Protein AF-A0A971G0L8-F1 (afdb_monomer)

Sequence (788 aa):
MTPSDDDTSTPAWPTPRSRPTPPTPPPASAPAEPPTVAIGPAPPRQVGNPPPGVTPPVTAPPPTAPPPTAWPATSQPGAPGAAPPRKRRRGLIAVALIAVGALAVAGVGLAVFRAVRGDGGGASSPEAAVRQLAEAVEAEDPIALLDVIEPDEAEALGEVYRAAADRSADLDLSPAEDTFGGVDVELTSLRYEVDELGDGAARVSIIGGRGTIGFDPGAFGGLTRDVVERESDGDGPDSIDLDVDDLAATPDDSDDDEIPPFLVAVERDGGWYVSPLHTAAQYAVEVLGLDAPDLPTPEAGVGADSPDDAVRALLTASGTLDADATGDAASGPVGRAVRAYASALEQWVGHGLDEAETDIDRFETDVSERDAGGRRVVVTELEGSVTATETDGDPETYDVRWDGECLDVTGVDDDDAIDDADAEPAFCLTDGWRTLGIEELALVTVEEGDGWRVDPLATLADYATAIAPNVSAEMVLRMIGRPEAAEPAAELSPGEMTSTELNDAGFVVLTFLAEAGERLTIDARLTDDEVDDFLDGYLVDPNGDELSAFSIVDPPASGEYRLVLGTETWRPFDIEVTVSDVTEESISVDETVSGEITAAGQIVEYSIELEGGRPYEIDFSGPAGIDRSVIDPDGDSVALATAEGGAETFTTGDAGRYRVRIADSFAGTTGSFTLTVSEGAVFTLGDGSSAITAGSVDTPGDEPYVDLTVTGGAVVSITATTTDPTFDIVIVIRDPATNDEIRRFDETGPGGAEGARFSPDDTLTWRIGIQGANDTTGPVTVEAFEQP

Solvent-accessible surface area (backbone atoms only — not comparable to full-atom values): 44197 Å² total; per-residue (Å²): 132,88,86,85,85,83,83,90,77,87,82,83,85,83,81,87,81,88,80,84,84,83,84,84,82,81,87,82,79,81,84,82,85,78,85,84,79,88,79,78,87,80,79,86,84,77,88,77,84,85,84,85,89,85,89,80,79,95,69,80,82,74,78,77,73,74,73,80,76,67,70,76,75,74,70,76,74,72,80,78,72,83,68,77,81,77,77,78,74,62,51,72,57,46,56,51,44,50,63,42,40,68,66,70,60,66,41,74,77,98,80,90,79,90,85,78,80,74,98,45,85,39,26,95,37,48,66,50,13,55,48,46,37,51,51,16,56,45,62,60,30,74,65,51,37,43,59,27,29,31,68,69,58,28,52,32,52,49,49,34,47,49,34,47,31,56,37,32,54,77,62,46,50,40,37,77,85,43,38,45,38,33,54,48,46,47,76,45,74,74,36,75,45,78,47,78,61,32,67,57,32,28,39,37,32,46,77,35,38,38,37,36,41,33,58,39,57,86,34,36,11,69,62,47,21,56,59,47,56,64,63,44,73,89,70,57,72,65,51,49,80,42,48,43,82,73,58,39,45,66,47,97,88,44,100,82,58,69,41,63,38,60,44,24,18,36,56,54,89,88,9,16,16,31,30,70,67,53,26,54,53,50,49,52,29,62,68,70,68,46,59,79,55,51,46,53,55,61,80,72,66,84,33,27,96,37,62,69,50,7,51,51,43,29,53,44,18,55,48,32,62,34,36,56,51,30,12,33,19,28,33,70,62,61,12,43,43,38,35,17,34,17,71,29,49,46,52,59,48,56,75,56,34,73,50,41,41,55,47,78,80,42,78,42,70,52,80,42,83,41,96,91,55,52,31,39,36,30,52,45,32,36,32,33,36,36,37,42,21,38,67,98,51,71,76,44,46,31,43,38,38,31,71,46,50,42,34,38,72,44,75,72,83,58,96,76,67,66,81,70,87,75,65,74,59,78,40,62,71,46,71,60,42,41,59,31,53,46,80,67,56,61,44,26,21,36,80,56,93,89,17,18,13,26,26,67,54,57,25,52,27,51,49,37,56,41,28,32,83,48,62,49,68,58,40,49,28,48,74,74,71,41,51,74,73,48,76,60,79,46,77,56,49,78,73,41,80,44,78,50,60,28,38,74,46,8,32,38,26,33,31,36,78,49,52,55,77,46,40,33,34,48,40,73,44,71,72,60,90,89,58,94,70,61,81,46,56,34,27,29,43,73,85,63,53,79,43,73,33,82,42,81,37,63,40,90,55,62,41,55,31,40,39,32,40,30,44,93,53,58,43,59,48,53,31,40,38,32,39,23,63,44,51,74,44,83,53,53,79,69,41,74,46,75,53,68,36,86,47,61,60,35,40,41,33,37,34,33,77,45,65,43,70,37,50,31,28,38,42,44,48,59,58,71,39,44,30,40,35,33,28,42,71,92,68,50,78,76,43,79,49,78,53,69,79,54,73,46,76,45,68,37,70,69,60,42,55,28,33,43,38,42,29,31,61,75,69,58,42,58,43,60,33,36,43,28,42,32,78,38,84,73,41,55,38,97,87,70,48,56,53,71,44,76,50,61,31,88,43,60,72,36,61,49,66,50,57,44,74,52,85,49,76,47,38,37,40,34,41,38,37,43,90,40,64,75,24,18,47,26,46,36,40,32,38,69,89,79,66,45,80,75,45,76,40,75,83,56,50,53,34,28,62,28,66,47,77,50,68,55,70,61,80,48,59,39,44,35,31,42,32,27,47,96,63,22,52,40,54,35,39,41,41,66,45,80,44,134

Secondary structure (DSSP, 8-state):
---------PPPPPPPPPPPPPPPPPPPPPPPPPP----PPPPPPP-PPPPP-------PPPPPPPP---------------PPP----THHHHHHHHHHHHHHS--------SSS--S--SBSSHHHHHHHHHHHHHTT-HHHHHHHB-HHHHHHHHHHHHHHHHHHHHTT-S-SSSTTTTEEEEEEEEEEEEEEEETTEEEEEEEEEEEEEEE-GGGS-HHHHHHHHHH-SS-S-SEEEEEGGGG-B--TT-TT--B--EEEEEEETTEEEE-HHHHHHHHHHHHHTPPPP-SSPPPP-PPBSSHHHHHHHHHHHHHTT-HHHHHHHB-HHHHHHHHHTHHHHHHHHTTTEEEEEEEEEEEEEEEEE-TTSSEEEEEEEEEEEEEEEETTSPEEEEEEEE-SSEEEEEES--TT---GGGPPPSEE--HHHHHTT--S-EEEEEEETTEEEE-HHHHHHHHHHHHGGG--HHHHHHHTT-GGGSPPSEEPPTT-EEEEE--TTSEEEEEEEE-TT--EEEEEEES-TT-----EEEEE-TTS-EEESSSEE--SSSEEEEEEEE-SSSS--EEEEEEEE-EEEE--TT-EEEEEE-STT-EEEEEEEE-TT-EEEEEEE--TTEEEEEE-TTS-EEEEE-S--EEEEEE-SSSEEEEEEEEE-SS---EEEEEEEEE------TTS--SEEEEEE-STT---EEEEE--SSPEEEEEEE-S-TT--EEEEEE-TTT--EEEEE--S-TTPPEEEEE---TT-EEEEEEEEGGG--EEEEEEEEEE-

Mean predicted aligned error: 19.22 Å

Radius of gyration: 39.85 Å; Cα contacts (8 Å, |Δi|>4): 1601; chains: 1; bounding box: 99×131×88 Å

Nearest PDB structures (foldseek):
  2o8o-assembly1_A  TM=7.902E-01  e=5.871E-03  Hathewaya histolytica
  4hpk-assembly1_B  TM=7.236E-01  e=1.900E-03  Hathewaya histolytica
  1pm4-assembly1_C  TM=7.364E-01  e=1.556E-01  Yersinia pseudotuberculosis
  8wqp-assembly1_B  TM=3.513E-01  e=1.119E-02  Thalassiosira pseudonana
  4mgs-assembly1_A  TM=4.897E-01  e=6.640E-01  Bacteroides intestinalis DSM 17393

Structure (mmCIF, N/CA/C/O backbone):
data_AF-A0A971G0L8-F1
#
_entry.id   AF-A0A971G0L8-F1
#
loop_
_atom_site.group_PDB
_atom_site.id
_atom_site.type_symbol
_atom_site.label_atom_id
_atom_site.label_alt_id
_atom_site.label_comp_id
_atom_site.label_asym_id
_atom_site.label_entity_id
_atom_site.label_seq_id
_atom_site.pdbx_PDB_ins_code
_atom_site.Cartn_x
_atom_site.Cartn_y
_atom_site.Cartn_z
_atom_site.occupancy
_atom_site.B_iso_or_equiv
_atom_site.auth_seq_id
_atom_site.auth_comp_id
_atom_site.auth_asym_id
_atom_site.auth_atom_id
_atom_site.pdbx_PDB_model_num
ATOM 1 N N . MET A 1 1 ? 24.504 -57.524 35.514 1.00 36.91 1 MET A N 1
ATOM 2 C CA . MET A 1 1 ? 25.972 -57.680 35.612 1.00 36.91 1 MET A CA 1
ATOM 3 C C . MET A 1 1 ? 26.568 -56.354 35.195 1.00 36.91 1 MET A C 1
ATOM 5 O O . MET A 1 1 ? 26.023 -55.741 34.293 1.00 36.91 1 MET A O 1
ATOM 9 N N . THR A 1 2 ? 27.548 -55.893 35.961 1.00 32.56 2 THR A N 1
ATOM 10 C CA . THR A 1 2 ? 28.142 -54.549 35.975 1.00 32.56 2 THR A CA 1
ATOM 11 C C . THR A 1 2 ? 28.563 -53.983 34.610 1.00 32.56 2 THR A C 1
ATOM 13 O O . THR A 1 2 ? 28.809 -54.767 33.693 1.00 32.56 2 THR A O 1
ATOM 16 N N . PRO A 1 3 ? 28.647 -52.641 34.513 1.00 42.44 3 PRO A N 1
ATOM 17 C CA . PRO A 1 3 ? 28.643 -51.859 33.281 1.00 42.44 3 PRO A CA 1
ATOM 18 C C . PRO A 1 3 ? 30.059 -51.504 32.797 1.00 42.44 3 PRO A C 1
ATOM 20 O O . PRO A 1 3 ? 31.042 -51.688 33.517 1.00 42.44 3 PRO A O 1
ATOM 23 N N . SER A 1 4 ? 30.150 -50.985 31.574 1.00 37.44 4 SER A N 1
ATOM 24 C CA . SER A 1 4 ? 31.294 -50.197 31.114 1.00 37.44 4 SER A CA 1
ATOM 25 C C . SER A 1 4 ? 30.783 -48.799 30.804 1.00 37.44 4 SER A C 1
ATOM 27 O O . SER A 1 4 ? 29.967 -48.626 29.902 1.00 37.44 4 SER A O 1
ATOM 29 N N . ASP A 1 5 ? 31.222 -47.872 31.649 1.00 35.75 5 ASP A N 1
ATOM 30 C CA . ASP A 1 5 ? 31.018 -46.433 31.579 1.00 35.75 5 ASP A CA 1
ATOM 31 C C . ASP A 1 5 ? 31.809 -45.846 30.402 1.00 35.75 5 ASP A C 1
ATOM 33 O O . ASP A 1 5 ? 32.975 -46.200 30.199 1.00 35.75 5 ASP A O 1
ATOM 37 N N . ASP A 1 6 ? 31.162 -44.955 29.654 1.00 37.34 6 ASP A N 1
ATOM 38 C CA . ASP A 1 6 ? 31.795 -44.058 28.689 1.00 37.34 6 ASP A CA 1
ATOM 39 C C . ASP A 1 6 ? 31.901 -42.685 29.369 1.00 37.34 6 ASP A C 1
ATOM 41 O O . ASP A 1 6 ? 30.909 -42.142 29.862 1.00 37.34 6 ASP A O 1
ATOM 45 N N . ASP A 1 7 ? 33.133 -42.203 29.514 1.00 35.81 7 ASP A N 1
ATOM 46 C CA . ASP A 1 7 ? 33.513 -41.124 30.426 1.00 35.81 7 ASP A CA 1
ATOM 47 C C . ASP A 1 7 ? 33.492 -39.767 29.711 1.00 35.81 7 ASP A C 1
ATOM 49 O O . ASP A 1 7 ? 34.319 -39.455 28.849 1.00 35.81 7 ASP A O 1
ATOM 53 N N . THR A 1 8 ? 32.528 -38.946 30.112 1.00 34.81 8 THR A N 1
ATOM 54 C CA . THR A 1 8 ? 32.445 -37.507 29.871 1.00 34.81 8 THR A CA 1
ATOM 55 C C . THR A 1 8 ? 33.677 -36.778 30.406 1.00 34.81 8 THR A C 1
ATOM 57 O O . THR A 1 8 ? 33.893 -36.710 31.614 1.00 34.81 8 THR A O 1
ATOM 60 N N . SER A 1 9 ? 34.432 -36.118 29.529 1.00 34.97 9 SER A N 1
ATOM 61 C CA . SER A 1 9 ? 35.401 -35.099 29.944 1.00 34.97 9 SER A CA 1
ATOM 62 C C . SER A 1 9 ? 35.331 -33.860 29.049 1.00 34.97 9 SER A C 1
ATOM 64 O O . SER A 1 9 ? 35.825 -33.820 27.926 1.00 34.97 9 SER A O 1
ATOM 66 N N . THR A 1 10 ? 34.694 -32.828 29.595 1.00 33.22 10 THR A N 1
ATOM 67 C CA . THR A 1 10 ? 34.738 -31.426 29.172 1.00 33.22 10 THR A CA 1
ATOM 68 C C . THR A 1 10 ? 36.144 -30.843 29.366 1.00 33.22 10 THR A C 1
ATOM 70 O O . THR A 1 10 ? 36.685 -30.922 30.472 1.00 33.22 10 THR A O 1
ATOM 73 N N . PRO A 1 11 ? 36.737 -30.177 28.358 1.00 39.62 11 PRO A N 1
ATOM 74 C CA . PRO A 1 11 ? 37.855 -29.265 28.571 1.00 39.62 11 PRO A CA 1
ATOM 75 C C . PRO A 1 11 ? 37.356 -27.824 28.742 1.00 39.62 11 PRO A C 1
ATOM 77 O O . PRO A 1 11 ? 36.577 -27.311 27.944 1.00 39.62 11 PRO A O 1
ATOM 80 N N . ALA A 1 12 ? 37.839 -27.182 29.802 1.00 33.31 12 ALA A N 1
ATOM 81 C CA . ALA A 1 12 ? 37.562 -25.804 30.179 1.00 33.31 12 ALA A CA 1
ATOM 82 C C . ALA A 1 12 ? 38.037 -24.770 29.138 1.00 33.31 12 ALA A C 1
ATOM 84 O O . ALA A 1 12 ? 39.132 -24.880 28.581 1.00 33.31 12 ALA A O 1
ATOM 85 N N . TRP A 1 13 ? 37.230 -23.724 28.957 1.00 34.81 13 TRP A N 1
ATOM 86 C CA . TRP A 1 13 ? 37.541 -22.531 28.171 1.00 34.81 13 TRP A CA 1
ATOM 87 C C . TRP A 1 13 ? 38.720 -21.732 28.767 1.00 34.81 13 TRP A C 1
ATOM 89 O O . TRP A 1 13 ? 38.789 -21.561 29.989 1.00 34.81 13 TRP A O 1
ATOM 99 N N . PRO A 1 14 ? 39.652 -21.217 27.942 1.00 42.44 14 PRO A N 1
ATOM 100 C CA . PRO A 1 14 ? 40.741 -20.362 28.400 1.00 42.44 14 PRO A CA 1
ATOM 101 C C . PRO A 1 14 ? 40.278 -18.915 28.645 1.00 42.44 14 PRO A C 1
ATOM 103 O O . PRO A 1 14 ? 39.529 -18.335 27.867 1.00 42.44 14 PRO A O 1
ATOM 106 N N . THR A 1 15 ? 40.791 -18.310 29.716 1.00 41.53 15 THR A N 1
ATOM 107 C CA . THR A 1 15 ? 40.621 -16.894 30.065 1.00 41.53 15 THR A CA 1
ATOM 108 C C . THR A 1 15 ? 41.284 -15.953 29.041 1.00 41.53 15 THR A C 1
ATOM 110 O O . THR A 1 15 ? 42.409 -16.221 28.601 1.00 41.53 15 THR A O 1
ATOM 113 N N . PRO A 1 16 ? 40.650 -14.818 28.682 1.00 46.72 16 PRO A N 1
ATOM 114 C CA . PRO A 1 16 ? 41.230 -13.854 27.752 1.00 46.72 16 PRO A CA 1
ATOM 115 C C . PRO A 1 16 ? 42.400 -13.082 28.381 1.00 46.72 16 PRO A C 1
ATOM 117 O O . PRO A 1 16 ? 42.341 -12.595 29.511 1.00 46.72 16 PRO A O 1
ATOM 120 N N . ARG A 1 17 ? 43.493 -12.979 27.616 1.00 39.03 17 ARG A N 1
ATOM 121 C CA . ARG A 1 17 ? 44.684 -12.179 27.927 1.00 39.03 17 ARG A CA 1
ATOM 122 C C . ARG A 1 17 ? 44.436 -10.714 27.565 1.00 39.03 17 ARG A C 1
ATOM 124 O O . ARG A 1 17 ? 44.006 -10.415 26.456 1.00 39.03 17 ARG A O 1
ATOM 131 N N . SER A 1 18 ? 44.789 -9.816 28.474 1.00 39.22 18 SER A N 1
ATOM 132 C CA . SER A 1 18 ? 44.777 -8.361 28.310 1.00 39.22 18 SER A CA 1
ATOM 133 C C . SER A 1 18 ? 45.696 -7.906 27.163 1.00 39.22 18 SER A C 1
ATOM 135 O O . SER A 1 18 ? 46.887 -8.229 27.154 1.00 39.22 18 SER A O 1
ATOM 137 N N . ARG A 1 19 ? 45.154 -7.141 26.202 1.00 44.09 19 ARG A N 1
ATOM 138 C CA . ARG A 1 19 ? 45.930 -6.417 25.176 1.00 44.09 19 ARG A CA 1
ATOM 139 C C . ARG A 1 19 ? 46.346 -5.022 25.687 1.00 44.09 19 ARG A C 1
ATOM 141 O O . ARG A 1 19 ? 45.614 -4.443 26.486 1.00 44.09 19 ARG A O 1
ATOM 148 N N . PRO A 1 20 ? 47.500 -4.478 25.250 1.00 43.41 20 PRO A N 1
ATOM 149 C CA . PRO A 1 20 ? 47.970 -3.148 25.637 1.00 43.41 20 PRO A CA 1
ATOM 150 C C . PRO A 1 20 ? 47.271 -2.027 24.851 1.00 43.41 20 PRO A C 1
ATOM 152 O O . PRO A 1 20 ? 46.976 -2.181 23.669 1.00 43.41 20 PRO A O 1
ATOM 155 N N . THR A 1 21 ? 47.069 -0.890 25.514 1.00 49.78 21 THR A N 1
ATOM 156 C CA . THR A 1 21 ? 46.530 0.373 24.987 1.00 49.78 21 THR A CA 1
ATOM 157 C C . THR A 1 21 ? 47.459 1.012 23.936 1.00 49.78 21 THR A C 1
ATOM 159 O O . THR A 1 21 ? 48.676 1.033 24.153 1.00 49.78 21 THR A O 1
ATOM 162 N N . PRO A 1 22 ? 46.937 1.572 22.826 1.00 55.94 22 PRO A N 1
ATOM 163 C CA . PRO A 1 22 ? 47.727 2.363 21.880 1.00 55.94 22 PRO A CA 1
ATOM 164 C C . PRO A 1 22 ? 48.060 3.773 22.429 1.00 55.94 22 PRO A C 1
ATOM 166 O O . PRO A 1 22 ? 47.324 4.293 23.269 1.00 55.94 22 PRO A O 1
ATOM 169 N N . PRO A 1 23 ? 49.174 4.401 21.995 1.00 53.88 23 PRO A N 1
ATOM 170 C CA . PRO A 1 23 ? 49.591 5.725 22.462 1.00 53.88 23 PRO A CA 1
ATOM 171 C C . PRO A 1 23 ? 48.794 6.877 21.824 1.00 53.88 23 PRO A C 1
ATOM 173 O O . PRO A 1 23 ? 48.478 6.856 20.639 1.00 53.88 23 PRO A O 1
ATOM 176 N N . THR A 1 24 ? 48.540 7.911 22.627 1.00 51.25 24 THR A N 1
ATOM 177 C CA . THR A 1 24 ? 47.872 9.175 22.275 1.00 51.25 24 THR A CA 1
ATOM 178 C C . THR A 1 24 ? 48.677 10.002 21.251 1.00 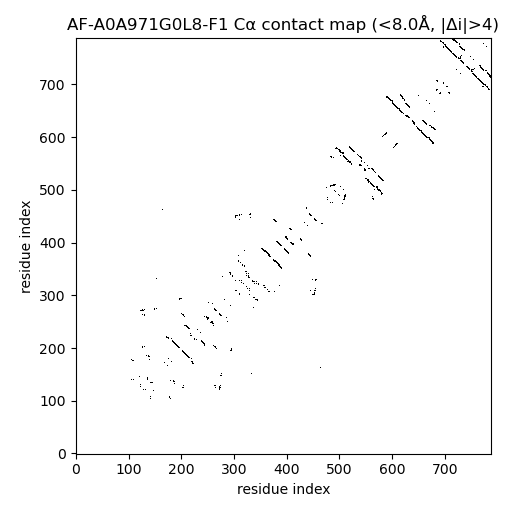51.25 24 THR A C 1
ATOM 180 O O . THR A 1 24 ? 49.887 10.167 21.445 1.00 51.25 24 THR A O 1
ATOM 183 N N . PRO A 1 25 ? 48.054 10.567 20.197 1.00 56.69 25 PRO A N 1
ATOM 184 C CA . PRO A 1 25 ? 48.722 11.494 19.280 1.00 56.69 25 PRO A CA 1
ATOM 185 C C . PRO A 1 25 ? 48.972 12.884 19.919 1.00 56.69 25 PRO A C 1
ATOM 187 O O . PRO A 1 25 ? 48.243 13.287 20.827 1.00 56.69 25 PRO A O 1
ATOM 190 N N . PRO A 1 26 ? 50.013 13.628 19.487 1.00 54.78 26 PRO A N 1
ATOM 191 C CA . PRO A 1 26 ? 50.337 14.963 20.004 1.00 54.78 26 PRO A CA 1
ATOM 192 C C . PRO A 1 26 ? 49.357 16.049 19.505 1.00 54.78 26 PRO A C 1
ATOM 194 O O . PRO A 1 26 ? 48.767 15.885 18.439 1.00 54.78 26 PRO A O 1
ATOM 197 N N . PRO A 1 27 ? 49.207 17.180 20.227 1.00 50.06 27 PRO A N 1
ATO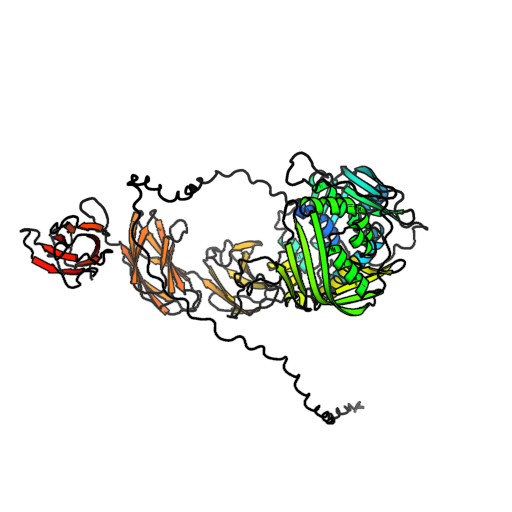M 198 C CA . PRO A 1 27 ? 48.270 18.242 19.857 1.00 50.06 27 PRO A CA 1
ATOM 199 C C . PRO A 1 27 ? 48.704 18.967 18.575 1.00 50.06 27 PRO A C 1
ATOM 201 O O . PRO A 1 27 ? 49.850 19.410 18.461 1.00 50.06 27 PRO A O 1
ATOM 204 N N . ALA A 1 28 ? 47.773 19.105 17.629 1.00 45.41 28 ALA A N 1
ATOM 205 C CA . ALA A 1 28 ? 47.950 19.883 16.408 1.00 45.41 28 ALA A CA 1
ATOM 206 C C . ALA A 1 28 ? 47.884 21.395 16.693 1.00 45.41 28 ALA A C 1
ATOM 208 O O . ALA A 1 28 ? 47.098 21.870 17.513 1.00 45.41 28 ALA A O 1
ATOM 209 N N . SER A 1 29 ? 48.761 22.140 16.023 1.00 41.31 29 SER A N 1
ATOM 210 C CA . SER A 1 29 ? 48.924 23.590 16.111 1.00 41.31 29 SER A CA 1
ATOM 211 C C . SER A 1 29 ? 47.737 24.354 15.510 1.00 41.31 29 SER A C 1
ATOM 213 O O . SER A 1 29 ? 47.239 23.992 14.450 1.00 41.31 29 SER A O 1
ATOM 215 N N . ALA A 1 30 ? 47.345 25.448 16.168 1.00 41.97 30 ALA A N 1
ATOM 216 C CA . ALA A 1 30 ? 46.292 26.367 15.734 1.00 41.97 30 ALA A CA 1
ATOM 217 C C . ALA A 1 30 ? 46.556 26.984 14.338 1.00 41.97 30 ALA A C 1
ATOM 219 O O . ALA A 1 30 ? 47.697 27.382 14.067 1.00 41.97 30 ALA A O 1
ATOM 220 N N . PRO A 1 31 ? 45.528 27.140 13.480 1.00 46.41 31 PRO A N 1
ATOM 221 C CA . PRO A 1 31 ? 45.610 27.970 12.281 1.00 46.41 31 PRO A CA 1
ATOM 222 C C . PRO A 1 31 ? 45.725 29.461 12.635 1.00 46.41 31 PRO A C 1
ATOM 224 O O . PRO A 1 31 ? 45.138 29.938 13.604 1.00 46.41 31 PRO A O 1
ATOM 227 N N . ALA A 1 32 ? 46.508 30.194 11.845 1.00 35.66 32 ALA A N 1
ATOM 228 C CA . ALA A 1 32 ? 46.735 31.629 11.983 1.00 35.66 32 ALA A CA 1
ATOM 229 C C . ALA A 1 32 ? 45.527 32.459 11.500 1.00 35.66 32 ALA A C 1
ATOM 231 O O . ALA A 1 32 ? 44.946 32.159 10.460 1.00 35.66 32 ALA A O 1
ATOM 232 N N . GLU A 1 33 ? 45.202 33.527 12.235 1.00 38.47 33 GLU A N 1
ATOM 233 C CA . GLU A 1 33 ? 44.159 34.511 11.904 1.00 38.47 33 GLU A CA 1
ATOM 234 C C . GLU A 1 33 ? 44.424 35.241 10.566 1.00 38.47 33 GLU A C 1
ATOM 236 O O . GLU A 1 33 ? 45.558 35.672 10.316 1.00 38.47 33 GLU A O 1
ATOM 241 N N . PRO A 1 34 ? 43.394 35.486 9.733 1.00 47.31 34 PRO A N 1
ATOM 242 C CA . PRO A 1 34 ? 43.448 36.504 8.686 1.00 47.31 34 PRO A CA 1
ATOM 243 C C . PRO A 1 34 ? 43.297 37.929 9.273 1.00 47.31 34 PRO A C 1
ATOM 245 O O . PRO A 1 34 ? 42.687 38.116 10.326 1.00 47.31 34 PRO A O 1
ATOM 248 N N . PRO A 1 35 ? 43.858 38.971 8.625 1.00 39.22 35 PRO A N 1
ATOM 249 C CA . PRO A 1 35 ? 43.993 40.300 9.218 1.00 39.22 35 PRO A CA 1
ATOM 250 C C . PRO A 1 35 ? 42.657 41.044 9.357 1.00 39.22 35 PRO A C 1
ATOM 252 O O . PRO A 1 35 ? 41.942 41.270 8.384 1.00 39.22 35 PRO A O 1
ATOM 255 N N . THR A 1 36 ? 42.384 41.531 10.568 1.00 33.81 36 THR A N 1
ATOM 256 C CA . THR A 1 36 ? 41.286 42.452 10.884 1.00 33.81 36 THR A CA 1
ATOM 257 C C . THR A 1 36 ? 41.465 43.794 10.163 1.00 33.81 36 THR A C 1
ATOM 259 O O . THR A 1 36 ? 42.379 44.565 10.468 1.00 33.81 36 THR A O 1
ATOM 262 N N . VAL A 1 37 ? 40.563 44.118 9.234 1.00 35.44 37 VAL A N 1
ATOM 263 C CA . VAL A 1 37 ? 40.400 45.482 8.714 1.00 35.44 37 VAL A CA 1
ATOM 264 C C . VAL A 1 37 ? 39.496 46.255 9.672 1.00 35.44 37 VAL A C 1
ATOM 266 O O . VAL A 1 37 ? 38.319 45.949 9.832 1.00 35.44 37 VAL A O 1
ATOM 269 N N . ALA A 1 38 ? 40.059 47.269 10.327 1.00 33.09 38 ALA A N 1
ATOM 270 C CA . ALA A 1 38 ? 39.325 48.178 11.196 1.00 33.09 38 ALA A CA 1
ATOM 271 C C . ALA A 1 38 ? 38.447 49.134 10.370 1.00 33.09 38 ALA A C 1
ATOM 273 O O . ALA A 1 38 ? 38.965 50.029 9.699 1.00 33.09 38 ALA A O 1
ATOM 274 N N . ILE A 1 39 ? 37.124 48.993 10.470 1.00 35.31 39 ILE A N 1
ATOM 275 C CA . ILE A 1 39 ? 36.166 50.023 10.051 1.00 35.31 39 ILE A CA 1
ATOM 276 C C . ILE A 1 39 ? 35.601 50.665 11.322 1.00 35.31 39 ILE A C 1
ATOM 278 O O . ILE A 1 39 ? 35.003 50.006 12.167 1.00 35.31 39 ILE A O 1
ATOM 282 N N . GLY A 1 40 ? 35.891 51.957 11.490 1.00 32.94 40 GLY A N 1
ATOM 283 C CA . GLY A 1 40 ? 35.470 52.760 12.637 1.00 32.94 40 GLY A CA 1
ATOM 284 C C . GLY A 1 40 ? 33.963 53.062 12.660 1.00 32.94 40 GLY A C 1
ATOM 285 O O . GLY A 1 40 ? 33.262 52.822 11.679 1.00 32.94 40 GLY A O 1
ATOM 286 N N . PRO A 1 41 ? 33.456 53.617 13.775 1.00 35.97 41 PRO A N 1
ATOM 287 C CA . PRO A 1 41 ? 32.025 53.776 14.009 1.00 35.97 41 PRO A CA 1
ATOM 288 C C . PRO A 1 41 ? 31.394 54.812 13.068 1.00 35.97 41 PRO A C 1
ATOM 290 O O . PRO A 1 41 ? 31.863 55.949 12.965 1.00 35.97 41 PRO A O 1
ATOM 293 N N . ALA A 1 42 ? 30.292 54.429 12.419 1.00 34.59 42 ALA A N 1
ATOM 294 C CA . ALA A 1 42 ? 29.426 55.341 11.679 1.00 34.59 42 ALA A CA 1
ATOM 295 C C . ALA A 1 42 ? 28.560 56.190 12.647 1.00 34.59 42 ALA A C 1
ATOM 297 O O . ALA A 1 42 ? 28.192 55.716 13.724 1.00 34.59 42 ALA A O 1
ATOM 298 N N . PRO A 1 43 ? 28.259 57.460 12.310 1.00 38.00 43 PRO A N 1
ATOM 299 C CA . PRO A 1 43 ? 27.694 58.448 13.234 1.00 38.00 43 PRO A CA 1
ATOM 300 C C . PRO A 1 43 ? 26.193 58.244 13.527 1.00 38.00 43 PRO A C 1
ATOM 302 O O . PRO A 1 43 ? 25.475 57.672 12.706 1.00 38.00 43 PRO A O 1
ATOM 305 N N . PRO A 1 44 ? 25.681 58.770 14.661 1.00 37.62 44 PRO A N 1
ATOM 306 C CA . PRO A 1 44 ? 24.277 58.627 15.039 1.00 37.62 44 PRO A CA 1
ATOM 307 C C . PRO A 1 44 ? 23.362 59.381 14.066 1.00 37.62 44 PRO A C 1
ATOM 309 O O . PRO A 1 44 ? 23.554 60.574 13.809 1.00 37.62 44 PRO A O 1
ATOM 312 N N . ARG A 1 45 ? 22.337 58.696 13.544 1.00 35.19 45 ARG A N 1
ATOM 313 C CA . ARG A 1 45 ? 21.279 59.336 12.755 1.00 35.19 45 ARG A CA 1
ATOM 314 C C . ARG A 1 45 ? 20.429 60.218 13.671 1.00 35.19 45 ARG A C 1
ATOM 316 O O . ARG A 1 45 ? 19.876 59.765 14.669 1.00 35.19 45 ARG A O 1
ATOM 323 N N . GLN A 1 46 ? 20.386 61.502 13.327 1.00 37.00 46 GLN A N 1
ATOM 324 C CA . GLN A 1 46 ? 19.617 62.535 14.010 1.00 37.00 46 GLN A CA 1
ATOM 325 C C . GLN A 1 46 ? 18.117 62.339 13.782 1.00 37.00 46 GLN A C 1
ATOM 327 O O . GLN A 1 46 ? 17.664 62.214 12.647 1.00 37.00 46 GLN A O 1
ATOM 332 N N . VAL A 1 47 ? 17.358 62.399 14.874 1.00 41.94 47 VAL A N 1
ATOM 333 C CA . VAL A 1 47 ? 15.906 62.584 14.876 1.00 41.94 47 VAL A CA 1
ATOM 334 C C . VAL A 1 47 ? 15.611 64.005 14.385 1.00 41.94 47 VAL A C 1
ATOM 336 O O . VAL A 1 47 ? 15.987 64.981 15.036 1.00 41.94 47 VAL A O 1
ATOM 339 N N . GLY A 1 48 ? 14.986 64.127 13.214 1.00 32.44 48 GLY A N 1
ATOM 340 C CA . GLY A 1 48 ? 14.552 65.400 12.639 1.00 32.44 48 GLY A CA 1
ATOM 341 C C . GLY A 1 48 ? 13.049 65.613 12.820 1.00 32.44 48 GLY A C 1
ATOM 342 O O . GLY A 1 48 ? 12.252 64.809 12.350 1.00 32.44 48 GLY A O 1
ATOM 343 N N . ASN A 1 49 ? 12.673 66.710 13.483 1.00 34.69 49 ASN A N 1
ATOM 344 C CA . ASN A 1 49 ? 11.292 67.195 13.591 1.00 34.69 49 ASN A CA 1
ATOM 345 C C . ASN A 1 49 ? 10.664 67.518 12.213 1.00 34.69 49 ASN A C 1
ATOM 347 O O . ASN A 1 49 ? 11.381 67.949 11.305 1.00 34.69 49 ASN A O 1
ATOM 351 N N . PRO A 1 50 ? 9.326 67.422 12.073 1.00 37.09 50 PRO A N 1
ATOM 352 C CA . PRO A 1 50 ? 8.621 67.694 10.819 1.00 37.09 50 PRO A CA 1
ATOM 353 C C . PRO A 1 50 ? 8.457 69.205 10.530 1.00 37.09 50 PRO A C 1
ATOM 355 O O . PRO A 1 50 ? 8.273 69.994 11.464 1.00 37.09 50 PRO A O 1
ATOM 358 N N . PRO A 1 51 ? 8.470 69.638 9.251 1.00 38.78 51 PRO A N 1
ATOM 359 C CA . PRO A 1 51 ? 8.060 70.984 8.854 1.00 38.78 51 PRO A CA 1
ATOM 360 C C . PRO A 1 51 ? 6.522 71.124 8.737 1.00 38.78 51 PRO A C 1
ATOM 362 O O . PRO A 1 51 ? 5.834 70.155 8.416 1.00 38.78 51 PRO A O 1
ATOM 365 N N . PRO A 1 52 ? 5.960 72.329 8.971 1.00 34.94 52 PRO A N 1
ATOM 366 C CA . PRO A 1 52 ? 4.517 72.551 9.026 1.00 34.94 52 PRO A CA 1
ATOM 367 C C . PRO A 1 52 ? 3.890 72.902 7.666 1.00 34.94 52 PRO A C 1
ATOM 369 O O . PRO A 1 52 ? 4.400 73.746 6.935 1.00 34.94 52 PRO A O 1
ATOM 372 N N . GLY A 1 53 ? 2.694 72.355 7.431 1.00 33.84 53 GLY A N 1
ATOM 373 C CA . GLY A 1 53 ? 1.588 73.046 6.761 1.00 33.84 53 GLY A CA 1
ATOM 374 C C . GLY A 1 53 ? 1.575 73.074 5.232 1.00 33.84 53 GLY A C 1
ATOM 375 O O . GLY A 1 53 ? 2.039 74.034 4.625 1.00 33.84 53 GLY A O 1
ATOM 376 N N . VAL A 1 54 ? 0.857 72.120 4.633 1.00 33.03 54 VAL A N 1
ATOM 377 C CA . VAL A 1 54 ? 0.097 72.341 3.391 1.00 33.03 54 VAL A CA 1
ATOM 378 C C . VAL A 1 54 ? -1.241 71.608 3.526 1.00 33.03 54 VAL A C 1
ATOM 380 O O . VAL A 1 54 ? -1.263 70.398 3.718 1.00 33.03 54 VAL A O 1
ATOM 383 N N . THR A 1 55 ? -2.354 72.340 3.473 1.00 40.50 55 THR A N 1
ATOM 384 C CA . THR A 1 55 ? -3.722 71.801 3.433 1.00 40.50 55 THR A CA 1
ATOM 385 C C . THR A 1 55 ? -4.183 71.596 1.985 1.00 40.50 55 THR A C 1
ATOM 387 O O . THR A 1 55 ? -4.182 72.556 1.211 1.00 40.50 55 THR A O 1
ATOM 390 N N . PRO A 1 56 ? -4.646 70.388 1.617 1.00 31.92 56 PRO A N 1
ATOM 391 C CA . PRO A 1 56 ? -5.530 70.153 0.477 1.00 31.92 56 PRO A CA 1
ATOM 392 C C . PRO A 1 56 ? -6.945 69.712 0.940 1.00 31.92 56 PRO A C 1
ATOM 394 O O . PRO A 1 56 ? -7.185 69.564 2.138 1.00 31.92 56 PRO A O 1
ATOM 397 N N . PRO A 1 57 ? -7.934 69.654 0.028 1.00 32.22 57 PRO A N 1
ATOM 398 C CA . PRO A 1 57 ? -9.299 70.098 0.295 1.00 32.22 57 PRO A CA 1
ATOM 399 C C . PRO A 1 57 ? -10.198 69.051 0.958 1.00 32.22 57 PRO A C 1
ATOM 401 O O . PRO A 1 57 ? -10.040 67.847 0.776 1.00 32.22 57 PRO A O 1
ATOM 404 N N . VAL A 1 58 ? -11.221 69.567 1.646 1.00 43.19 58 VAL A N 1
ATOM 405 C CA . VAL A 1 58 ? -12.402 68.826 2.103 1.00 43.19 58 VAL A CA 1
ATOM 406 C C . VAL A 1 58 ? -12.973 68.014 0.940 1.00 43.19 58 VAL A C 1
ATOM 408 O O . VAL A 1 58 ? -13.513 68.570 -0.016 1.00 43.19 58 VAL A O 1
ATOM 411 N N . THR A 1 59 ? -12.848 66.698 1.046 1.00 36.53 59 THR A N 1
ATOM 412 C CA . THR A 1 59 ? -13.571 65.708 0.250 1.00 36.53 59 THR A CA 1
ATOM 413 C C . THR A 1 59 ? -14.476 64.933 1.202 1.00 36.53 59 THR A C 1
ATOM 415 O O . THR A 1 59 ? -14.118 64.682 2.351 1.00 36.53 59 THR A O 1
ATOM 418 N N . ALA A 1 60 ? -15.705 64.689 0.751 1.00 37.38 60 ALA A N 1
ATOM 419 C CA . ALA A 1 60 ? -16.765 64.029 1.503 1.00 37.38 60 ALA A CA 1
ATOM 420 C C . ALA A 1 60 ? -16.319 62.649 2.025 1.00 37.38 60 ALA A C 1
ATOM 422 O O . ALA A 1 60 ? -15.466 62.028 1.388 1.00 37.38 60 ALA A O 1
ATOM 423 N N . PRO A 1 61 ? -16.885 62.160 3.148 1.00 34.94 61 PRO A N 1
ATOM 424 C CA . PRO A 1 61 ? -16.570 60.825 3.639 1.00 34.94 61 PRO A CA 1
ATOM 425 C C . PRO A 1 61 ? -16.835 59.789 2.533 1.00 34.94 61 PRO A C 1
ATOM 427 O O . PRO A 1 61 ? -17.880 59.869 1.874 1.00 34.94 61 PRO A O 1
ATOM 430 N N . PRO A 1 62 ? -15.902 58.849 2.296 1.00 35.22 62 PRO A N 1
ATOM 431 C CA . PRO A 1 62 ? -16.167 57.715 1.426 1.00 35.22 62 PRO A CA 1
ATOM 432 C C . PRO A 1 62 ? -17.373 56.936 1.974 1.00 35.22 62 PRO A C 1
ATOM 434 O O . PRO A 1 62 ? -17.585 56.924 3.192 1.00 35.22 62 PRO A O 1
ATOM 437 N N . PRO A 1 63 ? -18.190 56.310 1.107 1.00 33.91 63 PRO A N 1
ATOM 438 C CA . PRO A 1 63 ? -19.210 55.385 1.578 1.00 33.91 63 PRO A CA 1
ATOM 439 C C . PRO A 1 63 ? -18.527 54.337 2.458 1.00 33.91 63 PRO A C 1
ATOM 441 O O . PRO A 1 63 ? -17.485 53.798 2.084 1.00 33.91 63 PRO A O 1
ATOM 444 N N . THR A 1 64 ? -19.091 54.096 3.641 1.00 34.03 64 THR A N 1
ATOM 445 C CA . THR A 1 64 ? -18.723 52.965 4.493 1.00 34.03 64 THR A CA 1
ATOM 446 C C . THR A 1 64 ? -18.654 51.724 3.622 1.00 34.03 64 THR A C 1
ATOM 448 O O . THR A 1 64 ? -19.641 51.385 2.960 1.00 34.03 64 THR A O 1
ATOM 451 N N . ALA A 1 65 ? -17.477 51.098 3.593 1.00 32.16 65 ALA A N 1
ATOM 452 C CA . ALA A 1 65 ? -17.318 49.780 3.014 1.00 32.16 65 ALA A CA 1
ATOM 453 C C . ALA A 1 65 ? -18.422 48.881 3.594 1.00 32.16 65 ALA A C 1
ATOM 455 O O . ALA A 1 65 ? -18.687 48.963 4.801 1.00 32.16 65 ALA A O 1
ATOM 456 N N . PRO A 1 66 ? -19.114 48.081 2.765 1.00 36.25 66 PRO A N 1
ATOM 457 C CA . PRO A 1 66 ? -19.936 47.018 3.311 1.00 36.25 66 PRO A CA 1
ATOM 458 C C . PRO A 1 66 ? -19.056 46.161 4.238 1.00 36.25 66 PRO A C 1
ATOM 460 O O . PRO A 1 66 ? -17.843 46.082 4.006 1.00 36.25 66 PRO A O 1
ATOM 463 N N . PRO A 1 67 ? -19.630 45.555 5.293 1.00 34.25 67 PRO A N 1
ATOM 464 C CA . PRO A 1 67 ? -18.902 44.577 6.097 1.00 34.25 67 PRO A CA 1
ATOM 465 C C . PRO A 1 67 ? -18.204 43.576 5.168 1.00 34.25 67 PRO A C 1
ATOM 467 O O . PRO A 1 67 ? -18.725 43.353 4.063 1.00 34.25 67 PRO A O 1
ATOM 470 N N . PRO A 1 68 ? -17.047 42.999 5.568 1.00 29.91 68 PRO A N 1
ATOM 471 C CA . PRO A 1 68 ? -16.443 41.919 4.801 1.00 29.91 68 PRO A CA 1
ATOM 472 C C . PRO A 1 68 ? -17.574 40.977 4.439 1.00 29.91 68 PRO A C 1
ATOM 474 O O . PRO A 1 68 ? -18.377 40.602 5.298 1.00 29.91 68 PRO A O 1
ATOM 477 N N . THR A 1 69 ? -17.735 40.750 3.139 1.00 29.56 69 THR A N 1
ATOM 478 C CA . THR A 1 69 ? -18.710 39.786 2.671 1.00 29.56 69 THR A CA 1
ATOM 479 C C . THR A 1 69 ? -18.211 38.494 3.277 1.00 29.56 69 THR A C 1
ATOM 481 O O . THR A 1 69 ? -17.206 37.952 2.826 1.00 29.56 69 THR A O 1
ATOM 484 N N . ALA A 1 70 ? -18.839 38.087 4.382 1.00 27.61 70 ALA A N 1
ATOM 485 C CA . ALA A 1 70 ? -18.804 36.717 4.812 1.00 27.61 70 ALA A CA 1
ATOM 486 C C . ALA A 1 70 ? -19.047 35.944 3.527 1.00 27.61 70 ALA A C 1
ATOM 488 O O . ALA A 1 70 ? -20.014 36.231 2.804 1.00 27.61 70 ALA A O 1
ATOM 489 N N . TRP A 1 71 ? -18.109 35.058 3.209 1.00 26.69 71 TRP A N 1
ATOM 490 C CA . TRP A 1 71 ? -18.366 33.954 2.310 1.00 26.69 71 TRP A CA 1
ATOM 491 C C . TRP A 1 71 ? -19.823 33.563 2.518 1.00 26.69 71 TRP A C 1
ATOM 493 O O . TRP A 1 71 ? -20.216 33.429 3.685 1.00 26.69 71 TRP A O 1
ATOM 503 N N . PRO A 1 72 ? -20.664 33.534 1.466 1.00 26.80 72 PRO A N 1
ATOM 504 C CA . PRO A 1 72 ? -22.019 33.061 1.652 1.00 26.80 72 PRO A CA 1
ATOM 505 C C . PRO A 1 72 ? -21.882 31.765 2.429 1.00 26.80 72 PRO A C 1
ATOM 507 O O . PRO A 1 72 ? -21.178 30.866 1.969 1.00 26.80 72 PRO A O 1
ATOM 510 N N . ALA A 1 73 ? -22.454 31.739 3.639 1.00 26.80 73 ALA A N 1
ATOM 511 C CA . ALA A 1 73 ? -22.628 30.511 4.378 1.00 26.80 73 ALA A CA 1
ATOM 512 C C . ALA A 1 73 ? -23.222 29.571 3.345 1.00 26.80 73 ALA A C 1
ATOM 514 O O . ALA A 1 73 ? -24.318 29.831 2.828 1.00 26.80 73 ALA A O 1
ATOM 515 N N . THR A 1 74 ? -22.429 28.587 2.930 1.00 26.47 74 THR A N 1
ATOM 516 C CA . THR A 1 74 ? -22.929 27.503 2.118 1.00 26.47 74 THR A CA 1
ATOM 517 C C . THR A 1 74 ? -24.052 26.955 2.964 1.00 26.47 74 THR A C 1
ATOM 519 O O . THR A 1 74 ? -23.864 26.407 4.045 1.00 26.47 74 THR A O 1
ATOM 522 N N . SER A 1 75 ? -25.266 27.267 2.529 1.00 24.86 75 SER A N 1
ATOM 523 C CA . SER A 1 75 ? -26.457 26.627 3.027 1.00 24.86 75 SER A CA 1
ATOM 524 C C . SER A 1 75 ? -26.143 25.157 2.835 1.00 24.86 75 SER A C 1
ATOM 526 O O . SER A 1 75 ? -25.921 24.762 1.688 1.00 24.86 75 SER A O 1
ATOM 528 N N . GLN A 1 76 ? -26.032 24.388 3.921 1.00 26.69 76 GLN A N 1
ATOM 529 C CA . GLN A 1 76 ? -26.051 22.937 3.818 1.00 26.69 76 GLN A CA 1
ATOM 530 C C . GLN A 1 76 ? -27.212 22.604 2.879 1.00 26.69 76 GLN A C 1
ATOM 532 O O . GLN A 1 76 ? -28.360 22.962 3.178 1.00 26.69 76 GLN A O 1
ATOM 537 N N . PRO A 1 77 ? -26.946 22.012 1.705 1.00 28.89 77 PRO A N 1
ATOM 538 C CA . PRO A 1 77 ? -28.014 21.458 0.911 1.00 28.89 77 PRO A CA 1
ATOM 539 C C . PRO A 1 77 ? -28.681 20.411 1.797 1.00 28.89 77 PRO A C 1
ATOM 541 O O . PRO A 1 77 ? -28.016 19.495 2.282 1.00 28.89 77 PRO A O 1
ATOM 544 N N . GLY A 1 78 ? -29.981 20.578 2.049 1.00 27.53 78 GLY A N 1
ATOM 545 C CA . GLY A 1 78 ? -30.782 19.535 2.673 1.00 27.53 78 GLY A CA 1
ATOM 546 C C . GLY A 1 78 ? -30.525 18.212 1.960 1.00 27.53 78 GLY A C 1
ATOM 547 O O . GLY A 1 78 ? -30.392 18.200 0.732 1.00 27.53 78 GLY A O 1
ATOM 548 N N . ALA A 1 79 ? -30.415 17.149 2.760 1.00 26.27 79 ALA A N 1
ATOM 549 C CA . ALA A 1 79 ? -30.127 15.782 2.353 1.00 26.27 79 ALA A CA 1
ATOM 550 C C . ALA A 1 79 ? -30.581 15.496 0.907 1.00 26.27 79 ALA A C 1
ATOM 552 O O . ALA A 1 79 ? -31.789 15.518 0.627 1.00 26.27 79 ALA A O 1
ATOM 553 N N . PRO A 1 80 ? -29.648 15.242 -0.030 1.00 28.44 80 PRO A N 1
ATOM 554 C CA . PRO A 1 80 ? -30.024 14.697 -1.316 1.00 28.44 80 PRO A CA 1
ATOM 555 C C . PRO A 1 80 ? -30.679 13.344 -1.041 1.00 28.44 80 PRO A C 1
ATOM 557 O O . PRO A 1 80 ? -30.050 12.444 -0.488 1.00 28.44 80 PRO A O 1
ATOM 560 N N . GLY A 1 81 ? -31.960 13.210 -1.392 1.00 27.58 81 GLY A N 1
ATOM 561 C CA . GLY A 1 81 ? -32.628 11.914 -1.381 1.00 27.58 81 GLY A CA 1
ATOM 562 C C . GLY A 1 81 ? -31.761 10.905 -2.127 1.00 27.58 81 GLY A C 1
ATOM 563 O O . GLY A 1 81 ? -31.268 11.231 -3.208 1.00 27.58 81 GLY A O 1
ATOM 564 N N . ALA A 1 82 ? -31.557 9.739 -1.507 1.00 27.81 82 ALA A N 1
ATOM 565 C CA . ALA A 1 82 ? -30.662 8.677 -1.949 1.00 27.81 82 ALA A CA 1
ATOM 566 C C . ALA A 1 82 ? -30.637 8.555 -3.479 1.00 27.81 82 ALA A C 1
ATOM 568 O O . ALA A 1 82 ? -31.553 8.013 -4.106 1.00 27.81 82 ALA A O 1
ATOM 569 N N . ALA A 1 83 ? -29.579 9.101 -4.080 1.00 28.64 83 ALA A N 1
ATOM 570 C CA . ALA A 1 83 ? -29.210 8.737 -5.430 1.00 28.64 83 ALA A CA 1
ATOM 571 C C . ALA A 1 83 ? -28.849 7.243 -5.399 1.00 28.64 83 ALA A C 1
ATOM 573 O O . ALA A 1 83 ? -28.238 6.795 -4.424 1.00 28.64 83 ALA A O 1
ATOM 574 N N . PRO A 1 84 ? -29.230 6.454 -6.419 1.00 30.47 84 PRO A N 1
ATOM 575 C CA . PRO A 1 84 ? -28.802 5.064 -6.490 1.00 30.47 84 PRO A CA 1
ATOM 576 C C . PRO A 1 84 ? -27.271 5.013 -6.389 1.00 30.47 84 PRO A C 1
ATOM 578 O O . PRO A 1 84 ? -26.611 5.893 -6.958 1.00 30.47 84 PRO A O 1
ATOM 581 N N . PRO A 1 85 ? -26.703 4.039 -5.657 1.00 27.59 85 PRO A N 1
ATOM 582 C CA . PRO A 1 85 ? -25.268 3.981 -5.426 1.00 27.59 85 PRO A CA 1
ATOM 583 C C . PRO A 1 85 ? -24.554 3.994 -6.776 1.00 27.59 85 PRO A C 1
ATOM 585 O O . PRO A 1 85 ? -24.765 3.118 -7.620 1.00 27.59 85 PRO A O 1
ATOM 588 N N . ARG A 1 86 ? -23.728 5.020 -7.008 1.00 30.11 86 ARG A N 1
ATOM 589 C CA . ARG A 1 86 ? -22.778 4.993 -8.117 1.00 30.11 86 ARG A CA 1
ATOM 590 C C . ARG A 1 86 ? -21.834 3.837 -7.820 1.00 30.11 86 ARG A C 1
ATOM 592 O O . ARG A 1 86 ? -21.127 3.871 -6.817 1.00 30.11 86 ARG A O 1
ATOM 599 N N . LYS A 1 87 ? -21.891 2.797 -8.654 1.00 29.97 87 LYS A N 1
ATOM 600 C CA . LYS A 1 87 ? -21.001 1.634 -8.602 1.00 29.97 87 LYS A CA 1
ATOM 601 C C . LYS A 1 87 ? -19.570 2.187 -8.654 1.00 29.97 87 LYS A C 1
ATOM 603 O O . LYS A 1 87 ? -19.136 2.605 -9.722 1.00 29.97 87 LYS A O 1
ATOM 608 N N . ARG A 1 88 ? -18.872 2.272 -7.515 1.00 33.22 88 ARG A N 1
ATOM 609 C CA . ARG A 1 88 ? -17.424 2.512 -7.494 1.00 33.22 88 ARG A CA 1
ATOM 610 C C . ARG A 1 88 ? -16.822 1.308 -8.208 1.00 33.22 88 ARG A C 1
ATOM 612 O O . ARG A 1 88 ? -16.831 0.203 -7.668 1.00 33.22 88 ARG A O 1
ATOM 619 N N . ARG A 1 89 ? -16.470 1.477 -9.483 1.00 40.06 89 ARG A N 1
ATOM 620 C CA . ARG A 1 89 ? -15.957 0.390 -10.311 1.00 40.06 89 ARG A CA 1
ATOM 621 C C . ARG A 1 89 ? -14.528 0.135 -9.858 1.00 40.06 89 ARG A C 1
ATOM 623 O O . ARG A 1 89 ? -13.614 0.844 -10.250 1.00 40.06 89 ARG A O 1
ATOM 630 N N . ARG A 1 90 ? -14.372 -0.887 -9.017 1.00 34.03 90 ARG A N 1
ATOM 631 C CA . ARG A 1 90 ? -13.119 -1.477 -8.515 1.00 34.03 90 ARG A CA 1
ATOM 632 C C . ARG A 1 90 ? -12.198 -2.017 -9.641 1.00 34.03 90 ARG A C 1
ATOM 634 O O . ARG A 1 90 ? -11.342 -2.847 -9.376 1.00 34.03 90 ARG A O 1
ATOM 641 N N . GLY A 1 91 ? -12.378 -1.575 -10.890 1.00 31.06 91 GLY A N 1
ATOM 642 C CA . GLY A 1 91 ? -11.736 -2.112 -12.094 1.00 31.06 91 GLY A CA 1
ATOM 643 C C . GLY A 1 91 ? -10.247 -1.788 -12.204 1.00 31.06 91 GLY A C 1
ATOM 644 O O . GLY A 1 91 ? -9.488 -2.620 -12.684 1.00 31.06 91 GLY A O 1
ATOM 645 N N . LEU A 1 92 ? -9.796 -0.648 -11.668 1.00 33.59 92 LEU A N 1
ATOM 646 C CA . LEU A 1 92 ? -8.363 -0.324 -11.635 1.00 33.59 92 LEU A CA 1
ATOM 647 C C . LEU A 1 92 ? -7.599 -1.225 -10.651 1.00 33.59 92 LEU A C 1
ATOM 649 O O . LEU A 1 92 ? -6.479 -1.648 -10.920 1.00 33.59 92 LEU A O 1
ATOM 653 N N . ILE A 1 93 ? -8.260 -1.596 -9.550 1.00 30.61 93 ILE A N 1
ATOM 654 C CA . ILE A 1 93 ? -7.748 -2.580 -8.597 1.00 30.61 93 ILE A CA 1
ATOM 655 C C . ILE A 1 93 ? -7.861 -3.985 -9.199 1.00 30.61 93 ILE A C 1
ATOM 657 O O . ILE A 1 93 ? -6.977 -4.781 -8.970 1.00 30.61 93 ILE A O 1
ATOM 661 N N . ALA A 1 94 ? -8.865 -4.296 -10.027 1.00 28.53 94 ALA A N 1
ATOM 662 C CA . ALA A 1 94 ? -9.000 -5.611 -10.662 1.00 28.53 94 ALA A CA 1
ATOM 663 C C . ALA A 1 94 ? -7.921 -5.897 -11.725 1.00 28.53 94 ALA A C 1
ATOM 665 O O . ALA A 1 94 ? -7.432 -7.015 -11.782 1.00 28.53 94 ALA A O 1
ATOM 666 N N . VAL A 1 95 ? -7.492 -4.915 -12.528 1.00 30.75 95 VAL A N 1
ATOM 667 C CA . VAL A 1 95 ? -6.391 -5.104 -13.499 1.00 30.75 95 VAL A CA 1
ATOM 668 C C . VAL A 1 95 ? -5.040 -5.188 -12.785 1.00 30.75 95 VAL A C 1
ATOM 670 O O . VAL A 1 95 ? -4.233 -6.062 -13.105 1.00 30.75 95 VAL A O 1
ATOM 673 N N . ALA A 1 96 ? -4.838 -4.370 -11.745 1.00 26.80 96 ALA A N 1
ATOM 674 C CA . ALA A 1 96 ? -3.704 -4.520 -10.843 1.00 26.80 96 ALA A CA 1
ATOM 675 C C . ALA A 1 96 ? -3.752 -5.865 -10.101 1.00 26.80 96 ALA A C 1
ATOM 677 O O . ALA A 1 96 ? -2.729 -6.509 -10.020 1.00 26.80 96 ALA A O 1
ATOM 678 N N . LEU A 1 97 ? -4.911 -6.359 -9.656 1.00 27.61 97 LEU A N 1
ATOM 679 C CA . LEU A 1 97 ? -5.100 -7.654 -8.984 1.00 27.61 97 LEU A CA 1
ATOM 680 C C . LEU A 1 97 ? -5.137 -8.849 -9.940 1.00 27.61 97 LEU A C 1
ATOM 682 O O . LEU A 1 97 ? -5.039 -9.967 -9.468 1.00 27.61 97 LEU A O 1
ATOM 686 N N . ILE A 1 98 ? -5.262 -8.679 -11.254 1.00 30.88 98 ILE A N 1
ATOM 687 C CA . ILE A 1 98 ? -5.106 -9.781 -12.219 1.00 30.88 98 ILE A CA 1
ATOM 688 C C . ILE A 1 98 ? -3.637 -9.882 -12.632 1.00 30.88 98 ILE A C 1
ATOM 690 O O . ILE A 1 98 ? -3.099 -10.984 -12.685 1.00 30.88 98 ILE A O 1
ATOM 694 N N . ALA A 1 99 ? -2.952 -8.749 -12.819 1.00 27.41 99 ALA A N 1
ATOM 695 C CA . ALA A 1 99 ? -1.504 -8.722 -13.014 1.00 27.41 99 ALA A CA 1
ATOM 696 C C . ALA A 1 99 ? -0.746 -9.129 -11.734 1.00 27.41 99 ALA A C 1
ATOM 698 O O . ALA A 1 99 ? 0.178 -9.930 -11.801 1.00 27.41 99 ALA A O 1
ATOM 699 N N . VAL A 1 100 ? -1.180 -8.645 -10.565 1.00 27.47 100 VAL A N 1
ATOM 700 C CA . VAL A 1 100 ? -0.634 -8.974 -9.238 1.00 27.47 100 VAL A CA 1
ATOM 701 C C . VAL A 1 100 ? -1.221 -10.268 -8.700 1.00 27.47 100 VAL A C 1
ATOM 703 O O . VAL A 1 100 ? -0.489 -11.007 -8.081 1.00 27.47 100 VAL A O 1
ATOM 706 N N . GLY A 1 101 ? -2.476 -10.631 -8.956 1.00 29.23 101 GLY A N 1
ATOM 707 C CA . GLY A 1 101 ? -3.048 -11.911 -8.500 1.00 29.23 101 GLY A CA 1
ATOM 708 C C . GLY A 1 101 ? -2.481 -13.112 -9.248 1.00 29.23 101 GLY A C 1
ATOM 709 O O . GLY A 1 101 ? -2.239 -14.144 -8.629 1.00 29.23 101 GLY A O 1
ATOM 710 N N . ALA A 1 102 ? -2.134 -12.954 -10.531 1.00 30.52 102 ALA A N 1
ATOM 711 C CA . ALA A 1 102 ? -1.298 -13.926 -11.239 1.00 30.52 102 ALA A CA 1
ATOM 712 C C . ALA A 1 102 ? 0.152 -13.966 -10.704 1.00 30.52 102 ALA A C 1
ATOM 714 O O . ALA A 1 102 ? 0.821 -14.988 -10.845 1.00 30.52 102 ALA A O 1
ATOM 715 N N . LEU A 1 103 ? 0.630 -12.893 -10.056 1.00 33.16 103 LEU A N 1
ATOM 716 C CA . LEU A 1 103 ? 1.945 -12.821 -9.398 1.00 33.16 103 LEU A CA 1
ATOM 717 C C . LEU A 1 103 ? 1.917 -13.177 -7.892 1.00 33.16 103 LEU A C 1
ATOM 719 O O . LEU A 1 103 ? 2.969 -13.478 -7.339 1.00 33.16 103 LEU A O 1
ATOM 723 N N . ALA A 1 104 ? 0.754 -13.173 -7.233 1.00 28.81 104 ALA A N 1
ATOM 724 C CA . ALA A 1 104 ? 0.601 -13.276 -5.776 1.00 28.81 104 ALA A CA 1
ATOM 725 C C . ALA A 1 104 ? -0.037 -14.594 -5.310 1.00 28.81 104 ALA A C 1
ATOM 727 O O . ALA A 1 104 ? 0.035 -14.903 -4.125 1.00 28.81 104 ALA A O 1
ATOM 728 N N . VAL A 1 105 ? -0.627 -15.392 -6.209 1.00 29.58 105 VAL A N 1
ATOM 729 C CA . VAL A 1 105 ? -1.209 -16.707 -5.857 1.00 29.58 105 VAL A CA 1
ATOM 730 C C . VAL A 1 105 ? -0.302 -17.887 -6.231 1.00 29.58 105 VAL A C 1
ATOM 732 O O . VAL A 1 105 ? -0.466 -18.984 -5.708 1.00 29.58 105 VAL A O 1
ATOM 735 N N . ALA A 1 106 ? 0.705 -17.704 -7.081 1.00 27.92 106 ALA A N 1
ATOM 736 C CA . ALA A 1 106 ? 1.505 -18.829 -7.553 1.00 27.92 106 ALA A CA 1
ATOM 737 C C . ALA A 1 106 ? 2.636 -19.182 -6.563 1.00 27.92 106 ALA A C 1
ATOM 739 O O . ALA A 1 106 ? 3.502 -18.361 -6.278 1.00 27.92 106 ALA A O 1
ATOM 740 N N . GLY A 1 107 ? 2.652 -20.417 -6.050 1.00 31.14 107 GLY A N 1
ATOM 741 C CA . GLY A 1 107 ? 3.724 -20.950 -5.206 1.00 31.14 107 GLY A CA 1
ATOM 742 C C . GLY A 1 107 ? 3.993 -22.453 -5.386 1.00 31.14 107 GLY A C 1
ATOM 743 O O . GLY A 1 107 ? 3.178 -23.289 -5.033 1.00 31.14 107 GLY A O 1
ATOM 744 N N . VAL A 1 108 ? 5.216 -22.762 -5.842 1.00 29.52 108 VAL A N 1
ATOM 745 C CA . VAL A 1 108 ? 6.011 -24.017 -5.757 1.00 29.52 108 VAL A CA 1
ATOM 746 C C . VAL A 1 108 ? 5.729 -25.191 -6.718 1.00 29.52 108 VAL A C 1
ATOM 748 O O . VAL A 1 108 ? 4.836 -26.003 -6.508 1.00 29.52 108 VAL A O 1
ATOM 751 N N . GLY A 1 109 ? 6.664 -25.402 -7.663 1.00 25.02 109 GLY A N 1
ATOM 752 C CA . GLY A 1 109 ? 6.775 -26.634 -8.458 1.00 25.02 109 GLY A CA 1
ATOM 753 C C . GLY A 1 109 ? 7.974 -26.713 -9.417 1.00 25.02 109 GLY A C 1
ATOM 754 O O . GLY A 1 109 ? 7.803 -27.103 -10.562 1.00 25.02 109 GLY A O 1
ATOM 755 N N . LEU A 1 110 ? 9.200 -26.350 -9.006 1.00 31.61 110 LEU A N 1
ATOM 756 C CA . LEU A 1 110 ? 10.396 -26.382 -9.871 1.00 31.61 110 LEU A CA 1
ATOM 757 C C . LEU A 1 110 ? 10.804 -27.820 -10.277 1.00 31.61 110 LEU A C 1
ATOM 759 O O . LEU A 1 110 ? 11.607 -28.428 -9.574 1.00 31.61 110 LEU A O 1
ATOM 763 N N . ALA A 1 111 ? 10.330 -28.342 -11.424 1.00 25.86 111 ALA A N 1
ATOM 764 C CA . ALA A 1 111 ? 11.099 -29.225 -12.328 1.00 25.86 111 ALA A CA 1
ATOM 765 C C . ALA A 1 111 ? 10.340 -29.686 -13.605 1.00 25.86 111 ALA A C 1
ATOM 767 O O . ALA A 1 111 ? 9.202 -30.129 -13.558 1.00 25.86 111 ALA A O 1
ATOM 768 N N . VAL A 1 112 ? 11.106 -29.810 -14.705 1.00 28.03 112 VAL A N 1
ATOM 769 C CA . VAL A 1 112 ? 10.899 -30.692 -15.891 1.00 28.03 112 VAL A CA 1
ATOM 770 C C . VAL A 1 112 ? 10.181 -30.141 -17.145 1.00 28.03 112 VAL A C 1
ATOM 772 O O . VAL A 1 112 ? 9.447 -30.889 -17.784 1.00 28.03 112 VAL A O 1
ATOM 775 N N . PHE A 1 113 ? 10.510 -28.943 -17.658 1.00 27.62 113 PHE A N 1
ATOM 776 C CA . PHE A 1 113 ? 10.105 -28.605 -19.047 1.00 27.62 113 PHE A CA 1
ATOM 777 C C . PHE A 1 113 ? 11.168 -28.056 -20.016 1.00 27.62 113 PHE A C 1
ATOM 779 O O . PHE A 1 113 ? 10.847 -27.555 -21.085 1.00 27.62 113 PHE A O 1
ATOM 786 N N . ARG A 1 114 ? 12.467 -28.288 -19.773 1.00 30.75 114 ARG A N 1
ATOM 787 C CA . ARG A 1 114 ? 13.530 -27.906 -20.740 1.00 30.75 114 ARG A CA 1
ATOM 788 C C . ARG A 1 114 ? 13.885 -28.942 -21.823 1.00 30.75 114 ARG A C 1
ATOM 790 O O . ARG A 1 114 ? 14.874 -28.769 -22.525 1.00 30.75 114 ARG A O 1
ATOM 797 N N . ALA A 1 115 ? 13.133 -30.035 -21.985 1.00 26.48 115 ALA A N 1
ATOM 798 C CA . ALA A 1 115 ? 13.577 -31.159 -22.830 1.00 26.48 115 ALA A CA 1
ATOM 799 C C . ALA A 1 115 ? 12.887 -31.316 -24.204 1.00 26.48 115 ALA A C 1
ATOM 801 O O . ALA A 1 115 ? 13.287 -32.212 -24.950 1.00 26.48 115 ALA A O 1
ATOM 802 N N . VAL A 1 116 ? 11.867 -30.516 -24.562 1.00 33.00 116 VAL A N 1
ATOM 803 C CA . VAL A 1 116 ? 11.005 -30.845 -25.729 1.00 33.00 116 VAL A CA 1
ATOM 804 C C . VAL A 1 116 ? 10.897 -29.767 -26.826 1.00 33.00 116 VAL A C 1
ATOM 806 O O . VAL A 1 116 ? 10.484 -30.110 -27.934 1.00 33.00 116 VAL A O 1
ATOM 809 N N . ARG A 1 117 ? 11.339 -28.516 -26.637 1.00 39.81 117 ARG A N 1
ATOM 810 C CA . ARG A 1 117 ? 11.347 -27.514 -27.729 1.00 39.81 117 ARG A CA 1
ATOM 811 C C . ARG A 1 117 ? 12.748 -27.324 -28.312 1.00 39.81 117 ARG A C 1
ATOM 813 O O . ARG A 1 117 ? 13.704 -27.076 -27.591 1.00 39.81 117 ARG A O 1
ATOM 820 N N . GLY A 1 118 ? 12.865 -27.523 -29.625 1.00 35.47 118 GLY A N 1
ATOM 821 C CA . GLY A 1 118 ? 14.115 -27.371 -30.366 1.00 35.47 118 GLY A CA 1
ATOM 822 C C . GLY A 1 118 ? 14.429 -25.907 -30.671 1.00 35.47 118 GLY A C 1
ATOM 823 O O . GLY A 1 118 ? 13.544 -25.199 -31.126 1.00 35.47 118 GLY A O 1
ATOM 824 N N . ASP A 1 119 ? 15.682 -25.516 -30.433 1.00 38.44 119 ASP A N 1
ATOM 825 C CA . ASP A 1 119 ? 16.487 -24.396 -30.964 1.00 38.44 119 ASP A CA 1
ATOM 826 C C . ASP A 1 119 ? 15.854 -23.000 -31.228 1.00 38.44 119 ASP A C 1
ATOM 828 O O . ASP A 1 119 ? 16.511 -22.157 -31.831 1.00 38.44 119 ASP A O 1
ATOM 832 N N . GLY A 1 120 ? 14.647 -22.700 -30.743 1.00 48.31 120 GLY A N 1
ATOM 833 C CA . GLY A 1 120 ? 14.062 -21.353 -30.683 1.00 48.31 120 GLY A CA 1
ATOM 834 C C . GLY A 1 120 ? 12.999 -21.314 -29.586 1.00 48.31 120 GLY A C 1
ATOM 835 O O . GLY A 1 120 ? 11.995 -22.018 -29.686 1.00 48.31 120 GLY A O 1
ATOM 836 N N . GLY A 1 121 ? 13.269 -20.598 -28.492 1.00 68.00 121 GLY A N 1
ATOM 837 C CA . GLY A 1 121 ? 12.531 -20.736 -27.230 1.00 68.00 121 GLY A CA 1
ATOM 838 C C . GLY A 1 121 ? 11.137 -20.099 -27.193 1.00 68.00 121 GLY A C 1
ATOM 839 O O . GLY A 1 121 ? 10.361 -20.458 -26.317 1.00 68.00 121 GLY A O 1
ATOM 840 N N . GLY A 1 122 ? 10.812 -19.193 -28.121 1.00 79.31 122 GLY A N 1
ATOM 841 C CA . GLY A 1 122 ? 9.574 -18.404 -28.091 1.00 79.31 122 GLY A CA 1
ATOM 842 C C . GLY A 1 122 ? 8.472 -18.900 -29.031 1.00 79.31 122 GLY A C 1
ATOM 843 O O . GLY A 1 122 ? 8.629 -19.858 -29.794 1.00 79.31 122 GLY A O 1
ATOM 844 N N . ALA A 1 123 ? 7.326 -18.224 -28.992 1.00 90.94 123 ALA A N 1
ATOM 845 C CA . ALA A 1 123 ? 6.186 -18.505 -29.856 1.00 90.94 123 ALA A CA 1
ATOM 846 C C . ALA A 1 123 ? 6.464 -18.162 -31.329 1.00 90.94 123 ALA A C 1
ATOM 848 O O . ALA A 1 123 ? 7.313 -17.337 -31.656 1.00 90.94 123 ALA A O 1
ATOM 849 N N . SER A 1 124 ? 5.696 -18.755 -32.249 1.00 91.88 124 SER A N 1
ATOM 850 C CA . SER A 1 124 ? 5.856 -18.513 -33.692 1.00 91.88 124 SER A CA 1
ATOM 851 C C . SER A 1 124 ? 5.271 -17.184 -34.191 1.00 91.88 124 SER A C 1
ATOM 853 O O . SER A 1 124 ? 5.460 -16.847 -35.358 1.00 91.88 124 SER A O 1
ATOM 855 N N . SER A 1 125 ? 4.486 -16.488 -33.366 1.00 93.31 125 SER A N 1
ATOM 856 C CA . SER A 1 125 ? 3.851 -15.200 -33.674 1.00 93.31 125 SER A CA 1
ATOM 857 C C . SER A 1 125 ? 3.442 -14.472 -32.379 1.00 93.31 125 SER A C 1
ATOM 859 O O . SER A 1 125 ? 3.285 -15.150 -31.358 1.00 93.31 125 SER A O 1
ATOM 861 N N . PRO A 1 126 ? 3.187 -13.146 -32.415 1.00 94.50 126 PRO A N 1
ATOM 862 C CA . PRO A 1 126 ? 2.709 -12.377 -31.257 1.00 94.50 126 PRO A CA 1
ATOM 863 C C . PRO A 1 126 ? 1.461 -12.984 -30.606 1.00 94.50 126 PRO A C 1
ATOM 865 O O . PRO A 1 126 ? 1.422 -13.263 -29.412 1.00 94.50 126 PRO A O 1
ATOM 868 N N . GLU A 1 127 ? 0.456 -13.292 -31.428 1.00 93.19 127 GLU A N 1
ATOM 869 C CA . GLU A 1 127 ? -0.790 -13.927 -30.990 1.00 93.19 127 GLU A CA 1
ATOM 870 C C . GLU A 1 127 ? -0.547 -15.299 -30.347 1.00 93.19 127 GLU A C 1
ATOM 872 O O . GLU A 1 127 ? -1.220 -15.682 -29.394 1.00 93.19 127 GLU A O 1
ATOM 877 N N . ALA A 1 128 ? 0.415 -16.068 -30.868 1.00 91.94 128 ALA A N 1
ATOM 878 C CA . ALA A 1 128 ? 0.757 -17.364 -30.300 1.00 91.94 128 ALA A CA 1
ATOM 879 C C . ALA A 1 128 ? 1.475 -17.237 -28.948 1.00 91.94 128 ALA A C 1
ATOM 881 O O . ALA A 1 128 ? 1.388 -18.178 -28.163 1.00 91.94 128 ALA A O 1
ATOM 882 N N . ALA A 1 129 ? 2.162 -16.124 -28.669 1.00 91.12 129 ALA A N 1
ATOM 883 C CA . ALA A 1 129 ? 2.737 -15.852 -27.353 1.00 91.12 129 ALA A CA 1
ATOM 884 C C . ALA A 1 129 ? 1.623 -15.588 -26.333 1.00 91.12 129 ALA A C 1
ATOM 886 O O . ALA A 1 129 ? 1.525 -16.299 -25.341 1.00 91.12 129 ALA A O 1
ATOM 887 N N . VAL A 1 130 ? 0.696 -14.674 -26.639 1.00 87.69 130 VAL A N 1
ATOM 888 C CA . VAL A 1 130 ? -0.451 -14.377 -25.758 1.00 87.69 130 VAL A CA 1
ATOM 889 C C . VAL A 1 130 ? -1.354 -15.589 -25.545 1.00 87.69 130 VAL A C 1
ATOM 891 O O . VAL A 1 130 ? -1.815 -15.830 -24.433 1.00 87.69 130 VAL A O 1
ATOM 894 N N . ARG A 1 131 ? -1.575 -16.403 -26.583 1.00 87.00 131 ARG A N 1
ATOM 895 C CA . ARG A 1 131 ? -2.312 -17.661 -26.429 1.00 87.00 131 ARG A CA 1
ATOM 896 C C . ARG A 1 131 ? -1.607 -18.622 -25.474 1.00 87.00 131 ARG A C 1
ATOM 898 O O . ARG A 1 131 ? -2.275 -19.212 -24.641 1.00 87.00 131 ARG A O 1
ATOM 905 N N . GLN A 1 132 ? -0.289 -18.778 -25.586 1.00 87.50 132 GLN A N 1
ATOM 906 C CA . GLN A 1 132 ? 0.461 -19.647 -24.676 1.00 87.50 132 GLN A CA 1
ATOM 907 C C . GLN A 1 132 ? 0.454 -19.118 -23.242 1.00 87.50 132 GLN A C 1
ATOM 909 O O . GLN A 1 132 ? 0.425 -19.923 -22.321 1.00 87.50 132 GLN A O 1
ATOM 914 N N . LEU A 1 133 ? 0.430 -17.796 -23.046 1.00 84.56 133 LEU A N 1
ATOM 915 C CA . LEU A 1 133 ? 0.262 -17.208 -21.719 1.00 84.56 133 LEU A CA 1
ATOM 916 C C . LEU A 1 133 ? -1.110 -17.574 -21.144 1.00 84.56 133 LEU A C 1
ATOM 918 O O . LEU A 1 133 ? -1.190 -18.039 -20.016 1.00 84.56 133 LEU A O 1
ATOM 922 N N . ALA A 1 134 ? -2.178 -17.423 -21.934 1.00 81.31 134 ALA A N 1
ATOM 923 C CA . ALA A 1 134 ? -3.523 -17.820 -21.523 1.00 81.31 134 ALA A CA 1
ATOM 924 C C . ALA A 1 134 ? -3.610 -19.325 -21.210 1.00 81.31 134 ALA A C 1
ATOM 926 O O . ALA A 1 134 ? -4.193 -19.699 -20.201 1.00 81.31 134 ALA A O 1
ATOM 927 N N . GLU A 1 135 ? -2.981 -20.173 -22.030 1.00 83.44 135 GLU A N 1
ATOM 928 C CA . GLU A 1 135 ? -2.881 -21.618 -21.788 1.00 83.44 135 GLU A CA 1
ATOM 929 C C . GLU A 1 135 ? -2.088 -21.933 -20.509 1.00 83.44 135 GLU A C 1
ATOM 931 O O . GLU A 1 135 ? -2.441 -22.872 -19.809 1.00 83.44 135 GLU A O 1
ATOM 936 N N . ALA A 1 136 ? -1.036 -21.173 -20.187 1.00 80.62 136 ALA A N 1
ATOM 937 C CA . ALA A 1 136 ? -0.262 -21.352 -18.958 1.00 80.62 136 ALA A CA 1
ATOM 938 C C . ALA A 1 136 ? -1.041 -20.922 -17.705 1.00 80.62 136 ALA A C 1
ATOM 940 O O . ALA A 1 136 ? -0.928 -21.575 -16.672 1.00 80.62 136 ALA A O 1
ATOM 941 N N . VAL A 1 137 ? -1.845 -19.857 -17.807 1.00 76.31 137 VAL A N 1
ATOM 942 C CA . VAL A 1 137 ? -2.747 -19.405 -16.736 1.00 76.31 137 VAL A CA 1
ATOM 943 C C . VAL A 1 137 ? -3.865 -20.423 -16.502 1.00 76.31 137 VAL A C 1
ATOM 945 O O . VAL A 1 137 ? -4.088 -20.809 -15.365 1.00 76.31 137 VAL A O 1
ATOM 948 N N . GLU A 1 138 ? -4.526 -20.896 -17.564 1.00 75.88 138 GLU A N 1
ATOM 949 C CA . GLU A 1 138 ? -5.573 -21.933 -17.488 1.00 75.88 138 GLU A CA 1
ATOM 950 C C . GLU A 1 138 ? -5.019 -23.281 -17.001 1.00 75.88 138 GLU A C 1
ATOM 952 O O . GLU A 1 138 ? -5.704 -24.041 -16.329 1.00 75.88 138 GLU A O 1
ATOM 957 N N . ALA A 1 139 ? -3.771 -23.601 -17.353 1.00 76.81 139 ALA A N 1
ATOM 958 C CA . ALA A 1 139 ? -3.101 -24.811 -16.890 1.00 76.81 139 ALA A CA 1
ATOM 959 C C . ALA A 1 139 ? -2.477 -24.665 -15.503 1.00 76.81 139 ALA A C 1
ATOM 961 O O . ALA A 1 139 ? -1.894 -25.647 -15.038 1.00 76.81 139 ALA A O 1
ATOM 962 N N . GLU A 1 140 ? -2.563 -23.480 -14.883 1.00 72.25 140 GLU A N 1
ATOM 963 C CA . GLU A 1 140 ? -2.049 -23.269 -13.535 1.00 72.25 140 GLU A CA 1
ATOM 964 C C . GLU A 1 140 ? -0.568 -23.694 -13.442 1.00 72.25 140 GLU A C 1
ATOM 966 O O . GLU A 1 140 ? -0.122 -24.409 -12.543 1.00 72.25 140 GLU A O 1
ATOM 971 N N . ASP A 1 141 ? 0.225 -23.287 -14.440 1.00 71.69 141 ASP A N 1
ATOM 972 C CA . ASP A 1 141 ? 1.627 -23.683 -14.567 1.00 71.69 141 ASP A CA 1
ATOM 973 C C . ASP A 1 141 ? 2.530 -22.442 -14.488 1.00 71.69 141 ASP A C 1
ATOM 975 O O . ASP A 1 141 ? 2.729 -21.735 -15.486 1.00 71.69 141 ASP A O 1
ATOM 979 N N . PRO A 1 142 ? 3.127 -22.163 -13.312 1.00 66.56 142 PRO A N 1
ATOM 980 C CA . PRO A 1 142 ? 3.929 -20.961 -13.122 1.00 66.56 142 PRO A CA 1
ATOM 981 C C . PRO A 1 142 ? 5.252 -21.045 -13.897 1.00 66.56 142 PRO A C 1
ATOM 983 O O . PRO A 1 142 ? 5.856 -20.024 -14.212 1.00 66.56 142 PRO A O 1
ATOM 986 N N . ILE A 1 143 ? 5.715 -22.255 -14.240 1.00 71.31 143 ILE A N 1
ATOM 987 C CA . ILE A 1 143 ? 6.915 -22.445 -15.058 1.00 71.31 143 ILE A CA 1
ATOM 988 C C . ILE A 1 143 ? 6.587 -22.129 -16.510 1.00 71.31 143 ILE A C 1
ATOM 990 O O . ILE A 1 143 ? 7.339 -21.400 -17.154 1.00 71.31 143 ILE A O 1
ATOM 994 N N . ALA A 1 144 ? 5.470 -22.651 -17.019 1.00 74.50 144 ALA A N 1
ATOM 995 C CA . ALA A 1 144 ? 5.024 -22.334 -18.368 1.00 74.50 144 ALA A CA 1
ATOM 996 C C . ALA A 1 144 ? 4.756 -20.831 -18.528 1.00 74.50 144 ALA A C 1
ATOM 998 O O . ALA A 1 144 ? 5.050 -20.279 -19.585 1.00 74.50 144 ALA A O 1
ATOM 999 N N . LEU A 1 145 ? 4.266 -20.159 -17.481 1.00 74.12 145 LEU A N 1
ATOM 1000 C CA . LEU A 1 145 ? 4.081 -18.709 -17.475 1.00 74.12 145 LEU A CA 1
ATOM 1001 C C . LEU A 1 145 ? 5.419 -17.968 -17.641 1.00 74.12 145 LEU A C 1
ATOM 1003 O O . LEU A 1 145 ? 5.533 -17.109 -18.516 1.00 74.12 145 LEU A O 1
ATOM 1007 N N . LEU A 1 146 ? 6.456 -18.355 -16.888 1.00 76.88 146 LEU A N 1
ATOM 1008 C CA . LEU A 1 146 ? 7.805 -17.790 -17.032 1.00 76.88 146 LEU A CA 1
ATOM 1009 C C . LEU A 1 146 ? 8.439 -18.087 -18.403 1.00 76.88 146 LEU A C 1
ATOM 1011 O O . LEU A 1 146 ? 9.191 -17.262 -18.908 1.00 76.88 146 LEU A O 1
ATOM 1015 N N . ASP A 1 147 ? 8.124 -19.224 -19.031 1.00 82.88 147 ASP A N 1
ATOM 1016 C CA . ASP A 1 147 ? 8.634 -19.579 -20.366 1.00 82.88 147 ASP A CA 1
ATOM 1017 C C . ASP A 1 147 ? 8.011 -18.731 -21.503 1.00 82.88 147 ASP A C 1
ATOM 1019 O O . ASP A 1 147 ? 8.558 -18.686 -22.610 1.00 82.88 147 ASP A O 1
ATOM 1023 N N . VAL A 1 148 ? 6.860 -18.088 -21.263 1.00 87.00 148 VAL A N 1
ATOM 1024 C CA . VAL A 1 148 ? 6.156 -17.240 -22.248 1.00 87.00 148 VAL A CA 1
ATOM 1025 C C . VAL A 1 148 ? 6.491 -15.757 -22.082 1.00 87.00 148 VAL A C 1
ATOM 1027 O O . VAL A 1 148 ? 6.374 -14.988 -23.045 1.00 87.00 148 VAL A O 1
ATOM 1030 N N . ILE A 1 149 ? 6.918 -15.358 -20.886 1.00 88.12 149 ILE A N 1
ATOM 1031 C CA . ILE A 1 149 ? 7.407 -14.009 -20.608 1.00 88.12 149 ILE A CA 1
ATOM 1032 C C . ILE A 1 149 ? 8.757 -13.795 -21.302 1.00 88.12 149 ILE A C 1
ATOM 1034 O O . ILE A 1 149 ? 9.515 -14.731 -21.562 1.00 88.12 149 ILE A O 1
ATOM 1038 N N . GLU A 1 150 ? 9.030 -12.544 -21.660 1.00 88.69 150 GLU A N 1
ATOM 1039 C CA . GLU A 1 150 ? 10.316 -12.111 -22.191 1.00 88.69 150 GLU A CA 1
ATOM 1040 C C . GLU A 1 150 ? 11.467 -12.617 -21.297 1.00 88.69 150 GLU A C 1
ATOM 1042 O O . GLU A 1 150 ? 11.384 -12.462 -20.079 1.00 88.69 150 GLU A O 1
ATOM 1047 N N . PRO A 1 151 ? 12.505 -13.276 -21.850 1.00 86.62 151 PRO A N 1
ATOM 1048 C CA . PRO A 1 151 ? 13.459 -14.024 -21.031 1.00 86.62 151 PRO A CA 1
ATOM 1049 C C . PRO A 1 151 ? 14.182 -13.212 -19.950 1.00 86.62 151 PRO A C 1
ATOM 1051 O O . PRO A 1 151 ? 14.396 -13.742 -18.859 1.00 86.62 151 PRO A O 1
ATOM 1054 N N . ASP A 1 152 ? 14.534 -11.954 -20.231 1.00 81.44 152 ASP A N 1
ATOM 1055 C CA . ASP A 1 152 ? 15.254 -11.104 -19.280 1.00 81.44 152 ASP A CA 1
ATOM 1056 C C . ASP A 1 152 ? 14.292 -10.597 -18.184 1.00 81.44 152 ASP A C 1
ATOM 1058 O O . ASP A 1 152 ? 14.670 -10.498 -17.018 1.00 81.44 152 ASP A O 1
ATOM 1062 N N . GLU A 1 153 ? 13.022 -10.329 -18.520 1.00 84.94 153 GLU A N 1
ATOM 1063 C CA . GLU A 1 153 ? 11.970 -10.014 -17.536 1.00 84.94 153 GLU A CA 1
ATOM 1064 C C . GLU A 1 153 ? 11.632 -11.231 -16.653 1.00 84.94 153 GLU A C 1
ATOM 1066 O O . GLU A 1 153 ? 11.457 -11.104 -15.438 1.00 84.94 153 GLU A O 1
ATOM 1071 N N . ALA A 1 154 ? 11.580 -12.428 -17.244 1.00 83.81 154 ALA A N 1
ATOM 1072 C CA . ALA A 1 154 ? 11.265 -13.674 -16.550 1.00 83.81 154 ALA A CA 1
ATOM 1073 C C . ALA A 1 154 ? 12.347 -14.086 -15.537 1.00 83.81 154 ALA A C 1
ATOM 1075 O O . ALA A 1 154 ? 12.027 -14.682 -14.505 1.00 83.81 154 ALA A O 1
ATOM 1076 N N . GLU A 1 155 ? 13.622 -13.790 -15.807 1.00 79.75 155 GLU A N 1
ATOM 1077 C CA . GLU A 1 155 ? 14.728 -14.108 -14.898 1.00 79.75 155 GLU A CA 1
ATOM 1078 C C . GLU A 1 155 ? 14.570 -13.393 -13.550 1.00 79.75 155 GLU A C 1
ATOM 1080 O O . GLU A 1 155 ? 14.571 -14.053 -12.504 1.00 79.75 155 GLU A O 1
ATOM 1085 N N . ALA A 1 156 ? 14.337 -12.080 -13.582 1.00 73.62 156 ALA A N 1
ATOM 1086 C CA . ALA A 1 156 ? 14.171 -11.276 -12.378 1.00 73.62 156 ALA A CA 1
ATOM 1087 C C . ALA A 1 156 ? 12.873 -11.587 -11.625 1.00 73.62 156 ALA A C 1
ATOM 1089 O O . ALA A 1 156 ? 12.892 -11.757 -10.403 1.00 73.62 156 ALA A O 1
ATOM 1090 N N . LEU A 1 157 ? 11.753 -11.746 -12.342 1.00 72.94 157 LEU A N 1
ATOM 1091 C CA . LEU A 1 157 ? 10.495 -12.194 -11.734 1.00 72.94 157 LEU A CA 1
ATOM 1092 C C . LEU A 1 157 ? 10.662 -13.562 -11.065 1.00 72.94 157 LEU A C 1
ATOM 1094 O O . LEU A 1 157 ? 10.134 -13.793 -9.980 1.00 72.94 157 LEU A O 1
ATOM 1098 N N . GLY A 1 158 ? 11.448 -14.454 -11.670 1.00 73.12 158 GLY A N 1
ATOM 1099 C CA . GLY A 1 158 ? 11.760 -15.758 -11.105 1.00 73.12 158 GLY A CA 1
ATOM 1100 C C . GLY A 1 158 ? 12.539 -15.693 -9.787 1.00 73.12 158 GLY A C 1
ATOM 1101 O O . GLY A 1 158 ? 12.352 -16.569 -8.944 1.00 73.12 158 GLY A O 1
ATOM 1102 N N . GLU A 1 159 ? 13.416 -14.706 -9.585 1.00 75.44 159 GLU A N 1
ATOM 1103 C CA . GLU A 1 159 ? 14.129 -14.515 -8.310 1.00 75.44 159 GLU A CA 1
ATOM 1104 C C . GLU A 1 159 ? 13.200 -14.033 -7.200 1.00 75.44 159 GLU A C 1
ATOM 1106 O O . GLU A 1 159 ? 13.145 -14.668 -6.144 1.00 75.44 159 GLU A O 1
ATOM 1111 N N . VAL A 1 160 ? 12.417 -12.987 -7.474 1.00 72.44 160 VAL A N 1
ATOM 1112 C CA . VAL A 1 160 ? 11.402 -12.462 -6.547 1.00 72.44 160 VAL A CA 1
ATOM 1113 C C . VAL A 1 160 ? 10.415 -13.565 -6.162 1.00 72.44 160 VAL A C 1
ATOM 1115 O O . VAL A 1 160 ? 10.154 -13.788 -4.981 1.00 72.44 160 VAL A O 1
ATOM 1118 N N . TYR A 1 161 ? 9.936 -14.317 -7.155 1.00 71.88 161 TYR A N 1
ATOM 1119 C CA . TYR A 1 161 ? 9.038 -15.447 -6.954 1.00 71.88 161 TYR A CA 1
ATOM 1120 C C . TYR A 1 161 ? 9.638 -16.513 -6.039 1.00 71.88 161 TYR A C 1
ATOM 1122 O O . TYR A 1 161 ? 8.962 -16.990 -5.138 1.00 71.88 161 TYR A O 1
ATOM 1130 N N . ARG A 1 162 ? 10.903 -16.909 -6.246 1.00 75.81 162 ARG A N 1
ATOM 1131 C CA . ARG A 1 162 ? 11.548 -17.928 -5.401 1.00 75.81 162 ARG A CA 1
ATOM 1132 C C . ARG A 1 162 ? 11.659 -17.460 -3.954 1.00 75.81 162 ARG A C 1
ATOM 1134 O O . ARG A 1 162 ? 11.323 -18.232 -3.066 1.00 75.81 162 ARG A O 1
ATOM 1141 N N . ALA A 1 163 ? 12.058 -16.208 -3.728 1.00 74.19 163 ALA A N 1
ATOM 1142 C CA . ALA A 1 163 ? 12.133 -15.637 -2.385 1.00 74.19 163 ALA A CA 1
ATOM 1143 C C . ALA A 1 163 ? 10.754 -15.619 -1.696 1.00 74.19 163 ALA A C 1
ATOM 1145 O O . ALA A 1 163 ? 10.626 -16.052 -0.551 1.00 74.19 163 ALA A O 1
ATOM 1146 N N . ALA A 1 164 ? 9.711 -15.188 -2.411 1.00 69.25 164 ALA A N 1
ATOM 1147 C CA . ALA A 1 164 ? 8.340 -15.186 -1.906 1.00 69.25 164 ALA A CA 1
ATOM 1148 C C . ALA A 1 164 ? 7.797 -16.606 -1.659 1.00 69.25 164 ALA A C 1
ATOM 1150 O O . ALA A 1 164 ? 7.167 -16.854 -0.633 1.00 69.25 164 ALA A O 1
ATOM 1151 N N . ALA A 1 165 ? 8.064 -17.550 -2.564 1.00 71.62 165 ALA A N 1
ATOM 1152 C CA . ALA A 1 165 ? 7.611 -18.934 -2.465 1.00 71.62 165 ALA A CA 1
ATOM 1153 C C . ALA A 1 165 ? 8.283 -19.676 -1.302 1.00 71.62 165 ALA A C 1
ATOM 1155 O O . ALA A 1 165 ? 7.596 -20.353 -0.538 1.00 71.62 165 ALA A O 1
ATOM 1156 N N . ASP A 1 166 ? 9.598 -19.510 -1.130 1.00 77.31 166 ASP A N 1
ATOM 1157 C CA . ASP A 1 166 ? 10.330 -20.067 0.009 1.00 77.31 166 ASP A CA 1
ATOM 1158 C C . ASP A 1 166 ? 9.765 -19.508 1.326 1.00 77.31 166 ASP A C 1
ATOM 1160 O O . ASP A 1 166 ? 9.498 -20.267 2.259 1.00 77.31 166 ASP A O 1
ATOM 1164 N N . ARG A 1 167 ? 9.471 -18.198 1.382 1.00 79.94 167 ARG A N 1
ATOM 1165 C CA . ARG A 1 167 ? 8.879 -17.593 2.581 1.00 79.94 167 ARG A CA 1
ATOM 1166 C C . ARG A 1 167 ? 7.447 -18.055 2.849 1.00 79.94 167 ARG A C 1
ATOM 1168 O O . ARG A 1 167 ? 7.106 -18.327 3.996 1.00 79.94 167 ARG A O 1
ATOM 1175 N N . SER A 1 168 ? 6.616 -18.140 1.815 1.00 71.88 168 SER A N 1
ATOM 1176 C CA . SER A 1 168 ? 5.236 -18.629 1.910 1.00 71.88 168 SER A CA 1
ATOM 1177 C C . SER A 1 168 ? 5.191 -20.061 2.447 1.00 71.88 168 SER A C 1
ATOM 1179 O O . SER A 1 168 ? 4.373 -20.369 3.315 1.00 71.88 168 SER A O 1
ATOM 1181 N N . ALA A 1 169 ? 6.113 -20.916 1.994 1.00 75.81 169 ALA A N 1
ATOM 1182 C CA . ALA A 1 169 ? 6.259 -22.273 2.506 1.00 75.81 169 ALA A CA 1
ATOM 1183 C C . ALA A 1 169 ? 6.691 -22.287 3.983 1.00 75.81 169 ALA A C 1
ATOM 1185 O O . ALA A 1 169 ? 6.133 -23.046 4.773 1.00 75.81 169 ALA A O 1
ATOM 1186 N N . ASP A 1 170 ? 7.632 -21.422 4.379 1.00 80.12 170 ASP A N 1
ATOM 1187 C CA . ASP A 1 170 ? 8.055 -21.281 5.780 1.00 80.12 170 ASP A CA 1
ATOM 1188 C C . ASP A 1 170 ? 6.931 -20.774 6.704 1.00 80.12 170 ASP A C 1
ATOM 1190 O O . ASP A 1 170 ? 6.946 -21.061 7.903 1.00 80.12 170 ASP A O 1
ATOM 1194 N N . LEU A 1 171 ? 5.972 -20.017 6.162 1.00 74.88 171 LEU A N 1
ATOM 1195 C CA . LEU A 1 171 ? 4.805 -19.484 6.874 1.00 74.88 171 LEU A CA 1
ATOM 1196 C C . LEU A 1 171 ? 3.563 -20.392 6.814 1.00 74.88 171 LEU A C 1
ATOM 11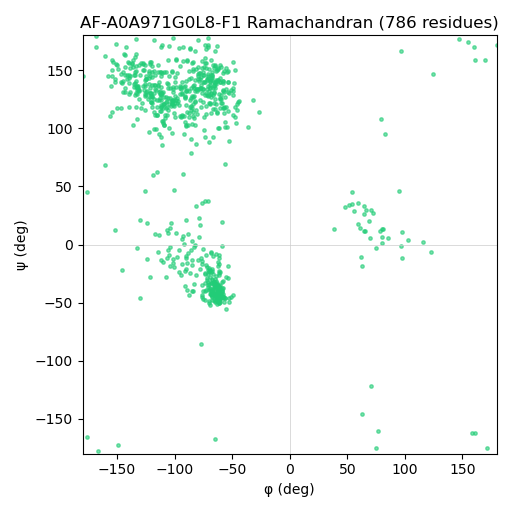98 O O . LEU A 1 171 ? 2.532 -20.019 7.364 1.00 74.88 171 LEU A O 1
ATOM 1202 N N . ASP A 1 172 ? 3.636 -21.557 6.158 1.00 72.25 172 ASP A N 1
ATOM 1203 C CA . ASP A 1 172 ? 2.490 -22.460 5.927 1.00 72.25 172 ASP A CA 1
ATOM 1204 C C . ASP A 1 172 ? 1.300 -21.782 5.203 1.00 72.25 172 ASP A C 1
ATOM 1206 O O . ASP A 1 172 ? 0.134 -22.144 5.372 1.00 72.25 172 ASP A O 1
ATOM 1210 N N . LEU A 1 173 ? 1.601 -20.776 4.373 1.00 64.69 173 LEU A N 1
ATOM 1211 C CA . LEU A 1 173 ? 0.628 -20.064 3.532 1.00 64.69 173 LEU A CA 1
ATOM 1212 C C . LEU A 1 173 ? 0.368 -20.790 2.204 1.00 64.69 173 LEU A C 1
ATOM 1214 O O . LEU A 1 173 ? -0.628 -20.527 1.524 1.00 64.69 173 LEU A O 1
ATOM 1218 N N . SER A 1 174 ? 1.266 -21.699 1.823 1.00 58.84 174 SER A N 1
ATOM 1219 C CA . SER A 1 174 ? 1.193 -22.437 0.564 1.00 58.84 174 SER A CA 1
ATOM 1220 C C . SER A 1 174 ? 0.106 -23.528 0.592 1.00 58.84 174 SER A C 1
ATOM 1222 O O . SER A 1 174 ? -0.113 -24.157 1.631 1.00 58.84 174 SER A O 1
ATOM 1224 N N . PRO A 1 175 ? -0.572 -23.800 -0.539 1.00 51.12 175 PRO A N 1
ATOM 1225 C CA . PRO A 1 175 ? -1.459 -24.955 -0.670 1.00 51.12 175 PRO A CA 1
ATOM 1226 C C . PRO A 1 175 ? -0.719 -26.273 -0.385 1.00 51.12 175 PRO A C 1
ATOM 1228 O O . PRO A 1 175 ? 0.482 -26.405 -0.617 1.00 51.12 175 PRO A O 1
ATOM 1231 N N . ALA A 1 176 ? -1.447 -27.258 0.149 1.00 44.12 176 ALA A N 1
ATOM 1232 C CA . ALA A 1 176 ? -0.848 -28.419 0.812 1.00 44.12 176 ALA A CA 1
ATOM 1233 C C . ALA A 1 176 ? -0.053 -29.354 -0.121 1.00 44.12 176 ALA A C 1
ATOM 1235 O O . ALA A 1 176 ? 0.826 -30.070 0.365 1.00 44.12 176 ALA A O 1
ATOM 1236 N N . GLU A 1 177 ? -0.358 -29.387 -1.428 1.00 44.41 177 GLU A N 1
ATOM 1237 C CA . GLU A 1 177 ? 0.278 -30.327 -2.369 1.00 44.41 177 GLU A CA 1
ATOM 1238 C C . GLU A 1 177 ? 0.506 -29.801 -3.814 1.00 44.41 177 GLU A C 1
ATOM 1240 O O . GLU A 1 177 ? 1.422 -30.317 -4.452 1.00 44.41 177 GLU A O 1
ATOM 1245 N N . ASP A 1 178 ? -0.215 -28.779 -4.318 1.00 47.50 178 ASP A N 1
ATOM 1246 C CA . ASP A 1 178 ? -0.108 -28.261 -5.707 1.00 47.50 178 ASP A CA 1
ATOM 1247 C C . ASP A 1 178 ? -0.176 -26.715 -5.772 1.00 47.50 178 ASP A C 1
ATOM 1249 O O . ASP A 1 178 ? -0.961 -26.116 -5.044 1.00 47.50 178 ASP A O 1
ATOM 1253 N N . THR A 1 179 ? 0.594 -26.077 -6.674 1.00 47.09 179 THR A N 1
ATOM 1254 C CA . THR A 1 179 ? 0.802 -24.606 -6.781 1.00 47.09 179 THR A CA 1
ATOM 1255 C C . THR A 1 179 ? -0.478 -23.768 -6.871 1.00 47.09 179 THR A C 1
ATOM 1257 O O . THR A 1 179 ? -0.493 -22.629 -6.412 1.00 47.09 179 THR A O 1
ATOM 1260 N N . PHE A 1 180 ? -1.545 -24.337 -7.428 1.00 48.66 180 PHE A N 1
ATOM 1261 C CA . PHE A 1 180 ? -2.856 -23.703 -7.588 1.00 48.66 180 PHE A CA 1
ATOM 1262 C C . PHE A 1 180 ? -3.980 -24.520 -6.948 1.00 48.66 180 PHE A C 1
ATOM 1264 O O . PHE A 1 180 ? -5.150 -24.324 -7.257 1.00 48.66 180 PHE A O 1
ATOM 1271 N N . GLY A 1 181 ? -3.647 -25.442 -6.037 1.00 55.97 181 GLY A N 1
ATOM 1272 C CA . GLY A 1 181 ? -4.649 -26.209 -5.310 1.00 55.97 181 GLY A CA 1
ATOM 1273 C C . GLY A 1 181 ? -5.610 -25.265 -4.590 1.00 55.97 181 GLY A C 1
ATOM 1274 O O . GLY A 1 181 ? -5.273 -24.736 -3.534 1.00 55.97 181 GLY A O 1
ATOM 1275 N N . GLY A 1 182 ? -6.796 -25.058 -5.165 1.00 56.72 182 GLY A N 1
ATOM 1276 C CA . GLY A 1 182 ? -7.811 -24.162 -4.619 1.00 56.72 182 GLY A CA 1
ATOM 1277 C C . GLY A 1 182 ? -8.274 -23.040 -5.541 1.00 56.72 182 GLY A C 1
ATOM 1278 O O . GLY A 1 182 ? -9.214 -22.351 -5.161 1.00 56.72 182 GLY A O 1
ATOM 1279 N N . VAL A 1 183 ? -7.673 -22.836 -6.717 1.00 64.50 183 VAL A N 1
ATOM 1280 C CA . VAL A 1 183 ? -8.141 -21.849 -7.704 1.00 64.50 183 VAL A CA 1
ATOM 1281 C C . VAL A 1 183 ? -8.159 -22.492 -9.082 1.00 64.50 183 VAL A C 1
ATOM 1283 O O . VAL A 1 183 ? -7.098 -22.853 -9.562 1.00 64.50 183 VAL A O 1
ATOM 1286 N N . ASP A 1 184 ? -9.332 -22.586 -9.708 1.00 72.19 184 ASP A N 1
ATOM 1287 C CA . ASP A 1 184 ? -9.503 -23.121 -11.064 1.00 72.19 184 ASP A CA 1
ATOM 1288 C C . ASP A 1 184 ? -9.752 -21.976 -12.059 1.00 72.19 184 ASP A C 1
ATOM 1290 O O . ASP A 1 184 ? -10.745 -21.257 -11.925 1.00 72.19 184 ASP A O 1
ATOM 1294 N N . VAL A 1 185 ? -8.917 -21.801 -13.087 1.00 71.38 185 VAL A N 1
ATOM 1295 C CA . VAL A 1 185 ? -9.146 -20.771 -14.126 1.00 71.38 185 VAL A CA 1
ATOM 1296 C C . VAL A 1 185 ? -9.546 -21.408 -15.457 1.00 71.38 185 VAL A C 1
ATOM 1298 O O . VAL A 1 185 ? -8.774 -22.149 -16.047 1.00 71.38 185 VAL A O 1
ATOM 1301 N N . GLU A 1 186 ? -10.721 -21.068 -15.997 1.00 74.81 186 GLU A N 1
ATOM 1302 C CA . GLU A 1 186 ? -11.172 -21.503 -17.329 1.00 74.81 186 GLU A CA 1
ATOM 1303 C C . GLU A 1 186 ? -11.270 -20.308 -18.287 1.00 74.81 186 GLU A C 1
ATOM 1305 O O . GLU A 1 186 ? -12.002 -19.353 -18.030 1.00 74.81 186 GLU A O 1
ATOM 1310 N N . LEU A 1 187 ? -10.581 -20.367 -19.434 1.00 75.88 187 LEU A N 1
ATOM 1311 C CA . LEU A 1 187 ? -10.610 -19.322 -20.464 1.00 75.88 187 LEU A CA 1
ATOM 1312 C C . LEU A 1 187 ? -11.184 -19.869 -21.775 1.00 75.88 187 LEU A C 1
ATOM 1314 O O . LEU A 1 187 ? -10.586 -20.684 -22.469 1.00 75.88 187 LEU A O 1
ATOM 1318 N N . THR A 1 188 ? -12.350 -19.374 -22.187 1.00 77.81 188 THR A N 1
ATOM 1319 C CA . THR A 1 188 ? -13.072 -19.898 -23.351 1.00 77.81 188 THR A CA 1
ATOM 1320 C C . THR A 1 188 ? -13.240 -18.864 -24.462 1.00 77.81 188 THR A C 1
ATOM 1322 O O . THR A 1 188 ? -13.659 -17.728 -24.255 1.00 77.81 188 THR A O 1
ATOM 1325 N N . SER A 1 189 ? -13.035 -19.308 -25.709 1.00 84.25 189 SER A N 1
ATOM 1326 C CA . SER A 1 189 ? -13.341 -18.541 -26.932 1.00 84.25 189 SER A CA 1
ATOM 1327 C C . SER A 1 189 ? -12.602 -17.200 -27.064 1.00 84.25 189 SER A C 1
ATOM 1329 O O . SER A 1 189 ? -13.164 -16.254 -27.623 1.00 84.25 189 SER A O 1
ATOM 1331 N N . LEU A 1 190 ? -11.350 -17.134 -26.597 1.00 82.62 190 LEU A N 1
ATOM 1332 C CA . LEU A 1 190 ? -10.494 -15.958 -26.763 1.00 82.62 190 LEU A CA 1
ATOM 1333 C C . LEU A 1 190 ? -10.314 -15.604 -28.249 1.00 82.62 190 LEU A C 1
ATOM 1335 O O . LEU A 1 190 ? -10.048 -16.464 -29.097 1.00 82.62 190 LEU A O 1
ATOM 1339 N N . ARG A 1 191 ? -10.479 -14.322 -28.567 1.00 87.31 191 ARG A N 1
ATOM 1340 C CA . ARG A 1 191 ? -10.267 -13.734 -29.892 1.00 87.31 191 ARG A CA 1
ATOM 1341 C C . ARG A 1 191 ? -9.294 -12.577 -29.764 1.00 87.31 191 ARG A C 1
ATOM 1343 O O . ARG A 1 191 ? -9.459 -11.742 -28.881 1.00 87.31 191 ARG A O 1
ATOM 1350 N N . TYR A 1 192 ? -8.348 -12.513 -30.690 1.00 86.94 192 TYR A N 1
ATOM 1351 C CA . TYR A 1 192 ? -7.273 -11.532 -30.659 1.00 86.94 192 TYR A CA 1
ATOM 1352 C C . TYR A 1 192 ? -7.289 -10.646 -31.905 1.00 86.94 192 TYR A C 1
ATOM 1354 O O . TYR A 1 192 ? -7.650 -11.103 -32.994 1.00 86.94 192 TYR A O 1
ATOM 1362 N N . GLU A 1 193 ? -6.866 -9.403 -31.732 1.00 93.88 193 GLU A N 1
ATOM 1363 C CA . GLU A 1 193 ? -6.474 -8.471 -32.785 1.00 93.88 193 GLU A CA 1
ATOM 1364 C C . GLU A 1 193 ? -4.996 -8.132 -32.584 1.00 93.88 193 GLU A C 1
ATOM 1366 O O . GLU A 1 193 ? -4.551 -7.992 -31.448 1.00 93.88 193 GLU A O 1
ATOM 1371 N N . VAL A 1 194 ? -4.217 -8.093 -33.667 1.00 95.12 194 VAL A N 1
ATOM 1372 C CA . VAL A 1 194 ? -2.770 -7.858 -33.599 1.00 95.12 194 VAL A CA 1
ATOM 1373 C C . VAL A 1 194 ? -2.440 -6.601 -34.383 1.00 95.12 194 VAL A C 1
ATOM 1375 O O . VAL A 1 194 ? -2.624 -6.580 -35.602 1.00 95.12 194 VAL A O 1
ATOM 1378 N N . ASP A 1 195 ? -1.898 -5.612 -33.683 1.00 93.06 195 ASP A N 1
ATOM 1379 C CA . ASP A 1 195 ? -1.384 -4.370 -34.245 1.00 93.06 195 ASP A CA 1
ATOM 1380 C C . ASP A 1 195 ? 0.146 -4.371 -34.140 1.00 93.06 195 ASP A C 1
ATOM 1382 O O . ASP A 1 195 ? 0.716 -4.486 -33.054 1.00 93.06 195 ASP A O 1
ATOM 1386 N N . GLU A 1 196 ? 0.839 -4.265 -35.272 1.00 91.19 196 GLU A N 1
ATOM 1387 C CA . GLU A 1 196 ? 2.299 -4.117 -35.276 1.00 91.19 196 GLU A CA 1
ATOM 1388 C C . GLU A 1 196 ? 2.663 -2.724 -34.745 1.00 91.19 196 GLU A C 1
ATOM 1390 O O . GLU A 1 196 ? 2.225 -1.717 -35.302 1.00 91.19 196 GLU A O 1
ATOM 1395 N N . LEU A 1 197 ? 3.463 -2.669 -33.675 1.00 87.69 197 LEU A N 1
ATOM 1396 C CA . LEU A 1 197 ? 3.944 -1.408 -33.094 1.00 87.69 197 LEU A CA 1
ATOM 1397 C C . LEU A 1 197 ? 5.275 -0.963 -33.720 1.00 87.69 197 LEU A C 1
ATOM 1399 O O . LEU A 1 197 ? 5.624 0.210 -33.682 1.00 87.69 197 LEU A O 1
ATOM 1403 N N . GLY A 1 198 ? 6.002 -1.899 -34.328 1.00 83.62 198 GLY A N 1
ATOM 1404 C CA . GLY A 1 198 ? 7.262 -1.678 -35.029 1.00 83.62 198 GLY A CA 1
ATOM 1405 C C . GLY A 1 198 ? 7.908 -3.010 -35.404 1.00 83.62 198 GLY A C 1
ATOM 1406 O O . GLY A 1 198 ? 7.329 -4.079 -35.183 1.00 83.62 198 GLY A O 1
ATOM 1407 N N . ASP A 1 199 ? 9.120 -2.975 -35.961 1.00 81.88 199 ASP A N 1
ATOM 1408 C CA . ASP A 1 199 ? 9.847 -4.217 -36.245 1.00 81.88 199 ASP A CA 1
ATOM 1409 C C . ASP A 1 199 ? 10.157 -4.945 -34.919 1.00 81.88 199 ASP A C 1
ATOM 1411 O O . ASP A 1 199 ? 10.814 -4.400 -34.035 1.00 81.88 199 ASP A O 1
ATOM 1415 N N . GLY A 1 200 ? 9.681 -6.185 -34.768 1.00 86.88 200 GLY A N 1
ATOM 1416 C CA . GLY A 1 200 ? 9.954 -7.020 -33.590 1.00 86.88 200 GLY A CA 1
ATOM 1417 C C . GLY A 1 200 ? 9.095 -6.736 -32.348 1.00 86.88 200 GLY A C 1
ATOM 1418 O O . GLY A 1 200 ? 9.425 -7.239 -31.274 1.00 86.88 200 GLY A O 1
ATOM 1419 N N . ALA A 1 201 ? 8.001 -5.974 -32.464 1.00 92.50 201 ALA A N 1
ATOM 1420 C CA . ALA A 1 201 ? 7.045 -5.747 -31.377 1.00 92.50 201 ALA A CA 1
ATOM 1421 C C . ALA A 1 201 ? 5.605 -5.592 -31.897 1.00 92.50 201 ALA A C 1
ATOM 1423 O O . ALA A 1 201 ? 5.359 -4.948 -32.919 1.00 92.50 201 ALA A O 1
ATOM 1424 N N . ALA A 1 202 ? 4.638 -6.169 -31.187 1.00 94.19 202 ALA A N 1
ATOM 1425 C CA . ALA A 1 202 ? 3.230 -6.096 -31.555 1.00 94.19 202 ALA A CA 1
ATOM 1426 C C . ALA A 1 202 ? 2.318 -6.045 -30.327 1.00 94.19 202 ALA A C 1
ATOM 1428 O O . ALA A 1 202 ? 2.506 -6.782 -29.359 1.00 94.19 202 ALA A O 1
ATOM 1429 N N . ARG A 1 203 ? 1.288 -5.208 -30.411 1.00 92.50 203 ARG A N 1
ATOM 1430 C CA . ARG A 1 203 ? 0.157 -5.165 -29.489 1.00 92.50 203 ARG A CA 1
ATOM 1431 C C . ARG A 1 203 ? -0.819 -6.265 -29.871 1.00 92.50 203 ARG A C 1
ATOM 1433 O O . ARG A 1 203 ? -1.164 -6.428 -31.039 1.00 92.50 203 ARG A O 1
ATOM 1440 N N . VAL A 1 204 ? -1.261 -7.029 -28.886 1.00 90.62 204 VAL A N 1
ATOM 1441 C CA . VAL A 1 204 ? -2.221 -8.116 -29.050 1.00 90.62 204 VAL A CA 1
ATOM 1442 C C . VAL A 1 204 ? -3.417 -7.819 -28.156 1.00 90.62 204 VAL A C 1
ATOM 1444 O O . VAL A 1 204 ? -3.398 -8.097 -26.957 1.00 90.62 204 VAL A O 1
ATOM 1447 N N . SER A 1 205 ? -4.456 -7.232 -28.741 1.00 87.06 205 SER A N 1
ATOM 1448 C CA . SER A 1 205 ? -5.704 -6.910 -28.054 1.00 87.06 205 SER A CA 1
ATOM 1449 C C . SER A 1 205 ? -6.606 -8.133 -27.971 1.00 87.06 205 SER A C 1
ATOM 1451 O O . SER A 1 205 ? -6.818 -8.841 -28.955 1.00 87.06 205 SER A O 1
ATOM 1453 N N . ILE A 1 206 ? -7.176 -8.378 -26.798 1.00 82.81 206 ILE A N 1
ATOM 1454 C CA . ILE A 1 206 ? -8.161 -9.425 -26.552 1.00 82.81 206 ILE A CA 1
ATOM 1455 C C . ILE A 1 206 ? -9.538 -8.799 -26.791 1.00 82.81 206 ILE A C 1
ATOM 1457 O O . ILE A 1 206 ? -10.031 -8.017 -25.992 1.00 82.81 206 ILE A O 1
ATOM 1461 N N . ILE A 1 207 ? -10.165 -9.135 -27.919 1.00 84.75 207 ILE A N 1
ATOM 1462 C CA . ILE A 1 207 ? -11.410 -8.508 -28.416 1.00 84.75 207 ILE A CA 1
ATOM 1463 C C . ILE A 1 207 ? -12.656 -9.384 -28.194 1.00 84.75 207 ILE A C 1
ATOM 1465 O O . ILE A 1 207 ? -13.704 -9.229 -28.840 1.00 84.75 207 ILE A O 1
ATOM 1469 N N . GLY A 1 208 ? -12.525 -10.403 -27.351 1.00 81.06 208 GLY A N 1
ATOM 1470 C CA . GLY A 1 208 ? -13.631 -11.238 -26.904 1.00 81.06 208 GLY A CA 1
ATOM 1471 C C . GLY A 1 208 ? -13.183 -12.577 -26.337 1.00 81.06 208 GLY A C 1
ATOM 1472 O O . GLY A 1 208 ? -12.105 -13.066 -26.655 1.00 81.06 208 GLY A O 1
ATOM 1473 N N . GLY A 1 209 ? -14.056 -13.168 -25.528 1.00 77.62 209 GLY A N 1
ATOM 1474 C CA . GLY A 1 209 ? -13.813 -14.391 -24.772 1.00 77.62 209 GLY A CA 1
ATOM 1475 C C . GLY A 1 209 ? -14.563 -14.335 -23.444 1.00 77.62 209 GLY A C 1
ATOM 1476 O O . GLY A 1 209 ? -15.213 -13.331 -23.156 1.00 77.62 209 GLY A O 1
ATOM 1477 N N . ARG A 1 210 ? -14.495 -15.418 -22.675 1.00 74.94 210 ARG A N 1
ATOM 1478 C CA . ARG A 1 210 ? -15.011 -15.502 -21.306 1.00 74.94 210 ARG A CA 1
ATOM 1479 C C . ARG A 1 210 ? -13.964 -16.156 -20.417 1.00 74.94 210 ARG A C 1
ATOM 1481 O O . ARG A 1 210 ? -13.337 -17.115 -20.864 1.00 74.94 210 ARG A O 1
ATOM 1488 N N . GLY A 1 211 ? -13.818 -15.651 -19.202 1.00 70.81 211 GLY A N 1
ATOM 1489 C CA . GLY A 1 211 ? -13.087 -16.295 -18.122 1.00 70.81 211 GLY A CA 1
ATOM 1490 C C . GLY A 1 211 ? -14.032 -16.733 -17.009 1.00 70.81 211 GLY A C 1
ATOM 1491 O O . GLY A 1 211 ? -15.037 -16.070 -16.762 1.00 70.81 211 GLY A O 1
ATOM 1492 N N . THR A 1 212 ? -13.702 -17.823 -16.335 1.00 68.06 212 THR A N 1
ATOM 1493 C CA . THR A 1 212 ? -14.325 -18.221 -15.072 1.00 68.06 212 THR A CA 1
ATOM 1494 C C . THR A 1 212 ? -13.210 -18.551 -14.082 1.00 68.06 212 THR A C 1
ATOM 1496 O O . THR A 1 212 ? -12.272 -19.253 -14.448 1.00 68.06 212 THR A O 1
ATOM 1499 N N . ILE A 1 213 ? -13.290 -18.029 -12.858 1.00 66.06 213 ILE A N 1
ATOM 1500 C CA . ILE A 1 213 ? -12.348 -18.313 -11.764 1.00 66.06 213 ILE A CA 1
ATOM 1501 C C . ILE A 1 213 ? -13.122 -19.032 -10.661 1.00 66.06 213 ILE A C 1
ATOM 1503 O O . ILE A 1 213 ? -14.003 -18.424 -10.060 1.00 66.06 213 ILE A O 1
ATOM 1507 N N . GLY A 1 214 ? -12.845 -20.311 -10.428 1.00 66.00 214 GLY A N 1
ATOM 1508 C CA . GLY A 1 214 ? -13.398 -21.117 -9.340 1.00 66.00 214 GLY A CA 1
ATOM 1509 C C . GLY A 1 214 ? -12.477 -21.149 -8.124 1.00 66.00 214 GLY A C 1
ATOM 1510 O O . GLY A 1 214 ? -11.268 -21.005 -8.274 1.00 66.00 214 GLY A O 1
ATOM 1511 N N . PHE A 1 215 ? -13.042 -21.361 -6.933 1.00 66.75 215 PHE A N 1
ATOM 1512 C CA . PHE A 1 215 ? -12.275 -21.514 -5.694 1.00 66.75 215 PHE A CA 1
ATOM 1513 C C . PHE A 1 215 ? -12.621 -22.837 -4.984 1.00 66.75 215 PHE A C 1
ATOM 1515 O O . PHE A 1 215 ? -13.796 -23.135 -4.775 1.00 66.75 215 PHE A O 1
ATOM 1522 N N . ASP A 1 216 ? -11.613 -23.617 -4.572 1.00 67.75 216 ASP A N 1
ATOM 1523 C CA . ASP A 1 216 ? -11.744 -24.792 -3.692 1.00 67.75 216 ASP A CA 1
ATOM 1524 C C . ASP A 1 216 ? -11.057 -24.524 -2.337 1.00 67.75 216 ASP A C 1
ATOM 1526 O O . ASP A 1 216 ? -9.854 -24.767 -2.176 1.00 67.75 216 ASP A O 1
ATOM 1530 N N . PRO A 1 217 ? -11.821 -24.074 -1.320 1.00 62.66 217 PRO A N 1
ATOM 1531 C CA . PRO A 1 217 ? -11.302 -23.789 0.016 1.00 62.66 217 PRO A CA 1
ATOM 1532 C C . PRO A 1 217 ? -10.564 -24.969 0.672 1.00 62.66 217 PRO A C 1
ATOM 1534 O O . PRO A 1 217 ? -9.658 -24.792 1.491 1.00 62.66 217 PRO A O 1
ATOM 1537 N N . GLY A 1 218 ? -10.930 -26.203 0.304 1.00 64.00 218 GLY A N 1
ATOM 1538 C CA . GLY A 1 218 ? -10.357 -27.416 0.873 1.00 64.00 218 GLY A CA 1
ATOM 1539 C C . GLY A 1 218 ? -8.891 -27.632 0.501 1.00 64.00 218 GLY A C 1
ATOM 1540 O O . GLY A 1 218 ? -8.176 -28.302 1.253 1.00 64.00 218 GLY A O 1
ATOM 1541 N N . ALA A 1 219 ? -8.432 -27.048 -0.605 1.00 65.50 219 ALA A N 1
ATOM 1542 C CA . ALA A 1 219 ? -7.089 -27.244 -1.140 1.00 65.50 219 ALA A CA 1
ATOM 1543 C C . ALA A 1 219 ? -6.044 -26.233 -0.614 1.00 65.50 219 ALA A C 1
ATOM 1545 O O . ALA A 1 219 ? -4.839 -26.481 -0.726 1.00 65.50 219 ALA A O 1
ATOM 1546 N N . PHE A 1 220 ? -6.482 -25.167 0.064 1.00 61.84 220 PHE A N 1
ATOM 1547 C CA . PHE A 1 220 ? -5.595 -24.173 0.673 1.00 61.84 220 PHE A CA 1
ATOM 1548 C C . PHE A 1 220 ? -4.855 -24.677 1.931 1.00 61.84 220 PHE A C 1
ATOM 1550 O O . PHE A 1 220 ? -5.303 -25.598 2.629 1.00 61.84 220 PHE A O 1
ATOM 1557 N N . GLY A 1 221 ? -3.708 -24.050 2.232 1.00 61.75 221 GLY A N 1
ATOM 1558 C CA . GLY A 1 221 ? -2.994 -24.175 3.514 1.00 61.75 221 GLY A CA 1
ATOM 1559 C C . GLY A 1 221 ? -3.827 -23.649 4.692 1.00 61.75 221 GLY A C 1
ATOM 1560 O O . GLY A 1 221 ? -4.890 -23.075 4.475 1.00 61.75 221 GLY A O 1
ATOM 1561 N N . GLY A 1 222 ? -3.390 -23.863 5.938 1.00 60.88 222 GLY A N 1
ATOM 1562 C CA . GLY A 1 222 ? -4.202 -23.571 7.135 1.00 60.88 222 GLY A CA 1
ATOM 1563 C C . GLY A 1 222 ? -4.696 -22.122 7.206 1.00 60.88 222 GLY A C 1
ATOM 1564 O O . GLY A 1 222 ? -5.899 -21.884 7.227 1.00 60.88 222 GLY A O 1
ATOM 1565 N N . LEU A 1 223 ? -3.769 -21.165 7.136 1.00 56.88 223 LEU A N 1
ATOM 1566 C CA . LEU A 1 223 ? -4.074 -19.730 7.186 1.00 56.88 223 LEU A CA 1
ATOM 1567 C C . LEU A 1 223 ? -4.932 -19.267 5.997 1.00 56.88 223 LEU A C 1
ATOM 1569 O O . LEU A 1 223 ? -5.922 -18.563 6.175 1.00 56.88 223 LEU A O 1
ATOM 1573 N N . THR A 1 224 ? -4.590 -19.693 4.780 1.00 58.16 224 THR A N 1
ATOM 1574 C CA . THR A 1 224 ? -5.327 -19.328 3.559 1.00 58.16 224 THR A CA 1
ATOM 1575 C C . THR A 1 224 ? -6.738 -19.925 3.558 1.00 58.16 224 THR A C 1
ATOM 1577 O O . THR A 1 224 ? -7.693 -19.256 3.166 1.00 58.16 224 THR A O 1
ATOM 1580 N N . ARG A 1 225 ? -6.897 -21.158 4.056 1.00 61.25 225 ARG A N 1
ATOM 1581 C CA . ARG A 1 225 ? -8.204 -21.792 4.253 1.00 61.25 225 ARG A CA 1
ATOM 1582 C C . ARG A 1 225 ? -9.048 -20.997 5.239 1.00 61.25 225 ARG A C 1
ATOM 1584 O O . ARG A 1 225 ? -10.187 -20.704 4.910 1.00 61.25 225 ARG A O 1
ATOM 1591 N N . ASP A 1 226 ? -8.504 -20.615 6.391 1.00 57.91 226 ASP A N 1
ATOM 1592 C CA . ASP A 1 226 ? -9.255 -19.865 7.406 1.00 57.91 226 ASP A CA 1
ATOM 1593 C C . ASP A 1 226 ? -9.722 -18.497 6.875 1.00 57.91 226 ASP A C 1
ATOM 1595 O O . ASP A 1 226 ? -10.857 -18.085 7.118 1.00 57.91 226 ASP A O 1
ATOM 1599 N N . VAL A 1 227 ? -8.883 -17.816 6.085 1.00 56.88 227 VAL A N 1
ATOM 1600 C CA . VAL A 1 227 ? -9.218 -16.547 5.414 1.00 56.88 227 VAL A CA 1
ATOM 1601 C C . VAL A 1 227 ? -10.349 -16.725 4.391 1.00 56.88 227 VAL A C 1
ATOM 1603 O O . VAL A 1 227 ? -11.280 -15.913 4.368 1.00 56.88 227 VAL A O 1
ATOM 1606 N N . VAL A 1 228 ? -10.287 -17.776 3.564 1.00 58.28 228 VAL A N 1
ATOM 1607 C CA . VAL A 1 228 ? -11.265 -18.055 2.497 1.00 58.28 228 VAL A CA 1
ATOM 1608 C C . VAL A 1 228 ? -12.580 -18.618 3.044 1.00 58.28 228 VAL A C 1
ATOM 1610 O O . VAL A 1 228 ? -13.654 -18.176 2.636 1.00 58.28 228 VAL A O 1
ATOM 1613 N N . GLU A 1 229 ? -12.532 -19.575 3.973 1.00 59.41 229 GLU A N 1
ATOM 1614 C CA . GLU A 1 229 ? -13.723 -20.173 4.592 1.00 59.41 229 GLU A CA 1
ATOM 1615 C C . GLU A 1 229 ? -14.523 -19.132 5.381 1.00 59.41 229 GLU A C 1
ATOM 1617 O O . GLU A 1 229 ? -15.751 -19.182 5.363 1.00 59.41 229 GLU A O 1
ATOM 1622 N N . ARG A 1 230 ? -13.845 -18.163 6.014 1.00 54.97 230 ARG A N 1
ATOM 1623 C CA . ARG A 1 230 ? -14.486 -17.072 6.761 1.00 54.97 230 ARG A CA 1
ATOM 1624 C C . ARG A 1 230 ? -15.137 -16.009 5.868 1.00 54.97 230 ARG A C 1
ATOM 1626 O O . ARG A 1 230 ? -16.062 -15.359 6.314 1.00 54.97 230 ARG A O 1
ATOM 1633 N N . GLU A 1 231 ? -14.691 -15.834 4.624 1.00 50.91 231 GLU A N 1
ATOM 1634 C CA . GLU A 1 231 ? -15.367 -14.964 3.633 1.00 50.91 231 GLU A CA 1
ATOM 1635 C C . GLU A 1 231 ? -16.553 -15.652 2.963 1.00 50.91 231 GLU A C 1
ATOM 1637 O O . GLU A 1 231 ? -17.490 -15.017 2.481 1.00 50.91 231 GLU A O 1
ATOM 1642 N N . SER A 1 232 ? -16.507 -16.979 2.905 1.00 54.28 232 SER A N 1
ATOM 1643 C CA . SER A 1 232 ? -17.472 -17.785 2.172 1.00 54.28 232 SER A CA 1
ATOM 1644 C C . SER A 1 232 ? -18.762 -18.012 2.963 1.00 54.28 232 SER A C 1
ATOM 1646 O O . SER A 1 232 ? -19.347 -19.079 2.805 1.00 54.28 232 SER A O 1
ATOM 1648 N N . ASP A 1 233 ? -19.208 -17.053 3.792 1.00 45.81 233 ASP A N 1
ATOM 1649 C CA . ASP A 1 233 ? -20.394 -17.093 4.673 1.00 45.81 233 ASP A CA 1
ATOM 1650 C C . ASP A 1 233 ? -21.707 -17.402 3.916 1.00 45.81 233 ASP A C 1
ATOM 1652 O O . ASP A 1 233 ? -22.602 -16.580 3.731 1.00 45.81 233 ASP A O 1
ATOM 1656 N N . GLY A 1 234 ? -21.829 -18.633 3.425 1.00 44.53 234 GLY A N 1
ATOM 1657 C CA . GLY A 1 234 ? -22.966 -19.211 2.720 1.00 44.53 234 GLY A CA 1
ATOM 1658 C C . GLY A 1 234 ? -23.393 -18.572 1.391 1.00 44.53 234 GLY A C 1
ATOM 1659 O O . GLY A 1 234 ? -24.235 -19.183 0.732 1.00 44.53 234 GLY A O 1
ATOM 1660 N N . ASP A 1 235 ? -22.878 -17.398 1.001 1.00 41.22 235 ASP A N 1
ATOM 1661 C CA . ASP A 1 235 ? -23.378 -16.612 -0.150 1.00 41.22 235 ASP A CA 1
ATOM 1662 C C . ASP A 1 235 ? -22.283 -16.093 -1.112 1.00 41.22 235 ASP A C 1
ATOM 1664 O O . ASP A 1 235 ? -22.602 -15.513 -2.152 1.00 41.22 235 ASP A O 1
ATOM 1668 N N . GLY A 1 236 ? -20.996 -16.328 -0.822 1.00 44.34 236 GLY A N 1
ATOM 1669 C CA . GLY A 1 236 ? -19.909 -16.076 -1.776 1.00 44.34 236 GLY A CA 1
ATOM 1670 C C . GLY A 1 236 ? -20.013 -17.016 -2.988 1.00 44.34 236 GLY A C 1
ATOM 1671 O O . GLY A 1 236 ? -20.312 -18.199 -2.808 1.00 44.34 236 GLY A O 1
ATOM 1672 N N . PRO A 1 237 ? -19.830 -16.543 -4.234 1.00 48.41 237 PRO A N 1
ATOM 1673 C CA . PRO A 1 237 ? -19.954 -17.420 -5.388 1.00 48.41 237 PRO A CA 1
ATOM 1674 C C . PRO A 1 237 ? -18.764 -18.390 -5.458 1.00 48.41 237 PRO A C 1
ATOM 1676 O O . PRO A 1 237 ? -17.619 -17.951 -5.486 1.00 48.41 237 PRO A O 1
ATOM 1679 N N . ASP A 1 238 ? -19.043 -19.694 -5.589 1.00 59.91 238 ASP A N 1
ATOM 1680 C CA . ASP A 1 238 ? -18.041 -20.754 -5.848 1.00 59.91 238 ASP A CA 1
ATOM 1681 C C . ASP A 1 238 ? -17.166 -20.456 -7.089 1.00 59.91 238 ASP A C 1
ATOM 1683 O O . ASP A 1 238 ? -16.103 -21.046 -7.280 1.00 59.91 238 ASP A O 1
ATOM 1687 N N . SER A 1 239 ? -17.638 -19.559 -7.964 1.00 63.62 239 SER A N 1
ATOM 1688 C CA . SER A 1 239 ? -16.949 -19.126 -9.173 1.00 63.62 239 SER A CA 1
ATOM 1689 C C . SER A 1 239 ? -17.317 -17.700 -9.592 1.00 63.62 239 SER A C 1
ATOM 1691 O O . SER A 1 239 ? -18.490 -17.323 -9.566 1.00 63.62 239 SER A O 1
ATOM 1693 N N . ILE A 1 240 ? -16.345 -16.941 -10.088 1.00 63.06 240 ILE A N 1
ATOM 1694 C CA . ILE A 1 240 ? -16.522 -15.612 -10.680 1.00 63.06 240 ILE A CA 1
ATOM 1695 C C . ILE A 1 240 ? -16.474 -15.738 -12.205 1.00 63.06 240 ILE A C 1
ATOM 1697 O O . ILE A 1 240 ? -15.463 -16.164 -12.755 1.00 63.06 240 ILE A O 1
ATOM 1701 N N . ASP A 1 241 ? -17.546 -15.336 -12.889 1.00 68.31 241 ASP A N 1
ATOM 1702 C CA . ASP A 1 241 ? -17.573 -15.209 -14.351 1.00 68.31 241 ASP A CA 1
ATOM 1703 C C . ASP A 1 241 ? -17.118 -13.803 -14.779 1.00 68.31 241 ASP A C 1
ATOM 1705 O O . ASP A 1 241 ? -17.604 -12.803 -14.247 1.00 68.31 241 ASP A O 1
ATOM 1709 N N . LEU A 1 242 ? -16.225 -13.735 -15.767 1.00 65.00 242 LEU A N 1
ATOM 1710 C CA . LEU A 1 242 ? -15.658 -12.512 -16.339 1.00 65.00 242 LEU A CA 1
ATOM 1711 C C . LEU A 1 242 ? -15.859 -12.505 -17.862 1.00 65.00 242 LEU A C 1
ATOM 1713 O O . LEU A 1 242 ? -15.464 -13.450 -18.551 1.00 65.00 242 LEU A O 1
ATOM 1717 N N . ASP A 1 243 ? -16.432 -11.439 -18.419 1.00 66.56 243 ASP A N 1
ATOM 1718 C CA . ASP A 1 243 ? -16.410 -11.191 -19.864 1.00 66.56 243 ASP A CA 1
ATOM 1719 C C . ASP A 1 243 ? -15.295 -10.170 -20.203 1.00 66.56 243 ASP A C 1
ATOM 1721 O O . ASP A 1 243 ? -14.815 -9.433 -19.349 1.00 66.56 243 ASP A O 1
ATOM 1725 N N . VAL A 1 244 ? -14.842 -10.119 -21.463 1.00 65.12 244 VAL A N 1
ATOM 1726 C CA . VAL A 1 244 ? -13.737 -9.216 -21.877 1.00 65.12 244 VAL A CA 1
ATOM 1727 C C . VAL A 1 244 ? -14.030 -7.735 -21.612 1.00 65.12 244 VAL A C 1
ATOM 1729 O O . VAL A 1 244 ? -13.112 -6.993 -21.278 1.00 65.12 244 VAL A O 1
ATOM 1732 N N . ASP A 1 245 ? -15.294 -7.327 -21.707 1.00 66.12 245 ASP A N 1
ATOM 1733 C CA . ASP A 1 245 ? -15.725 -5.954 -21.415 1.00 66.12 245 ASP A CA 1
ATOM 1734 C C . ASP A 1 245 ? -15.574 -5.616 -19.909 1.00 66.12 245 ASP A C 1
ATOM 1736 O O . ASP A 1 245 ? -15.461 -4.453 -19.536 1.00 66.12 245 ASP A O 1
ATOM 1740 N N . ASP A 1 246 ? -15.520 -6.620 -19.020 1.00 61.22 246 ASP A N 1
ATOM 1741 C CA . ASP A 1 246 ? -15.230 -6.412 -17.591 1.00 61.22 246 ASP A CA 1
ATOM 1742 C C . ASP A 1 246 ? -13.736 -6.143 -17.326 1.00 61.22 246 ASP A C 1
ATOM 1744 O O . ASP A 1 246 ? -13.370 -5.706 -16.234 1.00 61.22 246 ASP A O 1
ATOM 1748 N N . LEU A 1 247 ? -12.874 -6.413 -18.313 1.00 60.47 247 LEU A N 1
ATOM 1749 C CA . LEU A 1 247 ? -11.413 -6.306 -18.224 1.00 60.47 247 LEU A CA 1
ATOM 1750 C C . LEU A 1 247 ? -10.852 -5.069 -18.932 1.00 60.47 247 LEU A C 1
ATOM 1752 O O . LEU A 1 247 ? -9.639 -4.862 -18.936 1.00 60.47 247 LEU A O 1
ATOM 1756 N N . ALA A 1 248 ? -11.705 -4.274 -19.567 1.00 62.59 248 ALA A N 1
ATOM 1757 C CA . ALA A 1 248 ? -11.275 -3.101 -20.298 1.00 62.59 248 ALA A CA 1
ATOM 1758 C C . ALA A 1 248 ? -10.992 -1.911 -19.368 1.00 62.59 248 ALA A C 1
ATOM 1760 O O . ALA A 1 248 ? -11.633 -1.732 -18.327 1.00 62.59 248 ALA A O 1
ATOM 1761 N N . ALA A 1 249 ? -10.021 -1.085 -19.750 1.00 58.12 249 ALA A N 1
ATOM 1762 C CA . ALA A 1 249 ? -9.642 0.104 -18.999 1.00 58.12 249 ALA A CA 1
ATOM 1763 C C . ALA A 1 249 ? -10.426 1.328 -19.496 1.00 58.12 249 ALA A C 1
ATOM 1765 O O . ALA A 1 249 ? -10.550 1.553 -20.695 1.00 58.12 249 ALA A O 1
ATOM 1766 N N . THR A 1 250 ? -10.939 2.145 -18.576 1.00 57.03 250 THR A N 1
ATOM 1767 C CA . THR A 1 250 ? -11.635 3.402 -18.897 1.00 57.03 250 THR A CA 1
ATOM 1768 C C . THR A 1 250 ? -10.796 4.589 -18.419 1.00 57.03 250 THR A C 1
ATOM 1770 O O . THR A 1 250 ? -10.579 4.690 -17.208 1.00 57.03 250 THR A O 1
ATOM 1773 N N . PRO A 1 251 ? -10.335 5.486 -19.308 1.00 57.66 251 PRO A N 1
ATOM 1774 C CA . PRO A 1 251 ? -9.713 6.749 -18.913 1.00 57.66 251 PRO A CA 1
ATOM 1775 C C . PRO A 1 251 ? -10.695 7.618 -18.111 1.00 57.66 251 PRO A C 1
ATOM 1777 O O . PRO A 1 251 ? -11.888 7.649 -18.417 1.00 57.66 251 PRO A O 1
ATOM 1780 N N . ASP A 1 252 ? -10.195 8.340 -17.105 1.00 53.97 252 ASP A N 1
ATOM 1781 C CA . ASP A 1 252 ? -11.001 9.051 -16.088 1.00 53.97 252 ASP A CA 1
ATOM 1782 C C . ASP A 1 252 ? -11.912 10.167 -16.672 1.00 53.97 252 ASP A C 1
ATOM 1784 O O . ASP A 1 252 ? -12.870 10.595 -16.031 1.00 53.97 252 ASP A O 1
ATOM 1788 N N . ASP A 1 253 ? -11.678 10.586 -17.926 1.00 49.66 253 ASP A N 1
ATOM 1789 C CA . ASP A 1 253 ? -12.336 11.738 -18.565 1.00 49.66 253 ASP A CA 1
ATOM 1790 C C . ASP A 1 253 ? -13.210 11.425 -19.801 1.00 49.66 253 ASP A C 1
ATOM 1792 O O . ASP A 1 253 ? -13.693 12.346 -20.471 1.00 49.66 253 ASP A O 1
ATOM 1796 N N . SER A 1 254 ? -13.486 10.154 -20.122 1.00 52.44 254 SER A N 1
ATOM 1797 C CA . SER A 1 254 ? -14.361 9.825 -21.264 1.00 52.44 254 SER A CA 1
ATOM 1798 C C . SER A 1 254 ? -15.133 8.512 -21.091 1.00 52.44 254 SER A C 1
ATOM 1800 O O . SER A 1 254 ? -14.562 7.430 -21.058 1.00 52.44 254 SER A O 1
ATOM 1802 N N . ASP A 1 255 ? -16.468 8.603 -21.050 1.00 53.22 255 ASP A N 1
ATOM 1803 C CA . ASP A 1 255 ? -17.372 7.437 -21.035 1.00 53.22 255 ASP A CA 1
ATOM 1804 C C . ASP A 1 255 ? -17.365 6.648 -22.374 1.00 53.22 255 ASP A C 1
ATOM 1806 O O . ASP A 1 255 ? -18.013 5.605 -22.463 1.00 53.22 255 ASP A O 1
ATOM 1810 N N . ASP A 1 256 ? -16.681 7.143 -23.418 1.00 52.62 256 ASP A N 1
ATOM 1811 C CA . ASP A 1 256 ? -16.743 6.613 -24.793 1.00 52.62 256 ASP A CA 1
ATOM 1812 C C . ASP A 1 256 ? -15.417 6.001 -25.319 1.00 52.62 256 ASP A C 1
ATOM 1814 O O . ASP A 1 256 ? -15.444 5.394 -26.392 1.00 52.62 256 ASP A O 1
ATOM 1818 N N . ASP A 1 257 ? -14.291 6.096 -24.593 1.00 59.72 257 ASP A N 1
ATOM 1819 C CA . ASP A 1 257 ? -12.967 5.611 -25.040 1.00 59.72 257 ASP A CA 1
ATOM 1820 C C . ASP A 1 257 ? -12.448 4.455 -24.158 1.00 59.72 257 ASP A C 1
ATOM 1822 O O . ASP A 1 257 ? -11.429 4.543 -23.478 1.00 59.72 257 ASP A O 1
ATOM 1826 N N . GLU A 1 258 ? -13.185 3.345 -24.145 1.00 67.75 258 GLU A N 1
ATOM 1827 C CA . GLU A 1 258 ? -12.778 2.120 -23.451 1.00 67.75 258 GLU A CA 1
ATOM 1828 C C . GLU A 1 258 ? -11.576 1.464 -24.166 1.00 67.75 258 GLU A C 1
ATOM 1830 O O . GLU A 1 258 ? -11.643 1.123 -25.351 1.00 67.75 258 GLU A O 1
ATOM 1835 N N . ILE A 1 259 ? -10.466 1.291 -23.444 1.00 68.81 259 ILE A N 1
ATOM 1836 C CA . ILE A 1 259 ? -9.253 0.621 -23.915 1.00 68.81 259 ILE A CA 1
ATOM 1837 C C . ILE A 1 259 ? -9.440 -0.889 -23.705 1.00 68.81 259 ILE A C 1
ATOM 1839 O O . ILE A 1 259 ? -9.453 -1.349 -22.558 1.00 68.81 259 ILE A O 1
ATOM 1843 N N . PRO A 1 260 ? -9.577 -1.692 -24.778 1.00 70.75 260 PRO A N 1
ATOM 1844 C CA . PRO A 1 260 ? -9.727 -3.134 -24.639 1.00 70.75 260 PRO A CA 1
ATOM 1845 C C . PRO A 1 260 ? -8.460 -3.744 -24.027 1.00 70.75 260 PRO A C 1
ATOM 1847 O O . PRO A 1 260 ? -7.360 -3.260 -24.308 1.00 70.75 260 PRO A O 1
ATOM 1850 N N . PRO A 1 261 ? -8.574 -4.841 -23.259 1.00 78.75 261 PRO A N 1
ATOM 1851 C CA . PRO A 1 261 ? -7.412 -5.467 -22.651 1.00 78.75 261 PRO A CA 1
ATOM 1852 C C . PRO A 1 261 ? -6.427 -5.931 -23.728 1.00 78.75 261 PRO A C 1
ATOM 1854 O O . PRO A 1 261 ? -6.790 -6.679 -24.638 1.00 78.75 261 PRO A O 1
ATOM 1857 N N . PHE A 1 262 ? -5.170 -5.511 -23.636 1.00 81.88 262 PHE A N 1
ATOM 1858 C CA . PHE A 1 262 ? -4.109 -5.939 -24.542 1.00 81.88 262 PHE A CA 1
ATOM 1859 C C . PHE A 1 262 ? -2.825 -6.306 -23.798 1.00 81.88 262 PHE A C 1
ATOM 1861 O O . PHE A 1 262 ? -2.607 -5.919 -22.651 1.00 81.88 262 PHE A O 1
ATOM 1868 N N . LEU A 1 263 ? -1.970 -7.056 -24.492 1.00 89.12 263 LEU A N 1
ATOM 1869 C CA . LEU A 1 263 ? -0.599 -7.364 -24.093 1.00 89.12 263 LEU A CA 1
ATOM 1870 C C . LEU A 1 263 ? 0.351 -6.983 -25.227 1.00 89.12 263 LEU A C 1
ATOM 1872 O O . LEU A 1 263 ? -0.013 -7.075 -26.400 1.00 89.12 263 LEU A O 1
ATOM 1876 N N . VAL A 1 264 ? 1.579 -6.603 -24.896 1.00 90.12 264 VAL A N 1
ATOM 1877 C CA . VAL A 1 264 ? 2.641 -6.391 -25.883 1.00 90.12 264 VAL A CA 1
ATOM 1878 C C . VAL A 1 264 ? 3.512 -7.637 -25.955 1.00 90.12 264 VAL A C 1
ATOM 1880 O O . VAL A 1 264 ? 4.037 -8.113 -24.948 1.00 90.12 264 VAL A O 1
ATOM 1883 N N . ALA A 1 265 ? 3.670 -8.166 -27.165 1.00 93.69 265 ALA A N 1
ATOM 1884 C CA . ALA A 1 265 ? 4.602 -9.237 -27.461 1.00 93.69 265 ALA A CA 1
ATOM 1885 C C . ALA A 1 265 ? 5.819 -8.693 -28.215 1.00 93.69 265 ALA A C 1
ATOM 1887 O O . ALA A 1 265 ? 5.678 -7.890 -29.138 1.00 93.69 265 ALA A O 1
ATOM 1888 N N . VAL A 1 266 ? 7.009 -9.164 -27.851 1.00 92.88 266 VAL A N 1
ATOM 1889 C CA . VAL A 1 266 ? 8.292 -8.765 -28.437 1.00 92.88 266 VAL A CA 1
ATOM 1890 C C . VAL A 1 266 ? 9.036 -9.974 -28.992 1.00 92.88 266 VAL A C 1
ATOM 1892 O O . VAL A 1 266 ? 8.926 -11.088 -28.475 1.00 92.88 266 VAL A O 1
ATOM 1895 N N . GLU A 1 267 ? 9.796 -9.765 -30.061 1.00 91.44 267 GLU A N 1
ATOM 1896 C CA . GLU A 1 267 ? 10.618 -10.798 -30.682 1.00 91.44 267 GLU A CA 1
ATOM 1897 C C . GLU A 1 267 ? 12.033 -10.798 -30.079 1.00 91.44 267 GLU A C 1
ATOM 1899 O O . GLU A 1 267 ? 12.715 -9.769 -30.025 1.00 91.44 267 GLU A O 1
ATOM 1904 N N . ARG A 1 268 ? 12.490 -11.970 -29.624 1.00 88.75 268 ARG A N 1
ATOM 1905 C CA . ARG A 1 268 ? 13.845 -12.225 -29.109 1.00 88.75 268 ARG A CA 1
ATOM 1906 C C . ARG A 1 268 ? 14.378 -13.511 -29.719 1.00 88.75 268 ARG A C 1
ATOM 1908 O O . ARG A 1 268 ? 13.689 -14.528 -29.722 1.00 88.75 268 ARG A O 1
ATOM 1915 N N . ASP A 1 269 ? 15.578 -13.455 -30.293 1.00 85.56 269 ASP A N 1
ATOM 1916 C CA . ASP A 1 269 ? 16.255 -14.608 -30.906 1.00 85.56 269 ASP A CA 1
ATOM 1917 C C . ASP A 1 269 ? 15.378 -15.442 -31.873 1.00 85.56 269 ASP A C 1
ATOM 1919 O O . ASP A 1 269 ? 15.537 -16.656 -32.011 1.00 85.56 269 ASP A O 1
ATOM 1923 N N . GLY A 1 270 ? 14.445 -14.784 -32.575 1.00 86.44 270 GLY A N 1
ATOM 1924 C CA . GLY A 1 270 ? 13.526 -15.409 -33.535 1.00 86.44 270 GLY A CA 1
ATOM 1925 C C . GLY A 1 270 ? 12.295 -16.096 -32.926 1.00 86.44 270 GLY A C 1
ATOM 1926 O O . GLY A 1 270 ? 11.625 -16.858 -33.627 1.00 86.44 270 GLY A O 1
ATOM 1927 N N . GLY A 1 271 ? 12.003 -15.861 -31.644 1.00 91.25 271 GLY A N 1
ATOM 1928 C CA . GLY A 1 271 ? 10.771 -16.269 -30.968 1.00 91.25 271 GLY A CA 1
ATOM 1929 C C . GLY A 1 271 ? 10.020 -15.075 -30.373 1.00 91.25 271 GLY A C 1
ATOM 1930 O O . GLY A 1 271 ? 10.630 -14.086 -29.982 1.00 91.25 271 GLY A O 1
ATOM 1931 N N . TRP A 1 272 ? 8.692 -15.170 -30.304 1.00 94.38 272 TRP A N 1
ATOM 1932 C CA . TRP A 1 272 ? 7.828 -14.148 -29.704 1.00 94.38 272 TRP A CA 1
ATOM 1933 C C . TRP A 1 272 ? 7.515 -14.462 -28.242 1.00 94.38 272 TRP A C 1
ATOM 1935 O O . TRP A 1 272 ? 7.144 -15.595 -27.925 1.00 94.38 272 TRP A O 1
ATOM 1945 N N . TYR A 1 273 ? 7.605 -13.446 -27.390 1.00 93.56 273 TYR A N 1
ATOM 1946 C CA . TYR A 1 273 ? 7.376 -13.513 -25.945 1.00 93.56 273 TYR A CA 1
ATOM 1947 C C . TYR A 1 273 ? 6.483 -12.359 -25.496 1.00 93.56 273 TYR A C 1
ATOM 1949 O O . TYR A 1 273 ? 6.474 -11.319 -26.147 1.00 93.56 273 TYR A O 1
ATOM 1957 N N . VAL A 1 274 ? 5.745 -12.515 -24.399 1.00 92.56 274 VAL A N 1
ATOM 1958 C CA . VAL A 1 274 ? 4.974 -11.416 -23.792 1.00 92.56 274 VAL A CA 1
ATOM 1959 C C . VAL A 1 274 ? 5.898 -10.576 -22.908 1.00 92.56 274 VAL A C 1
ATOM 1961 O O . VAL A 1 274 ? 6.622 -11.129 -22.089 1.00 92.56 274 VAL A O 1
ATOM 1964 N N . SER A 1 275 ? 5.865 -9.250 -23.048 1.00 90.69 275 SER A N 1
ATOM 1965 C CA . SER A 1 275 ? 6.615 -8.313 -22.200 1.00 90.69 275 SER A CA 1
ATOM 1966 C C . SER A 1 275 ? 5.652 -7.555 -21.280 1.00 90.69 275 SER A C 1
ATOM 1968 O O . SER A 1 275 ? 4.962 -6.634 -21.740 1.00 90.69 275 SER A O 1
ATOM 1970 N N . PRO A 1 276 ? 5.564 -7.932 -19.992 1.00 87.62 276 PRO A N 1
ATOM 1971 C CA . PRO A 1 276 ? 4.892 -7.137 -18.970 1.00 87.62 276 PRO A CA 1
ATOM 1972 C C . PRO A 1 276 ? 5.315 -5.662 -18.963 1.00 87.62 276 PRO A C 1
ATOM 1974 O O . PRO A 1 276 ? 4.447 -4.789 -18.921 1.00 87.62 276 PRO A O 1
ATOM 1977 N N . LEU A 1 277 ? 6.614 -5.364 -19.090 1.00 86.31 277 LEU A N 1
ATOM 1978 C CA . LEU A 1 277 ? 7.108 -3.981 -19.071 1.00 86.31 277 LEU A CA 1
ATOM 1979 C C . LEU A 1 277 ? 6.611 -3.158 -20.264 1.00 86.31 277 LEU A C 1
ATOM 1981 O O . LEU A 1 277 ? 6.083 -2.063 -20.074 1.00 86.31 277 LEU A O 1
ATOM 1985 N N . HIS A 1 278 ? 6.715 -3.682 -21.491 1.00 89.25 278 HIS A N 1
ATOM 1986 C CA . HIS A 1 278 ? 6.197 -2.968 -22.663 1.00 89.25 278 HIS A CA 1
ATOM 1987 C C . HIS A 1 278 ? 4.673 -2.872 -22.636 1.00 89.25 278 HIS A C 1
ATOM 1989 O O . HIS A 1 278 ? 4.127 -1.902 -23.150 1.00 89.25 278 HIS A O 1
ATOM 1995 N N . THR A 1 279 ? 3.989 -3.849 -22.037 1.00 86.38 279 THR A N 1
ATOM 1996 C CA . THR A 1 279 ? 2.537 -3.792 -21.846 1.00 86.38 279 THR A CA 1
ATOM 1997 C C . THR A 1 279 ? 2.158 -2.629 -20.932 1.00 86.38 279 THR A C 1
ATOM 1999 O O . THR A 1 279 ? 1.323 -1.813 -21.315 1.00 86.38 279 THR A O 1
ATOM 2002 N N . ALA A 1 280 ? 2.792 -2.515 -19.761 1.00 82.12 280 ALA A N 1
ATOM 2003 C CA . ALA A 1 280 ? 2.535 -1.432 -18.813 1.00 82.12 280 ALA A CA 1
ATOM 2004 C C . ALA A 1 280 ? 2.850 -0.052 -19.414 1.00 82.12 280 ALA A C 1
ATOM 2006 O O . ALA A 1 280 ? 2.029 0.859 -19.327 1.00 82.12 280 ALA A O 1
ATOM 2007 N N . ALA A 1 281 ? 3.997 0.083 -20.086 1.00 84.25 281 ALA A N 1
ATOM 2008 C CA . ALA A 1 281 ? 4.380 1.324 -20.756 1.00 84.25 281 ALA A CA 1
ATOM 2009 C C . ALA A 1 281 ? 3.388 1.718 -21.866 1.00 84.25 281 ALA A C 1
ATOM 2011 O O . ALA A 1 281 ? 2.980 2.874 -21.945 1.00 84.25 281 ALA A O 1
ATOM 2012 N N . GLN A 1 282 ? 2.921 0.759 -22.671 1.00 85.56 282 GLN A N 1
ATOM 2013 C CA . GLN A 1 282 ? 1.925 1.024 -23.712 1.00 85.56 282 GLN A CA 1
ATOM 2014 C C . GLN A 1 282 ? 0.567 1.438 -23.126 1.00 85.56 282 GLN A C 1
ATOM 2016 O O . GLN A 1 282 ? -0.094 2.304 -23.695 1.00 85.56 282 GLN A O 1
ATOM 2021 N N . TYR A 1 283 ? 0.147 0.872 -21.987 1.00 81.56 283 TYR A N 1
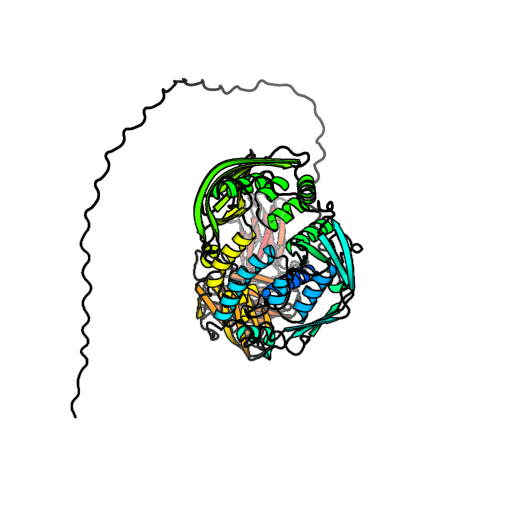ATOM 2022 C CA . TYR A 1 283 ? -1.050 1.359 -21.290 1.00 81.56 283 TYR A CA 1
ATOM 2023 C C . TYR A 1 283 ? -0.881 2.800 -20.822 1.00 81.56 283 TYR A C 1
ATOM 2025 O O . TYR A 1 283 ? -1.807 3.587 -20.990 1.00 81.56 283 TYR A O 1
ATOM 2033 N N . ALA A 1 284 ? 0.283 3.162 -20.275 1.00 79.31 284 ALA A N 1
ATOM 2034 C CA . ALA A 1 284 ? 0.554 4.540 -19.876 1.00 79.31 284 ALA A CA 1
ATOM 2035 C C . ALA A 1 284 ? 0.464 5.495 -21.078 1.00 79.31 284 ALA A C 1
ATOM 2037 O O . ALA A 1 284 ? -0.204 6.521 -20.984 1.00 79.31 284 ALA A O 1
ATOM 2038 N N . VAL A 1 285 ? 1.042 5.119 -22.225 1.00 86.06 285 VAL A N 1
ATOM 2039 C CA . VAL A 1 285 ? 0.920 5.879 -23.481 1.00 86.06 285 VAL A CA 1
ATOM 2040 C C . VAL A 1 285 ? -0.540 6.060 -23.895 1.00 86.06 285 VAL A C 1
ATOM 2042 O O . VAL A 1 285 ? -0.956 7.181 -24.179 1.00 86.06 285 VAL A O 1
ATOM 2045 N N . GLU A 1 286 ? -1.334 4.985 -23.910 1.00 82.56 286 GLU A N 1
ATOM 2046 C CA . GLU A 1 286 ? -2.733 5.044 -24.354 1.00 82.56 286 GLU A CA 1
ATOM 2047 C C . GLU A 1 286 ? -3.622 5.841 -23.388 1.00 82.56 286 GLU A C 1
ATOM 2049 O O . GLU A 1 286 ? -4.423 6.660 -23.835 1.00 82.56 286 GLU A O 1
ATOM 2054 N N . VAL A 1 287 ? -3.457 5.650 -22.076 1.00 75.81 287 VAL A N 1
ATOM 2055 C CA . VAL A 1 287 ? -4.236 6.352 -21.042 1.00 75.81 287 VAL A CA 1
ATOM 2056 C C . VAL A 1 287 ? -3.924 7.847 -21.024 1.00 75.81 287 VAL A C 1
ATOM 2058 O O . VAL A 1 287 ? -4.833 8.658 -20.857 1.00 75.81 287 VAL A O 1
ATOM 2061 N N . LEU A 1 288 ? -2.655 8.219 -21.206 1.00 80.25 288 LEU A N 1
ATOM 2062 C CA . LEU A 1 288 ? -2.211 9.614 -21.202 1.00 80.25 288 LEU A CA 1
ATOM 2063 C C . LEU A 1 288 ? -2.351 10.291 -22.577 1.00 80.25 288 LEU A C 1
ATOM 2065 O O . LEU A 1 288 ? -2.113 11.491 -22.691 1.00 80.25 288 LEU A O 1
ATOM 2069 N N . GLY A 1 289 ? -2.745 9.546 -23.616 1.00 85.06 289 GLY A N 1
ATOM 2070 C CA . GLY A 1 289 ? -2.880 10.063 -24.979 1.00 85.06 289 GLY A CA 1
ATOM 2071 C C . GLY A 1 289 ? -1.554 10.523 -25.590 1.00 85.06 289 GLY A C 1
ATOM 2072 O O . GLY A 1 289 ? -1.544 11.494 -26.349 1.00 85.06 289 GLY A O 1
ATOM 2073 N N . LEU A 1 290 ? -0.455 9.855 -25.232 1.00 86.69 290 LEU A N 1
ATOM 2074 C CA . LEU A 1 290 ? 0.895 10.193 -25.676 1.00 86.69 290 LEU A CA 1
ATOM 2075 C C . LEU A 1 290 ? 1.197 9.625 -27.068 1.00 86.69 290 LEU A C 1
ATOM 2077 O O . LEU A 1 290 ? 0.483 8.768 -27.598 1.00 86.69 290 LEU A O 1
ATOM 2081 N N . ASP A 1 291 ? 2.284 10.108 -27.661 1.00 86.12 291 ASP A N 1
ATOM 2082 C CA . ASP A 1 291 ? 2.797 9.584 -28.921 1.00 86.12 291 ASP A CA 1
ATOM 2083 C C . ASP A 1 291 ? 3.214 8.106 -28.807 1.00 86.12 291 ASP A C 1
ATOM 2085 O O . ASP A 1 291 ? 3.588 7.596 -27.750 1.00 86.12 291 ASP A O 1
ATOM 2089 N N . ALA A 1 292 ? 3.119 7.397 -29.934 1.00 82.75 292 ALA A N 1
ATOM 2090 C CA . ALA A 1 292 ? 3.475 5.984 -30.019 1.00 82.75 292 ALA A CA 1
ATOM 2091 C C . ALA A 1 292 ? 4.983 5.760 -29.782 1.00 82.75 292 ALA A C 1
ATOM 2093 O O . ALA A 1 292 ? 5.783 6.624 -30.143 1.00 82.75 292 ALA A O 1
ATOM 2094 N N . PRO A 1 293 ? 5.382 4.585 -29.259 1.00 85.56 293 PRO A N 1
ATOM 2095 C CA . PRO A 1 293 ? 6.786 4.269 -29.022 1.00 85.56 293 PRO A CA 1
ATOM 2096 C C . PRO A 1 293 ? 7.618 4.180 -30.306 1.00 85.56 293 PRO A C 1
ATOM 2098 O O . PRO A 1 293 ? 7.135 3.798 -31.376 1.00 85.56 293 PRO A O 1
ATOM 2101 N N . ASP A 1 294 ? 8.915 4.427 -30.158 1.00 83.38 294 ASP A N 1
ATOM 2102 C CA . ASP A 1 294 ? 9.922 4.272 -31.199 1.00 83.38 294 ASP A CA 1
ATOM 2103 C C . ASP A 1 294 ? 10.424 2.819 -31.243 1.00 83.38 294 ASP A C 1
ATOM 2105 O O . ASP A 1 294 ? 11.372 2.421 -30.559 1.00 83.38 294 ASP A O 1
ATOM 2109 N N . LEU A 1 295 ? 9.760 1.995 -32.063 1.00 82.12 295 LEU A N 1
ATOM 2110 C CA . LEU A 1 295 ? 10.077 0.574 -32.248 1.00 82.12 295 LEU A CA 1
ATOM 2111 C C . LEU A 1 295 ? 10.571 0.275 -33.683 1.00 82.12 295 LEU A C 1
ATOM 2113 O O . LEU A 1 295 ? 9.970 0.752 -34.651 1.00 82.12 295 LEU A O 1
ATOM 2117 N N . PRO A 1 296 ? 11.633 -0.541 -33.876 1.00 79.38 296 PRO A N 1
ATOM 2118 C CA . PRO A 1 296 ? 12.383 -1.299 -32.869 1.00 79.38 296 PRO A CA 1
ATOM 2119 C C . PRO A 1 296 ? 13.172 -0.390 -31.924 1.00 79.38 296 PRO A C 1
ATOM 2121 O O . PRO A 1 296 ? 13.649 0.664 -32.334 1.00 79.38 296 PRO A O 1
ATOM 2124 N N . THR A 1 297 ? 13.328 -0.839 -30.679 1.00 83.88 297 THR A N 1
ATOM 2125 C CA . THR A 1 297 ? 14.011 -0.095 -29.618 1.00 83.88 297 THR A CA 1
ATOM 2126 C C . THR A 1 297 ? 15.392 0.402 -30.065 1.00 83.88 297 THR A C 1
ATOM 2128 O O . THR A 1 297 ? 16.178 -0.404 -30.582 1.00 83.88 297 THR A O 1
ATOM 2131 N N . PRO A 1 298 ? 15.736 1.678 -29.817 1.00 84.81 298 PRO A N 1
ATOM 2132 C CA . PRO A 1 298 ? 17.084 2.188 -30.037 1.00 84.81 298 PRO A CA 1
ATOM 2133 C C . PRO A 1 298 ? 18.159 1.357 -29.313 1.00 84.81 298 PRO A C 1
ATOM 2135 O O . PRO A 1 298 ? 17.978 0.916 -28.169 1.00 84.81 298 PRO A O 1
ATOM 2138 N N . GLU A 1 299 ? 19.299 1.139 -29.980 1.00 85.50 299 GLU A N 1
ATOM 2139 C CA . GLU A 1 299 ? 20.465 0.526 -29.334 1.00 85.50 299 GLU A CA 1
ATOM 2140 C C . GLU A 1 299 ? 20.929 1.408 -28.174 1.00 85.50 299 GLU A C 1
ATOM 2142 O O . GLU A 1 299 ? 20.956 2.631 -28.298 1.00 85.50 299 GLU A O 1
ATOM 2147 N N . ALA A 1 300 ? 21.312 0.779 -27.062 1.00 85.81 300 ALA A N 1
ATOM 2148 C CA . ALA A 1 300 ? 21.849 1.506 -25.921 1.00 85.81 300 ALA A CA 1
ATOM 2149 C C . ALA A 1 300 ? 23.146 2.237 -26.305 1.00 85.81 300 ALA A C 1
ATOM 2151 O O . ALA A 1 300 ? 23.996 1.684 -27.015 1.00 85.81 300 ALA A O 1
ATOM 2152 N N . GLY A 1 301 ? 23.329 3.444 -25.777 1.00 86.81 301 GLY A N 1
ATOM 2153 C CA . GLY A 1 301 ? 24.582 4.186 -25.802 1.00 86.81 301 GLY A CA 1
ATOM 2154 C C . GLY A 1 301 ? 25.694 3.496 -25.008 1.00 86.81 301 GLY A C 1
ATOM 2155 O O . GLY A 1 301 ? 25.602 2.332 -24.629 1.00 86.81 301 GLY A O 1
ATOM 2156 N N . VAL A 1 302 ? 26.799 4.191 -24.749 1.00 88.38 302 VAL A N 1
ATOM 2157 C CA . VAL A 1 302 ? 27.938 3.612 -24.012 1.00 88.38 302 VAL A CA 1
ATOM 2158 C C . VAL A 1 302 ? 27.605 3.552 -22.517 1.00 88.38 302 VAL A C 1
ATOM 2160 O O . VAL A 1 302 ? 27.152 4.544 -21.960 1.00 88.38 302 VAL A O 1
ATOM 2163 N N . GLY A 1 303 ? 27.813 2.394 -21.881 1.00 90.69 303 GLY A N 1
ATOM 2164 C CA . GLY A 1 303 ? 27.661 2.253 -20.427 1.00 90.69 303 GLY A CA 1
ATOM 2165 C C . GLY A 1 303 ? 28.776 2.967 -19.654 1.00 90.69 303 GLY A C 1
ATOM 2166 O O . GLY A 1 303 ? 29.763 3.416 -20.234 1.00 90.69 303 GLY A O 1
ATOM 2167 N N . ALA A 1 304 ? 28.642 3.053 -18.335 1.00 96.50 304 ALA A N 1
ATOM 2168 C CA . ALA A 1 304 ? 29.620 3.720 -17.484 1.00 96.50 304 ALA A CA 1
ATOM 2169 C C . ALA A 1 304 ? 30.922 2.912 -17.312 1.00 96.50 304 ALA A C 1
ATOM 2171 O O . ALA A 1 304 ? 30.962 1.695 -17.511 1.00 96.50 304 ALA A O 1
ATOM 2172 N N . ASP A 1 305 ? 31.994 3.590 -16.896 1.00 96.69 305 ASP A N 1
ATOM 2173 C CA . ASP A 1 305 ? 33.318 2.980 -16.712 1.00 96.69 305 ASP A CA 1
ATOM 2174 C C . ASP A 1 305 ? 33.401 2.088 -15.452 1.00 96.69 305 ASP A C 1
ATOM 2176 O O . ASP A 1 305 ? 34.229 1.170 -15.388 1.00 96.69 305 ASP A O 1
ATOM 2180 N N . SER A 1 306 ? 32.545 2.330 -14.454 1.00 96.88 306 SER A N 1
ATOM 2181 C CA . SER A 1 306 ? 32.487 1.586 -13.192 1.00 96.88 306 SER A CA 1
ATOM 2182 C C . SER A 1 306 ? 31.046 1.428 -12.667 1.00 96.88 306 SER A C 1
ATOM 2184 O O . SER A 1 306 ? 30.145 2.144 -13.106 1.00 96.88 306 SER A O 1
ATOM 2186 N N . PRO A 1 307 ? 30.809 0.507 -11.708 1.00 97.38 307 PRO A N 1
ATOM 2187 C CA . PRO A 1 307 ? 29.526 0.371 -11.010 1.00 97.38 307 PRO A CA 1
ATOM 2188 C C . PRO A 1 307 ? 29.008 1.676 -10.389 1.00 97.38 307 PRO A C 1
ATOM 2190 O O . PRO A 1 307 ? 27.841 2.020 -10.534 1.00 97.38 307 PRO A O 1
ATOM 2193 N N . ASP A 1 308 ? 29.872 2.414 -9.695 1.00 96.62 308 ASP A N 1
ATOM 2194 C CA . ASP A 1 308 ? 29.515 3.678 -9.052 1.00 96.62 308 ASP A CA 1
ATOM 2195 C C . ASP A 1 308 ? 29.231 4.782 -10.081 1.00 96.62 308 ASP A C 1
ATOM 2197 O O . ASP A 1 308 ? 28.254 5.519 -9.931 1.00 96.62 308 ASP A O 1
ATOM 2201 N N . ASP A 1 309 ? 29.994 4.832 -11.177 1.00 97.50 309 ASP A N 1
ATOM 2202 C CA . ASP A 1 309 ? 29.724 5.749 -12.284 1.00 97.50 309 ASP A CA 1
ATOM 2203 C C . ASP A 1 309 ? 28.388 5.426 -12.981 1.00 97.50 309 ASP A C 1
ATOM 2205 O O . ASP A 1 309 ? 27.721 6.341 -13.461 1.00 97.50 309 ASP A O 1
ATOM 2209 N N . ALA A 1 310 ? 27.951 4.160 -13.002 1.00 97.69 310 ALA A N 1
ATOM 2210 C CA . ALA A 1 310 ? 26.649 3.773 -13.556 1.00 97.69 310 ALA A CA 1
ATOM 2211 C C . ALA A 1 310 ? 25.482 4.318 -12.724 1.00 97.69 310 ALA A C 1
ATOM 2213 O O . ALA A 1 310 ? 24.527 4.859 -13.281 1.00 97.69 310 ALA A O 1
ATOM 2214 N N . VAL A 1 311 ? 25.571 4.225 -11.392 1.00 97.75 311 VAL A N 1
ATOM 2215 C CA . VAL A 1 311 ? 24.566 4.823 -10.498 1.00 97.75 311 VAL A CA 1
ATOM 2216 C C . VAL A 1 311 ? 24.563 6.339 -10.640 1.00 97.75 311 VAL A C 1
ATOM 2218 O O . VAL A 1 311 ? 23.498 6.938 -10.770 1.00 97.75 311 VAL A O 1
ATOM 2221 N N . ARG A 1 312 ? 25.746 6.963 -10.681 1.00 96.81 312 ARG A N 1
ATOM 2222 C CA . ARG A 1 312 ? 25.856 8.408 -10.896 1.00 96.81 312 ARG A CA 1
ATOM 2223 C C . ARG A 1 312 ? 25.209 8.831 -12.215 1.00 96.81 312 ARG A C 1
ATOM 2225 O O . ARG A 1 312 ? 24.469 9.805 -12.227 1.00 96.81 312 ARG A O 1
ATOM 2232 N N . ALA A 1 313 ? 25.462 8.094 -13.297 1.00 96.19 313 ALA A N 1
ATOM 2233 C CA . ALA A 1 313 ? 24.876 8.367 -14.605 1.00 96.19 313 ALA A CA 1
ATOM 2234 C C . ALA A 1 313 ? 23.344 8.275 -14.580 1.00 96.19 313 ALA A C 1
ATOM 2236 O O . ALA A 1 313 ? 22.687 9.151 -15.136 1.00 96.19 313 ALA A O 1
ATOM 2237 N N . LEU A 1 314 ? 22.778 7.271 -13.895 1.00 96.44 314 LEU A N 1
ATOM 2238 C CA . LEU A 1 314 ? 21.327 7.151 -13.735 1.00 96.44 314 LEU A CA 1
ATOM 2239 C C . LEU A 1 314 ? 20.743 8.327 -12.944 1.00 96.44 314 LEU A C 1
ATOM 2241 O O . LEU A 1 314 ? 19.732 8.888 -13.359 1.00 96.44 314 LEU A O 1
ATOM 2245 N N . LEU A 1 315 ? 21.376 8.710 -11.829 1.00 94.81 315 LEU A N 1
ATOM 2246 C CA . LEU A 1 315 ? 20.928 9.835 -11.000 1.00 94.81 315 LEU A CA 1
ATOM 2247 C C . LEU A 1 315 ? 20.977 11.159 -11.768 1.00 94.81 315 LEU A C 1
ATOM 2249 O O . LEU A 1 315 ? 20.021 11.925 -11.720 1.00 94.81 315 LEU A O 1
ATOM 2253 N N . THR A 1 316 ? 22.055 11.407 -12.516 1.00 95.38 316 THR A N 1
ATOM 2254 C CA . THR A 1 316 ? 22.162 12.587 -13.380 1.00 95.38 316 THR A CA 1
ATOM 2255 C C . THR A 1 316 ? 21.085 12.582 -14.462 1.00 95.38 316 THR A C 1
ATOM 2257 O O . THR A 1 316 ? 20.387 13.577 -14.599 1.00 95.38 316 THR A O 1
ATOM 2260 N N . ALA A 1 317 ? 20.910 11.474 -15.189 1.00 93.94 317 ALA A N 1
ATOM 2261 C CA . ALA A 1 317 ? 19.922 11.386 -16.264 1.00 93.94 317 ALA A CA 1
ATOM 2262 C C . ALA A 1 317 ? 18.479 11.550 -15.762 1.00 93.94 317 ALA A C 1
ATOM 2264 O O . ALA A 1 317 ? 17.671 12.222 -16.402 1.00 93.94 317 ALA A O 1
ATOM 2265 N N . SER A 1 318 ? 18.177 10.979 -14.592 1.00 89.88 318 SER A N 1
ATOM 2266 C CA . SER A 1 318 ? 16.866 11.111 -13.950 1.00 89.88 318 SER A CA 1
ATOM 2267 C C . SER A 1 318 ? 16.618 12.542 -13.478 1.00 89.88 318 SER A C 1
ATOM 2269 O O . SER A 1 318 ? 15.525 13.059 -13.671 1.00 89.88 318 SER A O 1
ATOM 2271 N N . GLY A 1 319 ? 17.624 13.203 -12.898 1.00 89.25 319 GLY A N 1
ATOM 2272 C CA . GLY A 1 319 ? 17.507 14.594 -12.458 1.00 89.25 319 GLY A CA 1
ATOM 2273 C C . GLY A 1 319 ? 17.349 15.584 -13.617 1.00 89.25 319 GLY A C 1
ATOM 2274 O O . GLY A 1 319 ? 16.623 16.564 -13.490 1.00 89.25 319 GLY A O 1
ATOM 2275 N N . THR A 1 320 ? 17.961 15.307 -14.773 1.00 90.25 320 THR A N 1
ATOM 2276 C CA . THR A 1 320 ? 17.747 16.092 -16.001 1.00 90.25 320 THR A CA 1
ATOM 2277 C C . THR A 1 320 ? 16.493 15.678 -16.771 1.00 90.25 320 THR A C 1
ATOM 2279 O O . THR A 1 320 ? 16.227 16.238 -17.831 1.00 90.25 320 THR A O 1
ATOM 2282 N N . LEU A 1 321 ? 15.745 14.683 -16.273 1.00 89.31 321 LEU A N 1
ATOM 2283 C CA . LEU A 1 321 ? 14.559 14.104 -16.914 1.00 89.31 321 LEU A CA 1
ATOM 2284 C C . LEU A 1 321 ? 14.810 13.683 -18.377 1.00 89.31 321 LEU A C 1
ATOM 2286 O O . LEU A 1 321 ? 13.925 13.765 -19.227 1.00 89.31 321 LEU A O 1
ATOM 2290 N N . ASP A 1 322 ? 16.027 13.218 -18.666 1.00 91.00 322 ASP A N 1
ATOM 2291 C CA . ASP A 1 322 ? 16.446 12.795 -20.002 1.00 91.00 322 ASP A CA 1
ATOM 2292 C C . ASP A 1 322 ? 16.135 11.303 -20.151 1.00 91.00 322 ASP A C 1
ATOM 2294 O O . ASP A 1 322 ? 16.818 10.440 -19.585 1.00 91.00 322 ASP A O 1
ATOM 2298 N N . ALA A 1 323 ? 15.051 10.992 -20.862 1.00 91.44 323 ALA A N 1
ATOM 2299 C CA . ALA A 1 323 ? 14.581 9.622 -21.019 1.00 91.44 323 ALA A CA 1
ATOM 2300 C C . ALA A 1 323 ? 15.578 8.750 -21.801 1.00 91.44 323 ALA A C 1
ATOM 2302 O O . ALA A 1 323 ? 15.789 7.595 -21.428 1.00 91.44 323 ALA A O 1
ATOM 2303 N N . ASP A 1 324 ? 16.245 9.288 -22.825 1.00 90.94 324 ASP A N 1
ATOM 2304 C CA . ASP A 1 324 ? 17.267 8.565 -23.587 1.00 90.94 324 ASP A CA 1
ATOM 2305 C C . ASP A 1 324 ? 18.479 8.236 -22.704 1.00 90.94 324 ASP A C 1
ATOM 2307 O O . ASP A 1 324 ? 18.895 7.076 -22.615 1.00 90.94 324 ASP A O 1
ATOM 2311 N N . ALA A 1 325 ? 19.010 9.227 -21.983 1.00 93.25 325 ALA A N 1
ATOM 2312 C CA . ALA A 1 325 ? 20.133 9.033 -21.071 1.00 93.25 325 ALA A CA 1
ATOM 2313 C C . ALA A 1 325 ? 19.772 8.103 -19.901 1.00 93.25 325 ALA A C 1
ATOM 2315 O O . ALA A 1 325 ? 20.606 7.312 -19.458 1.00 93.25 325 ALA A O 1
ATOM 2316 N N . THR A 1 326 ? 18.526 8.149 -19.425 1.00 94.31 326 THR A N 1
ATOM 2317 C CA . THR A 1 326 ? 18.014 7.253 -18.376 1.00 94.31 326 THR A CA 1
ATOM 2318 C C . THR A 1 326 ? 17.923 5.824 -18.899 1.00 94.31 326 THR A C 1
ATOM 2320 O O . THR A 1 326 ? 18.374 4.880 -18.245 1.00 94.31 326 THR A O 1
ATOM 2323 N N . GLY A 1 327 ? 17.396 5.656 -20.112 1.00 93.38 327 GLY A N 1
ATOM 2324 C CA . GLY A 1 327 ? 17.355 4.380 -20.803 1.00 93.38 327 GLY A CA 1
ATOM 2325 C C . GLY A 1 327 ? 18.748 3.821 -21.068 1.00 93.38 327 GLY A C 1
ATOM 2326 O O . GLY A 1 327 ? 18.945 2.615 -20.959 1.00 93.38 327 GLY A O 1
ATOM 2327 N N . ASP A 1 328 ? 19.733 4.664 -21.364 1.00 93.75 328 ASP A N 1
ATOM 2328 C CA . ASP A 1 328 ? 21.136 4.267 -21.458 1.00 93.75 328 ASP A CA 1
ATOM 2329 C C . ASP A 1 328 ? 21.734 3.914 -20.089 1.00 93.75 328 ASP A C 1
ATOM 2331 O O . ASP A 1 328 ? 22.476 2.945 -19.972 1.00 93.75 328 ASP A O 1
ATOM 2335 N N . ALA A 1 329 ? 21.418 4.624 -19.014 1.00 95.62 329 ALA A N 1
ATOM 2336 C CA . ALA A 1 329 ? 21.949 4.285 -17.695 1.00 95.62 329 ALA A CA 1
ATOM 2337 C C . ALA A 1 329 ? 21.379 2.966 -17.130 1.00 95.62 329 ALA A C 1
ATOM 2339 O O . ALA A 1 329 ? 22.019 2.335 -16.281 1.00 95.62 329 ALA A O 1
ATOM 2340 N N . ALA A 1 330 ? 20.215 2.526 -17.618 1.00 95.19 330 ALA A N 1
ATOM 2341 C CA . ALA A 1 330 ? 19.557 1.284 -17.224 1.00 95.19 330 ALA A CA 1
ATOM 2342 C C . ALA A 1 330 ? 19.900 0.091 -18.145 1.00 95.19 330 ALA A C 1
ATOM 2344 O O . ALA A 1 330 ? 19.960 0.210 -19.371 1.00 95.19 330 ALA A O 1
ATOM 2345 N N . SER A 1 331 ? 20.098 -1.090 -17.559 1.00 93.31 331 SER A N 1
ATOM 2346 C CA . SER A 1 331 ? 20.347 -2.336 -18.285 1.00 93.31 331 SER A CA 1
ATOM 2347 C C . SER A 1 331 ? 19.063 -3.058 -18.685 1.00 93.31 331 SER A C 1
ATOM 2349 O O . SER A 1 331 ? 17.955 -2.767 -18.211 1.00 93.31 331 SER A O 1
ATOM 2351 N N . GLY A 1 332 ? 19.234 -4.051 -19.558 1.00 89.94 332 GLY A N 1
ATOM 2352 C CA . GLY A 1 332 ? 18.263 -5.122 -19.742 1.00 89.94 332 GLY A CA 1
ATOM 2353 C C . GLY A 1 332 ? 16.901 -4.636 -20.257 1.00 89.94 332 GLY A C 1
ATOM 2354 O O . GLY A 1 332 ? 16.831 -3.711 -21.078 1.00 89.94 332 GLY A O 1
ATOM 2355 N N . PRO A 1 333 ? 15.792 -5.271 -19.838 1.00 87.88 333 PRO A N 1
ATOM 2356 C CA . PRO A 1 333 ? 14.478 -5.003 -20.408 1.00 87.88 333 PRO A CA 1
ATOM 2357 C C . PRO A 1 333 ? 13.913 -3.639 -19.993 1.00 87.88 333 PRO A C 1
ATOM 2359 O O . PRO A 1 333 ? 13.207 -3.027 -20.793 1.00 87.88 333 PRO A O 1
ATOM 2362 N N . VAL A 1 334 ? 14.276 -3.115 -18.815 1.00 91.56 334 VAL A N 1
ATOM 2363 C CA . VAL A 1 334 ? 13.852 -1.773 -18.376 1.00 91.56 334 VAL A CA 1
ATOM 2364 C C . VAL A 1 334 ? 14.540 -0.693 -19.199 1.00 91.56 334 VAL A C 1
ATOM 2366 O O . VAL A 1 334 ? 13.850 0.155 -19.755 1.00 91.56 334 VAL A O 1
ATOM 2369 N N . GLY A 1 335 ? 15.866 -0.753 -19.371 1.00 92.31 335 GLY A N 1
ATOM 2370 C CA . GLY A 1 335 ? 16.572 0.209 -20.225 1.00 92.31 335 GLY A CA 1
ATOM 2371 C C . GLY A 1 335 ? 16.056 0.192 -21.665 1.00 92.31 335 GLY A C 1
ATOM 2372 O O . GLY A 1 335 ? 15.853 1.242 -22.271 1.00 92.31 335 GLY A O 1
ATOM 2373 N N . ARG A 1 336 ? 15.752 -0.998 -22.208 1.00 90.56 336 ARG A N 1
ATOM 2374 C CA . ARG A 1 336 ? 15.098 -1.128 -23.522 1.00 90.56 336 ARG A CA 1
ATOM 2375 C C . ARG A 1 336 ? 13.715 -0.480 -23.554 1.00 90.56 336 ARG A C 1
ATOM 2377 O O . ARG A 1 336 ? 13.425 0.236 -24.506 1.00 90.56 336 ARG A O 1
ATOM 2384 N N . ALA A 1 337 ? 12.873 -0.725 -22.552 1.00 90.44 337 ALA A N 1
ATOM 2385 C CA . ALA A 1 337 ? 11.552 -0.112 -22.488 1.00 90.44 337 ALA A CA 1
ATOM 2386 C C . ALA A 1 337 ? 11.671 1.419 -22.419 1.00 90.44 337 ALA A C 1
ATOM 2388 O O . ALA A 1 337 ? 11.102 2.100 -23.260 1.00 90.44 337 ALA A O 1
ATOM 2389 N N . VAL A 1 338 ? 12.487 1.967 -21.516 1.00 92.69 338 VAL A N 1
ATOM 2390 C CA . VAL A 1 338 ? 12.663 3.424 -21.392 1.00 92.69 338 VAL A CA 1
ATOM 2391 C C . VAL A 1 338 ? 13.098 4.053 -22.721 1.00 92.69 338 VAL A C 1
ATOM 2393 O O . VAL A 1 338 ? 12.461 5.001 -23.161 1.00 92.69 338 VAL A O 1
ATOM 2396 N N . ARG A 1 339 ? 14.082 3.476 -23.429 1.00 93.12 339 ARG A N 1
ATOM 2397 C CA . ARG A 1 339 ? 14.495 3.977 -24.758 1.00 93.12 339 ARG A CA 1
ATOM 2398 C C . ARG A 1 339 ? 13.409 3.841 -25.826 1.00 93.12 339 ARG A C 1
ATOM 2400 O O . ARG A 1 339 ? 13.300 4.691 -26.698 1.00 93.12 339 ARG A O 1
ATOM 2407 N N . ALA A 1 340 ? 12.613 2.772 -25.794 1.00 92.50 340 ALA A N 1
ATOM 2408 C CA . ALA A 1 340 ? 11.511 2.595 -26.742 1.00 92.50 340 ALA A CA 1
ATOM 2409 C C . ALA A 1 340 ? 10.395 3.631 -26.534 1.00 92.50 340 ALA A C 1
ATOM 2411 O O . ALA A 1 340 ? 9.727 4.008 -27.491 1.00 92.50 340 ALA A O 1
ATOM 2412 N N . TYR A 1 341 ? 10.195 4.085 -25.296 1.00 92.19 341 TYR A N 1
ATOM 2413 C CA . TYR A 1 341 ? 9.154 5.041 -24.916 1.00 92.19 341 TYR A CA 1
ATOM 2414 C C . TYR A 1 341 ? 9.706 6.446 -24.617 1.00 92.19 341 TYR A C 1
ATOM 2416 O O . TYR A 1 341 ? 8.974 7.276 -24.080 1.00 92.19 341 TYR A O 1
ATOM 2424 N N . ALA A 1 342 ? 10.965 6.735 -24.967 1.00 92.56 342 ALA A N 1
ATOM 2425 C CA . ALA A 1 342 ? 11.637 7.984 -24.608 1.00 92.56 342 ALA A CA 1
ATOM 2426 C C . ALA A 1 342 ? 10.883 9.217 -25.120 1.00 92.56 342 ALA A C 1
ATOM 2428 O O . ALA A 1 342 ? 10.607 10.126 -24.347 1.00 92.56 342 ALA A O 1
ATOM 2429 N N . SER A 1 343 ? 10.427 9.199 -26.375 1.00 90.94 343 SER A N 1
ATOM 2430 C CA . SER A 1 343 ? 9.644 10.290 -26.968 1.00 90.94 343 SER A CA 1
ATOM 2431 C C . SER A 1 343 ? 8.308 10.541 -26.254 1.00 90.94 343 SER A C 1
ATOM 2433 O O . SER A 1 343 ? 7.917 11.693 -26.059 1.00 90.94 343 SER A O 1
ATOM 2435 N N . ALA A 1 344 ? 7.622 9.484 -25.811 1.00 90.69 344 ALA A N 1
ATOM 2436 C CA . ALA A 1 344 ? 6.398 9.601 -25.020 1.00 90.69 344 ALA A CA 1
ATOM 2437 C C . ALA A 1 344 ? 6.677 10.162 -23.614 1.00 90.69 344 ALA A C 1
ATOM 2439 O O . ALA A 1 344 ? 5.926 11.006 -23.126 1.00 90.69 344 ALA A O 1
ATOM 2440 N N . LEU A 1 345 ? 7.770 9.730 -22.978 1.00 89.19 345 LEU A N 1
ATOM 2441 C CA . LEU A 1 345 ? 8.208 10.234 -21.674 1.00 89.19 345 LEU A CA 1
ATOM 2442 C C . LEU A 1 345 ? 8.612 11.711 -21.747 1.00 89.19 345 LEU A C 1
ATOM 2444 O O . LEU A 1 345 ? 8.166 12.500 -20.922 1.00 89.19 345 LEU A O 1
ATOM 2448 N N . GLU A 1 346 ? 9.382 12.106 -22.759 1.00 89.06 346 GLU A N 1
ATOM 2449 C CA . GLU A 1 346 ? 9.762 13.500 -23.012 1.00 89.06 346 GLU A CA 1
ATOM 2450 C C . GLU A 1 346 ? 8.545 14.378 -23.288 1.00 89.06 346 GLU A C 1
ATOM 2452 O O . GLU A 1 346 ? 8.448 15.491 -22.777 1.00 89.06 346 GLU A O 1
ATOM 2457 N N . GLN A 1 347 ? 7.585 13.875 -24.070 1.00 88.75 347 GLN A N 1
ATOM 2458 C CA . GLN A 1 347 ? 6.323 14.569 -24.273 1.00 88.75 347 GLN A CA 1
ATOM 2459 C C . GLN A 1 347 ? 5.591 14.756 -22.946 1.00 88.75 347 GLN A C 1
ATOM 2461 O O . GLN A 1 347 ? 5.114 15.856 -22.683 1.00 88.75 347 GLN A O 1
ATOM 2466 N N . TRP A 1 348 ? 5.490 13.714 -22.119 1.00 86.25 348 TRP A N 1
ATOM 2467 C CA . TRP A 1 348 ? 4.824 13.787 -20.821 1.00 86.25 348 TRP A CA 1
ATOM 2468 C C . TRP A 1 348 ? 5.499 14.796 -19.883 1.00 86.25 348 TRP A C 1
ATOM 2470 O O . TRP A 1 348 ? 4.814 15.665 -19.347 1.00 86.25 348 TRP A O 1
ATOM 2480 N N . VAL A 1 349 ? 6.829 14.758 -19.764 1.00 86.31 349 VAL A N 1
ATOM 2481 C CA . VAL A 1 349 ? 7.615 15.741 -18.995 1.00 86.31 349 VAL A CA 1
ATOM 2482 C C . VAL A 1 349 ? 7.391 17.158 -19.535 1.00 86.31 349 VAL A C 1
ATOM 2484 O O . VAL A 1 349 ? 7.083 18.071 -18.771 1.00 86.31 349 VAL A O 1
ATOM 2487 N N . GLY A 1 350 ? 7.428 17.321 -20.860 1.00 83.31 350 GLY A N 1
ATOM 2488 C CA . GLY A 1 350 ? 7.222 18.592 -21.555 1.00 83.31 350 GLY A CA 1
ATOM 2489 C C . GLY A 1 350 ? 5.831 19.218 -21.398 1.00 83.31 350 GLY A C 1
ATOM 2490 O O . GLY A 1 350 ? 5.626 20.345 -21.841 1.00 83.31 350 GLY A O 1
ATOM 2491 N N . HIS A 1 351 ? 4.854 18.521 -20.800 1.00 84.44 351 HIS A N 1
ATOM 2492 C CA . HIS A 1 351 ? 3.565 19.128 -20.443 1.00 84.44 351 HIS A CA 1
ATOM 2493 C C . HIS A 1 351 ? 3.636 19.983 -19.170 1.00 84.44 351 HIS A C 1
ATOM 2495 O O . HIS A 1 351 ? 2.748 20.815 -18.971 1.00 84.44 351 HIS A O 1
ATOM 2501 N N . GLY A 1 352 ? 4.634 19.761 -18.308 1.00 80.38 352 GLY A N 1
ATOM 2502 C CA . GLY A 1 352 ? 4.799 20.483 -17.043 1.00 80.38 352 GLY A CA 1
ATOM 2503 C C . GLY A 1 352 ? 6.130 21.223 -16.907 1.00 80.38 352 GLY A C 1
ATOM 2504 O O . GLY A 1 352 ? 6.179 22.240 -16.220 1.00 80.38 352 GLY A O 1
ATOM 2505 N N . LEU A 1 353 ? 7.191 20.745 -17.564 1.00 83.44 353 LEU A N 1
ATOM 2506 C CA . LEU A 1 353 ? 8.555 21.250 -17.413 1.00 83.44 353 LEU A CA 1
ATOM 2507 C C . LEU A 1 353 ? 9.200 21.517 -18.779 1.00 83.44 353 LEU A C 1
ATOM 2509 O O . LEU A 1 353 ? 9.162 20.668 -19.666 1.00 83.44 353 LEU A O 1
ATOM 2513 N N . ASP A 1 354 ? 9.827 22.683 -18.929 1.00 84.75 354 ASP A N 1
ATOM 2514 C CA . ASP A 1 354 ? 10.557 23.072 -20.141 1.00 84.75 354 ASP A CA 1
ATOM 2515 C C . ASP A 1 354 ? 11.999 22.541 -20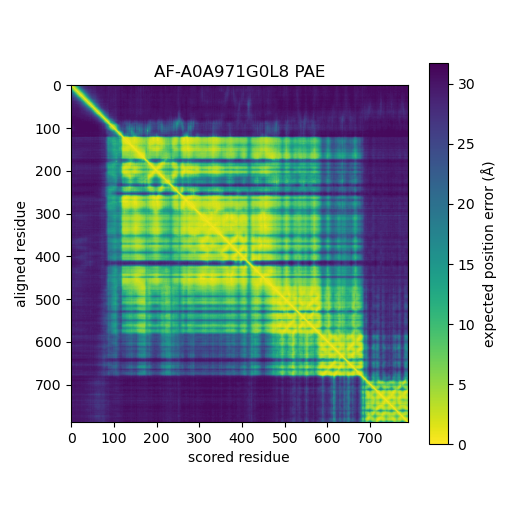.137 1.00 84.75 354 ASP A C 1
ATOM 2517 O O . ASP A 1 354 ? 12.512 22.119 -21.175 1.00 84.75 354 ASP A O 1
ATOM 2521 N N . GLU A 1 355 ? 12.669 22.588 -18.982 1.00 87.50 355 GLU A N 1
ATOM 2522 C CA . GLU A 1 355 ? 14.070 22.184 -18.825 1.00 87.50 355 GLU A CA 1
ATOM 2523 C C . GLU A 1 355 ? 14.352 21.750 -17.382 1.00 87.50 355 GLU A C 1
ATOM 2525 O O . GLU A 1 355 ? 13.805 22.321 -16.434 1.00 87.50 355 GLU A O 1
ATOM 2530 N N . ALA A 1 356 ? 15.231 20.759 -17.226 1.00 90.81 356 ALA A N 1
ATOM 2531 C CA . ALA A 1 356 ? 15.767 20.336 -15.942 1.00 90.81 356 ALA A CA 1
ATOM 2532 C C . ALA A 1 356 ? 17.292 20.179 -16.032 1.00 90.81 356 ALA A C 1
ATOM 2534 O O . ALA A 1 356 ? 17.819 19.509 -16.922 1.00 90.81 356 ALA A O 1
ATOM 2535 N N . GLU A 1 357 ? 18.006 20.794 -15.096 1.00 92.06 357 GLU A N 1
ATOM 2536 C CA . GLU A 1 357 ? 19.452 20.677 -14.928 1.00 92.06 357 GLU A CA 1
ATOM 2537 C C . GLU A 1 357 ? 19.757 19.991 -13.592 1.00 92.06 357 GLU A C 1
ATOM 2539 O O . GLU A 1 357 ? 19.011 20.114 -12.622 1.00 92.06 357 GLU A O 1
ATOM 2544 N N . THR A 1 358 ? 20.855 19.241 -13.523 1.00 94.44 358 THR A N 1
ATOM 2545 C CA . THR A 1 358 ? 21.270 18.540 -12.300 1.00 94.44 358 THR A CA 1
ATOM 2546 C C . THR A 1 358 ? 22.766 18.642 -12.101 1.00 94.44 358 THR A C 1
ATOM 2548 O O . THR A 1 358 ? 23.546 18.312 -12.997 1.00 94.44 358 THR A O 1
ATOM 2551 N N . ASP A 1 359 ? 23.157 19.009 -10.886 1.00 94.69 359 ASP A N 1
ATOM 2552 C CA . ASP A 1 359 ? 24.539 19.057 -10.435 1.00 94.69 359 ASP A CA 1
ATOM 2553 C C . ASP A 1 359 ? 24.715 18.129 -9.229 1.00 94.69 359 ASP A C 1
ATOM 2555 O O . ASP A 1 359 ? 23.985 18.208 -8.248 1.00 94.69 359 ASP A O 1
ATOM 2559 N N . ILE A 1 360 ? 25.700 17.228 -9.293 1.00 95.94 360 ILE A N 1
ATOM 2560 C CA . ILE A 1 360 ? 26.055 16.339 -8.177 1.00 95.94 360 ILE A CA 1
ATOM 2561 C C . ILE A 1 360 ? 27.403 16.786 -7.611 1.00 95.94 360 ILE A C 1
ATOM 2563 O O . ILE A 1 360 ? 28.458 16.476 -8.179 1.00 95.94 360 ILE A O 1
ATOM 2567 N N . ASP A 1 361 ? 27.369 17.473 -6.473 1.00 95.31 361 ASP A N 1
ATOM 2568 C CA . ASP A 1 361 ? 28.546 17.999 -5.780 1.00 95.31 361 ASP A CA 1
ATOM 2569 C C . ASP A 1 361 ? 29.318 16.905 -5.042 1.00 95.31 361 ASP A C 1
ATOM 2571 O O . ASP A 1 361 ? 30.554 16.834 -5.105 1.00 95.31 361 ASP A O 1
ATOM 2575 N N . ARG A 1 362 ? 28.590 16.019 -4.358 1.00 96.62 362 ARG A N 1
ATOM 2576 C CA . ARG A 1 362 ? 29.150 14.916 -3.581 1.00 96.62 362 ARG A CA 1
ATOM 2577 C C . ARG A 1 362 ? 28.381 13.635 -3.842 1.00 96.62 362 ARG A C 1
ATOM 2579 O O . ARG A 1 362 ? 27.166 13.634 -3.941 1.00 96.62 362 ARG A O 1
ATOM 2586 N N . PHE A 1 363 ? 29.113 12.536 -3.977 1.00 97.00 363 PHE A N 1
ATOM 2587 C CA . PHE A 1 363 ? 28.541 11.206 -4.156 1.00 97.00 363 PHE A CA 1
ATOM 2588 C C . PHE A 1 363 ? 29.545 10.184 -3.646 1.00 97.00 363 PHE A C 1
ATOM 2590 O O . PHE A 1 363 ? 30.642 10.061 -4.207 1.00 97.00 363 PHE A O 1
ATOM 2597 N N . GLU A 1 364 ? 29.182 9.497 -2.575 1.00 97.44 364 GLU A N 1
ATOM 2598 C CA . GLU A 1 364 ? 29.974 8.445 -1.956 1.00 97.44 364 GLU A CA 1
ATOM 2599 C C . GLU A 1 364 ? 29.182 7.142 -1.992 1.00 97.44 364 GLU A C 1
ATOM 2601 O O . GLU A 1 364 ? 27.969 7.118 -1.768 1.00 97.44 364 GLU A O 1
ATOM 2606 N N . THR A 1 365 ? 29.878 6.059 -2.333 1.00 97.81 365 THR A N 1
ATOM 2607 C CA . THR A 1 365 ? 29.275 4.736 -2.453 1.00 97.81 365 THR A CA 1
ATOM 2608 C C . THR A 1 365 ? 30.172 3.656 -1.880 1.00 97.81 365 THR A C 1
ATOM 2610 O O . THR A 1 365 ? 31.402 3.757 -1.924 1.00 97.81 365 THR A O 1
ATOM 2613 N N . ASP A 1 366 ? 29.539 2.582 -1.418 1.00 97.50 366 ASP A N 1
ATOM 2614 C CA . ASP A 1 366 ? 30.195 1.328 -1.074 1.00 97.50 366 ASP A CA 1
ATOM 2615 C C . ASP A 1 366 ? 29.773 0.233 -2.060 1.00 97.50 366 ASP A C 1
ATOM 2617 O O . ASP A 1 366 ? 28.598 -0.104 -2.208 1.00 97.50 366 ASP A O 1
ATOM 2621 N N . VAL A 1 367 ? 30.756 -0.337 -2.761 1.00 97.50 367 VAL A N 1
ATOM 2622 C CA . VAL A 1 367 ? 30.526 -1.335 -3.814 1.00 97.50 367 VAL A CA 1
ATOM 2623 C C . VAL A 1 367 ? 30.917 -2.724 -3.324 1.00 97.50 367 VAL A C 1
ATOM 2625 O O . VAL A 1 367 ? 32.058 -2.964 -2.919 1.00 97.50 367 VAL A O 1
ATOM 2628 N N . SER A 1 368 ? 29.991 -3.674 -3.431 1.00 96.00 368 SER A N 1
ATOM 2629 C CA . SER A 1 368 ? 30.187 -5.073 -3.044 1.00 96.00 368 SER A CA 1
ATOM 2630 C C . SER A 1 368 ? 29.818 -6.048 -4.167 1.00 96.00 368 SER A C 1
ATOM 2632 O O . SER A 1 368 ? 29.085 -5.723 -5.104 1.00 96.00 368 SER A O 1
ATOM 2634 N N . GLU A 1 369 ? 30.390 -7.253 -4.121 1.00 93.44 369 GLU A N 1
ATOM 2635 C CA . GLU A 1 369 ? 30.048 -8.330 -5.058 1.00 93.44 369 GLU A CA 1
ATOM 2636 C C . GLU A 1 369 ? 28.747 -9.018 -4.631 1.00 93.44 369 GLU A C 1
ATOM 2638 O O . GLU A 1 369 ? 28.527 -9.224 -3.439 1.00 93.44 369 GLU A O 1
ATOM 2643 N N . ARG A 1 370 ? 27.911 -9.405 -5.605 1.00 89.81 370 ARG A N 1
ATOM 2644 C CA . ARG A 1 370 ? 26.708 -10.219 -5.376 1.00 89.81 370 ARG A CA 1
ATOM 2645 C C . ARG A 1 370 ? 26.925 -11.654 -5.837 1.00 89.81 370 ARG A C 1
ATOM 2647 O O . ARG A 1 370 ? 27.539 -11.891 -6.878 1.00 89.81 370 ARG A O 1
ATOM 2654 N N . ASP A 1 371 ? 26.335 -12.596 -5.108 1.00 80.00 371 ASP A N 1
ATOM 2655 C CA . ASP A 1 371 ? 26.361 -14.019 -5.464 1.00 80.00 371 ASP A CA 1
ATOM 2656 C C . ASP A 1 371 ? 25.600 -14.313 -6.770 1.00 80.00 371 ASP A C 1
ATOM 2658 O O . ASP A 1 371 ? 26.017 -15.178 -7.541 1.00 80.00 371 ASP A O 1
ATOM 2662 N N . ALA A 1 372 ? 24.532 -13.555 -7.049 1.00 77.62 372 ALA A N 1
ATOM 2663 C CA . ALA A 1 372 ? 23.745 -13.634 -8.285 1.00 77.62 372 ALA A CA 1
ATOM 2664 C C . ALA A 1 372 ? 24.437 -12.985 -9.506 1.00 77.62 372 ALA A C 1
ATOM 2666 O O . ALA A 1 372 ? 23.943 -13.077 -10.624 1.00 77.62 372 ALA A O 1
ATOM 2667 N N . GLY A 1 373 ? 25.611 -12.367 -9.320 1.00 85.25 373 GLY A N 1
ATOM 2668 C CA . GLY A 1 373 ? 26.300 -11.597 -10.356 1.00 85.25 373 GLY A CA 1
ATOM 2669 C C . GLY A 1 373 ? 26.022 -10.092 -10.274 1.00 85.25 373 GLY A C 1
ATOM 2670 O O . GLY A 1 373 ? 25.160 -9.632 -9.531 1.00 85.25 373 GLY A O 1
ATOM 2671 N N . GLY A 1 374 ? 26.817 -9.303 -11.000 1.00 92.44 374 GLY A N 1
ATOM 2672 C CA . GLY A 1 374 ? 26.794 -7.840 -10.900 1.00 92.44 374 GLY A CA 1
ATOM 2673 C C . GLY A 1 374 ? 27.504 -7.295 -9.653 1.00 92.44 374 GLY A C 1
ATOM 2674 O O . GLY A 1 374 ? 28.386 -7.943 -9.070 1.00 92.44 374 GLY A O 1
ATOM 2675 N N . ARG A 1 375 ? 27.182 -6.058 -9.280 1.00 97.06 375 ARG A N 1
ATOM 2676 C CA . ARG A 1 375 ? 27.694 -5.354 -8.097 1.00 97.06 375 ARG A CA 1
ATOM 2677 C C . ARG A 1 375 ? 26.545 -4.664 -7.373 1.00 97.06 375 ARG A C 1
ATOM 2679 O O . ARG A 1 375 ? 25.723 -4.026 -8.020 1.00 97.06 375 ARG A O 1
ATOM 2686 N N . ARG A 1 376 ? 26.509 -4.773 -6.045 1.00 96.44 376 ARG A N 1
ATOM 2687 C CA . ARG A 1 376 ? 25.601 -3.997 -5.193 1.00 96.44 376 ARG A CA 1
ATOM 2688 C C . ARG A 1 376 ? 26.313 -2.708 -4.799 1.00 96.44 376 ARG A C 1
ATOM 2690 O O . ARG A 1 376 ? 27.395 -2.771 -4.214 1.00 96.44 376 ARG A O 1
ATOM 2697 N N . VAL A 1 377 ? 25.734 -1.575 -5.165 1.00 98.06 377 VAL A N 1
ATOM 2698 C CA . VAL A 1 377 ? 26.268 -0.229 -4.954 1.00 98.06 377 VAL A CA 1
ATOM 2699 C C . VAL A 1 377 ? 25.381 0.466 -3.931 1.00 98.06 377 VAL A C 1
ATOM 2701 O O . VAL A 1 377 ? 24.253 0.832 -4.244 1.00 98.06 377 VAL A O 1
ATOM 2704 N N . VAL A 1 378 ? 25.879 0.612 -2.708 1.00 97.31 378 VAL A N 1
ATOM 2705 C CA . VAL A 1 378 ? 25.210 1.351 -1.632 1.00 97.31 378 VAL A CA 1
ATOM 2706 C C . VAL A 1 378 ? 25.532 2.824 -1.794 1.00 97.31 378 VAL A C 1
ATOM 2708 O O . VAL A 1 378 ? 26.709 3.165 -1.888 1.00 97.31 378 VAL A O 1
ATOM 2711 N N . VAL A 1 379 ? 24.522 3.690 -1.819 1.00 96.25 379 VAL A N 1
ATOM 2712 C CA . VAL A 1 379 ? 24.732 5.143 -1.800 1.00 96.25 379 VAL A CA 1
ATOM 2713 C C . VAL A 1 379 ? 24.816 5.575 -0.343 1.00 96.25 379 VAL A C 1
ATOM 2715 O O . VAL A 1 379 ? 23.823 5.525 0.375 1.00 96.25 379 VAL A O 1
ATOM 2718 N N . THR A 1 380 ? 26.005 5.963 0.113 1.00 96.50 380 THR A N 1
ATOM 2719 C CA . THR A 1 380 ? 26.235 6.340 1.517 1.00 96.50 380 THR A CA 1
ATOM 2720 C C . THR A 1 380 ? 26.105 7.838 1.741 1.00 96.50 380 THR A C 1
ATOM 2722 O O . THR A 1 380 ? 25.819 8.260 2.850 1.00 96.50 380 THR A O 1
ATOM 2725 N N . GLU A 1 381 ? 26.342 8.642 0.704 1.00 96.31 381 GLU A N 1
ATOM 2726 C CA . GLU A 1 381 ? 26.188 10.095 0.756 1.00 96.31 381 GLU A CA 1
ATOM 2727 C C . GLU A 1 381 ? 25.927 10.630 -0.658 1.00 96.31 381 GLU A C 1
ATOM 2729 O O . GLU A 1 381 ? 26.603 10.226 -1.609 1.00 96.31 381 GLU A O 1
ATOM 2734 N N . LEU A 1 382 ? 24.974 11.545 -0.809 1.00 96.06 382 LEU A N 1
ATOM 2735 C CA . LEU A 1 382 ? 24.733 12.303 -2.036 1.00 96.06 382 LEU A CA 1
ATOM 2736 C C . LEU A 1 382 ? 24.414 13.750 -1.648 1.00 96.06 382 LEU A C 1
ATOM 2738 O O . LEU A 1 382 ? 23.560 13.994 -0.811 1.00 96.06 382 LEU A O 1
ATOM 2742 N N . GLU A 1 383 ? 25.092 14.709 -2.264 1.00 96.00 383 GLU A N 1
ATOM 2743 C CA . GLU A 1 383 ? 24.758 16.130 -2.166 1.00 96.00 383 GLU A CA 1
ATOM 2744 C C . GLU A 1 383 ? 24.780 16.716 -3.575 1.00 96.00 383 GLU A C 1
ATOM 2746 O O . GLU A 1 383 ? 25.704 16.449 -4.352 1.00 96.00 383 GLU A O 1
ATOM 2751 N N . GLY A 1 384 ? 23.778 17.515 -3.908 1.00 94.81 384 GLY A N 1
ATOM 2752 C CA . GLY A 1 384 ? 23.683 18.170 -5.201 1.00 94.81 384 GLY A CA 1
ATOM 2753 C C . GLY A 1 384 ? 22.487 19.099 -5.275 1.00 94.81 384 GLY A C 1
ATOM 2754 O O . GLY A 1 384 ? 21.872 19.418 -4.258 1.00 94.81 384 GLY A O 1
ATOM 2755 N N . SER A 1 385 ? 22.144 19.503 -6.488 1.00 93.38 385 SER A N 1
ATOM 2756 C CA . SER A 1 385 ? 20.961 20.303 -6.756 1.00 93.38 385 SER A CA 1
ATOM 2757 C C . SER A 1 385 ? 20.300 19.904 -8.069 1.00 93.38 385 SER A C 1
ATOM 2759 O O . SER A 1 385 ? 20.943 19.410 -9.000 1.00 93.38 385 SER A O 1
ATOM 2761 N N . VAL A 1 386 ? 18.991 20.128 -8.134 1.00 92.00 386 VAL A N 1
ATOM 2762 C CA . VAL A 1 386 ? 18.188 20.019 -9.350 1.00 92.00 386 VAL A CA 1
ATOM 2763 C C . VAL A 1 386 ? 17.569 21.383 -9.608 1.00 92.00 386 VAL A C 1
ATOM 2765 O O . VAL A 1 386 ? 16.942 21.958 -8.723 1.00 92.00 386 VAL A O 1
ATOM 2768 N N . THR A 1 387 ? 17.761 21.916 -10.810 1.00 91.50 387 THR A N 1
ATOM 2769 C CA . THR A 1 387 ? 17.088 23.140 -11.254 1.00 91.50 387 THR A CA 1
ATOM 2770 C C . THR A 1 387 ? 16.032 22.756 -12.269 1.00 91.50 387 THR A C 1
ATOM 2772 O O . THR A 1 387 ? 16.375 22.232 -13.323 1.00 91.50 387 THR A O 1
ATOM 2775 N N . ALA A 1 388 ? 14.766 23.010 -11.969 1.00 89.00 388 ALA A N 1
ATOM 2776 C CA . ALA A 1 388 ? 13.654 22.728 -12.865 1.00 89.00 388 ALA A CA 1
ATOM 2777 C C . ALA A 1 388 ? 13.002 24.039 -13.308 1.00 89.00 388 ALA A C 1
ATOM 2779 O O . ALA A 1 388 ? 12.846 24.968 -12.521 1.00 89.00 388 ALA A O 1
ATOM 2780 N N . THR A 1 389 ? 12.630 24.125 -14.581 1.00 88.88 389 THR A N 1
ATOM 2781 C CA . THR A 1 389 ? 11.894 25.269 -15.125 1.00 88.88 389 THR A CA 1
ATOM 2782 C C . THR A 1 389 ? 10.526 24.792 -15.580 1.00 88.88 389 THR A C 1
ATOM 2784 O O . THR A 1 389 ? 10.431 24.046 -16.554 1.00 88.88 389 THR A O 1
ATOM 2787 N N . GLU A 1 390 ? 9.468 25.211 -14.885 1.00 84.62 390 GLU A N 1
ATOM 2788 C CA . GLU A 1 390 ? 8.096 24.976 -15.345 1.00 84.62 390 GLU A CA 1
ATOM 2789 C C . GLU A 1 390 ? 7.818 25.717 -16.655 1.00 84.62 390 GLU A C 1
ATOM 2791 O O . GLU A 1 390 ? 8.402 26.768 -16.940 1.00 84.62 390 GLU A O 1
ATOM 2796 N N . THR A 1 391 ? 6.882 25.200 -17.451 1.00 78.50 391 THR A N 1
ATOM 2797 C CA . THR A 1 391 ? 6.447 25.881 -18.674 1.00 78.50 391 THR A CA 1
ATOM 2798 C C . THR A 1 391 ? 5.882 27.267 -18.354 1.00 78.50 391 THR A C 1
ATOM 2800 O O . THR A 1 391 ? 4.915 27.406 -17.608 1.00 78.50 391 THR A O 1
ATOM 2803 N N . ASP A 1 392 ? 6.477 28.305 -18.951 1.00 80.31 392 ASP A N 1
ATOM 2804 C CA . ASP A 1 392 ? 6.203 29.727 -18.667 1.00 80.31 392 ASP A CA 1
ATOM 2805 C C . ASP A 1 392 ? 6.572 30.205 -17.232 1.00 80.31 392 ASP A C 1
ATOM 2807 O O . ASP A 1 392 ? 6.206 31.326 -16.853 1.00 80.31 392 ASP A O 1
ATOM 2811 N N . GLY A 1 393 ? 7.309 29.398 -16.457 1.00 82.56 393 GLY A N 1
ATOM 2812 C CA . GLY A 1 393 ? 7.797 29.699 -15.106 1.00 82.56 393 GLY A CA 1
ATOM 2813 C C . GLY A 1 393 ? 9.207 30.307 -15.054 1.00 82.56 393 GLY A C 1
ATOM 2814 O O . GLY A 1 393 ? 9.921 30.381 -16.057 1.00 82.56 393 GLY A O 1
ATOM 2815 N N . ASP A 1 394 ? 9.602 30.775 -13.868 1.00 85.69 394 ASP A N 1
ATOM 2816 C CA . ASP A 1 394 ? 11.004 31.073 -13.555 1.00 85.69 394 ASP A CA 1
ATOM 2817 C C . ASP A 1 394 ? 11.701 29.765 -13.106 1.00 85.69 394 ASP A C 1
ATOM 2819 O O . ASP A 1 394 ? 11.027 28.872 -12.595 1.00 85.69 394 ASP A O 1
ATOM 2823 N N . PRO A 1 395 ? 13.021 29.606 -13.318 1.00 86.31 395 PRO A N 1
ATOM 2824 C CA . PRO A 1 395 ? 13.737 28.412 -12.876 1.00 86.31 395 PRO A CA 1
ATOM 2825 C C . PRO A 1 395 ? 13.758 28.331 -11.347 1.00 86.31 395 PRO A C 1
ATOM 2827 O O . PRO A 1 395 ? 14.156 29.290 -10.686 1.00 86.31 395 PRO A O 1
ATOM 2830 N N . GLU A 1 396 ? 13.408 27.170 -10.808 1.00 87.06 396 GLU A N 1
ATOM 2831 C CA . GLU A 1 396 ? 13.438 26.870 -9.379 1.00 87.06 396 GLU A CA 1
ATOM 2832 C C . GLU A 1 396 ? 14.560 25.877 -9.084 1.00 87.06 396 GLU A C 1
ATOM 2834 O O . GLU A 1 396 ? 14.713 24.867 -9.772 1.00 87.06 396 GLU A O 1
ATOM 2839 N N . THR A 1 397 ? 15.375 26.174 -8.071 1.00 89.50 397 THR A N 1
ATOM 2840 C CA . THR A 1 397 ? 16.467 25.291 -7.641 1.00 89.50 397 THR A CA 1
ATOM 2841 C C . THR A 1 397 ? 16.104 24.586 -6.345 1.00 89.50 397 THR A C 1
ATOM 2843 O O . THR A 1 397 ? 15.654 25.219 -5.390 1.00 89.50 397 THR A O 1
ATOM 2846 N N . TYR A 1 398 ? 16.377 23.288 -6.307 1.00 88.50 398 TYR A N 1
ATOM 2847 C CA . TYR A 1 398 ? 16.181 22.413 -5.165 1.00 88.50 398 TYR A CA 1
ATOM 2848 C C . TYR A 1 398 ? 17.524 21.804 -4.765 1.00 88.50 398 TYR A C 1
ATOM 2850 O O . TYR A 1 398 ? 18.175 21.152 -5.582 1.00 88.50 398 TYR A O 1
ATOM 2858 N N . ASP A 1 399 ? 17.946 22.009 -3.520 1.00 90.88 399 ASP A N 1
ATOM 2859 C CA . ASP A 1 399 ? 19.073 21.283 -2.932 1.00 90.88 399 ASP A CA 1
ATOM 2860 C C . ASP A 1 399 ? 18.618 19.858 -2.596 1.00 90.88 399 ASP A C 1
ATOM 2862 O O . ASP A 1 399 ? 17.568 19.673 -1.985 1.00 90.88 399 ASP A O 1
ATOM 2866 N N . VAL A 1 400 ? 19.428 18.861 -2.948 1.00 92.12 400 VAL A N 1
ATOM 2867 C CA . VAL A 1 400 ? 19.188 17.444 -2.655 1.00 92.12 400 VAL A CA 1
ATOM 2868 C C . VAL A 1 400 ? 20.311 16.925 -1.767 1.00 92.12 400 VAL A C 1
ATOM 2870 O O . VAL A 1 400 ? 21.489 17.019 -2.129 1.00 92.12 400 VAL A O 1
ATOM 2873 N N . ARG A 1 401 ? 19.965 16.351 -0.612 1.00 94.38 401 ARG A N 1
ATOM 2874 C CA . ARG A 1 401 ? 20.927 15.736 0.312 1.00 94.38 401 ARG A CA 1
ATOM 2875 C C . ARG A 1 401 ? 20.466 14.359 0.758 1.00 94.38 401 ARG A C 1
ATOM 2877 O O . ARG A 1 401 ? 19.324 14.175 1.138 1.00 94.38 401 ARG A O 1
ATOM 2884 N N . TRP A 1 402 ? 21.379 13.404 0.750 1.00 94.56 402 TRP A N 1
ATOM 2885 C CA . TRP A 1 402 ? 21.226 12.075 1.320 1.00 94.56 402 TRP A CA 1
ATOM 2886 C C . TRP A 1 402 ? 22.446 11.780 2.178 1.00 94.56 402 TRP A C 1
ATOM 2888 O O . TRP A 1 402 ? 23.575 11.850 1.690 1.00 94.56 402 TRP A O 1
ATOM 2898 N N . ASP A 1 403 ? 22.227 11.434 3.440 1.00 93.00 403 ASP A N 1
ATOM 2899 C CA . ASP A 1 403 ? 23.288 11.197 4.428 1.00 93.00 403 ASP A CA 1
ATOM 2900 C C . ASP A 1 403 ? 23.506 9.711 4.766 1.00 93.00 403 ASP A C 1
ATOM 2902 O O . ASP A 1 403 ? 24.238 9.379 5.702 1.00 93.00 403 ASP A O 1
ATOM 2906 N N . GLY A 1 404 ? 22.875 8.819 3.997 1.00 91.50 404 GLY A N 1
ATOM 2907 C CA . GLY A 1 404 ? 22.847 7.380 4.256 1.00 91.50 404 GLY A CA 1
ATOM 2908 C C . GLY A 1 404 ? 21.581 6.913 4.973 1.00 91.50 404 GLY A C 1
ATOM 2909 O O . GLY A 1 404 ? 21.338 5.707 5.024 1.00 91.50 404 GLY A O 1
ATOM 2910 N N . GLU A 1 405 ? 20.766 7.835 5.488 1.00 92.38 405 GLU A N 1
ATOM 2911 C CA . GLU A 1 405 ? 19.545 7.524 6.227 1.00 92.38 405 GLU A CA 1
ATOM 2912 C C . GLU A 1 405 ? 18.328 8.299 5.715 1.00 92.38 405 GLU A C 1
ATOM 2914 O O . GLU A 1 405 ? 17.279 7.689 5.494 1.00 92.38 405 GLU A O 1
ATOM 2919 N N . CYS A 1 406 ? 18.463 9.606 5.485 1.00 93.19 406 CYS A N 1
ATOM 2920 C CA . CYS A 1 406 ? 17.372 10.479 5.062 1.00 93.19 406 CYS A CA 1
ATOM 2921 C C . CYS A 1 406 ? 17.713 11.253 3.786 1.00 93.19 406 CYS A C 1
ATOM 2923 O O . CYS A 1 406 ? 18.824 11.752 3.623 1.00 93.19 406 CYS A O 1
ATOM 2925 N N . LEU A 1 407 ? 16.733 11.345 2.886 1.00 92.00 407 LEU A N 1
ATOM 2926 C CA . LEU A 1 407 ? 16.724 12.174 1.690 1.00 92.00 407 LEU A CA 1
ATOM 2927 C C . LEU A 1 407 ? 15.982 13.471 2.003 1.00 92.00 407 LEU A C 1
ATOM 2929 O O . LEU A 1 407 ? 14.791 13.457 2.310 1.00 92.00 407 LEU A O 1
ATOM 2933 N N . ASP A 1 408 ? 16.686 14.578 1.862 1.00 90.81 408 ASP A N 1
ATOM 2934 C CA . ASP A 1 408 ? 16.214 15.931 2.088 1.00 90.81 408 ASP A CA 1
ATOM 2935 C C . ASP A 1 408 ? 16.197 16.681 0.750 1.00 90.81 408 ASP A C 1
ATOM 2937 O O . ASP A 1 408 ? 17.161 16.602 -0.022 1.00 90.81 408 ASP A O 1
ATOM 2941 N N . VAL A 1 409 ? 15.084 17.355 0.448 1.00 87.69 409 VAL A N 1
ATOM 2942 C CA . VAL A 1 409 ? 14.908 18.144 -0.777 1.00 87.69 409 VAL A CA 1
ATOM 2943 C C . VAL A 1 409 ? 14.326 19.498 -0.391 1.00 87.69 409 VAL A C 1
ATOM 2945 O O . VAL A 1 409 ? 13.158 19.585 -0.023 1.00 87.69 409 VAL A O 1
ATOM 2948 N N . THR A 1 410 ? 15.133 20.554 -0.477 1.00 84.75 410 THR A N 1
ATOM 2949 C CA . THR A 1 410 ? 14.751 21.906 -0.030 1.00 84.75 410 THR A CA 1
ATOM 2950 C C . THR A 1 410 ? 14.808 22.900 -1.180 1.00 84.75 410 THR A C 1
ATOM 2952 O O . THR A 1 410 ? 15.828 22.982 -1.868 1.00 84.75 410 THR A O 1
ATOM 2955 N N . GLY A 1 411 ? 13.742 23.681 -1.369 1.00 76.00 411 GLY A N 1
ATOM 2956 C CA . GLY A 1 411 ? 13.718 24.790 -2.326 1.00 76.00 411 GLY A CA 1
ATOM 2957 C C . GLY A 1 411 ? 14.642 25.934 -1.892 1.00 76.00 411 GLY A C 1
ATOM 2958 O O . GLY A 1 411 ? 14.761 26.236 -0.707 1.00 76.00 411 GLY A O 1
ATOM 2959 N N . VAL A 1 412 ? 15.327 26.567 -2.846 1.00 60.47 412 VAL A N 1
ATOM 2960 C CA . VAL A 1 412 ? 16.329 27.617 -2.568 1.00 60.47 412 VAL A CA 1
ATOM 2961 C C . VAL A 1 412 ? 15.710 29.027 -2.501 1.00 60.47 412 VAL A C 1
ATOM 2963 O O . VAL A 1 412 ? 16.330 29.938 -1.949 1.00 60.47 412 VAL A O 1
ATOM 2966 N N . ASP A 1 413 ? 14.481 29.210 -2.996 1.00 54.84 413 ASP A N 1
ATOM 2967 C CA . ASP A 1 413 ? 13.857 30.524 -3.212 1.00 54.84 413 ASP A CA 1
ATOM 2968 C C . ASP A 1 413 ? 12.571 30.756 -2.394 1.00 54.84 413 ASP A C 1
ATOM 2970 O O . ASP A 1 413 ? 11.526 31.084 -2.948 1.00 54.84 413 ASP A O 1
ATOM 2974 N N . ASP A 1 414 ? 12.658 30.694 -1.062 1.00 51.09 414 ASP A N 1
ATOM 2975 C CA . ASP A 1 414 ? 11.693 31.394 -0.202 1.00 51.09 414 ASP A CA 1
ATOM 2976 C C . ASP A 1 414 ? 12.375 32.551 0.549 1.00 51.09 414 ASP A C 1
ATOM 2978 O O . ASP A 1 414 ? 12.908 32.439 1.656 1.00 51.09 414 ASP A O 1
ATOM 2982 N N . ASP A 1 415 ? 12.311 33.738 -0.062 1.00 48.59 415 ASP A N 1
ATOM 2983 C CA . ASP A 1 415 ? 12.523 35.023 0.623 1.00 48.59 415 ASP A CA 1
ATOM 2984 C C . ASP A 1 415 ? 11.471 35.259 1.741 1.00 48.59 415 ASP A C 1
ATOM 2986 O O . ASP A 1 415 ? 11.622 36.182 2.550 1.00 48.59 415 ASP A O 1
ATOM 2990 N N . ASP A 1 416 ? 10.437 34.411 1.815 1.00 47.22 416 ASP A N 1
ATOM 2991 C CA . ASP A 1 416 ? 9.491 34.272 2.923 1.00 47.22 416 ASP A CA 1
ATOM 2992 C C . ASP A 1 416 ? 9.844 33.063 3.813 1.00 47.22 416 ASP A C 1
ATOM 2994 O O . ASP A 1 416 ? 8.971 32.302 4.218 1.00 47.22 416 ASP A O 1
ATOM 2998 N N . ALA A 1 417 ? 11.126 32.927 4.177 1.00 45.72 417 ALA A N 1
ATOM 2999 C CA . ALA A 1 417 ? 11.594 32.021 5.224 1.00 45.72 417 ALA A CA 1
ATOM 3000 C C . ALA A 1 417 ? 10.826 32.243 6.546 1.00 45.72 417 ALA A C 1
ATOM 3002 O O . ALA A 1 417 ? 11.217 33.019 7.429 1.00 45.72 417 ALA A O 1
ATOM 3003 N N . ILE A 1 418 ? 9.718 31.526 6.703 1.00 42.56 418 ILE A N 1
ATOM 3004 C CA . ILE A 1 418 ? 9.482 30.801 7.941 1.00 42.56 418 ILE A CA 1
ATOM 3005 C C . ILE A 1 418 ? 10.669 29.835 8.036 1.00 42.56 418 ILE A C 1
ATOM 3007 O O . ILE A 1 418 ? 11.027 29.220 7.043 1.00 42.56 418 ILE A O 1
ATOM 3011 N N . ASP A 1 419 ? 11.363 29.807 9.176 1.00 46.78 419 ASP A N 1
ATOM 3012 C CA . ASP A 1 419 ? 12.424 28.827 9.436 1.00 46.78 419 ASP A CA 1
ATOM 3013 C C . ASP A 1 419 ? 11.912 27.425 9.037 1.00 46.78 419 ASP A C 1
ATOM 3015 O O . ASP A 1 419 ? 11.139 26.840 9.793 1.00 46.78 419 ASP A O 1
ATOM 3019 N N . ASP A 1 420 ? 12.362 26.872 7.905 1.00 53.75 420 ASP A N 1
ATOM 3020 C CA . ASP A 1 420 ? 12.135 25.474 7.488 1.00 53.75 420 ASP A CA 1
ATOM 3021 C C . ASP A 1 420 ? 12.938 24.494 8.364 1.00 53.75 420 ASP A C 1
ATOM 3023 O O . ASP A 1 420 ? 13.466 23.481 7.920 1.00 53.75 420 ASP A O 1
ATOM 3027 N N . ALA A 1 421 ? 13.048 24.790 9.659 1.00 51.28 421 ALA A N 1
ATOM 3028 C CA . ALA A 1 421 ? 13.514 23.834 10.651 1.00 51.28 421 ALA A CA 1
ATOM 3029 C C . ALA A 1 421 ? 12.517 22.671 10.839 1.00 51.28 421 ALA A C 1
ATOM 3031 O O . ALA A 1 421 ? 12.870 21.694 11.495 1.00 51.28 421 ALA A O 1
ATOM 3032 N N . ASP A 1 422 ? 11.314 22.791 10.261 1.00 53.28 422 ASP A N 1
ATOM 3033 C CA . ASP A 1 422 ? 10.216 21.825 10.329 1.00 53.28 422 ASP A CA 1
ATOM 3034 C C . ASP A 1 422 ? 9.897 21.175 8.959 1.00 53.28 422 ASP A C 1
ATOM 3036 O O . ASP A 1 422 ? 8.885 20.485 8.844 1.00 53.28 422 ASP A O 1
ATOM 3040 N N . ALA A 1 423 ? 10.708 21.390 7.909 1.00 62.81 423 ALA A N 1
ATOM 3041 C CA . ALA A 1 423 ? 10.519 20.675 6.645 1.00 62.81 423 ALA A CA 1
ATOM 3042 C C . ALA A 1 423 ? 10.817 19.185 6.861 1.00 62.81 423 ALA A C 1
ATOM 3044 O O . ALA A 1 423 ? 11.931 18.808 7.230 1.00 62.81 423 ALA A O 1
ATOM 3045 N N . GLU A 1 424 ? 9.803 18.337 6.687 1.00 73.88 424 GLU A N 1
ATOM 3046 C CA . GLU A 1 424 ? 9.985 16.897 6.820 1.00 73.88 424 GLU A CA 1
ATOM 3047 C C . GLU A 1 424 ? 10.843 16.372 5.659 1.00 73.88 424 GLU A C 1
ATOM 3049 O O . GLU A 1 424 ? 10.628 16.769 4.508 1.00 73.88 424 GLU A O 1
ATOM 3054 N N . PRO A 1 425 ? 11.808 15.477 5.932 1.00 82.56 425 PRO A N 1
ATOM 3055 C CA . PRO A 1 425 ? 12.628 14.887 4.885 1.00 82.56 425 PRO A CA 1
ATOM 3056 C C . PRO A 1 425 ? 11.734 14.170 3.869 1.00 82.56 425 PRO A C 1
ATOM 3058 O O . PRO A 1 425 ? 10.781 13.479 4.236 1.00 82.56 425 PRO A O 1
ATOM 3061 N N . ALA A 1 426 ? 12.071 14.288 2.583 1.00 86.50 426 ALA A N 1
ATOM 3062 C CA . ALA A 1 426 ? 11.316 13.672 1.492 1.00 86.50 426 ALA A CA 1
ATOM 3063 C C . ALA A 1 426 ? 11.209 12.144 1.648 1.00 86.50 426 ALA A C 1
ATOM 3065 O O . ALA A 1 426 ? 10.225 11.534 1.229 1.00 86.5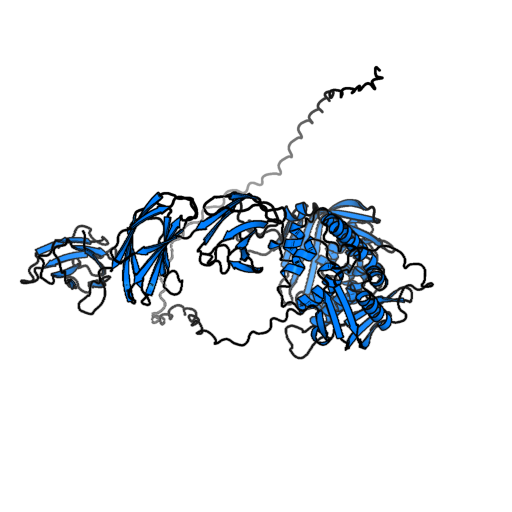0 426 ALA A O 1
ATOM 3066 N N . PHE A 1 427 ? 12.226 11.517 2.243 1.00 88.62 427 PHE A N 1
ATOM 3067 C CA . PHE A 1 427 ? 12.222 10.099 2.587 1.00 88.62 427 PHE A CA 1
ATOM 3068 C C . PHE A 1 427 ? 13.233 9.808 3.700 1.00 88.62 427 PHE A C 1
ATOM 3070 O O . PHE A 1 427 ? 14.324 10.360 3.693 1.00 88.62 427 PHE A O 1
ATOM 3077 N N . CYS A 1 428 ? 12.933 8.873 4.602 1.00 89.94 428 CYS A N 1
ATOM 3078 C CA . CYS A 1 428 ? 13.916 8.315 5.533 1.00 89.94 428 CYS A CA 1
ATOM 3079 C C . CYS A 1 428 ? 13.804 6.792 5.604 1.00 89.94 428 CYS A C 1
ATOM 3081 O O . CYS A 1 428 ? 12.705 6.227 5.581 1.00 89.94 428 CYS A O 1
ATOM 3083 N N . LEU A 1 429 ? 14.944 6.127 5.794 1.00 88.00 429 LEU A N 1
ATOM 3084 C CA . LEU A 1 429 ? 15.004 4.739 6.236 1.00 88.00 429 LEU A CA 1
ATOM 3085 C C . LEU A 1 429 ? 14.554 4.661 7.697 1.00 88.00 429 LEU A C 1
ATOM 3087 O O . LEU A 1 429 ? 15.346 4.758 8.628 1.00 88.00 429 LEU A O 1
ATOM 3091 N N . THR A 1 430 ? 13.250 4.514 7.892 1.00 84.50 430 THR A N 1
ATOM 3092 C CA . THR A 1 430 ? 12.631 4.315 9.203 1.00 84.50 430 THR A CA 1
ATOM 3093 C C . THR A 1 430 ? 12.903 2.916 9.762 1.00 84.50 430 THR A C 1
ATOM 3095 O O . THR A 1 430 ? 13.318 1.991 9.058 1.00 84.50 430 THR A O 1
ATOM 3098 N N . ASP A 1 431 ? 12.588 2.722 11.042 1.00 79.75 431 ASP A N 1
ATOM 3099 C CA . ASP A 1 431 ? 12.662 1.407 11.684 1.00 79.75 431 ASP A CA 1
ATOM 3100 C C . ASP A 1 431 ? 11.744 0.363 11.027 1.00 79.75 431 ASP A C 1
ATOM 3102 O O . ASP A 1 431 ? 12.039 -0.830 11.084 1.00 79.75 431 ASP A O 1
ATOM 3106 N N . GLY A 1 432 ? 10.681 0.793 10.336 1.00 77.19 432 GLY A N 1
ATOM 3107 C CA . GLY A 1 432 ? 9.829 -0.095 9.541 1.00 77.19 432 GLY A CA 1
ATOM 3108 C C . GLY A 1 432 ? 10.597 -0.761 8.395 1.00 77.19 432 GLY A C 1
ATOM 3109 O O . GLY A 1 432 ? 10.546 -1.979 8.238 1.00 77.19 432 GLY A O 1
ATOM 3110 N N . TRP A 1 433 ? 11.396 0.009 7.649 1.00 83.00 433 TRP A N 1
ATOM 3111 C CA . TRP A 1 433 ? 12.255 -0.530 6.587 1.00 83.00 433 TRP A CA 1
ATOM 3112 C C . TRP A 1 433 ? 13.308 -1.490 7.139 1.00 83.00 433 TRP A C 1
ATOM 3114 O O . TRP A 1 433 ? 13.511 -2.576 6.594 1.00 83.00 433 TRP A O 1
ATOM 3124 N N . ARG A 1 434 ? 13.923 -1.133 8.271 1.00 85.62 434 ARG A N 1
ATOM 3125 C CA . ARG A 1 434 ? 14.935 -1.968 8.937 1.00 85.62 434 ARG A CA 1
ATOM 3126 C C . ARG A 1 434 ? 14.357 -3.269 9.475 1.00 85.62 434 ARG A C 1
ATOM 3128 O O . ARG A 1 434 ? 15.020 -4.299 9.406 1.00 85.62 434 ARG A O 1
ATOM 3135 N N . THR A 1 435 ? 13.115 -3.241 9.952 1.00 80.50 435 THR A N 1
ATOM 3136 C CA . THR A 1 435 ? 12.381 -4.442 10.376 1.00 80.50 435 THR A CA 1
ATOM 3137 C C . THR A 1 435 ? 12.180 -5.398 9.204 1.00 80.50 435 THR A C 1
ATOM 3139 O O . THR A 1 435 ? 12.316 -6.604 9.371 1.00 80.50 435 THR A O 1
ATOM 3142 N N . LEU A 1 436 ? 11.978 -4.871 7.993 1.00 82.81 436 LEU A N 1
ATOM 3143 C CA . LEU A 1 436 ? 11.949 -5.656 6.756 1.00 82.81 436 LEU A CA 1
ATOM 3144 C C . LEU A 1 436 ? 13.353 -6.024 6.232 1.00 82.81 436 LEU A C 1
ATOM 3146 O O . LEU A 1 436 ? 13.473 -6.581 5.147 1.00 82.81 436 LEU A O 1
ATOM 3150 N N . GLY A 1 437 ? 14.428 -5.742 6.970 1.00 87.38 437 GLY A N 1
ATOM 3151 C CA . GLY A 1 437 ? 15.804 -6.040 6.563 1.00 87.38 437 GLY A CA 1
ATOM 3152 C C . GLY A 1 437 ? 16.394 -5.063 5.546 1.00 87.38 437 GLY A C 1
ATOM 3153 O O . GLY A 1 437 ? 17.451 -5.338 4.975 1.00 87.38 437 GLY A O 1
ATOM 3154 N N . ILE A 1 438 ? 15.737 -3.926 5.308 1.00 90.50 438 ILE A N 1
ATOM 3155 C CA . ILE A 1 438 ? 16.262 -2.853 4.465 1.00 90.50 438 ILE A CA 1
ATOM 3156 C C . ILE A 1 438 ? 17.028 -1.871 5.346 1.00 90.50 438 ILE A C 1
ATOM 3158 O O . ILE A 1 438 ? 16.463 -0.970 5.960 1.00 90.50 438 ILE A O 1
ATOM 3162 N N . GLU A 1 439 ? 18.340 -2.080 5.416 1.00 89.31 439 GLU A N 1
ATOM 3163 C CA . GLU A 1 439 ? 19.247 -1.260 6.227 1.00 89.31 439 GLU A CA 1
ATOM 3164 C C . GLU A 1 439 ? 19.839 -0.075 5.450 1.00 89.31 439 GLU A C 1
ATOM 3166 O O . GLU A 1 439 ? 20.273 0.898 6.058 1.00 89.31 439 GLU A O 1
ATOM 3171 N N . GLU A 1 440 ? 19.874 -0.160 4.116 1.00 91.38 440 GLU A N 1
ATOM 3172 C CA . GLU A 1 440 ? 20.614 0.761 3.250 1.00 91.38 440 GLU A CA 1
ATOM 3173 C C . GLU A 1 440 ? 19.923 0.937 1.886 1.00 91.38 440 GLU A C 1
ATOM 3175 O O . GLU A 1 440 ? 19.320 -0.004 1.348 1.00 91.38 440 GLU A O 1
ATOM 3180 N N . LEU A 1 441 ? 20.097 2.112 1.273 1.00 90.56 441 LEU A N 1
ATOM 3181 C CA . LEU A 1 441 ? 19.726 2.351 -0.121 1.00 90.56 441 LEU A CA 1
ATOM 3182 C C . LEU A 1 441 ? 20.828 1.828 -1.055 1.00 90.56 441 LEU A C 1
ATOM 3184 O O . LEU A 1 441 ? 21.956 2.326 -1.052 1.00 90.56 441 LEU A O 1
ATOM 3188 N N . ALA A 1 442 ? 20.506 0.830 -1.871 1.00 94.38 442 ALA A N 1
ATOM 3189 C CA . ALA A 1 442 ? 21.444 0.197 -2.776 1.00 94.38 442 ALA A CA 1
ATOM 3190 C C . ALA A 1 442 ? 20.819 -0.092 -4.134 1.00 94.38 442 ALA A C 1
ATOM 3192 O O . ALA A 1 442 ? 19.660 -0.479 -4.246 1.00 94.38 442 ALA A O 1
ATOM 3193 N N . LEU A 1 443 ? 21.641 0.041 -5.167 1.00 96.94 443 LEU A N 1
ATOM 3194 C CA . LEU A 1 443 ? 21.296 -0.306 -6.535 1.00 96.94 443 LEU A CA 1
ATOM 3195 C C . LEU A 1 443 ? 22.198 -1.430 -7.015 1.00 96.94 443 LEU A C 1
ATOM 3197 O O . LEU A 1 443 ? 23.374 -1.528 -6.655 1.00 96.94 443 LEU A O 1
ATOM 3201 N N . VAL A 1 444 ? 21.649 -2.292 -7.852 1.00 96.44 444 VAL A N 1
ATOM 3202 C CA . VAL A 1 444 ? 22.405 -3.356 -8.496 1.00 96.44 444 VAL A CA 1
ATOM 3203 C C . VAL A 1 444 ? 22.862 -2.855 -9.848 1.00 96.44 444 VAL A C 1
ATOM 3205 O O . VAL A 1 444 ? 22.089 -2.282 -10.605 1.00 96.44 444 VAL A O 1
ATOM 3208 N N . THR A 1 445 ? 24.131 -3.082 -10.156 1.00 97.62 445 THR A N 1
ATOM 3209 C CA . THR A 1 445 ? 24.717 -2.760 -11.454 1.00 97.62 445 THR A CA 1
ATOM 3210 C C . THR A 1 445 ? 25.280 -4.008 -12.108 1.00 97.62 445 THR A C 1
ATOM 3212 O O . THR A 1 445 ? 25.806 -4.907 -11.441 1.00 97.62 445 THR A O 1
ATOM 3215 N N . VAL A 1 446 ? 25.178 -4.066 -13.429 1.00 95.06 446 VAL A N 1
ATOM 3216 C CA . VAL A 1 446 ? 25.646 -5.183 -14.251 1.00 95.06 446 VAL A CA 1
ATOM 3217 C C . VAL A 1 446 ? 26.481 -4.659 -15.412 1.00 95.06 446 VAL A C 1
ATOM 3219 O O . VAL A 1 446 ? 26.346 -3.510 -15.833 1.00 95.06 446 VAL A O 1
ATOM 3222 N N . GLU A 1 447 ? 27.376 -5.503 -15.914 1.00 93.00 447 GLU A N 1
ATOM 3223 C CA . GLU A 1 447 ? 28.150 -5.213 -17.119 1.00 93.00 447 GLU A CA 1
ATOM 3224 C C . GLU A 1 447 ? 27.333 -5.674 -18.336 1.00 93.00 447 GLU A C 1
ATOM 3226 O O . GLU A 1 447 ? 27.092 -6.871 -18.507 1.00 93.00 447 GLU A O 1
ATOM 3231 N N . GLU A 1 448 ? 26.892 -4.730 -19.171 1.00 89.69 448 GLU A N 1
ATOM 3232 C CA . GLU A 1 448 ? 26.115 -4.994 -20.386 1.00 89.69 448 GLU A CA 1
ATOM 3233 C C . GLU A 1 448 ? 26.747 -4.267 -21.582 1.00 89.69 448 GLU A C 1
ATOM 3235 O O . GLU A 1 448 ? 26.815 -3.036 -21.643 1.00 89.69 448 GLU A O 1
ATOM 3240 N N . GLY A 1 449 ? 27.200 -5.040 -22.572 1.00 83.69 449 GLY A N 1
ATOM 3241 C CA . GLY A 1 449 ? 27.945 -4.502 -23.708 1.00 83.69 449 GLY A CA 1
ATOM 3242 C C . GLY A 1 449 ? 29.342 -4.036 -23.294 1.00 83.69 449 GLY A C 1
ATOM 3243 O O . GLY A 1 449 ? 30.133 -4.839 -22.805 1.00 83.69 449 GLY A O 1
ATOM 3244 N N . ASP A 1 450 ? 29.643 -2.756 -23.526 1.00 80.69 450 ASP A N 1
ATOM 3245 C CA . ASP A 1 450 ? 30.966 -2.154 -23.298 1.00 80.69 450 ASP A CA 1
ATOM 3246 C C . ASP A 1 450 ? 31.036 -1.289 -22.013 1.00 80.69 450 ASP A C 1
ATOM 3248 O O . ASP A 1 450 ? 31.945 -0.468 -21.887 1.00 80.69 450 ASP A O 1
ATOM 3252 N N . GLY A 1 451 ? 30.104 -1.441 -21.061 1.00 94.00 451 GLY A N 1
ATOM 3253 C CA . GLY A 1 451 ? 30.136 -0.689 -19.799 1.00 94.00 451 GLY A CA 1
ATOM 3254 C C . GLY A 1 451 ? 29.161 -1.180 -18.725 1.00 94.00 451 GLY A C 1
ATOM 3255 O O . GLY A 1 451 ? 28.411 -2.137 -18.922 1.00 94.00 451 GLY A O 1
ATOM 3256 N N . TRP A 1 452 ? 29.191 -0.510 -17.574 1.00 97.31 452 TRP A N 1
ATOM 3257 C CA . TRP A 1 452 ? 28.315 -0.757 -16.428 1.00 97.31 452 TRP A CA 1
ATOM 3258 C C . TRP A 1 452 ? 27.010 0.029 -16.541 1.00 97.31 452 TRP A C 1
ATOM 3260 O O . TRP A 1 452 ? 27.004 1.182 -16.972 1.00 97.31 452 TRP A O 1
ATOM 3270 N N . ARG A 1 453 ? 25.910 -0.591 -16.119 1.00 97.38 453 ARG A N 1
ATOM 3271 C CA . ARG A 1 453 ? 24.571 0.009 -16.063 1.00 97.38 453 ARG A CA 1
ATOM 3272 C C . ARG A 1 453 ? 23.858 -0.427 -14.793 1.00 97.38 453 ARG A C 1
ATOM 3274 O O . ARG A 1 453 ? 24.189 -1.474 -14.236 1.00 97.38 453 ARG A O 1
ATOM 3281 N N . VAL A 1 454 ? 22.892 0.363 -14.338 1.00 97.75 454 VAL A N 1
ATOM 3282 C CA . VAL A 1 454 ? 21.994 -0.029 -13.245 1.00 97.75 454 VAL A CA 1
ATOM 3283 C C . VAL A 1 454 ? 20.989 -1.034 -13.780 1.00 97.75 454 VAL A C 1
ATOM 3285 O O . VAL A 1 454 ? 20.408 -0.801 -14.829 1.00 97.75 454 VAL A O 1
ATOM 3288 N N . ASP A 1 455 ? 20.763 -2.122 -13.05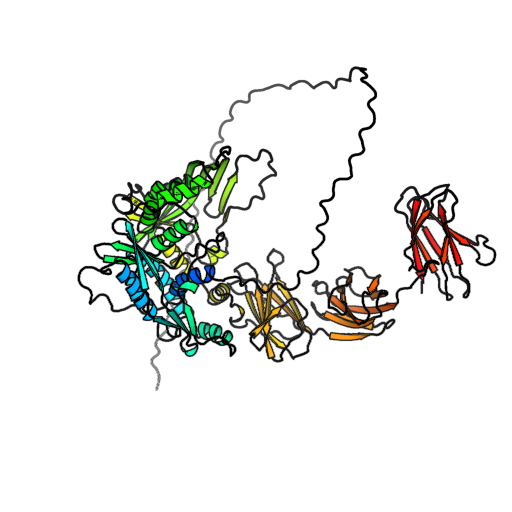5 1.00 95.12 455 ASP A N 1
ATOM 3289 C CA . ASP A 1 455 ? 19.742 -3.115 -13.365 1.00 95.12 455 ASP A CA 1
ATOM 3290 C C . ASP A 1 455 ? 18.557 -2.956 -12.405 1.00 95.12 455 ASP A C 1
ATOM 3292 O O . ASP A 1 455 ? 18.633 -3.395 -11.249 1.00 95.12 455 ASP A O 1
ATOM 3296 N N . PRO A 1 456 ? 17.458 -2.305 -12.832 1.00 93.44 456 PRO A N 1
ATOM 3297 C CA . PRO A 1 456 ? 16.332 -2.041 -11.945 1.00 93.44 456 PRO A CA 1
ATOM 3298 C C . PRO A 1 456 ? 15.627 -3.325 -11.500 1.00 93.44 456 PRO A C 1
ATOM 3300 O O . PRO A 1 456 ? 15.171 -3.411 -10.362 1.00 93.44 456 PRO A O 1
ATOM 3303 N N . LEU A 1 457 ? 15.580 -4.350 -12.357 1.00 88.31 457 LEU A N 1
ATOM 3304 C CA . LEU A 1 457 ? 14.934 -5.613 -12.016 1.00 88.31 457 LEU A CA 1
ATOM 3305 C C . LEU A 1 457 ? 15.794 -6.450 -11.063 1.00 88.31 457 LEU A C 1
ATOM 3307 O O . LEU A 1 457 ? 15.270 -7.011 -10.101 1.00 88.31 457 LEU A O 1
ATOM 3311 N N . ALA A 1 458 ? 17.113 -6.483 -11.257 1.00 90.19 458 ALA A N 1
ATOM 3312 C CA . ALA A 1 458 ? 18.012 -7.132 -10.307 1.00 90.19 458 ALA A CA 1
ATOM 3313 C C . ALA A 1 458 ? 18.095 -6.370 -8.972 1.00 90.19 458 ALA A C 1
ATOM 3315 O O . ALA A 1 458 ? 18.342 -6.996 -7.939 1.00 90.19 458 ALA A O 1
ATOM 3316 N N . THR A 1 459 ? 17.879 -5.047 -8.981 1.00 92.50 459 THR A N 1
ATOM 3317 C CA . THR A 1 459 ? 17.732 -4.219 -7.769 1.00 92.50 459 THR A CA 1
ATOM 3318 C C . THR A 1 459 ? 16.464 -4.596 -7.010 1.00 92.50 459 THR A C 1
ATOM 3320 O O . THR A 1 459 ? 16.529 -4.870 -5.814 1.00 92.50 459 THR A O 1
ATOM 3323 N N . LEU A 1 460 ? 15.329 -4.708 -7.708 1.00 88.44 460 LEU A N 1
ATOM 3324 C CA . LEU A 1 460 ? 14.079 -5.192 -7.120 1.00 88.44 460 LEU A CA 1
ATOM 3325 C C . LEU A 1 460 ? 14.242 -6.599 -6.523 1.00 88.44 460 LEU A C 1
ATOM 3327 O O . LEU A 1 460 ? 13.807 -6.843 -5.400 1.00 88.44 460 LEU A O 1
ATOM 3331 N N . ALA A 1 461 ? 14.904 -7.512 -7.238 1.00 85.12 461 ALA A N 1
ATOM 3332 C CA . ALA A 1 461 ? 15.173 -8.863 -6.752 1.00 85.12 461 ALA A CA 1
ATOM 3333 C C . ALA A 1 461 ? 16.102 -8.892 -5.520 1.00 85.12 461 ALA A C 1
ATOM 3335 O O . ALA A 1 461 ? 15.903 -9.717 -4.624 1.00 85.12 461 ALA A O 1
ATOM 3336 N N . ASP A 1 462 ? 17.086 -7.985 -5.433 1.00 89.31 462 ASP A N 1
ATOM 3337 C CA . ASP A 1 462 ? 17.938 -7.823 -4.242 1.00 89.31 462 ASP A CA 1
ATOM 3338 C C . ASP A 1 462 ? 17.106 -7.446 -3.016 1.00 89.31 462 ASP A C 1
ATOM 3340 O O . ASP A 1 462 ? 17.182 -8.118 -1.987 1.00 89.31 462 ASP A O 1
ATOM 3344 N N . TYR A 1 463 ? 16.241 -6.439 -3.158 1.00 89.12 463 TYR A N 1
ATOM 3345 C CA . TYR A 1 463 ? 15.344 -6.017 -2.088 1.00 89.12 463 TYR A CA 1
ATOM 3346 C C . TYR A 1 463 ? 14.319 -7.084 -1.722 1.00 89.12 463 TYR A C 1
ATOM 3348 O O . TYR A 1 463 ? 14.123 -7.344 -0.541 1.00 89.12 463 TYR A O 1
ATOM 3356 N N . ALA A 1 464 ? 13.716 -7.769 -2.694 1.00 83.50 464 ALA A N 1
ATOM 3357 C CA . ALA A 1 464 ? 12.797 -8.870 -2.414 1.00 83.50 464 ALA A CA 1
ATOM 3358 C C . ALA A 1 464 ? 13.475 -9.993 -1.611 1.00 83.50 464 ALA A C 1
ATOM 3360 O O . ALA A 1 464 ? 12.881 -10.540 -0.684 1.00 83.50 464 ALA A O 1
ATOM 3361 N N . THR A 1 465 ? 14.739 -10.298 -1.920 1.00 84.50 465 THR A N 1
ATOM 3362 C CA . THR A 1 465 ? 15.534 -11.294 -1.187 1.00 84.50 465 THR A CA 1
ATOM 3363 C C . THR A 1 465 ? 15.875 -10.831 0.233 1.00 84.50 465 THR A C 1
ATOM 3365 O O . THR A 1 465 ? 15.942 -11.661 1.139 1.00 84.50 465 THR A O 1
ATOM 3368 N N . ALA A 1 466 ? 16.067 -9.526 0.448 1.00 87.44 466 ALA A N 1
ATOM 3369 C CA . ALA A 1 466 ? 16.267 -8.951 1.778 1.00 87.44 466 ALA A CA 1
ATOM 3370 C C . ALA A 1 466 ? 14.967 -8.914 2.602 1.00 87.44 466 ALA A C 1
ATOM 3372 O O . ALA A 1 466 ? 14.990 -9.228 3.790 1.00 87.44 466 ALA A O 1
ATOM 3373 N N . ILE A 1 467 ? 13.837 -8.591 1.966 1.00 86.44 467 ILE A N 1
ATOM 3374 C CA . ILE A 1 467 ? 12.523 -8.459 2.608 1.00 86.44 467 ILE A CA 1
ATOM 3375 C C . ILE A 1 467 ? 11.937 -9.815 2.983 1.00 86.44 467 ILE A C 1
ATOM 3377 O O . ILE A 1 467 ? 11.478 -9.989 4.111 1.00 86.44 467 ILE A O 1
ATOM 3381 N N . ALA A 1 468 ? 11.944 -10.783 2.061 1.00 84.88 468 ALA A N 1
ATOM 3382 C CA . ALA A 1 468 ? 11.193 -12.027 2.217 1.00 84.88 468 ALA A CA 1
ATOM 3383 C C . ALA A 1 468 ? 11.443 -12.748 3.561 1.00 84.88 468 ALA A C 1
ATOM 3385 O O . ALA A 1 468 ? 10.461 -13.095 4.215 1.00 84.88 468 ALA A O 1
ATOM 3386 N N . PRO A 1 469 ? 12.685 -12.915 4.060 1.00 86.31 469 PRO A N 1
ATOM 3387 C CA . PRO A 1 469 ? 12.933 -13.572 5.347 1.00 86.31 469 PRO A CA 1
ATOM 3388 C C . PRO A 1 469 ? 12.311 -12.869 6.565 1.00 86.31 469 PRO A C 1
ATOM 3390 O O . PRO A 1 469 ? 12.101 -13.519 7.588 1.00 86.31 469 PRO A O 1
ATOM 3393 N N . ASN A 1 470 ? 12.030 -11.568 6.464 1.00 87.06 470 ASN A N 1
ATOM 3394 C CA . ASN A 1 470 ? 11.562 -10.729 7.569 1.00 87.06 470 ASN A CA 1
ATOM 3395 C C . ASN A 1 470 ? 10.036 -10.538 7.594 1.00 87.06 470 ASN A C 1
ATOM 3397 O O . ASN A 1 470 ? 9.496 -10.057 8.584 1.00 87.06 470 ASN A O 1
ATOM 3401 N N . VAL A 1 471 ? 9.318 -10.944 6.543 1.00 85.31 471 VAL A N 1
ATOM 3402 C CA . VAL A 1 471 ? 7.848 -10.853 6.488 1.00 85.31 471 VAL A CA 1
ATOM 3403 C C . VAL A 1 471 ? 7.228 -11.900 7.412 1.00 85.31 471 VAL A C 1
ATOM 3405 O O . VAL A 1 471 ? 7.452 -13.086 7.190 1.00 85.31 471 VAL A O 1
ATOM 3408 N N . SER A 1 472 ? 6.451 -11.522 8.431 1.00 86.19 472 SER A N 1
ATOM 3409 C CA . SER A 1 472 ? 5.725 -12.472 9.299 1.00 86.19 472 SER A CA 1
ATOM 3410 C C . SER A 1 472 ? 4.345 -12.863 8.738 1.00 86.19 472 SER A C 1
ATOM 3412 O O . SER A 1 472 ? 3.854 -12.244 7.792 1.00 86.19 472 SER A O 1
ATOM 3414 N N . ALA A 1 473 ? 3.694 -13.881 9.318 1.00 83.56 473 ALA A N 1
ATOM 3415 C CA . ALA A 1 473 ? 2.319 -14.240 8.947 1.00 83.56 473 ALA A CA 1
ATOM 3416 C C . ALA A 1 473 ? 1.347 -13.084 9.237 1.00 83.56 473 ALA A C 1
ATOM 3418 O O . ALA A 1 473 ? 0.481 -12.775 8.425 1.00 83.56 473 ALA A O 1
ATOM 3419 N N . GLU A 1 474 ? 1.540 -12.397 10.359 1.00 86.38 474 GLU A N 1
ATOM 3420 C CA . GLU A 1 474 ? 0.757 -11.239 10.783 1.00 86.38 474 GLU A CA 1
ATOM 3421 C C . GLU A 1 474 ? 0.917 -10.079 9.796 1.00 86.38 474 GLU A C 1
ATOM 3423 O O . GLU A 1 474 ? -0.073 -9.456 9.418 1.00 86.38 474 GLU A O 1
ATOM 3428 N N . MET A 1 475 ? 2.134 -9.833 9.297 1.00 83.31 475 MET A N 1
ATOM 3429 C CA . MET A 1 475 ? 2.357 -8.830 8.251 1.00 83.31 475 MET A CA 1
ATOM 3430 C C . MET A 1 475 ? 1.583 -9.173 6.978 1.00 83.31 475 MET A C 1
ATOM 3432 O O . MET A 1 475 ? 0.963 -8.290 6.388 1.00 83.31 475 MET A O 1
ATOM 3436 N N . VAL A 1 476 ? 1.569 -10.447 6.568 1.00 79.81 476 VAL A N 1
ATOM 3437 C CA . VAL A 1 476 ? 0.770 -10.896 5.416 1.00 79.81 476 VAL A CA 1
ATOM 3438 C C . VAL A 1 476 ? -0.717 -10.665 5.663 1.00 79.81 476 VAL A C 1
ATOM 3440 O O . VAL A 1 476 ? -1.376 -10.077 4.809 1.00 79.81 476 VAL A O 1
ATOM 3443 N N . LEU A 1 477 ? -1.232 -11.056 6.831 1.00 77.31 477 LEU A N 1
ATOM 3444 C CA . LEU A 1 477 ? -2.633 -10.853 7.207 1.00 77.31 477 LEU A CA 1
ATOM 3445 C C . LEU A 1 477 ? -3.026 -9.374 7.173 1.00 77.31 477 LEU A C 1
ATOM 3447 O O . LEU A 1 477 ? -4.074 -9.032 6.630 1.00 77.31 477 LEU A O 1
ATOM 3451 N N . ARG A 1 478 ? -2.167 -8.483 7.670 1.00 80.06 478 ARG A N 1
ATOM 3452 C CA . ARG A 1 478 ? -2.383 -7.037 7.578 1.00 80.06 478 ARG A CA 1
ATOM 3453 C C . ARG A 1 478 ? -2.353 -6.536 6.129 1.00 80.06 478 ARG A C 1
ATOM 3455 O O . ARG A 1 478 ? -3.231 -5.767 5.751 1.00 80.06 478 ARG A O 1
ATOM 3462 N N . MET A 1 479 ? -1.403 -6.992 5.304 1.00 73.69 479 MET A N 1
ATOM 3463 C CA . MET A 1 479 ? -1.297 -6.603 3.885 1.00 73.69 479 MET A CA 1
ATOM 3464 C C . MET A 1 479 ? -2.524 -7.003 3.059 1.00 73.69 479 MET A C 1
ATOM 3466 O O . MET A 1 479 ? -2.941 -6.249 2.184 1.00 73.69 479 MET A O 1
ATOM 3470 N N . ILE A 1 480 ? -3.122 -8.163 3.342 1.00 70.31 480 ILE A N 1
ATOM 3471 C CA . ILE A 1 480 ? -4.352 -8.612 2.670 1.00 70.31 480 ILE A CA 1
ATOM 3472 C C . ILE A 1 480 ? -5.629 -8.048 3.317 1.00 70.31 480 ILE A C 1
ATOM 3474 O O . ILE A 1 480 ? -6.726 -8.389 2.882 1.00 70.31 480 ILE A O 1
ATOM 3478 N N . GLY A 1 481 ? -5.501 -7.197 4.343 1.00 72.94 481 GLY A N 1
ATOM 3479 C CA . GLY A 1 481 ? -6.625 -6.568 5.039 1.00 72.94 481 GLY A CA 1
ATOM 3480 C C . GLY A 1 481 ? -7.431 -7.518 5.927 1.00 72.94 481 GLY A C 1
ATOM 3481 O O . GLY A 1 481 ? -8.619 -7.290 6.109 1.00 72.94 481 GLY A O 1
ATOM 3482 N N . ARG A 1 482 ? -6.809 -8.587 6.444 1.00 80.38 482 ARG A N 1
ATOM 3483 C CA . ARG A 1 482 ? -7.438 -9.637 7.269 1.00 80.38 482 ARG A CA 1
ATOM 3484 C C . ARG A 1 482 ? -6.737 -9.876 8.620 1.00 80.38 482 ARG A C 1
ATOM 3486 O O . ARG A 1 482 ? -6.470 -11.033 8.968 1.00 80.38 482 ARG A O 1
ATOM 3493 N N . PRO A 1 483 ? -6.385 -8.838 9.401 1.00 83.25 483 PRO A N 1
ATOM 3494 C CA . PRO A 1 483 ? -5.691 -9.033 10.671 1.00 83.25 483 PRO A CA 1
ATOM 3495 C C . PRO A 1 483 ? -6.515 -9.844 11.683 1.00 83.25 483 PRO A C 1
ATOM 3497 O O . PRO A 1 483 ? -5.930 -10.558 12.493 1.00 83.25 483 PRO A O 1
ATOM 3500 N N . GLU A 1 484 ? -7.852 -9.849 11.602 1.00 86.06 484 GLU A N 1
ATOM 3501 C CA . GLU A 1 484 ? -8.707 -10.650 12.484 1.00 86.06 484 GLU A CA 1
ATOM 3502 C C . GLU A 1 484 ? -8.486 -12.158 12.354 1.00 86.06 484 GLU A C 1
ATOM 3504 O O . GLU A 1 484 ? -8.890 -12.893 13.249 1.00 86.06 484 GLU A O 1
ATOM 3509 N N . ALA A 1 485 ? -7.882 -12.646 11.266 1.00 83.81 485 ALA A N 1
ATOM 3510 C CA . ALA A 1 485 ? -7.596 -14.068 11.096 1.00 83.81 485 ALA A CA 1
ATOM 3511 C C . ALA A 1 485 ? -6.440 -14.552 11.990 1.00 83.81 485 ALA A C 1
ATOM 3513 O O . ALA A 1 485 ? -6.343 -15.754 12.238 1.00 83.81 485 ALA A O 1
ATOM 3514 N N . ALA A 1 486 ? -5.610 -13.644 12.517 1.00 87.69 486 ALA A N 1
ATOM 3515 C CA . ALA A 1 486 ? -4.465 -13.995 13.353 1.00 87.69 486 ALA A CA 1
ATOM 3516 C C . ALA A 1 486 ? -4.888 -14.709 14.646 1.00 87.69 486 ALA A C 1
ATOM 3518 O O . ALA A 1 486 ? -5.986 -14.489 15.173 1.00 87.69 486 ALA A O 1
ATOM 3519 N N . GLU A 1 487 ? -4.010 -15.563 15.179 1.00 89.12 487 GLU A N 1
ATOM 3520 C CA . GLU A 1 487 ? -4.268 -16.234 16.454 1.00 89.12 487 GLU A CA 1
ATOM 3521 C C . GLU A 1 487 ? -4.494 -15.197 17.571 1.00 89.12 487 GLU A C 1
ATOM 3523 O O . GLU A 1 487 ? -3.709 -14.253 17.698 1.00 89.12 487 GLU A O 1
ATOM 3528 N N . PRO A 1 488 ? -5.553 -15.341 18.391 1.00 92.94 488 PRO A N 1
ATOM 3529 C CA . PRO A 1 488 ? -5.785 -14.421 19.492 1.00 92.94 488 PRO A CA 1
ATOM 3530 C C . PRO A 1 488 ? -4.637 -14.451 20.507 1.00 92.94 488 PRO A C 1
ATOM 3532 O O . PRO A 1 488 ? -4.274 -15.512 21.015 1.00 92.94 488 PRO A O 1
ATOM 3535 N N . ALA A 1 489 ? -4.110 -13.278 20.853 1.00 94.62 489 ALA A N 1
ATOM 3536 C CA . ALA A 1 489 ? -3.055 -13.129 21.850 1.00 94.62 489 ALA A CA 1
ATOM 3537 C C . ALA A 1 489 ? -3.567 -13.392 23.276 1.00 94.62 489 ALA A C 1
ATOM 3539 O O . ALA A 1 489 ? -2.844 -13.941 24.110 1.00 94.62 489 ALA A O 1
ATOM 3540 N N . ALA A 1 490 ? -4.821 -13.018 23.558 1.00 94.19 490 ALA A N 1
ATOM 3541 C CA . ALA A 1 490 ? -5.467 -13.236 24.847 1.00 94.19 490 ALA A CA 1
ATOM 3542 C C . ALA A 1 490 ? -7.004 -13.300 24.748 1.00 94.19 490 ALA A C 1
ATOM 3544 O O . ALA A 1 490 ? -7.621 -12.786 23.811 1.00 94.19 490 ALA A O 1
ATOM 3545 N N . GLU A 1 491 ? -7.608 -13.918 25.764 1.00 95.19 491 GLU A N 1
ATOM 3546 C CA . GLU A 1 491 ? -9.046 -13.873 26.047 1.00 95.19 491 GLU A CA 1
ATOM 3547 C C . GLU A 1 491 ? -9.286 -12.836 27.157 1.00 95.19 491 GLU A C 1
ATOM 3549 O O . GLU A 1 491 ? -8.715 -12.940 28.246 1.00 95.19 491 GLU A O 1
ATOM 3554 N N . LEU A 1 492 ? -10.102 -11.823 26.875 1.00 91.69 492 LEU A N 1
ATOM 3555 C CA . LEU A 1 492 ? -10.479 -10.760 27.795 1.00 91.69 492 LEU A CA 1
ATOM 3556 C C . LEU A 1 492 ? -11.640 -11.227 28.670 1.00 91.69 492 LEU A C 1
ATOM 3558 O O . LEU A 1 492 ? -12.620 -11.806 28.200 1.00 91.69 492 LEU A O 1
ATOM 3562 N N . SER A 1 493 ? -11.537 -10.926 29.960 1.00 86.19 493 SER A N 1
ATOM 3563 C CA . SER A 1 493 ? -12.622 -11.123 30.916 1.00 86.19 493 SER A CA 1
ATOM 3564 C C . SER A 1 493 ? -13.333 -9.791 31.163 1.00 86.19 493 SER A C 1
ATOM 3566 O O . SER A 1 493 ? -12.656 -8.816 31.498 1.00 86.19 493 SER A O 1
ATOM 3568 N N . PRO A 1 494 ? -14.672 -9.721 31.039 1.00 80.50 494 PRO A N 1
ATOM 3569 C CA . PRO A 1 494 ? -15.410 -8.497 31.328 1.00 80.50 494 PRO A CA 1
ATOM 3570 C C . PRO A 1 494 ? -15.094 -7.937 32.725 1.00 80.50 494 PRO A C 1
ATOM 3572 O O . PRO A 1 494 ? -15.118 -8.660 33.725 1.00 80.50 494 PRO A O 1
ATOM 3575 N N . GLY A 1 495 ? -14.785 -6.642 32.785 1.00 73.31 495 GLY A N 1
ATOM 3576 C CA . GLY A 1 495 ? -14.417 -5.894 33.987 1.00 73.31 495 GLY A CA 1
ATOM 3577 C C . GLY A 1 495 ? -12.963 -6.054 34.448 1.00 73.31 495 GLY A C 1
ATOM 3578 O O . GLY A 1 495 ? -12.600 -5.478 35.475 1.00 73.31 495 GLY A O 1
ATOM 3579 N N . GLU A 1 496 ? -12.127 -6.818 33.736 1.00 82.38 496 GLU A N 1
ATOM 3580 C CA . GLU A 1 496 ? -10.700 -6.974 34.036 1.00 82.38 496 GLU A CA 1
ATOM 3581 C C . GLU A 1 496 ? -9.832 -6.301 32.965 1.00 82.38 496 GLU A C 1
ATOM 3583 O O . GLU A 1 496 ? -9.993 -6.532 31.767 1.00 82.38 496 GLU A O 1
ATOM 3588 N N . MET A 1 497 ? -8.882 -5.480 33.414 1.00 84.19 497 MET A N 1
ATOM 3589 C CA . MET A 1 497 ? -7.867 -4.889 32.545 1.00 84.19 497 MET A CA 1
ATOM 3590 C C . MET A 1 497 ? -6.845 -5.953 32.145 1.00 84.19 497 MET A C 1
ATOM 3592 O O . MET A 1 497 ? -6.247 -6.609 33.001 1.00 84.19 497 MET A O 1
ATOM 3596 N N . THR A 1 498 ? -6.601 -6.073 30.846 1.00 88.94 498 THR A N 1
ATOM 3597 C CA . THR A 1 498 ? -5.590 -6.957 30.265 1.00 88.94 498 THR A CA 1
ATOM 3598 C C . THR A 1 498 ? -4.479 -6.119 29.649 1.00 88.94 498 THR A C 1
ATOM 3600 O O . THR A 1 498 ? -4.751 -5.226 28.855 1.00 88.94 498 THR A O 1
ATOM 3603 N N . SER A 1 499 ? -3.228 -6.414 29.999 1.00 90.62 499 SER A N 1
ATOM 3604 C CA . SER A 1 499 ? -2.050 -5.829 29.353 1.00 90.62 499 SER A CA 1
ATOM 3605 C C . SER A 1 499 ? -1.465 -6.838 28.369 1.00 90.62 499 SER A C 1
ATOM 3607 O O . SER A 1 499 ? -1.309 -8.016 28.707 1.00 90.62 499 SER A O 1
ATOM 3609 N N . THR A 1 500 ? -1.193 -6.385 27.150 1.00 94.00 500 THR A N 1
ATOM 3610 C CA . THR A 1 500 ? -0.650 -7.188 26.047 1.00 94.00 500 THR A CA 1
ATOM 3611 C C . THR A 1 500 ? 0.180 -6.301 25.124 1.00 94.00 500 THR A C 1
ATOM 3613 O O . THR A 1 500 ? 0.175 -5.085 25.265 1.00 94.00 500 THR A O 1
ATOM 3616 N N . GLU A 1 501 ? 0.863 -6.906 24.162 1.00 93.56 501 GLU A N 1
ATOM 3617 C CA . GLU A 1 501 ? 1.638 -6.207 23.138 1.00 93.56 501 GLU A CA 1
ATOM 3618 C C . GLU A 1 501 ? 0.962 -6.366 21.765 1.00 93.56 501 GLU A C 1
ATOM 3620 O O . GLU A 1 501 ? 0.335 -7.399 21.492 1.00 93.56 501 GLU A O 1
ATOM 3625 N N . LEU A 1 502 ? 1.082 -5.352 20.908 1.00 93.25 502 LEU A N 1
ATOM 3626 C CA . LEU A 1 502 ? 0.862 -5.491 19.469 1.00 93.25 502 LEU A CA 1
ATOM 3627 C C . LEU A 1 502 ? 1.968 -6.372 18.874 1.00 93.25 502 LEU A C 1
ATOM 3629 O O . LEU A 1 502 ? 3.113 -6.317 19.302 1.00 93.25 502 LEU A O 1
ATOM 3633 N N . ASN A 1 503 ? 1.639 -7.177 17.872 1.00 91.31 503 ASN A N 1
ATOM 3634 C CA . ASN A 1 503 ? 2.609 -8.003 17.159 1.00 91.31 503 ASN A CA 1
ATOM 3635 C C . ASN A 1 503 ? 3.552 -7.159 16.275 1.00 91.31 503 ASN A C 1
ATOM 3637 O O . ASN A 1 503 ? 3.394 -5.946 16.130 1.00 91.31 503 ASN A O 1
ATOM 3641 N N . ASP A 1 504 ? 4.503 -7.821 15.612 1.00 86.50 504 ASP A N 1
ATOM 3642 C CA . ASP A 1 504 ? 5.478 -7.182 14.712 1.00 86.50 504 ASP A CA 1
ATOM 3643 C C . ASP A 1 504 ? 4.840 -6.474 13.494 1.00 86.50 504 ASP A C 1
ATOM 3645 O O . ASP A 1 504 ? 5.508 -5.716 12.797 1.00 86.50 504 ASP A O 1
ATOM 3649 N N . ALA A 1 505 ? 3.547 -6.692 13.232 1.00 88.50 505 ALA A N 1
ATOM 3650 C CA . ALA A 1 505 ? 2.768 -5.994 12.209 1.00 88.50 505 ALA A CA 1
ATOM 3651 C C . ALA A 1 505 ? 1.916 -4.837 12.779 1.00 88.50 505 ALA A C 1
ATOM 3653 O O . ALA A 1 505 ? 1.071 -4.283 12.071 1.00 88.50 505 ALA A O 1
ATOM 3654 N N . GLY A 1 506 ? 2.114 -4.470 14.048 1.00 90.12 506 GLY A N 1
ATOM 3655 C CA . GLY A 1 506 ? 1.451 -3.337 14.694 1.00 90.12 506 GLY A CA 1
ATOM 3656 C C . GLY A 1 506 ? -0.036 -3.540 14.965 1.00 90.12 506 GLY A C 1
ATOM 3657 O O . GLY A 1 506 ? -0.804 -2.580 14.933 1.00 90.12 506 GLY A O 1
ATOM 3658 N N . PHE A 1 507 ? -0.477 -4.781 15.189 1.00 93.94 507 PHE A N 1
ATOM 3659 C CA . PHE A 1 507 ? -1.845 -5.062 15.634 1.00 93.94 507 PHE A CA 1
ATOM 3660 C C . PHE A 1 507 ? -1.905 -6.215 16.641 1.00 93.94 507 PHE A C 1
ATOM 3662 O O . PHE A 1 507 ? -0.936 -6.932 16.852 1.00 93.94 507 PHE A O 1
ATOM 3669 N N . VAL A 1 508 ? -3.054 -6.430 17.270 1.00 96.44 508 VAL A N 1
ATOM 3670 C CA . VAL A 1 508 ? -3.329 -7.584 18.127 1.00 96.44 508 VAL A CA 1
ATOM 3671 C C . VAL A 1 508 ? -4.760 -8.055 17.912 1.00 96.44 508 VAL A C 1
ATOM 3673 O O . VAL A 1 508 ? -5.660 -7.249 17.674 1.00 96.44 508 VAL A O 1
ATOM 3676 N N . VAL A 1 509 ? -4.971 -9.367 18.012 1.00 96.38 509 VAL A N 1
ATOM 3677 C CA . VAL A 1 509 ? -6.307 -9.967 18.063 1.00 96.38 509 VAL A CA 1
ATOM 3678 C C . VAL A 1 509 ? -6.565 -10.445 19.481 1.00 96.38 509 VAL A C 1
ATOM 3680 O O . VAL A 1 509 ? -5.780 -11.198 20.053 1.00 96.38 509 VAL A O 1
ATOM 3683 N N . LEU A 1 510 ? -7.680 -10.016 20.047 1.00 96.44 510 LEU A N 1
ATOM 3684 C CA . LEU A 1 510 ? -8.156 -10.393 21.369 1.00 96.44 510 LEU A CA 1
ATOM 3685 C C . LEU A 1 510 ? -9.537 -11.024 21.228 1.00 96.44 510 LEU A C 1
ATOM 3687 O O . LEU A 1 510 ? -10.235 -10.797 20.243 1.00 96.44 510 LEU A O 1
ATOM 3691 N N . THR A 1 511 ? -9.941 -11.838 22.195 1.00 96.56 511 THR A N 1
ATOM 3692 C CA . THR A 1 511 ? -11.259 -12.494 22.178 1.00 96.56 511 THR A CA 1
ATOM 3693 C C . THR A 1 511 ? -12.013 -12.241 23.464 1.00 96.56 511 THR A C 1
ATOM 3695 O O . THR A 1 511 ? -11.393 -12.068 24.503 1.00 96.56 511 THR A O 1
ATOM 3698 N N . PHE A 1 512 ? -13.340 -12.215 23.422 1.00 94.38 512 PHE A N 1
ATOM 3699 C CA . PHE A 1 512 ? -14.176 -12.238 24.624 1.00 94.38 512 PHE A CA 1
ATOM 3700 C C . PHE A 1 512 ? -15.543 -12.838 24.314 1.00 94.38 512 PHE A C 1
ATOM 3702 O O . PHE A 1 512 ? -15.992 -12.846 23.168 1.00 94.38 512 PHE A O 1
ATOM 3709 N N . LEU A 1 513 ? -16.218 -13.349 25.343 1.00 93.94 513 LEU A N 1
ATOM 3710 C CA . LEU A 1 513 ? -17.591 -13.832 25.229 1.00 93.94 513 LEU A CA 1
ATOM 3711 C C . LEU A 1 513 ? -18.575 -12.705 25.547 1.00 93.94 513 LEU A C 1
ATOM 3713 O O . LEU A 1 513 ? -18.400 -12.009 26.544 1.00 93.94 513 LEU A O 1
ATOM 3717 N N . ALA A 1 514 ? -19.628 -12.589 24.740 1.00 91.62 514 ALA A N 1
ATOM 3718 C CA . ALA A 1 514 ? -20.744 -11.676 24.978 1.00 91.62 514 ALA A CA 1
ATOM 3719 C C . ALA A 1 514 ? -22.096 -12.354 24.707 1.00 91.62 514 ALA A C 1
ATOM 3721 O O . ALA A 1 514 ? -22.197 -13.283 23.894 1.00 91.62 514 ALA A O 1
ATOM 3722 N N . GLU A 1 515 ? -23.147 -11.890 25.380 1.00 91.88 515 GLU A N 1
ATOM 3723 C CA . GLU A 1 515 ? -24.530 -12.312 25.164 1.00 91.88 515 GLU A CA 1
ATOM 3724 C C . GLU A 1 515 ? -25.325 -11.277 24.351 1.00 91.88 515 GLU A C 1
ATOM 3726 O O . GLU A 1 515 ? -25.121 -10.066 24.418 1.00 91.88 515 GLU A O 1
ATOM 3731 N N . ALA A 1 516 ? -26.291 -11.764 23.568 1.00 90.38 516 ALA A N 1
ATOM 3732 C CA . ALA A 1 516 ? -27.106 -10.898 22.725 1.00 90.38 516 ALA A CA 1
ATOM 3733 C C . ALA A 1 516 ? -28.009 -10.015 23.595 1.00 90.38 516 ALA A C 1
ATOM 3735 O O . ALA A 1 516 ? -28.791 -10.523 24.404 1.00 90.38 516 ALA A O 1
ATOM 3736 N N . GLY A 1 517 ? -27.952 -8.704 23.366 1.00 81.69 517 GLY A N 1
ATOM 3737 C CA . GLY A 1 517 ? -28.690 -7.714 24.151 1.00 81.69 517 GLY A CA 1
ATOM 3738 C C . GLY A 1 517 ? -27.987 -7.248 25.429 1.00 81.69 517 GLY A C 1
ATOM 3739 O O . GLY A 1 517 ? -28.592 -6.481 26.181 1.00 81.69 517 GLY A O 1
ATOM 3740 N N . GLU A 1 518 ? -26.745 -7.676 25.675 1.00 86.50 518 GLU A N 1
ATOM 3741 C CA . GLU A 1 518 ? -25.834 -6.941 26.559 1.00 86.50 518 GLU A CA 1
ATOM 3742 C C . GLU A 1 518 ? -25.491 -5.573 25.949 1.00 86.50 518 GLU A C 1
ATOM 3744 O O . GLU A 1 518 ? -25.770 -5.302 24.780 1.00 86.50 518 GLU A O 1
ATOM 3749 N N . ARG A 1 519 ? -24.912 -4.687 26.758 1.00 85.94 519 ARG A N 1
ATOM 3750 C CA . ARG A 1 519 ? -24.309 -3.441 26.283 1.00 85.94 519 ARG A CA 1
ATOM 3751 C C . ARG A 1 519 ? -22.911 -3.389 26.856 1.00 85.94 519 ARG A C 1
ATOM 3753 O O . ARG A 1 519 ? -22.759 -3.453 28.072 1.00 85.94 519 ARG A O 1
ATOM 3760 N N . LEU A 1 520 ? -21.915 -3.302 25.994 1.00 86.38 520 LEU A N 1
ATOM 3761 C CA . LEU A 1 520 ? -20.509 -3.363 26.363 1.00 86.38 520 LEU A CA 1
ATOM 3762 C C . LEU A 1 520 ? -19.805 -2.088 25.913 1.00 86.38 520 LEU A C 1
ATOM 3764 O O . LEU A 1 520 ? -20.224 -1.431 24.966 1.00 86.38 520 LEU A O 1
ATOM 3768 N N . THR A 1 521 ? -18.716 -1.749 26.582 1.00 84.19 521 THR A N 1
ATOM 3769 C CA . THR A 1 521 ? -17.756 -0.751 26.116 1.00 84.19 521 THR A CA 1
ATOM 3770 C C . THR A 1 521 ? -16.378 -1.381 26.079 1.00 84.19 521 THR A C 1
ATOM 3772 O O . THR A 1 521 ? -16.049 -2.212 26.930 1.00 84.19 521 THR A O 1
ATOM 3775 N N . ILE A 1 522 ? -15.579 -0.984 25.098 1.00 85.75 522 ILE A N 1
ATOM 3776 C CA . ILE A 1 522 ? -14.189 -1.402 24.976 1.00 85.75 522 ILE A CA 1
ATOM 3777 C C . ILE A 1 522 ? -13.339 -0.162 25.148 1.00 85.75 522 ILE A C 1
ATOM 3779 O O . ILE A 1 522 ? -13.518 0.830 24.445 1.00 85.75 522 ILE A O 1
ATOM 3783 N N . ASP A 1 523 ? -12.433 -0.243 26.105 1.00 80.06 523 ASP A N 1
ATOM 3784 C CA . ASP A 1 523 ? -11.415 0.758 26.343 1.00 80.06 523 ASP A CA 1
ATOM 3785 C C . ASP A 1 523 ? -10.061 0.152 25.999 1.00 80.06 523 ASP A C 1
ATOM 3787 O O . ASP A 1 523 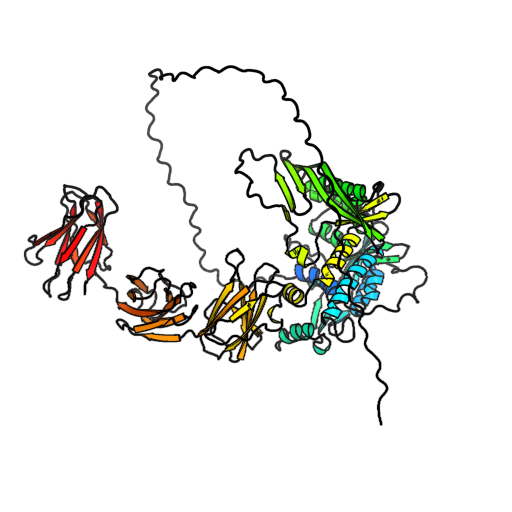? -9.757 -0.963 26.431 1.00 80.06 523 ASP A O 1
ATOM 3791 N N . ALA A 1 524 ? -9.266 0.857 25.201 1.00 85.19 524 ALA A N 1
ATOM 3792 C CA . ALA A 1 524 ? -7.916 0.436 24.875 1.00 85.19 524 ALA A CA 1
ATOM 3793 C C . ALA A 1 524 ? -6.991 1.643 24.748 1.00 85.19 524 ALA A C 1
ATOM 3795 O O . ALA A 1 524 ? -7.374 2.675 24.197 1.00 85.19 524 ALA A O 1
ATOM 3796 N N . ARG A 1 525 ? -5.760 1.504 25.241 1.00 83.31 525 ARG A N 1
ATOM 3797 C CA . ARG A 1 525 ? -4.749 2.564 25.200 1.00 83.31 525 ARG A CA 1
ATOM 3798 C C . ARG A 1 525 ? -3.351 2.001 25.005 1.00 83.31 525 ARG A C 1
ATOM 3800 O O . ARG A 1 525 ? -3.044 0.926 25.518 1.00 83.31 525 ARG A O 1
ATOM 3807 N N . LEU A 1 526 ? -2.501 2.770 24.333 1.00 86.31 526 LEU A N 1
ATOM 3808 C CA . LEU A 1 526 ? -1.054 2.572 24.367 1.00 86.31 526 LEU A CA 1
ATOM 3809 C C . LEU A 1 526 ? -0.545 2.943 25.766 1.00 86.31 526 LEU A C 1
ATOM 3811 O O . LEU A 1 526 ? -1.021 3.906 26.371 1.00 86.31 526 LEU A O 1
ATOM 3815 N N . THR A 1 527 ? 0.392 2.167 26.308 1.00 81.88 527 THR A N 1
ATOM 3816 C CA . THR A 1 527 ? 0.992 2.476 27.620 1.00 81.88 527 THR A CA 1
ATOM 3817 C C . THR A 1 527 ? 2.228 3.362 27.528 1.00 81.88 527 THR A C 1
ATOM 3819 O O . THR A 1 527 ? 2.734 3.804 28.559 1.00 81.88 527 THR A O 1
ATOM 3822 N N . ASP A 1 528 ? 2.739 3.575 26.317 1.00 75.38 528 ASP A N 1
ATOM 3823 C CA . ASP A 1 528 ? 3.895 4.424 26.068 1.00 75.38 528 ASP A CA 1
ATOM 3824 C C . ASP A 1 528 ? 3.438 5.857 25.761 1.00 75.38 528 ASP A C 1
ATOM 3826 O O . ASP A 1 528 ? 2.824 6.125 24.730 1.00 75.38 528 ASP A O 1
ATOM 3830 N N . ASP A 1 529 ? 3.720 6.768 26.695 1.00 61.28 529 ASP A N 1
ATOM 3831 C CA . ASP A 1 529 ? 3.329 8.179 26.625 1.00 61.28 529 ASP A CA 1
ATOM 3832 C C . ASP A 1 529 ? 4.150 8.976 25.581 1.00 61.28 529 ASP A C 1
ATOM 3834 O O . ASP A 1 529 ? 3.847 10.145 25.339 1.00 61.28 529 ASP A O 1
ATOM 3838 N N . GLU A 1 530 ? 5.213 8.398 24.997 1.00 59.41 530 GLU A N 1
ATOM 3839 C CA . GLU A 1 530 ? 6.090 9.066 24.014 1.00 59.41 530 GLU A CA 1
ATOM 3840 C C . GLU A 1 530 ? 5.673 8.826 22.548 1.00 59.41 530 GLU A C 1
ATOM 3842 O O . GLU A 1 530 ? 6.399 9.217 21.631 1.00 59.41 530 GLU A O 1
ATOM 3847 N N . VAL A 1 531 ? 4.524 8.188 22.308 1.00 60.62 531 VAL A N 1
ATOM 3848 C CA . VAL A 1 531 ? 4.085 7.784 20.966 1.00 60.62 531 VAL A CA 1
ATOM 3849 C C . VAL A 1 531 ? 2.892 8.628 20.513 1.00 60.62 531 VAL A C 1
ATOM 3851 O O . VAL A 1 531 ? 1.815 8.544 21.094 1.00 60.62 531 VAL A O 1
ATOM 3854 N N . ASP A 1 532 ? 3.062 9.387 19.428 1.00 62.69 532 ASP A N 1
ATOM 3855 C CA . ASP A 1 532 ? 1.979 10.129 18.753 1.00 62.69 532 ASP A CA 1
ATOM 3856 C C . ASP A 1 532 ? 1.091 9.222 17.858 1.00 62.69 532 ASP A C 1
ATOM 3858 O O . ASP A 1 532 ? 0.359 9.712 16.999 1.00 62.69 532 ASP A O 1
ATOM 3862 N N . ASP A 1 533 ? 1.139 7.895 18.039 1.00 69.19 533 ASP A N 1
ATOM 3863 C CA . ASP A 1 533 ? 0.341 6.946 17.254 1.00 69.19 533 ASP A CA 1
ATOM 3864 C C . ASP A 1 533 ? -1.072 6.813 17.830 1.00 69.19 533 ASP A C 1
ATOM 3866 O O . ASP A 1 533 ? -1.284 6.679 19.037 1.00 69.19 533 ASP A O 1
ATOM 3870 N N . PHE A 1 534 ? -2.062 6.793 16.940 1.00 75.81 534 PHE A N 1
ATOM 3871 C CA . PHE A 1 534 ? -3.447 6.528 17.301 1.00 75.81 534 PHE A CA 1
ATOM 3872 C C . PHE A 1 534 ? -3.723 5.020 17.283 1.00 75.81 534 PHE A C 1
ATOM 3874 O O . PHE A 1 534 ? -3.382 4.327 16.321 1.00 75.81 534 PHE A O 1
ATOM 3881 N N . LEU A 1 535 ? -4.351 4.513 18.347 1.00 84.69 535 LEU A N 1
ATOM 3882 C CA . LEU A 1 535 ? -4.835 3.137 18.407 1.00 84.69 535 LEU A CA 1
ATOM 3883 C C . LEU A 1 535 ? -6.232 3.079 17.784 1.00 84.69 535 LEU A C 1
ATOM 3885 O O . LEU A 1 535 ? -7.171 3.661 18.323 1.00 84.69 535 LEU A O 1
ATOM 3889 N N . ASP A 1 536 ? -6.359 2.360 16.674 1.00 87.94 536 ASP A N 1
ATOM 3890 C CA . ASP A 1 536 ? -7.634 2.078 16.020 1.00 87.94 536 ASP A CA 1
ATOM 3891 C C . ASP A 1 536 ? -7.992 0.586 16.142 1.00 87.94 536 ASP A C 1
ATOM 3893 O O . ASP A 1 536 ? -7.208 -0.230 16.637 1.00 87.94 536 ASP A O 1
ATOM 3897 N N . GLY A 1 537 ? -9.202 0.212 15.737 1.00 90.56 537 GLY A N 1
ATOM 3898 C CA . GLY A 1 537 ? -9.718 -1.117 15.972 1.00 90.56 537 GLY A CA 1
ATOM 3899 C C . GLY A 1 537 ? -11.192 -1.318 15.673 1.00 90.56 537 GLY A C 1
ATOM 3900 O O . GLY A 1 537 ? -12.024 -0.408 15.658 1.00 90.56 537 GLY A O 1
ATOM 3901 N N . TYR A 1 538 ? -11.515 -2.586 15.476 1.00 91.81 538 TYR A N 1
ATOM 3902 C CA . TYR A 1 538 ? -12.843 -3.058 15.136 1.00 91.81 538 TYR A CA 1
ATOM 3903 C C . TYR A 1 538 ? -13.119 -4.392 15.821 1.00 91.81 538 TYR A C 1
ATOM 3905 O O . TYR A 1 538 ? -12.228 -5.090 16.311 1.00 91.81 538 TYR A O 1
ATOM 3913 N N . LEU A 1 539 ? -14.394 -4.733 15.876 1.00 93.25 539 LEU A N 1
ATOM 3914 C CA . LEU A 1 539 ? -14.888 -5.999 16.376 1.00 93.25 539 LEU A CA 1
ATOM 3915 C C . LEU A 1 539 ? -15.379 -6.852 15.225 1.00 93.25 539 LEU A C 1
ATOM 3917 O O . LEU A 1 539 ? -15.948 -6.343 14.270 1.00 93.25 539 LEU A O 1
ATOM 3921 N N . VAL A 1 540 ? -15.245 -8.159 15.373 1.00 91.81 540 VAL A N 1
ATOM 3922 C CA . VAL A 1 540 ? -15.866 -9.142 14.495 1.00 91.81 540 VAL A CA 1
ATOM 3923 C C . VAL A 1 540 ? -16.763 -10.020 15.344 1.00 91.81 540 VAL A C 1
ATOM 3925 O O . VAL A 1 540 ? -16.314 -10.617 16.329 1.00 91.81 540 VAL A O 1
ATOM 3928 N N . ASP A 1 541 ? -18.041 -10.056 14.986 1.00 91.38 541 ASP A N 1
ATOM 3929 C CA . ASP A 1 541 ? -19.048 -10.817 15.707 1.00 91.38 541 ASP A CA 1
ATOM 3930 C C . ASP A 1 541 ? -18.920 -12.342 15.452 1.00 91.38 541 ASP A C 1
ATOM 3932 O O . ASP A 1 541 ? -18.143 -12.785 14.593 1.00 91.38 541 ASP A O 1
ATOM 3936 N N . PRO A 1 542 ? -19.674 -13.184 16.187 1.00 91.25 542 PRO A N 1
ATOM 3937 C CA . PRO A 1 542 ? -19.653 -14.635 16.003 1.00 91.25 542 PRO A CA 1
ATOM 3938 C C . PRO A 1 542 ? -20.097 -15.118 14.613 1.00 91.25 542 PRO A C 1
ATOM 3940 O O . PRO A 1 542 ? -19.866 -16.282 14.283 1.00 91.25 542 PRO A O 1
ATOM 3943 N N . ASN A 1 543 ? -20.768 -14.268 13.833 1.00 85.94 543 ASN A N 1
ATOM 3944 C CA . ASN A 1 543 ? -21.215 -14.542 12.470 1.00 85.94 543 ASN A CA 1
ATOM 3945 C C . ASN A 1 543 ? -20.243 -14.011 11.408 1.00 85.94 543 ASN A C 1
ATOM 3947 O O . ASN A 1 543 ? -20.480 -14.283 10.243 1.00 85.94 543 ASN A O 1
ATOM 3951 N N . GLY A 1 544 ? -19.182 -13.292 11.791 1.00 82.75 544 GLY A N 1
ATOM 3952 C CA . GLY A 1 544 ? -18.218 -12.704 10.858 1.00 82.75 544 GLY A CA 1
ATOM 3953 C C . GLY A 1 544 ? -18.466 -11.232 10.521 1.00 82.75 544 GLY A C 1
ATOM 3954 O O . GLY A 1 544 ? -17.652 -10.647 9.811 1.00 82.75 544 GLY A O 1
ATOM 3955 N N . ASP A 1 545 ? -19.520 -10.609 11.054 1.00 85.00 545 ASP A N 1
ATOM 3956 C CA . ASP A 1 545 ? -19.857 -9.215 10.757 1.00 85.00 545 ASP A CA 1
ATOM 3957 C C . ASP A 1 545 ? -18.957 -8.238 11.536 1.00 85.00 545 ASP A C 1
ATOM 3959 O O . ASP A 1 545 ? -18.761 -8.375 12.749 1.00 85.00 545 ASP A O 1
ATOM 3963 N N . GLU A 1 546 ? -18.436 -7.220 10.844 1.00 86.81 546 GLU A N 1
ATOM 3964 C CA . GLU A 1 546 ? -17.621 -6.160 11.446 1.00 86.81 546 GLU A CA 1
ATOM 3965 C C . GLU A 1 546 ? -18.486 -5.127 12.193 1.00 86.81 546 GLU A C 1
ATOM 3967 O O . GLU A 1 546 ? -19.501 -4.640 11.685 1.00 86.81 546 GLU A O 1
ATOM 3972 N N . LEU A 1 547 ? -18.059 -4.757 13.400 1.00 86.88 547 LEU A N 1
ATOM 3973 C CA . LEU A 1 547 ? -18.658 -3.741 14.263 1.00 86.88 547 LEU A CA 1
ATOM 3974 C C . LEU A 1 547 ? -17.578 -2.748 14.729 1.00 86.88 547 LEU A C 1
ATOM 3976 O O . LEU A 1 547 ? -16.399 -3.080 14.816 1.00 86.88 547 LEU A O 1
ATOM 3980 N N . SER A 1 548 ? -17.971 -1.527 15.094 1.00 82.25 548 SER A N 1
ATOM 3981 C CA . SER A 1 548 ? -17.041 -0.549 15.682 1.00 82.25 548 SER A CA 1
ATOM 3982 C C . SER A 1 548 ? -16.608 -0.973 17.094 1.00 82.25 548 SER A C 1
ATOM 3984 O O . SER A 1 548 ? -17.463 -1.344 17.898 1.00 82.25 548 SER A O 1
ATOM 3986 N N . ALA A 1 549 ? -15.310 -0.883 17.415 1.00 75.94 549 ALA A N 1
ATOM 3987 C CA . ALA A 1 549 ? -14.788 -1.262 18.733 1.00 75.94 549 ALA A CA 1
ATOM 3988 C C . ALA A 1 549 ? -14.909 -0.157 19.801 1.00 75.94 549 ALA A C 1
ATOM 3990 O O . ALA A 1 549 ? -15.268 -0.456 20.931 1.00 75.94 549 ALA A O 1
ATOM 3991 N N . PHE A 1 550 ? -14.662 1.116 19.472 1.00 68.56 550 PHE A N 1
ATOM 3992 C CA . PHE A 1 550 ? -14.553 2.205 20.471 1.00 68.56 550 PHE A CA 1
ATOM 3993 C C . PHE A 1 550 ? -15.866 2.924 20.801 1.00 68.56 550 PHE A C 1
ATOM 3995 O O . PHE A 1 550 ? -15.880 4.066 21.263 1.00 68.56 550 PHE A O 1
ATOM 4002 N N . SER A 1 551 ? -16.995 2.278 20.535 1.00 69.25 551 SER A N 1
ATOM 4003 C CA . SER A 1 551 ? -18.317 2.788 20.897 1.00 69.25 551 SER A CA 1
ATOM 4004 C C . SER A 1 551 ? -18.997 1.839 21.879 1.00 69.25 551 SER A C 1
ATOM 4006 O O . SER A 1 551 ? -18.458 0.785 22.211 1.00 69.25 551 SER A O 1
ATOM 4008 N N . ILE A 1 552 ? -20.182 2.211 22.375 1.00 79.44 552 ILE A N 1
ATOM 4009 C CA . ILE A 1 552 ? -21.006 1.221 23.070 1.00 79.44 552 ILE A CA 1
ATOM 4010 C C . ILE A 1 552 ? -21.433 0.181 22.043 1.00 79.44 552 ILE A C 1
ATOM 4012 O O . ILE A 1 552 ? -22.086 0.505 21.051 1.00 79.44 552 ILE A O 1
ATOM 4016 N N . VAL A 1 553 ? -21.074 -1.060 22.322 1.00 83.44 553 VAL A N 1
ATOM 4017 C CA . VAL A 1 553 ? -21.371 -2.219 21.500 1.00 83.44 553 VAL A CA 1
ATOM 4018 C C . VAL A 1 553 ? -22.610 -2.885 22.072 1.00 83.44 553 VAL A C 1
ATOM 4020 O O . VAL A 1 553 ? -22.626 -3.274 23.237 1.00 83.44 553 VAL A O 1
ATOM 4023 N N . ASP A 1 554 ? -23.636 -3.033 21.241 1.00 87.75 554 ASP A N 1
ATOM 4024 C CA . ASP A 1 554 ? -24.823 -3.831 21.541 1.00 87.75 554 ASP A CA 1
ATOM 4025 C C . ASP A 1 554 ? -24.688 -5.163 20.775 1.00 87.75 554 ASP A C 1
ATOM 4027 O O . ASP A 1 554 ? -25.003 -5.195 19.580 1.00 87.75 554 ASP A O 1
ATOM 4031 N N . PRO A 1 555 ? -24.185 -6.257 21.389 1.00 88.94 555 PRO A N 1
ATOM 4032 C CA . PRO A 1 555 ? -23.872 -7.491 20.678 1.00 88.94 555 PRO A CA 1
ATOM 4033 C C . PRO A 1 555 ? -25.116 -8.048 19.962 1.00 88.94 555 PRO A C 1
ATOM 4035 O O . PRO A 1 555 ? -26.108 -8.391 20.622 1.00 88.94 555 PRO A O 1
ATOM 4038 N N . PRO A 1 556 ? -25.111 -8.155 18.617 1.00 88.31 556 PRO A N 1
ATOM 4039 C CA . PRO A 1 556 ? -26.261 -8.667 17.871 1.00 88.31 556 PRO A CA 1
ATOM 4040 C C . PRO A 1 556 ? -26.487 -10.173 18.078 1.00 88.31 556 PRO A C 1
ATOM 4042 O O . PRO A 1 556 ? -27.607 -10.662 17.897 1.00 88.31 556 PRO A O 1
ATOM 4045 N N . ALA A 1 557 ? -25.446 -10.913 18.471 1.00 91.75 557 ALA A N 1
ATOM 4046 C CA . ALA A 1 557 ? -25.467 -12.354 18.672 1.00 91.75 557 ALA A CA 1
ATOM 4047 C C . ALA A 1 557 ? -24.721 -12.741 19.956 1.00 91.75 557 ALA A C 1
ATOM 4049 O O . ALA A 1 557 ? -23.866 -12.019 20.446 1.00 91.75 557 ALA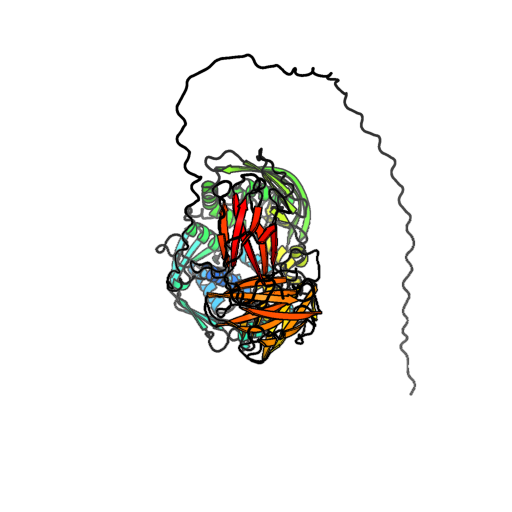 A O 1
ATOM 4050 N N . SER A 1 558 ? -25.068 -13.896 20.527 1.00 94.69 558 SER A N 1
ATOM 4051 C CA . SER A 1 558 ? -24.321 -14.446 21.666 1.00 94.69 558 SER A CA 1
ATOM 4052 C C . SER A 1 558 ? -23.202 -15.338 21.151 1.00 94.69 558 SER A C 1
ATOM 4054 O O . SER A 1 558 ? -23.467 -16.214 20.325 1.00 94.69 558 SER A O 1
ATOM 4056 N N . GLY A 1 559 ? -21.987 -15.171 21.660 1.00 94.19 559 GLY A N 1
ATOM 4057 C CA . GLY A 1 559 ? -20.844 -15.974 21.243 1.00 94.19 559 GLY A CA 1
ATOM 4058 C C . GLY A 1 559 ? -19.508 -15.310 21.540 1.00 94.19 559 GLY A C 1
ATOM 4059 O O . GLY A 1 559 ? -19.420 -14.407 22.367 1.00 94.19 559 GLY A O 1
ATOM 4060 N N . GLU A 1 560 ? -18.473 -15.804 20.869 1.00 94.44 560 GLU A N 1
ATOM 4061 C CA . GLU A 1 560 ? -17.122 -15.256 20.931 1.00 94.44 560 GLU A CA 1
ATOM 4062 C C . GLU A 1 560 ? -16.963 -14.138 19.901 1.00 94.44 560 GLU A C 1
ATOM 4064 O O . GLU A 1 560 ? -17.211 -14.337 18.712 1.00 94.44 560 GLU A O 1
ATOM 4069 N N . TYR A 1 561 ? -16.558 -12.971 20.383 1.00 94.00 561 TYR A N 1
ATOM 4070 C CA . TYR A 1 561 ? -16.207 -11.808 19.586 1.00 94.00 561 TYR A CA 1
ATOM 4071 C C . TYR A 1 561 ? -14.691 -11.728 19.451 1.00 94.00 561 TYR A C 1
ATOM 4073 O O . TYR A 1 561 ? -13.965 -12.038 20.399 1.00 94.00 561 TYR A O 1
ATOM 4081 N N . ARG A 1 562 ? -14.213 -11.278 18.288 1.00 95.44 562 ARG A N 1
ATOM 4082 C CA . ARG A 1 562 ? -12.795 -10.969 18.060 1.00 95.44 562 ARG A CA 1
ATOM 4083 C C . ARG A 1 562 ? -12.622 -9.457 18.017 1.00 95.44 562 ARG A C 1
ATOM 4085 O O . ARG A 1 562 ? -13.271 -8.795 17.220 1.00 95.44 562 ARG A O 1
ATOM 4092 N N . LEU A 1 563 ? -11.762 -8.923 18.870 1.00 95.50 563 LEU A N 1
ATOM 4093 C CA . LEU A 1 563 ? -11.366 -7.522 18.899 1.00 95.50 563 LEU A CA 1
ATOM 4094 C C . LEU A 1 563 ? -10.009 -7.384 18.223 1.00 95.50 563 LEU A C 1
ATOM 4096 O O . LEU A 1 563 ? -9.031 -7.968 18.687 1.00 95.50 563 LEU A O 1
ATOM 4100 N N . VAL A 1 564 ? -9.956 -6.613 17.145 1.00 95.50 564 VAL A N 1
ATOM 4101 C CA . VAL A 1 564 ? -8.713 -6.239 16.478 1.00 95.50 564 VAL A CA 1
ATOM 4102 C C . VAL A 1 564 ? -8.369 -4.819 16.884 1.00 95.50 564 VAL A C 1
ATOM 4104 O O . VAL A 1 564 ? -9.186 -3.921 16.710 1.00 95.50 564 VAL A O 1
ATOM 4107 N N . LEU A 1 565 ? -7.169 -4.624 17.422 1.00 94.62 565 LEU A N 1
ATOM 4108 C CA . LEU A 1 565 ? -6.621 -3.309 17.752 1.00 94.62 565 LEU A CA 1
ATOM 4109 C C . LEU A 1 565 ? -5.277 -3.147 17.055 1.00 94.62 565 LEU A C 1
ATOM 4111 O O . LEU A 1 565 ? -4.512 -4.107 16.994 1.00 94.62 565 LEU A O 1
ATOM 4115 N N . GLY A 1 566 ? -4.950 -1.959 16.568 1.00 92.06 566 GLY A N 1
ATOM 4116 C CA . GLY A 1 566 ? -3.655 -1.706 15.951 1.00 92.06 566 GLY A CA 1
ATOM 4117 C C . GLY A 1 566 ? -3.373 -0.232 15.723 1.00 92.06 566 GLY A C 1
ATOM 4118 O O . GLY A 1 566 ? -4.245 0.617 15.872 1.00 92.06 566 GLY A O 1
ATOM 4119 N N . THR A 1 567 ? -2.131 0.061 15.366 1.00 89.06 567 THR A N 1
ATOM 4120 C CA . THR A 1 567 ? -1.681 1.401 14.980 1.00 89.06 567 THR A CA 1
ATOM 4121 C C . THR A 1 567 ? -1.490 1.463 13.469 1.00 89.06 567 THR A C 1
ATOM 4123 O O . THR A 1 567 ? -1.530 0.439 12.780 1.00 89.06 567 THR A O 1
ATOM 4126 N N . GLU A 1 568 ? -1.271 2.656 12.917 1.00 80.38 568 GLU A N 1
ATOM 4127 C CA . GLU A 1 568 ? -0.878 2.817 11.508 1.00 80.38 568 GLU A CA 1
ATOM 4128 C C . GLU A 1 568 ? 0.560 2.335 11.248 1.00 80.38 568 GLU A C 1
ATOM 4130 O O . GLU A 1 568 ? 0.911 1.933 10.135 1.00 80.38 568 GLU A O 1
ATOM 4135 N N . THR A 1 569 ? 1.379 2.316 12.296 1.00 75.81 569 THR A N 1
ATOM 4136 C CA . THR A 1 569 ? 2.775 1.892 12.281 1.00 75.81 569 THR A CA 1
ATOM 4137 C C . THR A 1 569 ? 2.914 0.369 12.374 1.00 75.81 569 THR A C 1
ATOM 4139 O O . THR A 1 569 ? 2.189 -0.317 13.086 1.00 75.81 569 THR A O 1
ATOM 4142 N N . TRP A 1 570 ? 3.873 -0.194 11.639 1.00 78.50 570 TRP A N 1
ATOM 4143 C CA . TRP A 1 570 ? 4.105 -1.642 11.550 1.00 78.50 570 TRP A CA 1
ATOM 4144 C C . TRP A 1 570 ? 5.145 -2.084 12.586 1.00 78.50 570 TRP A C 1
ATOM 4146 O O . TRP A 1 570 ? 6.237 -2.519 12.225 1.00 78.50 570 TRP A O 1
ATOM 4156 N N . ARG A 1 571 ? 4.856 -1.866 13.874 1.00 79.06 571 ARG A N 1
ATOM 4157 C CA . ARG A 1 571 ? 5.772 -2.203 14.975 1.00 79.06 571 ARG A CA 1
ATOM 4158 C C . ARG A 1 571 ? 5.022 -2.544 16.269 1.00 79.06 571 ARG A C 1
ATOM 4160 O O . ARG A 1 571 ? 3.900 -2.071 16.445 1.00 79.06 571 ARG A O 1
ATOM 4167 N N . PRO A 1 572 ? 5.628 -3.325 17.178 1.00 87.25 572 PRO A N 1
ATOM 4168 C CA . PRO A 1 572 ? 4.996 -3.692 18.438 1.00 87.25 572 PRO A CA 1
ATOM 4169 C C . PRO A 1 572 ? 4.904 -2.500 19.400 1.00 87.25 572 PRO A C 1
ATOM 4171 O O . PRO A 1 572 ? 5.816 -1.674 19.476 1.00 87.25 572 PRO A O 1
ATOM 4174 N N . PHE A 1 573 ? 3.816 -2.455 20.169 1.00 88.31 573 PHE A N 1
ATOM 4175 C CA . PHE A 1 573 ? 3.606 -1.530 21.283 1.00 88.31 573 PHE A CA 1
ATOM 4176 C C . PHE A 1 573 ? 2.865 -2.218 22.419 1.00 88.31 573 PHE A C 1
ATOM 4178 O O . PHE A 1 573 ? 1.967 -3.024 22.177 1.00 88.31 573 PHE A O 1
ATOM 4185 N N . ASP A 1 574 ? 3.180 -1.839 23.651 1.00 91.12 574 ASP A N 1
ATOM 4186 C CA . ASP A 1 574 ? 2.409 -2.259 24.814 1.00 91.12 574 ASP A CA 1
ATOM 4187 C C . ASP A 1 574 ? 1.059 -1.524 24.858 1.00 91.12 574 ASP A C 1
ATOM 4189 O O . ASP A 1 574 ? 0.986 -0.291 24.769 1.00 91.12 574 ASP A O 1
ATOM 4193 N N . ILE A 1 575 ? -0.015 -2.293 25.033 1.00 91.19 575 ILE A N 1
ATOM 4194 C CA . ILE A 1 575 ? -1.375 -1.793 25.210 1.00 91.19 575 ILE A CA 1
ATOM 4195 C C . ILE A 1 575 ? -2.021 -2.342 26.484 1.00 91.19 575 ILE A C 1
ATOM 4197 O O . ILE A 1 575 ? -1.719 -3.436 26.973 1.00 91.19 575 ILE A O 1
ATOM 4201 N N . GLU A 1 576 ? -2.984 -1.586 26.993 1.00 89.06 576 GLU A N 1
ATOM 4202 C CA . GLU A 1 576 ? -3.936 -2.033 28.004 1.00 89.06 576 GLU A CA 1
ATOM 4203 C C . GLU A 1 576 ? -5.344 -1.981 27.427 1.00 89.06 576 GLU A C 1
ATOM 4205 O O . GLU A 1 576 ? -5.717 -0.990 26.804 1.00 89.06 576 GLU A O 1
ATOM 4210 N N . VAL A 1 577 ? -6.119 -3.045 27.643 1.00 89.44 577 VAL A N 1
ATOM 4211 C CA . VAL A 1 577 ? -7.474 -3.210 27.106 1.00 89.44 577 VAL A CA 1
ATOM 4212 C C . VAL A 1 577 ? -8.420 -3.672 28.205 1.00 89.44 577 VAL A C 1
ATOM 4214 O O . VAL A 1 577 ? -8.095 -4.583 28.968 1.00 89.44 577 VAL A O 1
ATOM 4217 N N . THR A 1 578 ? -9.609 -3.080 28.265 1.00 85.75 578 THR A N 1
ATOM 4218 C CA . THR A 1 578 ? -10.684 -3.473 29.179 1.00 85.75 578 THR A CA 1
ATOM 4219 C C . THR A 1 578 ? -12.005 -3.556 28.420 1.00 85.75 578 THR A C 1
ATOM 4221 O O . THR A 1 578 ? -12.394 -2.613 27.738 1.00 85.75 578 THR A O 1
ATOM 4224 N N . VAL A 1 579 ? -12.728 -4.667 28.575 1.00 87.62 579 VAL A N 1
ATOM 4225 C CA . VAL A 1 579 ? -14.133 -4.780 28.146 1.00 87.62 579 VAL A CA 1
ATOM 4226 C C . VAL A 1 579 ? -14.999 -4.628 29.384 1.00 87.62 579 VAL A C 1
ATOM 4228 O O . VAL A 1 579 ? -14.808 -5.375 30.339 1.00 87.62 579 VAL A O 1
ATOM 4231 N N . SER A 1 580 ? -15.937 -3.687 29.400 1.00 83.12 580 SER A N 1
ATOM 4232 C CA . SER A 1 580 ? -16.803 -3.438 30.559 1.00 83.12 580 SER A CA 1
ATOM 4233 C C . SER A 1 580 ? -18.277 -3.500 30.187 1.00 83.12 580 SER A C 1
ATOM 4235 O O . SER A 1 580 ? -18.679 -3.004 29.136 1.00 83.12 580 SER A O 1
ATOM 4237 N N . ASP A 1 581 ? -19.093 -4.048 31.086 1.00 82.81 581 ASP A N 1
ATOM 4238 C CA . ASP A 1 581 ? -20.547 -3.949 30.989 1.00 82.81 581 ASP A CA 1
ATOM 4239 C C . ASP A 1 581 ? -21.005 -2.502 31.182 1.00 82.81 581 ASP A C 1
ATOM 4241 O O . ASP A 1 581 ? -20.604 -1.820 32.131 1.00 82.81 581 ASP A O 1
ATOM 4245 N N . VAL A 1 582 ? -21.917 -2.059 30.322 1.00 83.19 582 VAL A N 1
ATOM 4246 C CA . VAL A 1 582 ? -22.671 -0.824 30.501 1.00 83.19 582 VAL A CA 1
ATOM 4247 C C . VAL A 1 582 ? -23.941 -1.163 31.265 1.00 83.19 582 VAL A C 1
ATOM 4249 O O . VAL A 1 582 ? -24.918 -1.688 30.725 1.00 83.19 582 VAL A O 1
ATOM 4252 N N . THR A 1 583 ? -23.943 -0.847 32.555 1.00 78.75 583 THR A N 1
ATOM 4253 C CA . THR A 1 583 ? -25.142 -0.997 33.378 1.00 78.75 583 THR A CA 1
ATOM 4254 C C . THR A 1 583 ? -26.094 0.160 33.117 1.00 78.75 583 THR A C 1
ATOM 4256 O O . THR A 1 583 ? -25.715 1.317 33.306 1.00 78.75 583 THR A O 1
ATOM 4259 N N . GLU A 1 584 ? -27.331 -0.153 32.732 1.00 82.06 584 GLU A N 1
ATOM 4260 C CA . GLU A 1 584 ? -28.400 0.831 32.578 1.00 82.06 584 GLU A CA 1
ATOM 4261 C C . GLU A 1 584 ? -29.417 0.724 33.724 1.00 82.06 584 GLU A C 1
ATOM 4263 O O . GLU A 1 584 ? -30.101 -0.292 33.877 1.00 82.06 584 GLU A O 1
ATOM 4268 N N . GLU A 1 585 ? -29.560 1.787 34.514 1.00 86.25 585 GLU A N 1
ATOM 4269 C CA . GLU A 1 585 ? -30.595 1.898 35.548 1.00 86.25 585 GLU A CA 1
ATOM 4270 C C . GLU A 1 585 ? -31.657 2.930 35.147 1.00 86.25 585 GLU A C 1
ATOM 4272 O O . GLU A 1 585 ? -31.379 3.893 34.441 1.00 86.25 585 GLU A O 1
ATOM 4277 N N . SER A 1 586 ? -32.913 2.744 35.558 1.00 89.12 586 SER A N 1
ATOM 4278 C CA . SER A 1 586 ? -33.975 3.730 35.307 1.00 89.12 586 SER A CA 1
ATOM 4279 C C . SER A 1 586 ? -34.150 4.654 36.506 1.00 89.12 586 SER A C 1
ATOM 4281 O O . SER A 1 586 ? -34.372 4.150 37.609 1.00 89.12 586 SER A O 1
ATOM 4283 N N . ILE A 1 587 ? -34.148 5.965 36.278 1.00 91.75 587 ILE A N 1
ATOM 4284 C CA . ILE A 1 587 ? -34.405 6.985 37.303 1.00 91.75 587 ILE A CA 1
ATOM 4285 C C . ILE A 1 587 ? -35.617 7.836 36.934 1.00 91.75 587 ILE A C 1
ATOM 4287 O O . ILE A 1 587 ? -36.005 7.944 35.769 1.00 91.75 587 ILE A O 1
ATOM 4291 N N . SER A 1 588 ? -36.226 8.444 37.943 1.00 91.94 588 SER A N 1
ATOM 4292 C CA . SER A 1 588 ? -37.286 9.436 37.772 1.00 91.94 588 SER A CA 1
ATOM 4293 C C . SER A 1 588 ? -36.733 10.856 37.887 1.00 91.94 588 SER A C 1
ATOM 4295 O O . SER A 1 588 ? -35.702 11.087 38.512 1.00 91.94 588 SER A O 1
ATOM 4297 N N . VAL A 1 589 ? -37.457 11.830 37.336 1.00 86.50 589 VAL A N 1
ATOM 4298 C CA . VAL A 1 589 ? -37.179 13.247 37.615 1.00 86.50 589 VAL A CA 1
ATOM 4299 C C . VAL A 1 589 ? -37.284 13.497 39.128 1.00 86.50 589 VAL A C 1
ATOM 4301 O O . VAL A 1 589 ? -38.173 12.950 39.786 1.00 86.50 589 VAL A O 1
ATOM 4304 N N . ASP A 1 590 ? -36.362 14.298 39.661 1.00 85.31 590 ASP A N 1
ATOM 4305 C CA . ASP A 1 590 ? -36.155 14.615 41.082 1.00 85.31 590 ASP A CA 1
ATOM 4306 C C . ASP A 1 590 ? -35.722 13.424 41.962 1.00 85.31 590 ASP A C 1
ATOM 4308 O O . ASP A 1 590 ? -35.712 13.512 43.194 1.00 85.31 590 ASP A O 1
ATOM 4312 N N . GLU A 1 591 ? -35.346 12.294 41.356 1.00 89.06 591 GLU A N 1
ATOM 4313 C CA . GLU A 1 591 ? -34.750 11.165 42.066 1.00 89.06 591 GLU A CA 1
ATOM 4314 C C . GLU A 1 591 ? -33.231 11.340 42.177 1.00 89.06 591 GLU A C 1
ATOM 4316 O O . GLU A 1 591 ? -32.522 11.378 41.173 1.00 89.06 591 GLU A O 1
ATOM 4321 N N . THR A 1 592 ? -32.719 11.416 43.408 1.00 90.38 592 THR A N 1
ATOM 4322 C CA . THR A 1 592 ? -31.275 11.352 43.663 1.00 90.38 592 THR A CA 1
ATOM 4323 C C . THR A 1 592 ? -30.828 9.901 43.770 1.00 90.38 592 THR A C 1
ATOM 4325 O O . THR A 1 592 ? -31.233 9.188 44.694 1.00 90.38 592 THR A O 1
ATOM 4328 N N . VAL A 1 593 ? -29.927 9.491 42.884 1.00 92.62 593 VAL A N 1
ATOM 4329 C CA . VAL A 1 593 ? -29.259 8.189 42.928 1.00 92.62 593 VAL A CA 1
ATOM 4330 C C . VAL A 1 593 ? -27.816 8.320 43.399 1.00 92.62 593 VAL A C 1
ATOM 4332 O O . VAL A 1 593 ? -27.211 9.392 43.364 1.00 92.62 593 VAL A O 1
ATOM 4335 N N . SER A 1 594 ? -27.264 7.218 43.897 1.00 91.94 594 SER A N 1
ATOM 4336 C CA . SER A 1 594 ? -25.850 7.104 44.254 1.00 91.94 594 SER A CA 1
ATOM 4337 C C . SER A 1 594 ? -25.248 5.935 43.492 1.00 91.94 594 SER A C 1
ATOM 4339 O O . SER A 1 594 ? -25.830 4.852 43.498 1.00 91.94 594 SER A O 1
ATOM 4341 N N . GLY A 1 595 ? -24.092 6.154 42.877 1.00 88.56 595 GLY A N 1
ATOM 4342 C CA . GLY A 1 595 ? -23.353 5.148 42.122 1.00 88.56 595 GLY A CA 1
ATOM 4343 C C . GLY A 1 595 ? -21.873 5.145 42.489 1.00 88.56 595 GLY A C 1
ATOM 4344 O O . GLY A 1 595 ? -21.412 5.949 43.304 1.00 88.56 595 GLY A O 1
ATOM 4345 N N . GLU A 1 596 ? -21.120 4.217 41.910 1.00 87.44 596 GLU A N 1
ATOM 4346 C CA . GLU A 1 596 ? -19.673 4.117 42.086 1.00 87.44 596 GLU A CA 1
ATOM 4347 C C . GLU A 1 596 ? -19.027 3.644 40.783 1.00 87.44 596 GLU A C 1
ATOM 4349 O O . GLU A 1 596 ? -19.469 2.658 40.197 1.00 87.44 596 GLU A O 1
ATOM 4354 N N . ILE A 1 597 ? -17.978 4.348 40.354 1.00 83.88 597 ILE A N 1
ATOM 4355 C CA . ILE A 1 597 ? -17.056 3.878 39.319 1.00 83.88 597 ILE A CA 1
ATOM 4356 C C . ILE A 1 597 ? -15.956 3.093 40.030 1.00 83.88 597 ILE A C 1
ATOM 4358 O O . ILE A 1 597 ? -15.212 3.641 40.846 1.00 83.88 597 ILE A O 1
ATOM 4362 N N . THR A 1 598 ? -15.904 1.793 39.771 1.00 79.88 598 THR A N 1
ATOM 4363 C CA . THR A 1 598 ? -15.056 0.820 40.475 1.00 79.88 598 THR A CA 1
ATOM 4364 C C . THR A 1 598 ? -13.828 0.397 39.677 1.00 79.88 598 THR A C 1
ATOM 4366 O O . THR A 1 598 ? -12.866 -0.089 40.273 1.00 79.88 598 THR A O 1
ATOM 4369 N N . ALA A 1 599 ? -13.844 0.612 38.362 1.00 71.75 599 ALA A N 1
ATOM 4370 C CA . ALA A 1 599 ? -12.765 0.279 37.443 1.00 71.75 599 ALA A CA 1
ATOM 4371 C C . ALA A 1 599 ? -12.588 1.384 36.393 1.00 71.75 599 ALA A C 1
ATOM 4373 O O . ALA A 1 599 ? -13.517 2.151 36.136 1.00 71.75 599 ALA A O 1
ATOM 4374 N N . ALA A 1 600 ? -11.390 1.451 35.811 1.00 67.44 600 ALA A N 1
ATOM 4375 C CA . ALA A 1 600 ? -11.104 2.330 34.683 1.00 67.44 600 ALA A CA 1
ATOM 4376 C C . ALA A 1 600 ? -11.938 1.920 33.458 1.00 67.44 600 ALA A C 1
ATOM 4378 O O . ALA A 1 600 ? -12.157 0.724 33.252 1.00 67.44 600 ALA A O 1
ATOM 4379 N N . GLY A 1 601 ? -12.432 2.888 32.686 1.00 66.94 601 GLY A N 1
ATOM 4380 C CA . GLY A 1 601 ? -13.269 2.636 31.509 1.00 66.94 601 GLY A CA 1
ATOM 4381 C C . GLY A 1 601 ? -14.676 2.111 31.827 1.00 66.94 601 GLY A C 1
ATOM 4382 O O . GLY A 1 601 ? -15.426 1.763 30.914 1.00 66.94 601 GLY A O 1
ATOM 4383 N N . GLN A 1 602 ? -15.073 2.028 33.106 1.00 76.31 602 GLN A N 1
ATOM 4384 C CA . GLN A 1 602 ? -16.434 1.634 33.469 1.00 76.31 602 GLN A CA 1
ATOM 4385 C C . GLN A 1 602 ? -17.418 2.747 33.087 1.00 76.31 602 GLN A C 1
ATOM 4387 O O . GLN A 1 602 ? -17.273 3.898 33.503 1.00 76.31 602 GLN A O 1
ATOM 4392 N N . ILE A 1 603 ? -18.478 2.372 32.370 1.00 80.62 603 ILE A N 1
ATOM 4393 C CA . ILE A 1 603 ? -19.570 3.271 31.999 1.00 80.62 603 ILE A CA 1
ATOM 4394 C C . ILE A 1 603 ? -20.848 2.856 32.727 1.00 80.62 603 ILE A C 1
ATOM 4396 O O . ILE A 1 603 ? -21.249 1.692 32.716 1.00 80.62 603 ILE A O 1
ATOM 4400 N N . VAL A 1 604 ? -21.521 3.832 33.334 1.00 86.06 604 VAL A N 1
ATOM 4401 C CA . VAL A 1 604 ? -22.848 3.662 33.937 1.00 86.06 604 VAL A CA 1
ATOM 4402 C C . VAL A 1 604 ? -23.822 4.603 33.238 1.00 86.06 604 VAL A C 1
ATOM 4404 O O . VAL A 1 604 ? -23.563 5.803 33.137 1.00 86.06 604 VAL A O 1
ATOM 4407 N N . GLU A 1 605 ? -24.951 4.080 32.761 1.00 89.75 605 GLU A N 1
ATOM 4408 C CA . GLU A 1 605 ? -26.007 4.883 32.140 1.00 89.75 605 GLU A CA 1
ATOM 4409 C C . GLU A 1 605 ? -27.266 4.904 33.020 1.00 89.75 605 GLU A C 1
ATOM 4411 O O . GLU A 1 605 ? -27.727 3.883 33.528 1.00 89.75 605 GLU A O 1
ATOM 4416 N N . TYR A 1 606 ? -27.861 6.085 33.174 1.00 91.12 606 TYR A N 1
ATOM 4417 C CA . TYR A 1 606 ? -29.162 6.256 33.814 1.00 91.12 606 TYR A CA 1
ATOM 4418 C C . TYR A 1 606 ? -30.191 6.695 32.780 1.00 91.12 606 TYR A C 1
ATOM 4420 O O . TYR A 1 606 ? -30.099 7.783 32.215 1.00 91.12 606 TYR A O 1
ATOM 4428 N N . SER A 1 607 ? -31.184 5.850 32.525 1.00 92.06 607 SER A N 1
ATOM 4429 C CA . SER A 1 607 ? -32.299 6.157 31.634 1.00 92.06 607 SER A CA 1
ATOM 4430 C C . SER A 1 607 ? -33.390 6.948 32.353 1.00 92.06 607 SER A C 1
ATOM 4432 O O . SER A 1 607 ? -33.795 6.603 33.465 1.00 92.06 607 SER A O 1
ATOM 4434 N N . ILE A 1 608 ? -33.890 7.995 31.702 1.00 93.75 608 ILE A N 1
ATOM 4435 C CA . ILE A 1 608 ? -34.917 8.886 32.242 1.00 93.75 608 ILE A CA 1
ATOM 4436 C C . ILE A 1 608 ? -35.875 9.330 31.131 1.00 93.75 608 ILE A C 1
ATOM 4438 O O . ILE A 1 608 ? -35.460 9.678 30.029 1.00 93.75 608 ILE A O 1
ATOM 4442 N N . GLU A 1 609 ? -37.178 9.293 31.404 1.00 94.25 609 GLU A N 1
ATOM 4443 C CA . GLU A 1 609 ? -38.201 9.806 30.483 1.00 94.25 609 GLU A CA 1
ATOM 4444 C C . GLU A 1 609 ? -38.373 11.311 30.702 1.00 94.25 609 GLU A C 1
ATOM 4446 O O . GLU A 1 609 ? -38.782 11.731 31.788 1.00 94.25 609 GLU A O 1
ATOM 4451 N N . LEU A 1 610 ? -38.086 12.115 29.676 1.00 90.06 610 LEU A N 1
ATOM 4452 C CA . LEU A 1 610 ? -38.183 13.575 29.728 1.00 90.06 610 LEU A CA 1
ATOM 4453 C C . LEU A 1 610 ? -39.219 14.100 28.732 1.00 90.06 610 LEU A C 1
ATOM 4455 O O . LEU A 1 610 ? -39.444 13.532 27.660 1.00 90.06 610 LEU A O 1
ATOM 4459 N N . GLU A 1 611 ? -39.857 15.216 29.077 1.00 88.00 611 GLU A N 1
ATOM 4460 C CA . GLU A 1 611 ? -40.731 15.932 28.151 1.00 88.00 611 GLU A CA 1
ATOM 4461 C C . GLU A 1 611 ? -39.902 16.790 27.191 1.00 88.00 611 GLU A C 1
ATOM 4463 O O . GLU A 1 611 ? -38.890 17.352 27.592 1.00 88.00 611 GLU A O 1
ATOM 4468 N N . GLY A 1 612 ? -40.345 16.928 25.940 1.00 82.25 612 GLY A N 1
ATOM 4469 C CA . GLY A 1 612 ? -39.665 17.729 24.918 1.00 82.25 612 GLY A CA 1
ATOM 4470 C C . GLY A 1 612 ? -39.854 19.236 25.111 1.00 82.25 612 GLY A C 1
ATOM 4471 O O . GLY A 1 612 ? -40.903 19.688 25.582 1.00 82.25 612 GLY A O 1
ATOM 4472 N N . GLY A 1 613 ? -38.850 20.018 24.716 1.00 73.25 613 GLY A N 1
ATOM 4473 C CA . GLY A 1 613 ? -38.845 21.479 24.800 1.00 73.25 613 GLY A CA 1
ATOM 4474 C C . GLY A 1 613 ? -38.782 22.035 26.225 1.00 73.25 613 GLY A C 1
ATOM 4475 O O . GLY A 1 613 ? -39.178 23.184 26.435 1.00 73.25 613 GLY A O 1
ATOM 4476 N N . ARG A 1 614 ? -38.339 21.242 27.208 1.00 69.50 614 ARG A N 1
ATOM 4477 C CA . ARG A 1 614 ? -38.241 21.654 28.614 1.00 69.50 614 ARG A CA 1
ATOM 4478 C C . ARG A 1 614 ? -36.786 21.756 29.074 1.00 69.50 614 ARG A C 1
ATOM 4480 O O . ARG A 1 614 ? -35.959 20.954 28.641 1.00 69.50 614 ARG A O 1
ATOM 4487 N N . PRO A 1 615 ? -36.464 22.720 29.955 1.00 70.38 615 PRO A N 1
ATOM 4488 C CA . PRO A 1 615 ? -35.172 22.750 30.615 1.00 70.38 615 PRO A CA 1
ATOM 4489 C C . PRO A 1 615 ? -35.128 21.713 31.744 1.00 70.38 615 PRO A C 1
ATOM 4491 O O . PRO A 1 615 ? -36.068 21.597 32.533 1.00 70.38 615 PRO A O 1
ATOM 4494 N N . TYR A 1 616 ? -34.010 21.010 31.845 1.00 78.81 616 TYR A N 1
ATOM 4495 C CA . TYR A 1 616 ? -33.675 20.106 32.939 1.00 78.81 616 TYR A CA 1
ATOM 4496 C C . TYR A 1 616 ? -32.308 20.470 33.502 1.00 78.81 616 TYR A C 1
ATOM 4498 O O . TYR A 1 616 ? -31.489 21.074 32.809 1.00 78.81 616 TYR A O 1
ATOM 4506 N N . GLU A 1 617 ? -32.083 20.115 34.760 1.00 76.12 617 GLU A N 1
ATOM 4507 C CA . GLU A 1 617 ? -30.842 20.348 35.487 1.00 76.12 617 GLU A CA 1
ATOM 4508 C C . GLU A 1 617 ? -30.264 19.018 35.979 1.00 76.12 617 GLU A C 1
ATOM 4510 O O . GLU A 1 617 ? -30.999 18.175 36.492 1.00 76.12 617 GLU A O 1
ATOM 4515 N N . ILE A 1 618 ? -28.959 18.829 35.804 1.00 80.75 618 ILE A N 1
ATOM 4516 C CA . ILE A 1 618 ? -28.186 17.688 36.288 1.00 80.75 618 ILE A CA 1
ATOM 4517 C C . ILE A 1 618 ? -27.336 18.162 37.451 1.00 80.75 618 ILE A C 1
ATOM 4519 O O . ILE A 1 618 ? -26.385 18.908 37.245 1.00 80.75 618 ILE A O 1
ATOM 4523 N N . ASP A 1 619 ? -27.651 17.702 38.656 1.00 81.06 619 ASP A N 1
ATOM 4524 C CA . ASP A 1 619 ? -26.800 17.877 39.830 1.00 81.06 619 ASP A CA 1
ATOM 4525 C C . ASP A 1 619 ? -25.937 16.624 40.010 1.00 81.06 619 ASP A C 1
ATOM 4527 O O . ASP A 1 619 ? -26.443 15.537 40.326 1.00 81.06 619 ASP A O 1
ATOM 4531 N N . PHE A 1 620 ? -24.633 16.773 39.771 1.00 85.12 620 PHE A N 1
ATOM 4532 C CA . PHE A 1 620 ? -23.649 15.709 39.913 1.00 85.12 620 PHE A CA 1
ATOM 4533 C C . PHE A 1 620 ? -22.616 16.053 40.989 1.00 85.12 620 PHE A C 1
ATOM 4535 O O . PHE A 1 620 ? -21.964 17.100 40.963 1.00 85.12 620 PHE A O 1
ATOM 4542 N N . SER A 1 621 ? -22.391 15.111 41.907 1.00 85.12 621 SER A N 1
ATOM 4543 C CA . SER A 1 621 ? -21.325 15.194 42.906 1.00 85.12 621 SER A CA 1
ATOM 4544 C C . SER A 1 621 ? -20.461 13.945 42.841 1.00 85.12 621 SER A C 1
ATOM 4546 O O . SER A 1 621 ? -20.941 12.855 43.134 1.00 85.12 621 SER A O 1
ATOM 4548 N N . GLY A 1 622 ? -19.186 14.091 42.485 1.00 82.81 622 GLY A N 1
ATOM 4549 C CA . GLY A 1 622 ? -18.255 12.973 42.355 1.00 82.81 622 GLY A CA 1
ATOM 4550 C C . GLY A 1 622 ? -16.790 13.418 42.260 1.00 82.81 622 GLY A C 1
ATOM 4551 O O . GLY A 1 622 ? -16.498 14.612 42.383 1.00 82.81 622 GLY A O 1
ATOM 4552 N N . PRO A 1 623 ? -15.858 12.462 42.093 1.00 79.81 623 PRO A N 1
ATOM 4553 C CA . PRO A 1 623 ? -14.452 12.733 41.801 1.00 79.81 623 PRO A CA 1
ATOM 4554 C C . PRO A 1 623 ? -14.259 13.627 40.567 1.00 79.81 623 PRO A C 1
ATOM 4556 O O . PRO A 1 623 ? -15.029 13.552 39.612 1.00 79.81 623 PRO A O 1
ATOM 4559 N N . ALA A 1 624 ? -13.196 14.435 40.568 1.00 75.56 624 ALA A N 1
ATOM 4560 C CA . ALA A 1 624 ? -12.757 15.134 39.361 1.00 75.56 624 ALA A CA 1
ATOM 4561 C C . ALA A 1 624 ? -12.149 14.114 38.381 1.00 75.56 624 ALA A C 1
ATOM 4563 O O . ALA A 1 624 ? -11.385 13.261 38.828 1.00 75.56 624 ALA A O 1
ATOM 4564 N N . GLY A 1 625 ? -12.474 14.204 37.087 1.00 72.38 625 GLY A N 1
ATOM 4565 C CA . GLY A 1 625 ? -12.073 13.212 36.072 1.00 72.38 625 GLY A CA 1
ATOM 4566 C C . GLY A 1 625 ? -13.141 12.159 35.743 1.00 72.38 625 GLY A C 1
ATOM 4567 O O . GLY A 1 625 ? -12.836 11.166 35.094 1.00 72.38 625 GLY A O 1
ATOM 4568 N N . ILE A 1 626 ? -14.381 12.351 36.207 1.00 78.62 626 ILE A N 1
ATOM 4569 C CA . ILE A 1 626 ? -15.554 11.622 35.707 1.00 78.62 626 ILE A CA 1
ATOM 4570 C C . ILE A 1 626 ? -16.329 12.557 34.777 1.00 78.62 626 ILE A C 1
ATOM 4572 O O . ILE A 1 626 ? -16.798 13.620 35.203 1.00 78.62 626 ILE A O 1
ATOM 4576 N N . ASP A 1 627 ? -16.448 12.148 33.521 1.00 77.81 627 ASP A N 1
ATOM 4577 C CA . ASP A 1 627 ? -17.214 12.827 32.492 1.00 77.81 627 ASP A CA 1
ATOM 4578 C C . ASP A 1 627 ? -18.686 12.432 32.553 1.00 77.81 627 ASP A C 1
ATOM 4580 O O . ASP A 1 627 ? -19.075 11.320 32.931 1.00 77.81 627 ASP A O 1
ATOM 4584 N N . ARG A 1 628 ? -19.527 13.387 32.163 1.00 83.62 628 ARG A N 1
ATOM 4585 C CA . ARG A 1 628 ? -20.973 13.214 32.091 1.00 83.62 628 ARG A CA 1
ATOM 4586 C C . ARG A 1 628 ? -21.486 13.721 30.757 1.00 83.62 628 ARG A C 1
ATOM 4588 O O . ARG A 1 628 ? -21.133 14.813 30.309 1.00 83.62 628 ARG A O 1
ATOM 4595 N N . SER A 1 629 ? -22.330 12.917 30.128 1.00 84.69 629 SER A N 1
ATOM 4596 C CA . SER A 1 629 ? -22.997 13.294 28.888 1.00 84.69 629 SER A CA 1
ATOM 4597 C C . SER A 1 629 ? -24.468 12.920 28.923 1.00 84.69 629 SER A C 1
ATOM 4599 O O . SER A 1 629 ? -24.864 11.923 29.528 1.00 84.69 629 SER A O 1
ATOM 4601 N N . VAL A 1 630 ? -25.289 13.746 28.284 1.00 85.75 630 VAL A N 1
ATOM 4602 C CA . VAL A 1 630 ? -26.707 13.461 28.075 1.00 85.75 630 VAL A CA 1
ATOM 4603 C C . VAL A 1 630 ? -26.894 13.043 26.637 1.00 85.75 630 VAL A C 1
ATOM 4605 O O . VAL A 1 630 ? -26.497 13.766 25.725 1.00 85.75 630 VAL A O 1
ATOM 4608 N N . ILE A 1 631 ? -27.512 11.886 26.457 1.00 87.38 631 ILE A N 1
ATOM 4609 C CA . ILE A 1 631 ? -27.799 11.285 25.164 1.00 87.38 631 ILE A CA 1
ATOM 4610 C C . ILE A 1 631 ? -29.306 11.317 24.969 1.00 87.38 631 ILE A C 1
ATOM 4612 O O . ILE A 1 631 ? -30.068 10.921 25.859 1.00 87.38 631 ILE A O 1
ATOM 4616 N N . ASP A 1 632 ? -29.734 11.816 23.823 1.00 87.12 632 ASP A N 1
ATOM 4617 C CA . ASP A 1 632 ? -31.139 11.914 23.474 1.00 87.12 632 ASP A CA 1
ATOM 4618 C C . ASP A 1 632 ? -31.726 10.574 22.978 1.00 87.12 632 ASP A C 1
ATOM 4620 O O . ASP A 1 632 ? -31.017 9.560 22.891 1.00 87.12 632 ASP A O 1
ATOM 4624 N N . PRO A 1 633 ? -33.045 10.520 22.704 1.00 88.06 633 PRO A N 1
ATOM 4625 C CA . PRO A 1 633 ? -33.690 9.306 22.215 1.00 88.06 633 PRO A CA 1
ATOM 4626 C C . PRO A 1 633 ? -33.167 8.807 20.862 1.00 88.06 633 PRO A C 1
ATOM 4628 O O . PRO A 1 633 ? -33.290 7.610 20.594 1.00 88.06 633 PRO A O 1
ATOM 4631 N N . ASP A 1 634 ? -32.599 9.689 20.036 1.00 82.12 634 ASP A N 1
ATOM 4632 C CA . ASP A 1 634 ? -32.037 9.358 18.724 1.00 82.12 634 ASP A CA 1
ATOM 4633 C C . ASP A 1 634 ? -30.580 8.868 18.827 1.00 82.12 634 ASP A C 1
ATOM 4635 O O . ASP A 1 634 ? -30.072 8.233 17.903 1.00 82.12 634 ASP A O 1
ATOM 4639 N N . GLY A 1 635 ? -29.943 9.056 19.987 1.00 78.19 635 GLY A N 1
ATOM 4640 C CA . GLY A 1 635 ? -28.584 8.603 20.275 1.00 78.19 635 GLY A CA 1
ATOM 4641 C C . GLY A 1 635 ? -27.536 9.711 20.216 1.00 78.19 635 GLY A C 1
ATOM 4642 O O . GLY A 1 635 ? -26.358 9.422 20.430 1.00 78.19 635 GLY A O 1
ATOM 4643 N N . ASP A 1 636 ? -27.948 10.959 19.995 1.00 78.44 636 ASP A N 1
ATOM 4644 C CA . ASP A 1 636 ? -27.052 12.103 19.890 1.00 78.44 636 ASP A CA 1
ATOM 4645 C C . ASP A 1 636 ? -26.736 12.694 21.271 1.00 78.44 636 ASP A C 1
ATOM 4647 O O . ASP A 1 636 ? -27.581 12.757 22.171 1.00 78.44 636 ASP A O 1
ATOM 4651 N N . SER A 1 637 ? -25.494 13.151 21.457 1.00 80.50 637 SER A N 1
ATOM 4652 C CA . SER A 1 637 ? -25.104 13.858 22.679 1.00 80.50 637 SER A CA 1
ATOM 4653 C C . SER A 1 637 ? -25.618 15.300 22.647 1.00 80.50 637 SER A C 1
ATOM 4655 O O . SER A 1 637 ? -25.237 16.086 21.781 1.00 80.50 637 SER A O 1
ATOM 4657 N N . VAL A 1 638 ? -26.473 15.658 23.607 1.00 77.06 638 VAL A N 1
ATOM 4658 C CA . VAL A 1 638 ? -27.117 16.983 23.705 1.00 77.06 638 VAL A CA 1
ATOM 4659 C C . VAL A 1 638 ? -26.552 17.858 24.824 1.00 77.06 638 VAL A C 1
ATOM 4661 O O . VAL A 1 638 ? -26.829 19.057 24.872 1.00 77.06 638 VAL A O 1
ATOM 4664 N N . ALA A 1 639 ? -25.751 17.277 25.717 1.00 70.81 639 ALA A N 1
ATOM 4665 C CA . ALA A 1 639 ? -24.985 18.001 26.722 1.00 70.81 639 ALA A CA 1
ATOM 4666 C C . ALA A 1 639 ? -23.719 17.218 27.082 1.00 70.81 639 ALA A C 1
ATOM 4668 O O . ALA A 1 639 ? -23.762 15.995 27.229 1.00 70.81 639 ALA A O 1
ATOM 4669 N N . LEU A 1 640 ? -22.614 17.943 27.245 1.00 60.84 640 LEU A N 1
ATOM 4670 C CA . LEU A 1 640 ? -21.310 17.433 27.652 1.00 60.84 640 LEU A CA 1
ATOM 4671 C C . LEU A 1 640 ? -20.783 18.314 28.769 1.00 60.84 640 LEU A C 1
ATOM 4673 O O . LEU A 1 640 ? -20.841 19.541 28.664 1.00 60.84 640 LEU A O 1
ATOM 4677 N N . ALA A 1 641 ? -20.227 17.690 29.798 1.00 60.31 641 ALA A N 1
ATOM 4678 C CA . ALA A 1 641 ? -19.595 18.431 30.862 1.00 60.31 641 ALA A CA 1
ATOM 4679 C C . ALA A 1 641 ? -18.352 17.762 31.411 1.00 60.31 641 ALA A C 1
ATOM 4681 O O . ALA A 1 641 ? -18.343 16.587 31.778 1.00 60.31 641 ALA A O 1
ATOM 4682 N N . THR A 1 642 ? -17.315 18.587 31.503 1.00 51.81 642 THR A N 1
ATOM 4683 C CA . THR A 1 642 ? -15.965 18.188 31.858 1.00 51.81 642 THR A CA 1
ATOM 4684 C C . THR A 1 642 ? -15.601 18.718 33.245 1.00 51.81 642 THR A C 1
ATOM 4686 O O . THR A 1 642 ? -15.574 19.924 33.490 1.00 51.81 642 THR A O 1
ATOM 4689 N N . ALA A 1 643 ? -15.281 17.776 34.130 1.00 50.47 643 ALA A N 1
ATOM 4690 C CA . ALA A 1 643 ? -14.371 17.869 35.277 1.00 50.47 643 ALA A CA 1
ATOM 4691 C C . ALA A 1 643 ? -14.635 18.821 36.468 1.00 50.47 643 ALA A C 1
ATOM 4693 O O . ALA A 1 643 ? -14.083 18.545 37.536 1.00 50.47 643 ALA A O 1
ATOM 4694 N N . GLU A 1 644 ? -15.468 19.861 36.392 1.00 52.12 644 GLU A N 1
ATOM 4695 C CA . GLU A 1 644 ? -15.775 20.697 37.571 1.00 52.12 644 GLU A CA 1
ATOM 4696 C C . GLU A 1 644 ? -17.201 20.427 38.074 1.00 52.12 644 GLU A C 1
ATOM 4698 O O . GLU A 1 644 ? -18.164 20.475 37.313 1.00 52.12 644 GLU A O 1
ATOM 4703 N N . GLY A 1 645 ? -17.340 20.033 39.346 1.00 51.03 645 GLY A N 1
ATOM 4704 C CA . GLY A 1 645 ? -18.641 19.714 39.945 1.00 51.03 645 GLY A CA 1
ATOM 4705 C C . GLY A 1 645 ? -19.579 20.924 39.984 1.00 51.03 645 GLY A C 1
ATOM 4706 O O . GLY A 1 645 ? -19.130 22.062 40.113 1.00 51.03 645 GLY A O 1
ATOM 4707 N N . GLY A 1 646 ? -20.884 20.676 39.911 1.00 51.25 646 GLY A N 1
ATOM 4708 C CA . GLY A 1 646 ? -21.904 21.718 39.842 1.00 51.25 646 GLY A CA 1
ATOM 4709 C C . GLY A 1 646 ? -23.174 21.209 39.174 1.00 51.25 646 GLY A C 1
ATOM 4710 O O . GLY A 1 646 ? -23.215 20.077 38.694 1.00 51.25 646 GLY A O 1
ATOM 4711 N N . ALA A 1 647 ? -24.201 22.055 39.173 1.00 57.69 647 ALA A N 1
ATOM 4712 C CA . ALA A 1 647 ? -25.461 21.754 38.524 1.00 57.69 647 ALA A CA 1
ATOM 4713 C C . ALA A 1 647 ? -25.495 22.343 37.105 1.00 57.69 647 ALA A C 1
ATOM 4715 O O . ALA A 1 647 ? -25.074 23.482 36.887 1.00 57.69 647 ALA A O 1
ATOM 4716 N N . GLU A 1 648 ? -25.953 21.552 36.137 1.00 67.62 648 GLU A N 1
ATOM 4717 C CA . GLU A 1 648 ? -25.856 21.863 34.709 1.00 67.62 648 GLU A CA 1
ATOM 4718 C C . GLU A 1 648 ? -27.191 21.773 34.015 1.00 67.62 648 GLU A C 1
ATOM 4720 O O . GLU A 1 648 ? -27.929 20.816 34.207 1.00 67.62 648 GLU A O 1
ATOM 4725 N N . THR A 1 649 ? -27.486 22.744 33.156 1.00 69.44 649 THR A N 1
ATOM 4726 C CA . THR A 1 649 ? -28.785 22.809 32.493 1.00 69.44 649 THR A CA 1
ATOM 4727 C C . THR A 1 649 ? -28.695 22.417 31.027 1.00 69.44 649 THR A C 1
ATOM 4729 O O . THR A 1 649 ? -27.779 22.818 30.311 1.00 69.44 649 THR A O 1
ATOM 4732 N N . PHE A 1 650 ? -29.682 21.655 30.565 1.00 72.56 650 PHE A N 1
ATOM 4733 C CA . PHE A 1 650 ? -29.871 21.326 29.156 1.00 72.56 650 PHE A CA 1
ATOM 4734 C C . PHE A 1 650 ? -31.353 21.435 28.794 1.00 72.56 650 PHE A C 1
ATOM 4736 O O . PHE A 1 650 ? -32.226 21.378 29.658 1.00 72.56 650 PHE A O 1
ATOM 4743 N N . THR A 1 651 ? -31.654 21.643 27.512 1.00 76.69 651 THR A N 1
ATOM 4744 C CA . THR A 1 651 ? -33.037 21.692 27.017 1.00 76.69 651 THR A CA 1
ATOM 4745 C C . THR A 1 651 ? -33.287 20.497 26.119 1.00 76.69 651 THR A C 1
ATOM 4747 O O . THR A 1 651 ? -32.517 20.244 25.197 1.00 76.69 651 THR A O 1
ATOM 4750 N N . THR A 1 652 ? -34.369 19.773 26.374 1.00 77.50 652 THR A N 1
ATOM 4751 C CA . THR A 1 652 ? -34.774 18.640 25.541 1.00 77.50 652 THR A CA 1
ATOM 4752 C C . THR A 1 652 ? -35.315 19.118 24.196 1.00 77.50 652 THR A C 1
ATOM 4754 O O . THR A 1 652 ? -36.034 20.117 24.114 1.00 77.50 652 THR A O 1
ATOM 4757 N N . GLY A 1 653 ? -34.991 18.388 23.129 1.00 79.62 653 GLY A N 1
ATOM 4758 C CA . GLY A 1 653 ? -35.613 18.562 21.818 1.00 79.62 653 GLY A CA 1
ATOM 4759 C C . GLY A 1 653 ? -36.998 17.922 21.813 1.00 79.62 653 GLY A C 1
ATOM 4760 O O . GLY A 1 653 ? -38.003 18.580 22.098 1.00 79.62 653 GLY A O 1
ATOM 4761 N N . ASP A 1 654 ? -37.035 16.622 21.534 1.00 85.75 654 ASP A N 1
ATOM 4762 C CA . ASP A 1 654 ? -38.249 15.813 21.560 1.00 85.75 654 ASP A CA 1
ATOM 4763 C C . ASP A 1 654 ? -38.475 15.133 22.918 1.00 85.75 654 ASP A C 1
ATOM 4765 O O . ASP A 1 654 ? -37.570 14.964 23.729 1.00 85.75 654 ASP A O 1
ATOM 4769 N N . ALA A 1 655 ? -39.728 14.766 23.196 1.00 88.75 655 ALA A N 1
ATOM 4770 C CA . ALA A 1 655 ? -40.044 13.969 24.378 1.00 88.75 655 ALA A CA 1
ATOM 4771 C C . ALA A 1 655 ? -39.596 12.520 24.163 1.00 88.75 655 ALA A C 1
ATOM 4773 O O . ALA A 1 655 ? -39.841 11.956 23.095 1.00 88.75 655 ALA A O 1
ATOM 4774 N N . GLY A 1 656 ? -39.040 11.889 25.193 1.00 91.94 656 GLY A N 1
ATOM 4775 C CA . GLY A 1 656 ? -38.674 10.482 25.121 1.00 91.94 656 GLY A CA 1
ATOM 4776 C C . GLY A 1 656 ? -37.669 10.050 26.175 1.00 91.94 656 GLY A C 1
ATOM 4777 O O . GLY A 1 656 ? -37.460 10.720 27.188 1.00 91.94 656 GLY A O 1
ATOM 4778 N N . ARG A 1 657 ? -37.048 8.904 25.902 1.00 92.25 657 ARG A N 1
ATOM 4779 C CA . ARG A 1 657 ? -36.073 8.260 26.775 1.00 92.25 657 ARG A CA 1
ATOM 4780 C C . ARG A 1 657 ? -34.681 8.836 26.548 1.00 92.25 657 ARG A C 1
ATOM 4782 O O . ARG A 1 657 ? -34.020 8.484 25.577 1.00 92.25 657 ARG A O 1
ATOM 4789 N N . TYR A 1 658 ? -34.241 9.675 27.471 1.00 91.94 658 TYR A N 1
ATOM 4790 C CA . TYR A 1 658 ? -32.875 10.177 27.534 1.00 91.94 658 TYR A CA 1
ATOM 4791 C C . TYR A 1 658 ? -32.001 9.238 28.370 1.00 91.94 658 TYR A C 1
ATOM 4793 O O . TYR A 1 658 ? -32.506 8.486 29.212 1.00 91.94 658 TYR A O 1
ATOM 4801 N N . ARG A 1 659 ? -30.685 9.285 28.156 1.00 91.12 659 ARG A N 1
ATOM 4802 C CA . ARG A 1 659 ? -29.692 8.582 28.978 1.00 91.12 659 ARG A CA 1
ATOM 4803 C C . ARG A 1 659 ? -28.657 9.568 29.501 1.00 91.12 659 ARG A C 1
ATOM 4805 O O . ARG A 1 659 ? -28.078 10.321 28.726 1.00 91.12 659 ARG A O 1
ATOM 4812 N N . VAL A 1 660 ? -28.416 9.552 30.807 1.00 89.38 660 VAL A N 1
ATOM 4813 C CA . VAL A 1 660 ? -27.284 10.244 31.428 1.00 89.38 660 VAL A CA 1
ATOM 4814 C C . VAL A 1 660 ? -26.153 9.238 31.558 1.00 89.38 660 VAL A C 1
ATOM 4816 O O . VAL A 1 660 ? -26.249 8.299 32.347 1.00 89.38 660 VAL A O 1
ATOM 4819 N N . ARG A 1 661 ? -25.103 9.415 30.762 1.00 88.19 661 ARG A N 1
ATOM 4820 C CA . ARG A 1 661 ? -23.904 8.583 30.786 1.00 88.19 661 ARG A CA 1
ATOM 4821 C C . ARG A 1 661 ? -22.887 9.186 31.740 1.00 88.19 661 ARG A C 1
ATOM 4823 O O . ARG A 1 661 ? -22.525 10.351 31.590 1.00 88.19 661 ARG A O 1
ATOM 4830 N N . ILE A 1 662 ? -22.422 8.367 32.674 1.00 86.94 662 ILE A N 1
ATOM 4831 C CA . ILE A 1 662 ? -21.330 8.653 33.598 1.00 86.94 662 ILE A CA 1
ATOM 4832 C C . ILE A 1 662 ? -20.168 7.738 33.211 1.00 86.94 662 ILE A C 1
ATOM 4834 O O . ILE A 1 662 ? -20.315 6.516 33.245 1.00 86.94 662 ILE A O 1
ATOM 4838 N N . ALA A 1 663 ? -19.043 8.324 32.820 1.00 78.81 663 ALA A N 1
ATOM 4839 C CA . ALA A 1 663 ? -17.845 7.602 32.401 1.00 78.81 663 ALA A CA 1
ATOM 4840 C C . ALA A 1 663 ? -16.624 8.226 33.075 1.00 78.81 663 ALA A C 1
ATOM 4842 O O . ALA A 1 663 ? -16.621 9.428 33.333 1.00 78.81 663 ALA A O 1
ATOM 4843 N N . ASP A 1 664 ? -15.584 7.452 33.382 1.00 72.19 664 ASP A N 1
ATOM 4844 C CA . ASP A 1 664 ? -14.312 8.097 33.690 1.00 72.19 664 ASP A CA 1
ATOM 4845 C C . ASP A 1 664 ? -13.776 8.756 32.409 1.00 72.19 664 ASP A C 1
ATOM 4847 O O . ASP A 1 664 ? -13.985 8.261 31.306 1.00 72.19 664 ASP A O 1
ATOM 4851 N N . SER A 1 665 ? -13.140 9.922 32.524 1.00 58.62 665 SER A N 1
ATOM 4852 C CA . SER A 1 665 ? -12.571 10.654 31.383 1.00 58.62 665 SER A CA 1
ATOM 4853 C C . SER A 1 665 ? -11.296 9.970 30.868 1.00 58.62 665 SER A C 1
ATOM 4855 O O . SER A 1 665 ? -10.288 10.633 30.617 1.00 58.62 665 SER A O 1
ATOM 4857 N N . PHE A 1 666 ? -11.283 8.634 30.867 1.00 58.78 666 PHE A N 1
ATOM 4858 C CA . PHE A 1 666 ? -10.156 7.777 30.513 1.00 58.78 666 PHE A CA 1
ATOM 4859 C C . PHE A 1 666 ? -8.903 7.996 31.385 1.00 58.78 666 PHE A C 1
ATOM 4861 O O . PHE A 1 666 ? -7.794 7.595 31.046 1.00 58.78 666 PHE A O 1
ATOM 4868 N N . ALA A 1 667 ? -9.072 8.626 32.554 1.00 60.69 667 ALA A N 1
ATOM 4869 C CA . ALA A 1 667 ? -7.998 8.927 33.503 1.00 60.69 667 ALA A CA 1
ATOM 4870 C C . ALA A 1 667 ? -7.822 7.844 34.591 1.00 60.69 667 ALA A C 1
ATOM 4872 O O . ALA A 1 667 ? -7.061 8.045 35.542 1.00 60.69 667 ALA A O 1
ATOM 4873 N N . GLY A 1 668 ? -8.568 6.733 34.511 1.00 66.62 668 GLY A N 1
ATOM 4874 C CA . GLY A 1 668 ? -8.596 5.687 35.540 1.00 66.62 668 GLY A CA 1
ATOM 4875 C C . GLY A 1 668 ? -9.199 6.161 36.865 1.00 66.62 668 GLY A C 1
ATOM 4876 O O . GLY A 1 668 ? -8.794 5.719 37.946 1.00 66.62 668 GLY A O 1
ATOM 4877 N N . THR A 1 669 ? -10.128 7.117 36.810 1.00 75.19 669 THR A N 1
ATOM 4878 C CA . THR A 1 669 ? -10.685 7.748 38.008 1.00 75.19 669 THR A CA 1
ATOM 4879 C C . THR A 1 669 ? -11.805 6.893 38.588 1.00 75.19 669 THR A C 1
ATOM 4881 O O . THR A 1 669 ? -12.911 6.851 38.063 1.00 75.19 669 THR A O 1
ATOM 4884 N N . THR A 1 670 ? -11.548 6.273 39.738 1.00 82.19 670 THR A N 1
ATOM 4885 C CA . THR A 1 670 ? -12.565 5.534 40.504 1.00 82.19 670 THR A CA 1
ATOM 4886 C C . THR A 1 670 ? -13.145 6.375 41.639 1.00 82.19 670 THR A C 1
ATOM 4888 O O . THR A 1 670 ? -12.423 7.141 42.288 1.00 82.19 670 THR A O 1
ATOM 4891 N N . GLY A 1 671 ? -14.415 6.164 41.972 1.00 84.88 671 GLY A N 1
ATOM 4892 C CA . GLY A 1 671 ? -15.020 6.710 43.182 1.00 84.88 671 GLY A CA 1
ATOM 4893 C C . GLY A 1 671 ? -16.542 6.767 43.156 1.00 84.88 671 GLY A C 1
ATOM 4894 O O . GLY A 1 671 ? -17.191 6.561 42.132 1.00 84.88 671 GLY A O 1
ATOM 4895 N N . SER A 1 672 ? -17.116 7.055 44.323 1.00 89.69 672 SER A N 1
ATOM 4896 C CA . SER A 1 672 ? -18.560 7.195 44.506 1.00 89.69 672 SER A CA 1
ATOM 4897 C C . SER A 1 672 ? -19.071 8.540 44.000 1.00 89.69 672 SER A C 1
ATOM 4899 O O . SER A 1 672 ? -18.438 9.566 44.270 1.00 89.69 672 SER A O 1
ATOM 4901 N N . PHE A 1 673 ? -20.256 8.552 43.400 1.00 89.31 673 PHE A N 1
ATOM 4902 C CA . PHE A 1 673 ? -20.937 9.763 42.960 1.00 89.31 673 PHE A CA 1
ATOM 4903 C C . PHE A 1 673 ? -22.419 9.782 43.357 1.00 89.31 673 PHE A C 1
ATOM 4905 O O . PHE A 1 673 ? -23.012 8.754 43.692 1.00 89.31 673 PHE A O 1
ATOM 4912 N N . THR A 1 674 ? -23.030 10.964 43.298 1.00 90.00 674 THR A N 1
ATOM 4913 C CA . THR A 1 674 ? -24.484 11.148 43.326 1.00 90.00 674 THR A CA 1
ATOM 4914 C C . THR A 1 674 ? -24.944 11.897 42.089 1.00 90.00 674 THR A C 1
ATOM 4916 O O . THR A 1 674 ? -24.258 12.817 41.646 1.00 90.00 674 THR A O 1
ATOM 4919 N N . LEU A 1 675 ? -26.114 11.527 41.578 1.00 90.19 675 LEU A N 1
ATOM 4920 C CA . LEU A 1 675 ? -26.735 12.125 40.401 1.00 90.19 675 LEU A CA 1
ATOM 4921 C C . LEU A 1 675 ? -28.201 12.435 40.707 1.00 90.19 675 LEU A C 1
ATOM 4923 O O . LEU A 1 675 ? -28.913 11.576 41.224 1.00 90.19 675 LEU A O 1
ATOM 4927 N N . THR A 1 676 ? -28.652 13.639 40.364 1.00 86.56 676 THR A N 1
ATOM 4928 C CA . THR A 1 676 ? -30.074 14.008 40.339 1.00 86.56 676 THR A CA 1
ATOM 4929 C C . THR A 1 676 ? -30.372 14.719 39.030 1.00 86.56 676 THR A C 1
ATOM 4931 O O . THR A 1 676 ? -29.609 15.593 38.628 1.00 86.56 676 THR A O 1
ATOM 4934 N N . VAL A 1 677 ? -31.483 14.367 38.384 1.00 86.50 677 VAL A N 1
ATOM 4935 C CA . VAL A 1 677 ? -32.011 15.121 37.240 1.00 86.50 677 VAL A CA 1
ATOM 4936 C C . VAL A 1 677 ? -33.330 15.753 37.657 1.00 86.50 677 VAL A C 1
ATOM 4938 O O . VAL A 1 677 ? -34.286 15.033 37.934 1.00 86.50 677 VAL A O 1
ATOM 4941 N N . SER A 1 678 ? -33.393 17.078 37.716 1.00 79.06 678 SER A N 1
ATOM 4942 C CA . SER A 1 678 ? -34.586 17.832 38.121 1.00 79.06 678 SER A CA 1
ATOM 4943 C C . SER A 1 678 ? -35.141 18.664 36.970 1.00 79.06 678 SER A C 1
ATOM 4945 O O . SER A 1 678 ? -34.411 19.033 36.047 1.00 79.06 678 SER A O 1
ATOM 4947 N N . GLU A 1 679 ? -36.443 18.974 36.998 1.00 73.69 679 GLU A N 1
ATOM 4948 C CA . GLU A 1 679 ? -36.970 20.010 36.100 1.00 73.69 679 GLU A CA 1
ATOM 4949 C C . GLU A 1 679 ? -36.261 21.332 36.414 1.00 73.69 679 GLU A C 1
ATOM 4951 O O . GLU A 1 679 ? -36.270 21.802 37.553 1.00 73.69 679 GLU A O 1
ATOM 4956 N N . GLY A 1 680 ? -35.659 21.947 35.397 1.00 56.81 680 GLY A N 1
ATOM 4957 C CA . GLY A 1 680 ? -35.068 23.268 35.550 1.00 56.81 680 GLY A CA 1
ATOM 4958 C C . GLY A 1 680 ? -36.169 24.290 35.829 1.00 56.81 680 GLY A C 1
ATOM 4959 O O . GLY A 1 680 ? -37.244 24.248 35.222 1.00 56.81 680 GLY A O 1
ATOM 4960 N N . ALA A 1 681 ? -35.922 25.235 36.736 1.00 45.19 681 ALA A N 1
ATOM 4961 C CA . ALA A 1 681 ? -36.896 26.276 37.047 1.00 45.19 681 ALA A CA 1
ATOM 4962 C C . ALA A 1 681 ? -37.280 27.075 35.781 1.00 45.19 681 ALA A C 1
ATOM 4964 O O . ALA A 1 681 ? -36.486 27.832 35.217 1.00 45.19 681 ALA A O 1
ATOM 4965 N N . VAL A 1 682 ? -38.536 26.948 35.338 1.00 38.78 682 VAL A N 1
ATOM 4966 C CA . VAL A 1 682 ? -39.086 27.744 34.230 1.00 38.78 682 VAL A CA 1
ATOM 4967 C C . VAL A 1 682 ? -39.503 29.112 34.767 1.00 38.78 682 VAL A C 1
ATOM 4969 O O . VAL A 1 682 ? -40.656 29.335 35.134 1.00 38.78 682 VAL A O 1
ATOM 4972 N N . PHE A 1 683 ? -38.582 30.068 34.828 1.00 38.50 683 PHE A N 1
ATOM 4973 C CA . PHE A 1 683 ? -38.949 31.440 35.188 1.00 38.50 683 PHE A CA 1
ATOM 4974 C C . PHE A 1 683 ? -39.684 32.121 34.038 1.00 38.50 683 PHE A C 1
ATOM 4976 O O . PHE A 1 683 ? -39.049 32.710 33.180 1.00 38.50 683 PHE A O 1
ATOM 4983 N N . THR A 1 684 ? -41.009 32.078 34.002 1.00 34.28 684 THR A N 1
ATOM 4984 C CA . THR A 1 684 ? -41.758 32.762 32.944 1.00 34.28 684 THR A CA 1
ATOM 4985 C C . THR A 1 684 ? -41.756 34.278 33.176 1.00 34.28 684 THR A C 1
ATOM 4987 O O . THR A 1 684 ? -42.419 34.772 34.090 1.00 34.28 684 THR A O 1
ATOM 4990 N N . LEU A 1 685 ? -41.048 35.034 32.335 1.00 35.16 685 LEU A N 1
ATOM 4991 C CA . LEU A 1 685 ? -41.284 36.469 32.175 1.00 35.16 685 LEU A CA 1
ATOM 4992 C C . LEU A 1 685 ? -42.724 36.683 31.688 1.00 35.16 685 LEU A C 1
ATOM 4994 O O . LEU A 1 685 ? -43.312 35.810 31.051 1.00 35.16 685 LEU A O 1
ATOM 4998 N N . GLY A 1 686 ? -43.321 37.844 31.965 1.00 37.00 686 GLY A N 1
ATOM 4999 C CA . GLY A 1 686 ? -44.710 38.156 31.587 1.00 37.00 686 GLY A CA 1
ATOM 5000 C C . GLY A 1 686 ? -45.035 38.092 30.079 1.00 37.00 686 GLY A C 1
ATOM 5001 O O . GLY A 1 686 ? -46.186 38.322 29.706 1.00 37.00 686 GLY A O 1
ATOM 5002 N N . ASP A 1 687 ? -44.057 37.791 29.223 1.00 41.06 687 ASP A N 1
ATOM 5003 C CA . ASP A 1 687 ? -44.184 37.509 27.791 1.00 41.06 687 ASP A CA 1
ATOM 5004 C C . ASP A 1 687 ? -44.039 36.017 27.412 1.00 41.06 687 ASP A C 1
ATOM 5006 O O . ASP A 1 687 ? -44.377 35.662 26.282 1.00 41.06 687 ASP A O 1
ATOM 5010 N N . GLY A 1 688 ? -43.631 35.136 28.336 1.00 38.44 688 GLY A N 1
ATOM 5011 C CA . GLY A 1 688 ? -43.611 33.682 28.142 1.00 38.44 688 GLY A CA 1
ATOM 5012 C C . GLY A 1 688 ? -42.248 32.969 28.157 1.00 38.44 688 GLY A C 1
ATOM 5013 O O . GLY A 1 688 ? -42.257 31.763 27.937 1.00 38.44 688 GLY A O 1
ATOM 5014 N N . SER A 1 689 ? -41.101 33.624 28.389 1.00 39.41 689 SER A N 1
ATOM 5015 C CA . SER A 1 689 ? -39.764 32.970 28.344 1.00 39.41 689 SER A CA 1
ATOM 5016 C C . SER A 1 689 ? -39.158 32.651 29.720 1.00 39.41 689 SER A C 1
ATOM 5018 O O . SER A 1 689 ? -39.386 33.440 30.629 1.00 39.41 689 SER A O 1
ATOM 5020 N N . SER A 1 690 ? -38.349 31.578 29.839 1.00 44.44 690 SER A N 1
ATOM 5021 C CA . SER A 1 690 ? -37.508 31.178 31.001 1.00 44.44 690 SER A CA 1
ATOM 5022 C C . SER A 1 690 ? -36.331 32.152 31.263 1.00 44.44 690 SER A C 1
ATOM 5024 O O . SER A 1 690 ? -35.770 32.692 30.312 1.00 44.44 690 SER A O 1
ATOM 5026 N N . ALA A 1 691 ? -35.925 32.378 32.522 1.00 50.50 691 ALA A N 1
ATOM 5027 C CA . ALA A 1 691 ? -35.058 33.496 32.948 1.00 50.50 691 ALA A CA 1
ATOM 5028 C C . ALA A 1 691 ? -33.556 33.239 32.815 1.00 50.50 691 ALA A C 1
ATOM 5030 O O . ALA A 1 691 ? -32.828 33.094 33.795 1.00 50.50 691 ALA A O 1
ATOM 5031 N N . ILE A 1 692 ? -33.099 33.367 31.579 1.00 50.81 692 ILE A N 1
ATOM 5032 C CA . ILE A 1 692 ? -31.975 34.259 31.317 1.00 50.81 692 ILE A CA 1
ATOM 5033 C C . ILE A 1 692 ? -32.570 35.445 30.566 1.00 50.81 692 ILE A C 1
ATOM 5035 O O . ILE A 1 692 ? -32.999 35.323 29.419 1.00 50.81 692 ILE A O 1
ATOM 5039 N N . THR A 1 693 ? -32.650 36.602 31.220 1.00 55.03 693 THR A N 1
ATOM 5040 C CA . THR A 1 693 ? -33.070 37.834 30.546 1.00 55.03 693 THR A CA 1
ATOM 5041 C C . THR A 1 693 ? -31.843 38.648 30.206 1.00 55.03 693 THR A C 1
ATOM 5043 O O . THR A 1 693 ? -31.222 39.231 31.092 1.00 55.03 693 THR A O 1
ATOM 5046 N N . ALA A 1 694 ? -31.532 38.730 28.915 1.00 52.97 694 ALA A N 1
ATOM 5047 C CA . ALA A 1 694 ? -30.681 39.784 28.387 1.00 52.97 694 ALA A CA 1
ATOM 5048 C C . ALA A 1 694 ? -31.543 41.027 28.106 1.00 52.97 694 ALA A C 1
ATOM 5050 O O . ALA A 1 694 ? -32.559 40.948 27.414 1.00 52.97 694 ALA A O 1
ATOM 5051 N N . GLY A 1 695 ? -31.144 42.176 28.644 1.00 60.91 695 GLY A N 1
ATOM 5052 C CA . GLY A 1 695 ? -31.808 43.465 28.451 1.00 60.91 695 GLY A CA 1
ATOM 5053 C C . GLY A 1 695 ? -30.820 44.631 28.501 1.00 60.91 695 GLY A C 1
ATOM 5054 O O . GLY A 1 695 ? -29.608 44.433 28.555 1.00 60.91 695 GLY A O 1
ATOM 5055 N N . SER A 1 696 ? -31.325 45.864 28.486 1.00 58.00 696 SER A N 1
ATOM 5056 C CA . SER A 1 696 ? -30.511 47.075 28.646 1.00 58.00 696 SER A CA 1
ATOM 5057 C C . SER A 1 696 ? -31.212 48.116 29.517 1.00 58.00 696 SER A C 1
ATOM 5059 O O . SER A 1 696 ? -32.436 48.248 29.499 1.00 58.00 696 SER A O 1
ATOM 5061 N N . VAL A 1 697 ? -30.427 48.867 30.292 1.00 64.81 697 VAL A N 1
ATOM 5062 C CA . VAL A 1 697 ? -30.880 50.114 30.924 1.00 64.81 697 VAL A CA 1
ATOM 5063 C C . VAL A 1 697 ? -30.613 51.235 29.931 1.00 64.81 697 VAL A C 1
ATOM 5065 O O . VAL A 1 697 ? -29.468 51.647 29.766 1.00 64.81 697 VAL A O 1
ATOM 5068 N N . ASP A 1 698 ? -31.655 51.708 29.251 1.00 62.94 698 ASP A N 1
ATOM 5069 C CA . ASP A 1 698 ? -31.507 52.626 28.113 1.00 62.94 698 ASP A CA 1
ATOM 5070 C C . ASP A 1 698 ? -31.429 54.105 28.513 1.00 62.94 698 ASP A C 1
ATOM 5072 O O . ASP A 1 698 ? -30.879 54.920 27.764 1.00 62.94 698 ASP A O 1
ATOM 5076 N N . THR A 1 699 ? -31.968 54.483 29.680 1.00 63.31 699 THR A N 1
ATOM 5077 C CA . THR A 1 699 ? -31.853 55.854 30.193 1.00 63.31 699 THR A CA 1
ATOM 5078 C C . THR A 1 699 ? -31.362 55.913 31.644 1.00 63.31 699 THR A C 1
ATOM 5080 O O . THR A 1 699 ? -31.677 55.041 32.451 1.00 63.31 699 THR A O 1
ATOM 5083 N N . PRO A 1 700 ? -30.576 56.940 32.015 1.00 56.09 700 PRO A N 1
ATOM 5084 C CA . PRO A 1 700 ? -30.181 57.162 33.402 1.00 56.09 700 PRO A CA 1
ATOM 5085 C C . PRO A 1 700 ? -31.394 57.297 34.329 1.00 56.09 700 PRO A C 1
ATOM 5087 O O . PRO A 1 700 ? -32.205 58.214 34.170 1.00 56.09 700 PRO A O 1
ATOM 5090 N N . GLY A 1 701 ? -31.523 56.379 35.288 1.00 54.22 701 GLY A N 1
ATOM 5091 C CA . GLY A 1 701 ? -32.678 56.303 36.185 1.00 54.22 701 GLY A CA 1
ATOM 5092 C C . GLY A 1 701 ? -33.921 55.625 35.595 1.00 54.22 701 GLY A C 1
ATOM 5093 O O . GLY A 1 701 ? -34.956 55.628 36.263 1.00 54.22 701 GLY A O 1
ATOM 5094 N N . ASP A 1 702 ? -33.842 55.041 34.391 1.00 57.12 702 ASP A N 1
ATOM 5095 C CA . ASP A 1 702 ? -34.811 54.023 33.975 1.00 57.12 702 ASP A CA 1
ATOM 5096 C C . ASP A 1 702 ? -34.644 52.792 34.867 1.00 57.12 702 ASP A C 1
ATOM 5098 O O . ASP A 1 702 ? -33.528 52.361 35.162 1.00 57.12 702 ASP A O 1
ATOM 5102 N N . GLU A 1 703 ? -35.771 52.223 35.282 1.00 59.88 703 GLU A N 1
ATOM 5103 C CA . GLU A 1 703 ? -35.811 50.957 36.006 1.00 59.88 703 GLU A CA 1
ATOM 5104 C C . GLU A 1 703 ? -36.437 49.911 35.068 1.00 59.88 703 GLU A C 1
ATOM 5106 O O . GLU A 1 703 ? -37.659 49.734 35.102 1.00 59.88 703 GLU A O 1
ATOM 5111 N N . PRO A 1 704 ? -35.685 49.228 34.180 1.00 56.91 704 PRO A N 1
ATOM 5112 C CA . PRO A 1 704 ? -36.198 47.997 33.603 1.00 56.91 704 PRO A CA 1
ATOM 5113 C C . PRO A 1 704 ? -36.561 47.039 34.738 1.00 56.91 704 PRO A C 1
ATOM 5115 O O . PRO A 1 704 ? -35.775 46.773 35.651 1.00 56.91 704 PRO A O 1
ATOM 5118 N N . TYR A 1 705 ? -37.799 46.563 34.694 1.00 57.91 705 TYR A N 1
ATOM 5119 C CA . TYR A 1 705 ? -38.324 45.645 35.687 1.00 57.91 705 TYR A CA 1
ATOM 5120 C C . TYR A 1 705 ? -38.308 44.231 35.143 1.00 57.91 705 TYR A C 1
ATOM 5122 O O . TYR A 1 705 ? -38.778 43.978 34.034 1.00 57.91 705 TYR A O 1
ATOM 5130 N N . VAL A 1 706 ? -37.857 43.313 35.984 1.00 56.72 706 VAL A N 1
ATOM 5131 C CA . VAL A 1 706 ? -38.138 41.894 35.840 1.00 56.72 706 VAL A CA 1
ATOM 5132 C C . VAL A 1 706 ? -39.258 41.573 36.827 1.00 56.72 706 VAL A C 1
ATOM 5134 O O . VAL A 1 706 ? -39.101 41.707 38.045 1.00 56.72 706 VAL A O 1
ATOM 5137 N N . ASP A 1 707 ? -40.427 41.219 36.293 1.00 54.88 707 ASP A N 1
ATOM 5138 C CA . ASP A 1 707 ? -41.535 40.714 37.102 1.00 54.88 707 ASP A CA 1
ATOM 5139 C C . ASP A 1 707 ? -41.274 39.233 37.387 1.00 54.88 707 ASP A C 1
ATOM 5141 O O . ASP A 1 707 ? -41.306 38.404 36.481 1.00 54.88 707 ASP A O 1
ATOM 5145 N N . LEU A 1 708 ? -41.011 38.907 38.653 1.00 56.59 708 LEU A N 1
ATOM 5146 C CA . LEU A 1 708 ? -40.749 37.546 39.105 1.00 56.59 708 LEU A CA 1
ATOM 5147 C C . LEU A 1 708 ? -41.943 37.064 39.923 1.00 56.59 708 LEU A C 1
ATOM 5149 O O . LEU A 1 708 ? -42.229 37.542 41.026 1.00 56.59 708 LEU A O 1
ATOM 5153 N N . THR A 1 709 ? -42.672 36.096 39.373 1.00 53.06 709 THR A N 1
ATOM 5154 C CA . THR A 1 709 ? -43.692 35.386 40.147 1.00 53.06 709 THR A CA 1
ATOM 5155 C C . THR A 1 709 ? -42.996 34.302 40.951 1.00 53.06 709 THR A C 1
ATOM 5157 O O . THR A 1 709 ? -42.619 33.273 40.404 1.00 53.06 709 THR A O 1
ATOM 5160 N N . VAL A 1 710 ? -42.811 34.553 42.246 1.00 53.28 710 VAL A N 1
ATOM 5161 C CA . VAL A 1 710 ? -42.231 33.574 43.168 1.00 53.28 710 VAL A CA 1
ATOM 5162 C C . VAL A 1 710 ? -43.369 32.877 43.906 1.00 53.28 710 VAL A C 1
ATOM 5164 O O . VAL A 1 710 ? -44.180 33.529 44.565 1.00 53.28 710 VAL A O 1
ATOM 5167 N N . THR A 1 711 ? -43.445 31.553 43.787 1.00 49.06 711 THR A N 1
ATOM 5168 C CA . THR A 1 711 ? -44.471 30.732 44.447 1.00 49.06 711 THR A CA 1
ATOM 5169 C C . THR A 1 711 ? -43.792 29.802 45.445 1.00 49.06 711 THR A C 1
ATOM 5171 O O . THR A 1 711 ? -43.274 28.768 45.054 1.00 49.06 711 THR A O 1
ATOM 5174 N N . GLY A 1 712 ? -43.800 30.160 46.732 1.00 52.69 712 GLY A N 1
ATOM 5175 C CA . GLY A 1 712 ? -43.193 29.351 47.799 1.00 52.69 712 GLY A CA 1
ATOM 5176 C C . GLY A 1 712 ? -42.159 30.122 48.623 1.00 52.69 712 GLY A C 1
ATOM 5177 O O . GLY A 1 712 ? -41.491 31.017 48.120 1.00 52.69 712 GLY A O 1
ATOM 5178 N N . GLY A 1 713 ? -42.066 29.807 49.919 1.00 52.34 713 GLY A N 1
ATOM 5179 C CA . GLY A 1 713 ? -41.251 30.523 50.913 1.00 52.34 713 GLY A CA 1
ATOM 5180 C C . GLY A 1 713 ? -39.743 30.243 50.863 1.00 52.34 713 GLY A C 1
ATOM 5181 O O . GLY A 1 713 ? -39.118 30.168 51.921 1.00 52.34 713 GLY A O 1
ATOM 5182 N N . ALA A 1 714 ? -39.177 30.054 49.674 1.00 57.75 714 ALA A N 1
ATOM 5183 C CA . ALA A 1 714 ? -37.753 29.812 49.475 1.00 57.75 714 ALA A CA 1
ATOM 5184 C C . ALA A 1 714 ? -36.961 31.113 49.300 1.00 57.75 714 ALA A C 1
ATOM 5186 O O . ALA A 1 714 ? -37.518 32.167 48.988 1.00 57.75 714 ALA A O 1
ATOM 5187 N N . VAL A 1 715 ? -35.651 31.065 49.542 1.00 62.66 715 VAL A N 1
ATOM 5188 C CA . VAL A 1 715 ? -34.777 32.233 49.375 1.00 62.66 715 VAL A CA 1
ATOM 5189 C C . VAL A 1 715 ? -34.406 32.348 47.904 1.00 62.66 715 VAL A C 1
ATOM 5191 O O . VAL A 1 715 ? -33.805 31.441 47.349 1.00 62.66 715 VAL A O 1
ATOM 5194 N N . VAL A 1 716 ? -34.709 33.481 47.277 1.00 68.38 716 VAL A N 1
ATOM 5195 C CA . VAL A 1 716 ? -34.321 33.738 45.887 1.00 68.38 716 VAL A CA 1
ATOM 5196 C C . VAL A 1 716 ? -32.993 34.486 45.873 1.00 68.38 716 VAL A C 1
ATOM 5198 O O . VAL A 1 716 ? -32.830 35.497 46.569 1.00 68.38 716 VAL A O 1
ATOM 5201 N N . SER A 1 717 ? -32.046 33.984 45.082 1.00 70.56 717 SER A N 1
ATOM 5202 C CA . SER A 1 717 ? -30.800 34.664 44.745 1.00 70.56 717 SER A CA 1
ATOM 5203 C C . SER A 1 717 ? -30.889 35.202 43.325 1.00 70.56 717 SER A C 1
ATOM 5205 O O . SER A 1 717 ? -31.353 34.517 42.419 1.00 70.56 717 SER A O 1
ATOM 5207 N N . ILE A 1 718 ? -30.461 36.443 43.141 1.00 77.38 718 ILE A N 1
ATOM 5208 C CA . ILE A 1 718 ? -30.459 37.129 41.852 1.00 77.38 718 ILE A CA 1
ATOM 5209 C C . ILE A 1 718 ? -29.061 37.650 41.617 1.00 77.38 718 ILE A C 1
ATOM 5211 O O . ILE A 1 718 ? -28.496 38.297 42.502 1.00 77.38 718 ILE A O 1
ATOM 5215 N N . THR A 1 719 ? -28.556 37.406 40.420 1.00 80.38 719 THR A N 1
ATOM 5216 C CA . THR A 1 719 ? -27.290 37.939 39.943 1.00 80.38 719 THR A CA 1
ATOM 5217 C C . THR A 1 719 ? -27.564 38.747 38.686 1.00 80.38 719 THR A C 1
ATOM 5219 O O . THR A 1 719 ? -28.186 38.260 37.745 1.00 80.38 719 THR A O 1
ATOM 5222 N N . ALA A 1 720 ? -27.109 39.994 38.671 1.00 80.62 720 ALA A N 1
ATOM 5223 C CA . ALA A 1 720 ? -27.123 40.830 37.485 1.00 80.62 720 ALA A CA 1
ATOM 5224 C C . ALA A 1 720 ? -25.681 41.075 37.034 1.00 80.62 720 ALA A C 1
ATOM 5226 O O . ALA A 1 720 ? -24.854 41.546 37.815 1.00 80.62 720 ALA A O 1
ATOM 5227 N N . THR A 1 721 ? -25.375 40.752 35.781 1.00 82.00 721 THR A N 1
ATOM 5228 C CA . THR A 1 721 ? -24.043 40.905 35.184 1.00 82.00 721 THR A CA 1
ATOM 5229 C C . THR A 1 721 ? -24.096 41.843 33.985 1.00 82.00 721 THR A C 1
ATOM 5231 O O . THR A 1 721 ? -25.131 42.001 33.340 1.00 82.00 721 THR A O 1
ATOM 5234 N N . THR A 1 722 ? -22.978 42.493 33.672 1.00 80.38 722 THR A N 1
ATOM 5235 C CA . THR A 1 722 ? -22.845 43.324 32.472 1.00 80.38 722 THR A CA 1
ATOM 5236 C C . THR A 1 722 ? -21.545 43.017 31.752 1.00 80.38 722 THR A C 1
ATOM 5238 O O . THR A 1 722 ? -20.537 42.677 32.366 1.00 80.38 722 THR A O 1
ATOM 5241 N N . THR A 1 723 ? -21.565 43.169 30.432 1.00 83.44 723 THR A N 1
ATOM 5242 C CA . THR A 1 723 ? -20.360 43.165 29.601 1.00 83.44 723 THR A CA 1
ATOM 5243 C C . THR A 1 723 ? -19.745 44.562 29.460 1.00 83.44 723 THR A C 1
ATOM 5245 O O . THR A 1 723 ? -18.678 44.690 28.862 1.00 83.44 723 THR A O 1
ATOM 5248 N N . ASP A 1 724 ? -20.406 45.618 29.953 1.00 80.75 724 ASP A N 1
ATOM 5249 C CA . ASP A 1 724 ? -19.887 46.986 29.926 1.00 80.75 724 ASP A CA 1
ATOM 5250 C C . ASP A 1 724 ? -19.156 47.306 31.245 1.00 80.75 724 ASP A C 1
ATOM 5252 O O . ASP A 1 724 ? -19.798 47.469 32.283 1.00 80.75 724 ASP A O 1
ATOM 5256 N N . PRO A 1 725 ? -17.819 47.463 31.229 1.00 83.75 725 PRO A N 1
ATOM 5257 C CA . PRO A 1 725 ? -17.032 47.700 32.438 1.00 83.75 725 PRO A CA 1
ATOM 5258 C C . PRO A 1 725 ? -17.278 49.078 33.074 1.00 83.75 725 PRO A C 1
ATOM 5260 O O . PRO A 1 725 ? -16.731 49.378 34.133 1.00 83.75 725 PRO A O 1
ATOM 5263 N N . THR A 1 726 ? -18.039 49.954 32.413 1.00 82.06 726 THR A N 1
ATOM 5264 C CA . THR A 1 726 ? -18.388 51.290 32.911 1.00 82.06 726 THR A CA 1
ATOM 5265 C C . THR A 1 726 ? -19.796 51.369 33.488 1.00 82.06 726 THR A C 1
ATOM 5267 O O . THR A 1 726 ? -20.118 52.358 34.150 1.00 82.06 726 THR A O 1
ATOM 5270 N N . PHE A 1 727 ? -20.620 50.345 33.254 1.00 81.88 727 PHE A N 1
ATOM 5271 C CA . PHE A 1 727 ? -21.989 50.282 33.737 1.00 81.88 727 PHE A CA 1
ATOM 5272 C C . PHE A 1 727 ? -22.029 49.746 35.170 1.00 81.88 727 PHE A C 1
ATOM 5274 O O . PHE A 1 727 ? -21.431 48.718 35.474 1.00 81.88 727 PHE A O 1
ATOM 5281 N N . ASP A 1 728 ? -22.702 50.472 36.059 1.00 83.75 728 ASP A N 1
ATOM 5282 C CA . ASP A 1 728 ? -22.746 50.190 37.494 1.00 83.75 728 ASP A CA 1
ATOM 5283 C C . ASP A 1 728 ? -24.149 49.707 37.862 1.00 83.75 728 ASP A C 1
ATOM 5285 O O . ASP A 1 728 ? -25.102 50.490 37.822 1.00 83.75 728 ASP A O 1
ATOM 5289 N N . ILE A 1 729 ? -24.302 48.407 38.117 1.00 84.38 729 ILE A N 1
ATOM 5290 C CA . ILE A 1 729 ? -25.617 47.778 38.257 1.00 84.38 729 ILE A CA 1
ATOM 5291 C C . ILE A 1 729 ? -26.131 47.917 39.689 1.00 84.38 729 ILE A C 1
ATOM 5293 O O . ILE A 1 729 ? -25.443 47.598 40.650 1.00 84.38 729 ILE A O 1
ATOM 5297 N N . VAL A 1 730 ? -27.403 48.291 39.822 1.00 82.38 730 VAL A N 1
ATOM 5298 C CA . VAL A 1 730 ? -28.132 48.315 41.093 1.00 82.38 730 VAL A CA 1
ATOM 5299 C C . VAL A 1 730 ? -29.352 47.414 41.008 1.00 82.38 730 VAL A C 1
ATOM 5301 O O . VAL A 1 730 ? -30.176 47.560 40.101 1.00 82.38 730 VAL A O 1
ATOM 5304 N N . ILE A 1 731 ? -29.524 46.543 42.004 1.00 84.56 731 ILE A N 1
ATOM 5305 C CA . ILE A 1 731 ? -30.737 45.732 42.159 1.00 84.56 731 ILE A CA 1
ATOM 5306 C C . ILE A 1 731 ? -31.640 46.369 43.216 1.00 84.56 731 ILE A C 1
ATOM 5308 O O . ILE A 1 731 ? -31.240 46.572 44.365 1.00 84.56 731 ILE A O 1
ATOM 5312 N N . VAL A 1 732 ? -32.890 46.658 42.850 1.00 81.44 732 VAL A N 1
ATOM 5313 C CA . VAL A 1 732 ? -33.894 47.263 43.733 1.00 81.44 732 VAL A CA 1
ATOM 5314 C C . VAL A 1 732 ? -35.097 46.341 43.898 1.00 81.44 732 VAL A C 1
ATOM 5316 O O . VAL A 1 732 ? -35.791 46.007 42.940 1.00 81.44 732 VAL A O 1
ATOM 5319 N N . ILE A 1 733 ? -35.388 45.979 45.148 1.00 81.31 733 ILE A N 1
ATOM 5320 C CA . ILE A 1 733 ? -36.554 45.180 45.530 1.00 81.31 733 ILE A CA 1
ATOM 5321 C C . ILE A 1 733 ? -37.649 46.114 46.036 1.00 81.31 733 ILE A C 1
ATOM 5323 O O . ILE A 1 733 ? -37.438 46.878 46.988 1.00 81.31 733 ILE A O 1
ATOM 5327 N N . ARG A 1 734 ? -38.833 46.034 45.425 1.00 75.94 734 ARG A N 1
ATOM 5328 C CA . ARG A 1 734 ? -39.995 46.859 45.774 1.00 75.94 734 ARG A CA 1
ATOM 5329 C C . ARG A 1 734 ? -41.126 46.028 46.375 1.00 75.94 734 ARG A C 1
ATOM 5331 O O . ARG A 1 734 ? -41.311 44.865 46.024 1.00 75.94 734 ARG A O 1
ATOM 5338 N N . ASP A 1 735 ? -41.888 46.647 47.275 1.00 74.88 735 ASP A N 1
ATOM 5339 C CA . ASP A 1 735 ? -43.094 46.055 47.853 1.00 74.88 735 ASP A CA 1
ATOM 5340 C C . ASP A 1 735 ? -44.149 45.871 46.755 1.00 74.88 735 ASP A C 1
ATOM 5342 O O . ASP A 1 735 ? -44.503 46.844 46.085 1.00 74.88 735 ASP A O 1
ATOM 5346 N N . PRO A 1 736 ? -44.686 44.663 46.549 1.00 67.31 736 PRO A N 1
ATOM 5347 C CA . PRO A 1 736 ? -45.614 44.412 45.452 1.00 67.31 736 PRO A CA 1
ATOM 5348 C C . PRO A 1 736 ? -46.988 45.078 45.645 1.00 67.31 736 PRO A C 1
ATOM 5350 O O . PRO A 1 736 ? -47.714 45.283 44.672 1.00 67.31 736 PRO A O 1
ATOM 5353 N N . ALA A 1 737 ? -47.367 45.443 46.875 1.00 71.38 737 ALA A N 1
ATOM 5354 C CA . ALA A 1 737 ? -48.630 46.109 47.176 1.00 71.38 737 ALA A CA 1
ATOM 5355 C C . ALA A 1 737 ? -48.523 47.643 47.148 1.00 71.38 737 ALA A C 1
ATOM 5357 O O . ALA A 1 737 ? -49.485 48.306 46.749 1.00 71.38 737 ALA A O 1
ATOM 5358 N N . THR A 1 738 ? -47.394 48.220 47.578 1.00 77.81 738 THR A N 1
ATOM 5359 C CA . THR A 1 738 ? -47.223 49.687 47.663 1.00 77.81 738 THR A CA 1
ATOM 5360 C C . THR A 1 738 ? -46.251 50.277 46.642 1.00 77.81 738 THR A C 1
ATOM 5362 O O . THR A 1 738 ? -46.285 51.486 46.411 1.00 77.81 738 THR A O 1
ATOM 5365 N N . ASN A 1 739 ? -45.438 49.442 45.992 1.00 73.19 739 ASN A N 1
ATOM 5366 C CA . ASN A 1 739 ? -44.323 49.809 45.112 1.00 73.19 739 ASN A CA 1
ATOM 5367 C C . ASN A 1 739 ? -43.205 50.620 45.801 1.00 73.19 739 ASN A C 1
ATOM 5369 O O . ASN A 1 739 ? -42.343 51.209 45.137 1.00 73.19 739 ASN A O 1
ATOM 5373 N N . ASP A 1 740 ? -43.200 50.653 47.134 1.00 78.38 740 ASP A N 1
ATOM 5374 C CA . ASP A 1 740 ? -42.141 51.299 47.902 1.00 78.38 740 ASP A CA 1
ATOM 5375 C C . ASP A 1 740 ? -40.852 50.472 47.818 1.00 78.38 740 ASP A C 1
ATOM 5377 O O . ASP A 1 740 ? -40.885 49.244 47.824 1.00 78.38 740 ASP A O 1
ATOM 5381 N N . GLU A 1 741 ? -39.701 51.142 47.735 1.00 81.75 741 GLU A N 1
ATOM 5382 C CA . GLU A 1 741 ? -38.396 50.474 47.794 1.00 81.75 741 GLU A CA 1
ATOM 5383 C C . GLU A 1 741 ? -38.212 49.849 49.182 1.00 81.75 741 GLU A C 1
ATOM 5385 O O . GLU A 1 741 ? -38.177 50.554 50.193 1.00 81.75 741 GLU A O 1
ATOM 5390 N N . ILE A 1 742 ? -38.106 48.521 49.228 1.00 80.31 742 ILE A N 1
ATOM 5391 C CA . ILE A 1 742 ? -37.841 47.773 50.460 1.00 80.31 742 ILE A CA 1
ATOM 5392 C C . ILE A 1 742 ? -36.337 47.670 50.672 1.00 80.31 742 ILE A C 1
ATOM 5394 O O . ILE A 1 742 ? -35.848 47.817 51.797 1.00 80.31 742 ILE A O 1
ATOM 5398 N N . ARG A 1 743 ? -35.601 47.373 49.597 1.00 82.88 743 ARG A N 1
ATOM 5399 C CA . ARG A 1 743 ? -34.166 47.116 49.664 1.00 82.88 743 ARG A CA 1
ATOM 5400 C C . ARG A 1 743 ? -33.477 47.428 48.347 1.00 82.88 743 ARG A C 1
ATOM 5402 O O . ARG A 1 743 ? -34.066 47.265 47.284 1.00 82.88 743 ARG A O 1
ATOM 5409 N N . ARG A 1 744 ? -32.215 47.823 48.450 1.00 85.81 744 ARG A N 1
ATOM 5410 C CA . ARG A 1 744 ? -31.327 48.143 47.337 1.00 85.81 744 ARG A CA 1
ATOM 5411 C C . ARG A 1 744 ? -29.973 47.482 47.572 1.00 85.81 744 ARG A C 1
ATOM 5413 O O . ARG A 1 744 ? -29.506 47.485 48.713 1.00 85.81 744 ARG A O 1
ATOM 5420 N N . PHE A 1 745 ? -29.396 46.939 46.508 1.00 85.06 745 PHE A N 1
ATOM 5421 C CA . PHE A 1 745 ? -28.087 46.292 46.463 1.00 85.06 745 PHE A CA 1
ATOM 5422 C C . PHE A 1 745 ? -27.242 47.004 45.402 1.00 85.06 745 PHE A C 1
ATOM 5424 O O . PHE A 1 745 ? -27.725 47.222 44.291 1.00 85.06 745 PHE A O 1
ATOM 5431 N N . ASP A 1 746 ? -26.070 47.466 45.826 1.00 85.75 746 ASP A N 1
ATOM 5432 C CA . ASP A 1 746 ? -25.112 48.290 45.078 1.00 85.75 746 ASP A CA 1
ATOM 5433 C C . ASP A 1 746 ? -23.746 48.154 45.783 1.00 85.75 746 ASP A C 1
ATOM 5435 O O . ASP A 1 746 ? -23.316 49.028 46.545 1.00 85.75 746 ASP A O 1
ATOM 5439 N N . GLU A 1 747 ? -23.153 46.961 45.705 1.00 80.31 747 GLU A N 1
ATOM 5440 C CA . GLU A 1 747 ? -21.960 46.576 46.467 1.00 80.31 747 GLU A CA 1
ATOM 5441 C C . GLU A 1 747 ? -20.693 46.492 45.607 1.00 80.31 747 GLU A C 1
ATOM 5443 O O . GLU A 1 747 ? -19.592 46.696 46.131 1.00 80.31 747 GLU A O 1
ATOM 5448 N N . THR A 1 748 ? -20.819 46.191 44.311 1.00 78.56 748 THR A N 1
ATOM 5449 C CA . THR A 1 748 ? -19.675 45.792 43.470 1.00 78.56 748 THR A CA 1
ATOM 5450 C C . THR A 1 748 ? -19.095 46.887 42.571 1.00 78.56 748 THR A C 1
ATOM 5452 O O . THR A 1 748 ? -17.913 46.807 42.221 1.00 78.56 748 THR A O 1
ATOM 5455 N N . GLY A 1 749 ? -19.841 47.961 42.303 1.00 79.88 749 GLY A N 1
ATOM 5456 C CA . GLY A 1 749 ? -19.385 49.093 41.492 1.00 79.88 749 GLY A CA 1
ATOM 5457 C C . GLY A 1 749 ? -19.335 48.806 39.977 1.00 79.88 749 GLY A C 1
ATOM 5458 O O . GLY A 1 749 ? -19.701 47.718 39.530 1.00 79.88 749 GLY A O 1
ATOM 5459 N N . PRO A 1 750 ? -18.830 49.757 39.160 1.00 84.25 750 PRO A N 1
ATOM 5460 C CA . PRO A 1 750 ? -18.872 49.664 37.698 1.00 84.25 750 PRO A CA 1
ATOM 5461 C C . PRO A 1 750 ? -18.204 48.402 37.134 1.00 84.25 750 PRO A C 1
ATOM 5463 O O . PRO A 1 750 ? -17.066 48.085 37.490 1.00 84.25 750 PRO A O 1
ATOM 5466 N N . GLY A 1 751 ? -18.904 47.708 36.234 1.00 75.62 751 GLY A N 1
ATOM 5467 C CA . GLY A 1 751 ? -18.475 46.452 35.614 1.00 75.62 751 GLY A CA 1
ATOM 5468 C C . GLY A 1 751 ? -18.561 45.223 36.526 1.00 75.62 751 GLY A C 1
ATOM 5469 O O . GLY A 1 751 ? -18.252 44.118 36.082 1.00 75.62 751 GLY A O 1
ATOM 5470 N N . GLY A 1 752 ? -18.943 45.407 37.792 1.00 79.75 752 GLY A N 1
ATOM 5471 C CA . GLY A 1 752 ? -19.145 44.340 38.762 1.00 79.75 752 GLY A CA 1
ATOM 5472 C C . GLY A 1 752 ? -20.489 43.635 38.584 1.00 79.75 752 GLY A C 1
ATOM 5473 O O . GLY A 1 752 ? -21.454 44.207 38.078 1.00 79.75 752 GLY A O 1
ATOM 5474 N N . ALA A 1 753 ? -20.541 42.369 38.998 1.00 83.50 753 ALA A N 1
ATOM 5475 C CA . ALA A 1 753 ? -21.788 41.623 39.094 1.00 83.50 753 ALA A CA 1
ATOM 5476 C C . ALA A 1 753 ? -22.489 41.958 40.413 1.00 83.50 753 ALA A C 1
ATOM 5478 O O . ALA A 1 753 ? -21.916 41.740 41.480 1.00 83.50 753 ALA A O 1
ATOM 5479 N N . GLU A 1 754 ? -23.733 42.421 40.348 1.00 83.44 754 GLU A N 1
ATOM 5480 C CA . GLU A 1 754 ? -24.498 42.771 41.541 1.00 83.44 754 GLU A CA 1
ATOM 5481 C C . GLU A 1 754 ? -25.384 41.601 41.977 1.00 83.44 754 GLU A C 1
ATOM 5483 O O . GLU A 1 754 ? -26.024 40.941 41.155 1.00 83.44 754 GLU A O 1
ATOM 5488 N N . GLY A 1 755 ? -25.408 41.329 43.283 1.00 82.94 755 GLY A N 1
ATOM 5489 C CA . GLY A 1 755 ? -26.095 40.178 43.857 1.00 82.94 755 GLY A CA 1
ATOM 5490 C C . GLY A 1 755 ? -27.151 40.587 44.875 1.00 82.94 755 GLY A C 1
ATOM 5491 O O . GLY A 1 755 ? -26.868 41.320 45.821 1.00 82.94 755 GLY A O 1
ATOM 5492 N N . ALA A 1 756 ? -28.363 40.054 44.746 1.00 80.62 756 ALA A N 1
ATOM 5493 C CA . ALA A 1 756 ? -29.422 40.236 45.728 1.00 80.62 756 ALA A CA 1
ATOM 5494 C C . ALA A 1 756 ? -29.907 38.890 46.263 1.00 80.62 756 ALA A C 1
ATOM 5496 O O . ALA A 1 756 ? -30.127 37.942 45.515 1.00 80.62 756 ALA A O 1
ATOM 5497 N N . ARG A 1 757 ? -30.128 38.823 47.579 1.00 76.56 757 ARG A N 1
ATOM 5498 C CA . ARG A 1 757 ? -30.803 37.691 48.225 1.00 76.56 757 ARG A CA 1
ATOM 5499 C C . ARG A 1 757 ? -31.974 38.179 49.049 1.00 76.56 757 ARG A C 1
ATOM 5501 O O . ARG A 1 757 ? -31.823 39.074 49.892 1.00 76.56 757 ARG A O 1
ATOM 5508 N N . PHE A 1 758 ? -33.135 37.572 48.841 1.00 73.50 758 PHE A N 1
ATOM 5509 C CA . PHE A 1 758 ? -34.322 37.882 49.627 1.00 73.50 758 PHE A CA 1
ATOM 5510 C C . PHE A 1 758 ? -35.249 36.676 49.769 1.00 73.50 758 PHE A C 1
ATOM 5512 O O . PHE A 1 758 ? -35.243 35.763 48.953 1.00 73.50 758 PHE A O 1
ATOM 5519 N N . SER A 1 759 ? -36.034 36.683 50.843 1.00 70.50 759 SER A N 1
ATOM 5520 C CA . SER A 1 759 ? -37.050 35.673 51.127 1.00 70.50 759 SER A CA 1
ATOM 5521 C C . SER A 1 759 ? -38.415 36.342 50.950 1.00 70.50 759 SER A C 1
ATOM 5523 O O . SER A 1 759 ? -38.767 37.182 51.785 1.00 70.50 759 SER A O 1
ATOM 5525 N N . PRO A 1 760 ? -39.136 36.075 49.851 1.00 65.44 760 PRO A N 1
ATOM 5526 C CA . PRO A 1 760 ? -40.476 36.601 49.647 1.00 65.44 760 PRO A CA 1
ATOM 5527 C C . PRO A 1 760 ? -41.493 35.937 50.582 1.00 65.44 760 PRO A C 1
ATOM 5529 O O . PRO A 1 760 ? -41.398 34.748 50.882 1.00 65.44 760 PRO A O 1
ATOM 5532 N N . ASP A 1 761 ? -42.502 36.704 50.998 1.00 60.09 761 ASP A N 1
ATOM 5533 C CA . ASP A 1 761 ? -43.708 36.138 51.606 1.00 60.09 761 ASP A CA 1
ATOM 5534 C C . ASP A 1 761 ? -44.541 35.407 50.530 1.00 60.09 761 ASP A C 1
ATOM 5536 O O . ASP A 1 761 ? -44.650 35.834 49.375 1.00 60.09 761 ASP A O 1
ATOM 5540 N N . ASP A 1 762 ? -45.157 34.299 50.925 1.00 57.03 762 ASP A N 1
ATOM 5541 C CA . ASP A 1 762 ? -45.436 33.100 50.129 1.00 57.03 762 ASP A CA 1
ATOM 5542 C C . ASP A 1 762 ? -46.641 33.162 49.164 1.00 57.03 762 ASP A C 1
ATOM 5544 O O . ASP A 1 762 ? -47.169 32.127 48.766 1.00 57.03 762 ASP A O 1
ATOM 5548 N N . THR A 1 763 ? -47.090 34.344 48.722 1.00 56.81 763 THR A N 1
ATOM 5549 C CA . THR A 1 763 ? -48.257 34.442 47.806 1.00 56.81 763 THR A CA 1
ATOM 5550 C C . THR A 1 763 ? -48.291 35.649 46.850 1.00 56.81 763 THR A C 1
ATOM 5552 O O . THR A 1 763 ? -49.339 35.914 46.254 1.00 56.81 763 THR A O 1
ATOM 5555 N N . LEU A 1 764 ? -47.198 36.403 46.680 1.00 59.44 764 LEU A N 1
ATOM 5556 C CA . LEU A 1 764 ? -47.192 37.644 45.883 1.00 59.44 764 LEU A CA 1
ATOM 5557 C C . LEU A 1 764 ? -46.220 37.573 44.694 1.00 59.44 764 LEU A C 1
ATOM 5559 O O . LEU A 1 764 ? -45.139 37.009 44.806 1.00 59.44 764 LEU A O 1
ATOM 5563 N N . THR A 1 765 ? -46.586 38.188 43.564 1.00 62.31 765 THR A N 1
ATOM 5564 C CA . THR A 1 765 ? -45.651 38.473 42.461 1.00 62.31 765 THR A CA 1
ATOM 5565 C C . THR A 1 765 ? -44.770 39.646 42.865 1.00 62.31 765 THR A C 1
ATOM 5567 O O . THR A 1 765 ? -45.294 40.720 43.161 1.00 62.31 765 THR A O 1
ATOM 5570 N N . TRP A 1 766 ? -43.453 39.456 42.869 1.00 66.81 766 TRP A N 1
ATOM 5571 C CA . TRP A 1 766 ? -42.487 40.479 43.256 1.00 66.81 766 TRP A CA 1
ATOM 5572 C C . TRP A 1 766 ? -41.911 41.158 42.016 1.00 66.81 766 TRP A C 1
ATOM 5574 O O . TRP A 1 766 ? -41.561 40.507 41.034 1.00 66.81 766 TRP A O 1
ATOM 5584 N N . ARG A 1 767 ? -41.811 42.488 42.062 1.00 63.94 767 ARG A N 1
ATOM 5585 C CA . ARG A 1 767 ? -41.217 43.289 40.989 1.00 63.94 767 ARG A CA 1
ATOM 5586 C C . ARG A 1 767 ? -39.809 43.699 41.383 1.00 63.94 767 ARG A C 1
ATOM 5588 O O . ARG A 1 767 ? -39.623 44.346 42.417 1.00 63.94 767 ARG A O 1
ATOM 5595 N N . ILE A 1 768 ? -38.841 43.350 40.544 1.00 72.94 768 ILE A N 1
ATOM 5596 C CA . ILE A 1 768 ? -37.428 43.626 40.793 1.00 72.94 768 ILE A CA 1
ATOM 5597 C C . ILE A 1 768 ? -36.940 44.584 39.723 1.00 72.94 768 ILE A C 1
ATOM 5599 O O . ILE A 1 768 ? -37.026 44.302 38.532 1.00 72.94 768 ILE A O 1
ATOM 5603 N N . GLY A 1 769 ? -36.507 45.764 40.155 1.00 72.12 769 GLY A N 1
ATOM 5604 C CA . GLY A 1 769 ? -35.955 46.779 39.269 1.00 72.12 769 GLY A CA 1
ATOM 5605 C C . GLY A 1 769 ? -34.451 46.605 39.147 1.00 72.12 769 GLY A C 1
ATOM 5606 O O . GLY A 1 769 ? -33.766 46.508 40.165 1.00 72.12 769 GLY A O 1
ATOM 5607 N N . ILE A 1 770 ? -33.948 46.616 37.919 1.00 76.38 770 ILE A N 1
ATOM 5608 C CA . ILE A 1 770 ? -32.524 46.767 37.627 1.00 76.38 770 ILE A CA 1
ATOM 5609 C C . ILE A 1 770 ? -32.295 48.211 37.204 1.00 76.38 770 ILE A C 1
ATOM 5611 O O . ILE A 1 770 ? -33.075 48.757 36.433 1.00 76.38 770 ILE A O 1
ATOM 5615 N N . GLN A 1 771 ? -31.266 48.858 37.738 1.00 77.19 771 GLN A N 1
ATOM 5616 C CA . GLN A 1 771 ? -30.960 50.264 37.466 1.00 77.19 771 GLN A CA 1
ATOM 5617 C C . GLN A 1 771 ? -29.470 50.459 37.230 1.00 77.19 771 GLN A C 1
ATOM 5619 O O . GLN A 1 771 ? -28.659 49.669 37.700 1.00 77.19 771 GLN A O 1
ATOM 5624 N N . GLY A 1 772 ? -29.120 51.556 36.562 1.00 76.19 772 GLY A N 1
ATOM 5625 C CA . GLY A 1 772 ? -27.762 52.084 36.590 1.00 76.19 772 GLY A CA 1
ATOM 5626 C C . GLY A 1 772 ? -27.548 53.007 37.785 1.00 76.19 772 GLY A C 1
ATOM 5627 O O . GLY A 1 772 ? -28.278 53.991 37.949 1.00 76.19 772 GLY A O 1
ATOM 5628 N N . ALA A 1 773 ? -26.532 52.747 38.606 1.00 75.88 773 ALA A N 1
ATOM 5629 C CA . ALA A 1 773 ? -26.054 53.729 39.569 1.00 75.88 773 ALA A CA 1
ATOM 5630 C C . ALA A 1 773 ? -25.434 54.924 38.833 1.00 75.88 773 ALA A C 1
ATOM 5632 O O . ALA A 1 773 ? -24.923 54.807 37.717 1.00 75.88 773 ALA A O 1
ATOM 5633 N N . ASN A 1 774 ? -25.438 56.088 39.489 1.00 73.81 774 ASN A N 1
ATOM 5634 C CA . ASN A 1 774 ? -24.694 57.275 39.050 1.00 73.81 774 ASN A CA 1
ATOM 5635 C C . ASN A 1 774 ? -24.974 57.719 37.601 1.00 73.81 774 ASN A C 1
ATOM 5637 O O . ASN A 1 774 ? -24.076 58.221 36.926 1.00 73.81 774 ASN A O 1
ATOM 5641 N N . ASP A 1 775 ? -26.217 57.558 37.142 1.00 72.00 775 ASP A N 1
ATOM 5642 C CA . ASP A 1 775 ? -26.663 57.903 35.789 1.00 72.00 775 ASP A CA 1
ATOM 5643 C C . ASP A 1 775 ? -25.997 57.084 34.660 1.00 72.00 775 ASP A C 1
ATOM 5645 O O . ASP A 1 775 ? -25.895 57.549 33.523 1.00 72.00 775 ASP A O 1
ATOM 5649 N N . THR A 1 776 ? -25.541 55.864 34.957 1.00 76.94 776 THR A N 1
ATOM 5650 C CA . THR A 1 776 ? -24.989 54.942 33.952 1.00 76.94 776 THR A CA 1
ATOM 5651 C C . THR A 1 776 ? -26.090 54.145 33.237 1.00 76.94 776 THR A C 1
ATOM 5653 O O . THR A 1 776 ? -27.206 53.997 33.732 1.00 76.94 776 THR A O 1
ATOM 5656 N N . THR A 1 777 ? -25.784 53.662 32.033 1.00 78.50 777 THR A N 1
ATOM 5657 C CA . THR A 1 777 ? -26.680 52.892 31.151 1.00 78.50 777 THR A CA 1
ATOM 5658 C C . THR A 1 777 ? -25.866 51.803 30.474 1.00 78.50 777 THR A C 1
ATOM 5660 O O . THR A 1 777 ? -24.729 52.080 30.091 1.00 78.50 777 THR A O 1
ATOM 5663 N N . GLY A 1 778 ? -26.423 50.614 30.270 1.00 73.56 778 GLY A N 1
ATOM 5664 C CA . GLY A 1 778 ? -25.670 49.516 29.672 1.00 73.56 778 GLY A CA 1
ATOM 5665 C C . GLY A 1 778 ? -26.472 48.224 29.525 1.00 73.56 778 GLY A C 1
ATOM 5666 O O . GLY A 1 778 ? -27.606 48.142 30.012 1.00 73.56 778 GLY A O 1
ATOM 5667 N N . PRO A 1 779 ? -25.908 47.225 28.822 1.00 74.94 779 PRO A N 1
ATOM 5668 C CA . PRO A 1 779 ? -26.494 45.896 28.722 1.00 74.94 779 PRO A CA 1
ATOM 5669 C C . PRO A 1 779 ? -26.423 45.185 30.074 1.00 74.94 779 PRO A C 1
ATOM 5671 O O . PRO A 1 779 ? -25.456 45.350 30.821 1.00 74.94 779 PRO A O 1
ATOM 5674 N N . VAL A 1 780 ? -27.427 44.370 30.370 1.00 74.75 780 VAL A N 1
ATOM 5675 C CA . VAL A 1 780 ? -27.482 43.562 31.585 1.00 74.75 780 VAL A CA 1
ATOM 5676 C C . VAL A 1 780 ? -28.040 42.181 31.280 1.00 74.75 780 VAL A C 1
ATOM 5678 O O . VAL A 1 780 ? -29.010 42.044 30.534 1.00 74.75 780 VAL A O 1
ATOM 5681 N N . THR A 1 781 ? -27.438 41.170 31.890 1.00 74.44 781 THR A N 1
ATOM 5682 C CA . THR A 1 781 ? -27.981 39.818 31.960 1.00 74.44 781 THR A CA 1
ATOM 5683 C C . THR A 1 781 ? -28.413 39.566 33.392 1.00 74.44 781 THR A C 1
ATOM 5685 O O . THR A 1 781 ? -27.638 39.789 34.323 1.00 74.44 781 THR A O 1
ATOM 5688 N N . VAL A 1 782 ? -29.661 39.146 33.578 1.00 69.38 782 VAL A N 1
ATOM 5689 C CA . VAL A 1 782 ? -30.209 38.822 34.897 1.00 69.38 782 VAL A CA 1
ATOM 5690 C C . VAL A 1 782 ? -30.473 37.331 34.976 1.00 69.38 782 VAL A C 1
ATOM 5692 O O . VAL A 1 782 ? -31.218 36.779 34.163 1.00 69.38 782 VAL A O 1
ATOM 5695 N N . GLU A 1 783 ? -29.897 36.727 36.005 1.00 68.19 783 GLU A N 1
ATOM 5696 C CA . GLU A 1 783 ? -30.099 35.341 36.395 1.00 68.19 783 GLU A CA 1
ATOM 5697 C C . GLU A 1 783 ? -30.758 35.324 37.771 1.00 68.19 783 GLU A C 1
ATOM 5699 O O . GLU A 1 783 ? -30.349 36.039 38.690 1.00 68.19 783 GLU A O 1
ATOM 5704 N N . ALA A 1 784 ? -31.800 34.518 37.920 1.00 66.69 784 ALA A N 1
ATOM 5705 C CA . ALA A 1 784 ? -32.454 34.289 39.197 1.00 66.69 784 ALA A CA 1
ATOM 5706 C C . ALA A 1 784 ? -32.496 32.787 39.457 1.00 66.69 784 ALA A C 1
ATOM 5708 O O . ALA A 1 784 ? -32.705 32.011 38.533 1.00 66.69 784 ALA A O 1
ATOM 5709 N N . PHE A 1 785 ? -32.293 32.383 40.706 1.00 60.34 785 PHE A N 1
ATOM 5710 C CA . PHE A 1 785 ? -32.353 30.987 41.126 1.00 60.34 785 PHE A CA 1
ATOM 5711 C C . PHE A 1 785 ? -32.887 30.875 42.553 1.00 60.34 785 PHE A C 1
ATOM 5713 O O . PHE A 1 785 ? -32.683 31.754 43.399 1.00 60.34 785 PHE A O 1
ATOM 5720 N N . GLU A 1 786 ? -33.607 29.791 42.814 1.00 56.22 786 GLU A N 1
ATOM 5721 C CA . GLU A 1 786 ? -34.035 29.419 44.157 1.00 56.22 786 GLU A CA 1
ATOM 5722 C C . GLU A 1 786 ? -32.842 28.812 44.906 1.00 56.22 786 GLU A C 1
ATOM 5724 O O . GLU A 1 786 ? -32.085 28.023 44.347 1.00 56.22 786 GLU A O 1
ATOM 5729 N N . GLN A 1 787 ? -32.628 29.213 46.158 1.00 53.66 787 GLN A N 1
ATOM 5730 C CA . GLN A 1 787 ? -31.689 28.538 47.051 1.00 53.66 787 GLN A CA 1
ATOM 5731 C C . GLN A 1 787 ? -32.457 27.600 47.992 1.00 53.66 787 GLN A C 1
ATOM 5733 O O . GLN A 1 787 ? -33.517 28.004 48.484 1.00 53.66 787 GLN A O 1
ATOM 5738 N N . PRO A 1 788 ? -31.922 26.394 48.262 1.00 50.16 788 PRO A N 1
ATOM 5739 C CA . PRO A 1 788 ? -32.563 25.395 49.118 1.00 50.16 788 PRO A CA 1
ATOM 5740 C C . PRO A 1 788 ? -32.725 25.821 50.585 1.00 50.16 788 PRO A C 1
ATOM 5742 O O . PRO A 1 788 ? -31.927 26.657 51.084 1.00 50.16 788 PRO A O 1
#

Foldseek 3Di:
DDDDDDDDDDDDDDDDDDDDDDDDDDDDDDDDDDDDDDDDDDDDDDDDDDDDDDDDDDDDDDPPDDDPPDPPPPPPPPDDDDDPDPPPLCQVVVLVCVVVVLLPQFADDDDDDPPPDPDFQAAQDQVRLVVQCVVCVQVSPVVSNLSQADVLLSVLSVLLRVLQRVLCVVQQFAFDPDRNQFKHKDKADWDWDWADLAVFKIKIFGPWTKMKIATDLVRGGDLSSLVVVLVPLVPPDRMDIDIQQSNWDDQPPDPPDTHGDIWMWGDDPNHIHTYPLLRVLVVVCVSVVFDRWQPPFDDADAADADQQRLVVQCVQCVLFQQLNSNLNSEDDPNSRSSRRCRRRSVVVCVVWFDTKGKDWPDWDWDWDADPVGFIKIFTQWTWIKMWTATDVGDIWIWTWIDRFFFIAIHTPDDPVDPPVPVVDTPDGPDVLCVLLQNRTDIFTWHDDDNYIHTYVSVRVSVSSNRRSVNQHPCNVCVVVVHNLSDDAPEEADAPDKDKDKADLQFKHKYKYWDAAQWKKAKDKDFPDPPDPWDKAWWKAAPSRDIGGHHDTDRRRHTDMMIIMIGTPDSGMTMMMMHMYTAAEAEDEAQDKDKDKAPWAFYKYKYKYWDAAFFKKKKQKDKQFQKWKFKAAPVGDTQDTDHGDGDMDMTHHHHTGIMMIMIHGNSPGDITMMMIHMHGDDQFQFPVGHRDFDKDKQPWAPDWDKGWTDDAAQFKKKKKKAFPFQQWFKKKFWADQVPRHTPDIWRDQGGRDITMDIDGDDHGDTTIMTIHTPPTGMGIMTMDMDTDD

pLDDT: mean 72.6, std 20.73, range [24.86, 98.06]